Protein 1XS1 (pdb70)

CATH classification: 2.70.40.10

Organism: Escherichia coli (strain K12) (NCBI:txid83333)

B-factor: mean 28.01, std 11.28, range [6.7, 157.91]

Nearest PDB structures (foldseek):
  1xs1-assembly1_A  TM=1.005E+00  e=1.475E-38  Escherichia coli
  2v9x-assembly2_F  TM=1.002E+00  e=1.139E-35  Escherichia coli
  1xs4-assembly1_A  TM=1.003E+00  e=1.416E-34  Escherichia coli
  2j4q-assembly1_A  TM=9.943E-01  e=1.046E-28  Escherichia coli
  2j4h-assembly1_A  TM=9.635E-01  e=4.939E-29  Escherichia coli

GO terms:
  GO:0008829 dCTP deaminase activity (F, EXP)
  GO:0005829 cytosol (C, IDA)
  GO:0008829 dCTP deaminase activity (F, IDA)
  GO:0032991 protein-containing complex (C, IDA)
  GO:0042802 identical protein binding (F, IDA)
  GO:0006229 dUTP biosynthetic process (P, IDA)
  GO:0070207 protein homotrimerization (P, IDA)
  GO:0009314 response to radiation (P, IMP)
  GO:0015949 nucleobase-containing small molecule interconversion (P, IMP)
  GO:0008829 dCTP deaminase activity (F, IMP)
  GO:0006235 dTTP biosynthetic process (P, IMP)

Solvent-accessible surface area: 37889 Å² total; per-residue (Å²): 80,7,4,2,0,159,41,0,29,51,49,17,103,118,44,172,1,31,3,86,87,108,11,77,76,111,34,1,15,4,1,5,0,24,0,80,1,10,43,71,0,42,16,20,51,14,38,50,9,8,57,1,24,9,50,14,78,114,105,123,3,42,32,9,8,108,130,0,21,24,126,61,31,94,15,98,179,72,79,11,3,40,2,8,38,28,72,4,1,0,0,4,1,82,7,31,0,44,2,11,18,48,0,0,0,8,3,3,2,35,38,3,0,0,7,8,0,0,3,0,18,1,15,16,21,54,13,21,0,1,18,47,6,17,8,9,0,1,0,15,1,4,7,30,8,0,1,0,0,58,47,27,12,16,0,0,2,0,0,0,0,32,14,38,16,99,7,69,52,1,25,64,176,39,144,57,14,25,11,90,120,5,114,8,0,24,20,6,81,1,16,116,105,48,6,4,1,0,123,34,0,38,32,26,18,105,118,58,103,5,51,8,102,74,106,11,76,76,102,30,2,12,5,0,2,0,20,0,78,0,5,40,69,0,49,28,28,100,12,35,36,2,10,61,0,23,4,47,23,76,100,115,112,4,38,45,8,9,113,112,0,11,13,118,63,33,94,12,99,175,56,75,9,2,40,1,8,42,31,45,5,1,0,0,5,2,82,7,33,1,52,3,33,19,32,0,0,0,8,3,6,3,36,38,3,0,0,5,4,0,1,10,1,20,0,16,17,23,55,15,18,0,10,19,51,5,16,7,10,1,2,0,16,1,5,7,29,3,0,0,0,0,61,47,27,13,17,1,0,2,1,0,0,0,23,6,36,14,94,4,83,56,0,17,71,151,45,166,73,15,34,10,102,138,5,132,7,0,24,22,4,85,2,17,119,94,79,7,4,3,0,133,39,0,20,46,47,16,99,137,42,115,0,30,3,85,93,109,10,72,76,104,33,1,13,4,0,2,0,23,0,88,1,5,53,62,0,55,28,19,93,14,34,35,9,9,57,3,28,5,57,24,80,107,90,116,5,31,43,19,10,107,120,0,16,14,111,58,30,84,19,88,168,79,64,20,2,42,1,6,46,30,54,4,1,0,0,7,2,87,11,34,0,42,2,16,34,35,0,0,0,9,3,3,3,37,38,3,1,0,7,7,0,1,2,1,19,0,12,16,24,56,15,21,0,7,20,53,5,20,7,11,0,2,0,17,1,4,4,36,5,0,1,0,0,63,48,25,18,16,1,0,3,0,0,0,0,20,14,47,15,78,5,54,55,2,19,80,157,46,160,66,12,29,11,89,129,4,132,7,0,18,20,6,74,2,22,114,102,61,6,4,2,0,154,39,0,34,31,36,21,110,108,52,128,3,38,3,78,80,109,9,80,74,103,30,0,11,4,1,3,0,18,0,85,1,5,65,50,0,51,24,17,89,13,36,41,3,10,58,0,22,5,55,22,87,105,124,112,4,34,44,8,9,99,106,0,14,14,106,54,37,85,21,100,178,58,57,3,5,39,1,7,37,36,33,5,1,0,0,7,2,81,6,31,1,50,5,37,33,57,0,0,0,10,2,5,1,31,37,2,0,0,6,6,0,1,4,0,17,0,12,17,24,57,14,18,0,9,20,58,10,22,9,9,0,1,0,14,1,5,11,48,6,0,1,0,0,62,54,26,13,14,0,0,1,1,0,1,0,22,11,37,16,98,7,86,55,7,22,58,179,51,156,64,12,29,12,90,141,8,139,4,0,18,17,6,81,1,25,126,107,69,5,5,2,0,130,40,0,21,50,48,15,103,135,55,95,5,40,4,71,92,113,12,76,70,101,33,2,10,4,0,3,0,23,0,78,0,6,54,58,0,49,7,10,68,14,30,44,5,7,53,2,19,6,54,18,78,99,124,110,4,36,41,6,10,102,105,0,16,14,120,58,35,90,17,87,159,64,85,18,4,40,2,7,46,46,37,2,1,0,0,4,2,84,7,31,1,45,4,18,28,27,0,0,0,10,3,7,2,36,38,2,0,0,6,5,0,0,6,0,19,0,18,17,24,59,15,17,0,9,18,56,9,21,7,10,0,1,0,14,1,5,9,46,5,0,1,0,0,58,47,30,10,16,0,0,2,1,0,0,0,26,13,48,16,90,9,64,62,5,21,82,178,41,153,56,14,26,11,97,126,6,137,5,0,20,23,3,87,2,22,115,106,67,8,4,3,0,148,40,0,25,39,50,17,108,112,44,152,0,50,7,100,66,108,12,75,81,107,45,1,10,4,0,4,0,23,0,95,1,3,60,72,0,52,21,16,88,13,37,44,0,9,58,1,22,8,52,26,75,97,99,109,6,39,47,6,8,105,104,0,11,14,117,57,36,92,28,93,171,79,82,6,4,34,1,9,45,44,35,3,1,0,0,5,2,65,4,24,0,47,4,23,26,47,0,0,1,8,2,4,3,36,39,2,0,0,6,6,0,1,4,0,19,0,15,17,24,56,16,19,0,8,18,32,0,12,6,10,1,1,0,15,1,4,8,36,4,0,1,0,0,64,50,33,16,25,0,1,3,2,0,2,0,25,8,37,16,95,6,52,51,2,19,81,163,47,155,69,11,35,13,109,99,8,113,13,0,24,20,5,85,1,23,131,101

Secondary structure (DSSP, 8-state):
-BPPHHHHHHHHHHTSSEEESPPPGGGEETTEEEEEB-SEEB-B-GGG-S-EETTS-HHHHHHHHHHHB---EEPPTT--EEE-TT--EEEEEEEEEE--TTEEEEEE--HHHHTTTEES-SS--EE-TT-EEEEEEEEEE-SSS-EEE-TTSEEEEEEEEE-SS--SS-GGG-TT-S-SSB-S-PPP-GGG-/-B--HHHHHHHHHHTSSEEESPP-GGGEETTEEEEEB-S-BB-B-GGG-S-EETTS-HHHHHHHHHHHBPPPB---TT--EEE-TT--EEEEEEEEEE--TTEEEEEE--HHHHTTTEES-SS--EE-TT-EEEEEEEEEE-SSS-EEE-TTSEEEEEEEEEBSS--SS-TTT-TT-S-TT--S-PPP-GGG-/----HHHHHHHHHHSSSEEESPPPGGGEETTEEEEEB-SEEB-B-GGG-S-EETTS-HHHHHHHHHHHBPPPEE--SS--EEE-TT--EEEEEEEEEE--TTEEEEEE--HHHHTTTEES-SS--EE-TT-EEEEEEEEEE-SSS-EEE-TTSEEEEEEEEEBSS--SS-TTT-TT-S-TTB-S-PPP-GGG-/-B--HHHHHHHHHHTSSEEESPPPGGGEETTEEEEEB-SEEB-B-GGG-S-EETTS-HHHHHHHHHHHBPPPEEPPTT--EEE-TT--EEEEEEEEEE--TTEEEEEE--HHHHTTTEES-SS--EE-TT-EEEEEEEEEE-SSS-EEE-TT-EEEEEEEEEBSS--SS-TTT-TT-S-SSB-S-----GGG-/-BPPHHHHHHHHHHTSSEEESPPPGGGEETTEEEEEB-SEEB-B-GGG-S-EETTS-HHHHHHHHHHHBPPPEE--TT--EEE-TT-EEEEEEEEEEE--TTEEEEEE--HHHHTTTEES-SS--EE-TT-EEEEEEEEEE-SSS-EEE-TTSEEEEEEEEEBSS--SS-TTT-TT-S-SS--S-PPP-GGG-/-BPPHHHHHHHHHHTSSEEES---GGGEETTEEEEEB-S-BB-B-GGG-S-EETTS-HHHHHHHHHHHBPPPB---TT--EEE-TT-EEEEEEEEEEE--TTEEEEEE--HHHHTTTEES-SS--EE-TT-EEEEEEEEEE-SSS-EEE-TTSEEEEEEEEEBSS--SS-GGG-TT-S-TT--S-PPP-GGG-

InterPro domains:
  IPR011962 dCTP deaminase [MF_00146] (1-190)
  IPR011962 dCTP deaminase [PF22769] (4-162)
  IPR011962 dCTP deaminase [TIGR02274] (2-190)
  IPR033704 dUTPase, trimeric [cd07557] (76-160)
  IPR036157 dUTPase-like superfamily [G3DSA:2.70.40.10] (1-193)
  IPR036157 dUTPase-like superfamily [SSF51283] (1-193)

Structure (mmCIF, N/CA/C/O backbone):
data_1XS1
#
_entry.id   1XS1
#
_cell.length_a   63.035
_cell.length_b   97.461
_cell.length_c   95.475
_cell.angle_alpha   90.00
_cell.angle_beta   109.23
_cell.angle_gamma   90.00
#
_symmetry.space_group_name_H-M   'P 1 21 1'
#
loop_
_entity.id
_entity.type
_entity.pdbx_description
1 polymer 'Deoxycytidine triphosphate deaminase'
2 non-polymer 'MAGNESIUM ION'
3 non-polymer "DEOXYURIDINE-5'-TRIPHOSPHATE"
4 water water
#
loop_
_atom_site.group_PDB
_atom_site.id
_atom_site.type_symbol
_atom_site.label_atom_id
_atom_site.label_alt_id
_atom_site.label_comp_id
_atom_site.label_asym_id
_atom_site.label_entity_id
_atom_site.label_seq_id
_atom_site.pdbx_PDB_ins_code
_atom_site.Cartn_x
_atom_site.Cartn_y
_atom_site.Cartn_z
_atom_site.occupancy
_atom_site.B_iso_or_equiv
_atom_site.auth_seq_id
_atom_site.auth_comp_id
_atom_site.auth_asym_id
_atom_site.auth_atom_id
_atom_site.pdbx_PDB_model_num
ATOM 1 N N . MET A 1 1 ? -3.807 0.312 1.657 1.00 27.18 1 MET A N 1
ATOM 2 C CA . MET A 1 1 ? -2.820 1.215 1.092 1.00 30.87 1 MET A CA 1
ATOM 3 C C . MET A 1 1 ? -2.952 2.559 1.802 1.00 32.43 1 MET A C 1
ATOM 4 O O . MET A 1 1 ? -4.018 3.167 1.751 1.00 33.94 1 MET A O 1
ATOM 9 N N . ARG A 1 2 ? -1.865 2.957 2.458 1.00 23.55 2 ARG A N 1
ATOM 10 C CA . ARG A 1 2 ? -1.901 4.272 3.088 1.00 26.72 2 ARG A CA 1
ATOM 11 C C . ARG A 1 2 ? -1.288 5.304 2.137 1.00 26.58 2 ARG A C 1
ATOM 12 O O . ARG A 1 2 ? -0.386 4.944 1.379 1.00 26.93 2 ARG A O 1
ATOM 20 N N . LEU A 1 3 ? -1.793 6.529 2.228 1.00 24.36 3 LEU A N 1
ATOM 21 C CA . LEU A 1 3 ? -1.202 7.631 1.482 1.00 24.48 3 LEU A CA 1
ATOM 22 C C . LEU A 1 3 ? 0.176 7.981 2.028 1.00 31.45 3 LEU A C 1
ATOM 23 O O . LEU A 1 3 ? 0.316 8.223 3.229 1.00 27.66 3 LEU A O 1
ATOM 28 N N . CYS A 1 4 ? 1.167 8.026 1.150 1.00 24.18 4 CYS A N 1
ATOM 29 C CA . CYS A 1 4 ? 2.461 8.584 1.533 1.00 20.87 4 CYS A CA 1
ATOM 30 C C . CYS A 1 4 ? 2.334 10.106 1.632 1.00 18.14 4 CYS A C 1
ATOM 31 O O . CYS A 1 4 ? 1.321 10.664 1.231 1.00 28.52 4 CYS A O 1
ATOM 34 N N . ASP A 1 5 ? 3.342 10.761 2.183 1.00 22.01 5 ASP A N 1
ATOM 35 C CA . ASP A 1 5 ? 3.349 12.191 2.453 1.00 19.84 5 ASP A CA 1
ATOM 36 C C . ASP A 1 5 ? 3.079 13.010 1.192 1.00 27.89 5 ASP A C 1
ATOM 37 O O . ASP A 1 5 ? 2.301 13.966 1.216 1.00 26.90 5 ASP A O 1
ATOM 42 N N . ARG A 1 6 ? 3.705 12.652 0.075 1.00 29.45 6 ARG A N 1
ATOM 43 C CA . ARG A 1 6 ? 3.456 13.431 -1.159 1.00 25.39 6 ARG A CA 1
ATOM 44 C C . ARG A 1 6 ? 2.000 13.327 -1.549 1.00 21.32 6 ARG A C 1
ATOM 45 O O . ARG A 1 6 ? 1.381 14.259 -2.072 1.00 28.06 6 ARG A O 1
ATOM 53 N N . ASP A 1 7 ? 1.371 12.169 -1.299 1.00 27.99 7 ASP A N 1
ATOM 54 C CA . ASP A 1 7 ? -0.017 12.054 -1.777 1.00 25.61 7 ASP A CA 1
ATOM 55 C C . ASP A 1 7 ? -0.970 12.752 -0.827 1.00 30.02 7 ASP A C 1
ATOM 56 O O . ASP A 1 7 ? -1.973 13.345 -1.243 1.00 26.88 7 ASP A O 1
ATOM 61 N N . ILE A 1 8 ? -0.647 12.707 0.469 1.00 27.94 8 ILE A N 1
ATOM 62 C CA . ILE A 1 8 ? -1.448 13.503 1.402 1.00 22.19 8 ILE A CA 1
ATOM 63 C C . ILE A 1 8 ? -1.418 14.963 0.973 1.00 20.30 8 ILE A C 1
ATOM 64 O O . ILE A 1 8 ? -2.441 15.647 0.902 1.00 26.09 8 ILE A O 1
ATOM 69 N N . GLU A 1 9 ? -0.242 15.490 0.642 1.00 32.25 9 GLU A N 1
ATOM 70 C CA . GLU A 1 9 ? -0.137 16.882 0.205 1.00 39.04 9 GLU A CA 1
ATOM 71 C C . GLU A 1 9 ? -1.037 17.177 -0.991 1.00 29.26 9 GLU A C 1
ATOM 72 O O . GLU A 1 9 ? -1.613 18.255 -1.110 1.00 37.14 9 GLU A O 1
ATOM 78 N N . ALA A 1 10 ? -1.175 16.205 -1.891 1.00 31.14 10 ALA A N 1
ATOM 79 C CA . ALA A 1 10 ? -2.001 16.401 -3.084 1.00 30.45 10 ALA A CA 1
ATOM 80 C C . ALA A 1 10 ? -3.478 16.308 -2.757 1.00 31.60 10 ALA A C 1
ATOM 81 O O . ALA A 1 10 ? -4.286 17.087 -3.266 1.00 36.55 10 ALA A O 1
ATOM 83 N N . TRP A 1 11 ? -3.872 15.358 -1.902 1.00 28.44 11 TRP A N 1
ATOM 84 C CA . TRP A 1 11 ? -5.278 15.312 -1.491 1.00 25.05 11 TRP A CA 1
ATOM 85 C C . TRP A 1 11 ? -5.681 16.602 -0.783 1.00 24.23 11 TRP A C 1
ATOM 86 O O . TRP A 1 11 ? -6.763 17.162 -0.942 1.00 30.78 11 TRP A O 1
ATOM 97 N N . LEU A 1 12 ? -4.775 17.105 0.044 1.00 24.13 12 LEU A N 1
ATOM 98 C CA . LEU A 1 12 ? -4.982 18.386 0.709 1.00 21.24 12 LEU A CA 1
ATOM 99 C C . LEU A 1 12 ? -5.036 19.499 -0.336 1.00 26.74 12 LEU A C 1
ATOM 100 O O . LEU A 1 12 ? -5.740 20.485 -0.156 1.00 27.95 12 LEU A O 1
ATOM 105 N N . ASP A 1 13 ? -4.285 19.315 -1.421 1.00 31.54 13 ASP A N 1
ATOM 106 C CA . ASP A 1 13 ? -4.320 20.290 -2.520 1.00 30.28 13 ASP A CA 1
ATOM 107 C C . ASP A 1 13 ? -5.572 20.148 -3.352 1.00 32.38 13 ASP A C 1
ATOM 108 O O . ASP A 1 13 ? -6.179 21.154 -3.744 1.00 35.99 13 ASP A O 1
ATOM 113 N N . GLU A 1 14 ? -6.058 18.946 -3.659 1.00 43.63 14 GLU A N 1
ATOM 114 C CA . GLU A 1 14 ? -7.307 18.889 -4.429 1.00 44.04 14 GLU A CA 1
ATOM 115 C C . GLU A 1 14 ? -8.458 19.420 -3.582 1.00 39.90 14 GLU A C 1
ATOM 116 O O . GLU A 1 14 ? -9.491 19.835 -4.100 1.00 23.49 14 GLU A O 1
ATOM 122 N N . GLY A 1 15 ? -8.255 19.386 -2.267 1.00 41.11 15 GLY A N 1
ATOM 123 C CA . GLY A 1 15 ? -9.172 19.900 -1.286 1.00 28.43 15 GLY A CA 1
ATOM 124 C C . GLY A 1 15 ? -10.298 19.004 -0.870 1.00 32.07 15 GLY A C 1
ATOM 125 O O . GLY A 1 15 ? -11.186 19.455 -0.131 1.00 46.78 15 GLY A O 1
ATOM 126 N N . ARG A 1 16 ? -10.388 17.726 -1.266 1.00 30.67 16 ARG A N 1
ATOM 127 C CA . ARG A 1 16 ? -11.555 17.009 -0.711 1.00 40.25 16 ARG A CA 1
ATOM 128 C C . ARG A 1 16 ? -11.237 16.442 0.675 1.00 35.84 16 ARG A C 1
ATOM 129 O O . ARG A 1 16 ? -12.143 16.129 1.449 1.00 39.09 16 ARG A O 1
ATOM 137 N N . LEU A 1 17 ? -9.953 16.334 0.979 1.00 35.95 17 LEU A N 1
ATOM 138 C CA . LEU A 1 17 ? -9.435 16.150 2.329 1.00 32.56 17 LEU A CA 1
ATOM 139 C C . LEU A 1 17 ? -9.001 17.511 2.871 1.00 36.26 17 LEU A C 1
ATOM 140 O O . LEU A 1 17 ? -8.233 18.231 2.220 1.00 23.76 17 LEU A O 1
ATOM 145 N N . SER A 1 18 ? -9.494 17.870 4.049 1.00 30.50 18 SER A N 1
ATOM 146 C CA . SER A 1 18 ? -9.100 19.122 4.680 1.00 26.91 18 SER A CA 1
ATOM 147 C C . SER A 1 18 ? -8.678 18.904 6.135 1.00 29.19 18 SER A C 1
ATOM 148 O O . SER A 1 18 ? -9.345 18.123 6.821 1.00 23.47 18 SER A O 1
ATOM 151 N N . ILE A 1 19 ? -7.627 19.595 6.540 1.00 26.01 19 ILE A N 1
ATOM 152 C CA . ILE A 1 19 ? -7.113 19.649 7.902 1.00 28.15 19 ILE A CA 1
ATOM 153 C C . ILE A 1 19 ? -6.768 21.105 8.240 1.00 29.10 19 ILE A C 1
ATOM 154 O O . ILE A 1 19 ? -5.815 21.669 7.702 1.00 29.37 19 ILE A O 1
ATOM 159 N N . ASN A 1 20 ? -7.563 21.693 9.104 1.00 29.33 20 ASN A N 1
ATOM 160 C CA . ASN A 1 20 ? -7.622 23.097 9.450 1.00 29.58 20 ASN A CA 1
ATOM 161 C C . ASN A 1 20 ? -7.320 23.379 10.913 1.00 29.25 20 ASN A C 1
ATOM 162 O O . ASN A 1 20 ? -8.108 22.966 11.760 1.00 20.83 20 ASN A O 1
ATOM 167 N N . PRO A 1 21 ? -6.249 24.083 11.223 1.00 43.15 21 PRO A N 1
ATOM 168 C CA . PRO A 1 21 ? -5.303 24.591 10.234 1.00 42.86 21 PRO A CA 1
ATOM 169 C C . PRO A 1 21 ? -4.351 23.504 9.745 1.00 39.75 21 PRO A C 1
ATOM 170 O O . PRO A 1 21 ? -3.956 22.620 10.501 1.00 33.83 21 PRO A O 1
ATOM 174 N N . ARG A 1 22 ? -3.999 23.614 8.470 1.00 31.56 22 ARG A N 1
ATOM 175 C CA . ARG A 1 22 ? -3.127 22.648 7.817 1.00 31.94 22 ARG A CA 1
ATOM 176 C C . ARG A 1 22 ? -1.710 22.715 8.362 1.00 30.90 22 ARG A C 1
ATOM 177 O O . ARG A 1 22 ? -1.011 23.724 8.280 1.00 31.18 22 ARG A O 1
ATOM 185 N N . PRO A 1 23 ? -1.245 21.608 8.943 1.00 31.70 23 PRO A N 1
ATOM 186 C CA . PRO A 1 23 ? 0.154 21.482 9.339 1.00 29.27 23 PRO A CA 1
ATOM 187 C C . PRO A 1 23 ? 1.098 21.661 8.156 1.00 33.08 23 PRO A C 1
ATOM 188 O O . PRO A 1 23 ? 0.793 21.235 7.048 1.00 31.43 23 PRO A O 1
ATOM 192 N N . PRO A 1 24 ? 2.233 22.287 8.432 1.00 35.65 24 PRO A N 1
ATOM 193 C CA . PRO A 1 24 ? 3.231 22.586 7.410 1.00 36.28 24 PRO A CA 1
ATOM 194 C C . PRO A 1 24 ? 4.012 21.342 6.997 1.00 31.22 24 PRO A C 1
ATOM 195 O O . PRO A 1 24 ? 3.920 20.283 7.627 1.00 27.89 24 PRO A O 1
ATOM 199 N N . VAL A 1 25 ? 4.789 21.526 5.931 1.00 21.38 25 VAL A N 1
ATOM 200 C CA . VAL A 1 25 ? 5.495 20.388 5.344 1.00 37.25 25 VAL A CA 1
ATOM 201 C C . VAL A 1 25 ? 6.358 19.695 6.387 1.00 36.42 25 VAL A C 1
ATOM 202 O O . VAL A 1 25 ? 6.563 18.479 6.324 1.00 27.10 25 VAL A O 1
ATOM 206 N N . GLU A 1 26 ? 6.842 20.427 7.386 1.00 34.11 26 GLU A N 1
ATOM 207 C CA . GLU A 1 26 ? 7.653 19.833 8.441 1.00 31.12 26 GLU A CA 1
ATOM 208 C C . GLU A 1 26 ? 6.911 18.733 9.217 1.00 18.34 26 GLU A C 1
ATOM 209 O O . GLU A 1 26 ? 7.596 17.886 9.786 1.00 20.81 26 GLU A O 1
ATOM 215 N N . ARG A 1 27 ? 5.599 18.820 9.188 1.00 28.05 27 ARG A N 1
ATOM 216 C CA . ARG A 1 27 ? 4.673 18.008 9.962 1.00 27.77 27 ARG A CA 1
ATOM 217 C C . ARG A 1 27 ? 3.896 17.019 9.112 1.00 27.38 27 ARG A C 1
ATOM 218 O O . ARG A 1 27 ? 2.906 16.407 9.500 1.00 27.54 27 ARG A O 1
ATOM 226 N N . ILE A 1 28 ? 4.347 16.841 7.879 1.00 26.69 28 ILE A N 1
ATOM 227 C CA . ILE A 1 28 ? 3.771 15.829 7.001 1.00 24.05 28 ILE A CA 1
ATOM 228 C C . ILE A 1 28 ? 4.923 15.024 6.423 1.00 28.37 28 ILE A C 1
ATOM 229 O O . ILE A 1 28 ? 5.721 15.540 5.644 1.00 24.94 28 ILE A O 1
ATOM 234 N N . ASN A 1 29 ? 5.018 13.755 6.838 1.00 24.90 29 ASN A N 1
ATOM 235 C CA . ASN A 1 29 ? 6.151 12.947 6.407 1.00 18.37 29 ASN A CA 1
ATOM 236 C C . ASN A 1 29 ? 5.814 11.463 6.473 1.00 26.07 29 ASN A C 1
ATOM 237 O O . ASN A 1 29 ? 4.868 11.067 7.155 1.00 30.81 29 ASN A O 1
ATOM 242 N N . GLY A 1 30 ? 6.583 10.664 5.734 1.00 24.66 30 GLY A N 1
ATOM 243 C CA . GLY A 1 30 ? 6.368 9.215 5.755 1.00 24.79 30 GLY A CA 1
ATOM 244 C C . GLY A 1 30 ? 4.983 8.891 5.235 1.00 26.56 30 GLY A C 1
ATOM 245 O O . GLY A 1 30 ? 4.727 9.007 4.036 1.00 25.89 30 GLY A O 1
ATOM 246 N N . ALA A 1 31 ? 4.099 8.503 6.139 1.00 20.24 31 ALA A N 1
ATOM 247 C CA . ALA A 1 31 ? 2.706 8.279 5.818 1.00 20.81 31 ALA A CA 1
ATOM 248 C C . ALA A 1 31 ? 1.806 8.916 6.864 1.00 21.37 31 ALA A C 1
ATOM 249 O O . ALA A 1 31 ? 0.679 8.478 7.111 1.00 22.50 31 ALA A O 1
ATOM 251 N N . THR A 1 32 ? 2.278 9.991 7.504 1.00 25.35 32 THR A N 1
ATOM 252 C CA . THR A 1 32 ? 1.422 10.626 8.511 1.00 22.11 32 THR A CA 1
ATOM 253 C C . THR A 1 32 ? 1.498 12.152 8.516 1.00 21.84 32 THR A C 1
ATOM 254 O O . THR A 1 32 ? 2.507 12.709 8.095 1.00 23.92 32 THR A O 1
ATOM 258 N N . VAL A 1 33 ? 0.446 12.789 9.010 1.00 21.55 33 VAL A N 1
ATOM 259 C CA . VAL A 1 33 ? 0.432 14.180 9.450 1.00 23.68 33 VAL A CA 1
ATOM 260 C C . VAL A 1 33 ? 0.349 14.259 10.975 1.00 22.96 33 VAL A C 1
ATOM 261 O O . VAL A 1 33 ? -0.510 13.635 11.607 1.00 33.02 33 VAL A O 1
ATOM 268 N N . ASP A 1 34 ? 1.234 15.028 11.616 1.00 24.79 34 ASP A N 1
ATOM 269 C CA . ASP A 1 34 ? 1.115 15.235 13.057 1.00 25.11 34 ASP A CA 1
ATOM 270 C C . ASP A 1 34 ? -0.076 16.131 13.396 1.00 25.07 34 ASP A C 1
ATOM 271 O O . ASP A 1 34 ? -0.450 16.990 12.594 1.00 26.37 34 ASP A O 1
ATOM 276 N N . VAL A 1 35 ? -0.636 15.911 14.579 1.00 17.20 35 VAL A N 1
ATOM 277 C CA . VAL A 1 35 ? -1.665 16.745 15.152 1.00 20.07 35 VAL A CA 1
ATOM 278 C C . VAL A 1 35 ? -1.217 17.192 16.570 1.00 22.09 35 VAL A C 1
ATOM 279 O O . VAL A 1 35 ? -0.340 16.560 17.161 1.00 18.88 35 VAL A O 1
ATOM 283 N N . ARG A 1 36 ? -1.858 18.273 16.966 1.00 24.01 36 ARG A N 1
ATOM 284 C CA . ARG A 1 36 ? -1.636 18.992 18.209 1.00 1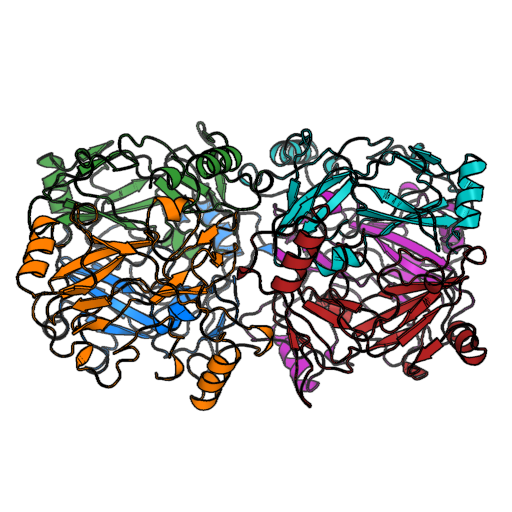9.28 36 ARG A CA 1
ATOM 285 C C . ARG A 1 36 ? -2.891 19.022 19.074 1.00 22.38 36 ARG A C 1
ATOM 286 O O . ARG A 1 36 ? -4.015 18.888 18.601 1.00 23.09 36 ARG A O 1
ATOM 301 N N . LEU A 1 37 ? -2.602 19.240 20.354 1.00 21.69 37 LEU A N 1
ATOM 302 C CA . LEU A 1 37 ? -3.550 19.345 21.447 1.00 20.79 37 LEU A CA 1
ATOM 303 C C . LEU A 1 37 ? -4.212 20.717 21.478 1.00 23.13 37 LEU A C 1
ATOM 304 O O . LEU A 1 37 ? -3.508 21.721 21.312 1.00 26.78 37 LEU A O 1
ATOM 309 N N . GLY A 1 38 ? -5.513 20.740 21.670 1.00 21.07 38 GLY A N 1
ATOM 310 C CA . GLY A 1 38 ? -6.306 21.938 21.827 1.00 22.50 38 GLY A CA 1
ATOM 311 C C . GLY A 1 38 ? -6.310 22.333 23.299 1.00 26.62 38 GLY A C 1
ATOM 312 O O . GLY A 1 38 ? -5.426 21.941 24.067 1.00 23.91 38 GLY A O 1
ATOM 313 N N . ASN A 1 39 ? -7.309 23.109 23.691 1.00 23.17 39 ASN A N 1
ATOM 314 C CA . ASN A 1 39 ? -7.323 23.619 25.063 1.00 30.86 39 ASN A CA 1
ATOM 315 C C . ASN A 1 39 ? -8.598 23.279 25.814 1.00 32.72 39 ASN A C 1
ATOM 316 O O . ASN A 1 39 ? -8.952 23.918 26.807 1.00 36.12 39 ASN A O 1
ATOM 321 N N . LYS A 1 40 ? -9.301 22.252 25.347 1.00 22.80 40 LYS A N 1
ATOM 322 C CA . LYS A 1 40 ? -10.549 21.802 25.932 1.00 21.90 40 LYS A CA 1
ATOM 323 C C . LYS A 1 40 ? -10.313 20.439 26.580 1.00 28.43 40 LYS A C 1
ATOM 324 O O . LYS A 1 40 ? -9.659 19.536 26.029 1.00 24.46 40 LYS A O 1
ATOM 330 N N . PHE A 1 41 ? -10.791 20.303 27.814 1.00 24.82 41 PHE A N 1
ATOM 331 C CA . PHE A 1 41 ? -10.560 19.054 28.546 1.00 21.37 41 PHE A CA 1
ATOM 332 C C . PHE A 1 41 ? -11.762 18.764 29.427 1.00 22.27 41 PHE A C 1
ATOM 333 O O . PHE A 1 41 ? -12.525 19.639 29.815 1.00 22.23 41 PHE A O 1
ATOM 341 N N . ARG A 1 42 ? -11.930 17.474 29.750 1.00 19.84 42 ARG A N 1
ATOM 342 C CA . ARG A 1 42 ? -13.007 17.089 30.643 1.00 19.81 42 ARG A CA 1
ATOM 343 C C . ARG A 1 42 ? -12.506 16.024 31.621 1.00 20.54 42 ARG A C 1
ATOM 344 O O . ARG A 1 42 ? -11.750 15.147 31.214 1.00 21.11 42 ARG A O 1
ATOM 352 N N . THR A 1 43 ? -12.924 16.109 32.880 1.00 23.18 43 THR A N 1
ATOM 353 C CA . THR A 1 43 ? -12.554 15.050 33.835 1.00 21.98 43 THR A CA 1
ATOM 354 C C . THR A 1 43 ? -13.809 14.348 34.301 1.00 15.99 43 THR A C 1
ATOM 355 O O . THR A 1 43 ? -14.911 14.672 33.858 1.00 22.67 43 THR A O 1
ATOM 359 N N . PHE A 1 44 ? -13.704 13.391 35.210 1.00 20.88 44 PHE A N 1
ATOM 360 C CA . PHE A 1 44 ? -14.923 12.693 35.658 1.00 23.99 44 PHE A CA 1
ATOM 361 C C . PHE A 1 44 ? -15.180 12.921 37.140 1.00 23.57 44 PHE A C 1
ATOM 362 O O . PHE A 1 44 ? -14.204 13.085 37.879 1.00 29.40 44 PHE A O 1
ATOM 370 N N . ARG A 1 45 ? -16.426 12.913 37.617 1.00 19.45 45 ARG A N 1
ATOM 371 C CA . ARG A 1 45 ? -16.610 13.044 39.074 1.00 24.48 45 ARG A CA 1
ATOM 372 C C . ARG A 1 45 ? -17.401 11.886 39.653 1.00 19.57 45 ARG A C 1
ATOM 373 O O . ARG A 1 45 ? -18.638 11.908 39.684 1.00 44.24 45 ARG A O 1
ATOM 388 N N . GLY A 1 46 ? -16.737 10.835 40.109 1.00 16.96 46 GLY A N 1
ATOM 389 C CA . GLY A 1 46 ? -17.467 9.657 40.544 1.00 20.68 46 GLY A CA 1
ATOM 390 C C . GLY A 1 46 ? -18.371 9.802 41.720 1.00 17.88 46 GLY A C 1
ATOM 391 O O . GLY A 1 46 ? -19.330 9.052 41.928 1.00 24.13 46 GLY A O 1
ATOM 392 N N . HIS A 1 47 ? -18.180 10.791 42.602 1.00 22.17 47 HIS A N 1
ATOM 393 C CA . HIS A 1 47 ? -18.899 10.778 43.871 1.00 27.14 47 HIS A CA 1
ATOM 394 C C . HIS A 1 47 ? -20.383 11.028 43.717 1.00 26.40 47 HIS A C 1
ATOM 395 O O . HIS A 1 47 ? -21.128 10.964 44.692 1.00 21.00 47 HIS A O 1
ATOM 402 N N . THR A 1 48 ? -20.837 11.306 42.497 1.00 27.30 48 THR A N 1
ATOM 403 C CA . THR A 1 48 ? -22.233 11.575 42.220 1.00 23.93 48 THR A CA 1
ATOM 404 C C . THR A 1 48 ? -23.030 10.345 41.828 1.00 28.12 48 THR A C 1
ATOM 405 O O . THR A 1 48 ? -24.262 10.355 41.844 1.00 25.66 48 THR A O 1
ATOM 409 N N . ALA A 1 49 ? -22.364 9.257 41.437 1.00 29.13 49 ALA A N 1
ATOM 410 C CA . ALA A 1 49 ? -23.139 8.121 40.939 1.00 25.15 49 ALA A CA 1
ATOM 411 C C . ALA A 1 49 ? -22.458 6.789 41.227 1.00 20.83 49 ALA A C 1
ATOM 412 O O . ALA A 1 49 ? -21.230 6.743 41.356 1.00 24.02 49 ALA A O 1
ATOM 414 N N . ALA A 1 50 ? -23.234 5.714 41.311 1.00 19.80 50 ALA A N 1
ATOM 415 C CA . ALA A 1 50 ? -22.641 4.389 41.498 1.00 22.19 50 ALA A CA 1
ATOM 416 C C . ALA A 1 50 ? -22.087 3.823 40.192 1.00 18.60 50 ALA A C 1
ATOM 417 O O . ALA A 1 50 ? -21.016 3.225 40.200 1.00 20.67 50 ALA A O 1
ATOM 419 N N . PHE A 1 51 ? -22.779 4.039 39.083 1.00 20.79 51 PHE A N 1
ATOM 420 C CA . PHE A 1 51 ? -22.339 3.441 37.818 1.00 19.59 51 PHE A CA 1
ATOM 421 C C . PHE A 1 51 ? -23.018 4.125 36.647 1.00 22.21 51 PHE A C 1
ATOM 422 O O . PHE A 1 51 ? -23.932 4.922 36.853 1.00 24.97 51 PHE A O 1
ATOM 430 N N . ILE A 1 52 ? -22.602 3.801 35.436 1.00 21.05 52 ILE A N 1
ATOM 431 C CA . ILE A 1 52 ? -23.310 4.283 34.248 1.00 23.34 52 ILE A CA 1
ATOM 432 C C . ILE A 1 52 ? -23.914 3.085 33.513 1.00 26.25 52 ILE A C 1
ATOM 433 O O . ILE A 1 52 ? -23.169 2.140 33.249 1.00 24.27 52 ILE A O 1
ATOM 438 N N . ASP A 1 53 ? -25.204 3.139 33.225 1.00 25.40 53 ASP A N 1
ATOM 439 C CA . ASP A 1 53 ? -25.852 1.997 32.573 1.00 31.71 53 ASP A CA 1
ATOM 440 C C . ASP A 1 53 ? -25.885 2.213 31.063 1.00 36.30 53 ASP A C 1
ATOM 441 O O . ASP A 1 53 ? -26.828 2.780 30.518 1.00 41.95 53 ASP A O 1
ATOM 446 N N . LEU A 1 54 ? -24.842 1.742 30.402 1.00 35.62 54 LEU A N 1
ATOM 447 C CA . LEU A 1 54 ? -24.662 1.856 28.959 1.00 37.13 54 LEU A CA 1
ATOM 448 C C . LEU A 1 54 ? -25.916 1.485 28.178 1.00 42.84 54 LEU A C 1
ATOM 449 O O . LEU A 1 54 ? -26.170 2.078 27.121 1.00 61.24 54 LEU A O 1
ATOM 454 N N . SER A 1 55 ? -26.738 0.541 28.635 1.00 38.83 55 SER A N 1
ATOM 455 C CA . SER A 1 55 ? -27.944 0.209 27.880 1.00 38.98 55 SER A CA 1
ATOM 456 C C . SER A 1 55 ? -29.231 0.462 28.648 1.00 43.81 55 SER A C 1
ATOM 457 O O . SER A 1 55 ? -30.310 0.139 28.137 1.00 52.07 55 SER A O 1
ATOM 460 N N . GLY A 1 56 ? -29.150 1.025 29.848 1.00 46.22 56 GLY A N 1
ATOM 461 C CA . GLY A 1 56 ? -30.389 1.309 30.571 1.00 43.41 56 GLY A CA 1
ATOM 462 C C . GLY A 1 56 ? -31.236 2.328 29.834 1.00 45.39 56 GLY A C 1
ATOM 463 O O . GLY A 1 56 ? -30.852 2.781 28.755 1.00 36.59 56 GLY A O 1
ATOM 464 N N . PRO A 1 57 ? -32.372 2.690 30.422 1.00 46.51 57 PRO A N 1
ATOM 465 C CA . PRO A 1 57 ? -33.271 3.683 29.820 1.00 50.42 57 PRO A CA 1
ATOM 466 C C . PRO A 1 57 ? -32.511 4.943 29.410 1.00 51.70 57 PRO A C 1
ATOM 467 O O . PRO A 1 57 ? -31.770 5.518 30.211 1.00 55.18 57 PRO A O 1
ATOM 471 N N . LYS A 1 58 ? -32.690 5.365 28.168 1.00 49.06 58 LYS A N 1
ATOM 472 C CA . LYS A 1 58 ? -32.025 6.519 27.575 1.00 50.85 58 LYS A CA 1
ATOM 473 C C . LYS A 1 58 ? -32.003 7.726 28.507 1.00 48.74 58 LYS A C 1
ATOM 474 O O . LYS A 1 58 ? -30.979 8.387 28.680 1.00 44.91 58 LYS A O 1
ATOM 480 N N . ASP A 1 59 ? -33.152 8.015 29.102 1.00 52.01 59 ASP A N 1
ATOM 481 C CA . ASP A 1 59 ? -33.353 9.174 29.954 1.00 53.40 59 ASP A CA 1
ATOM 482 C C . ASP A 1 59 ? -32.415 9.177 31.156 1.00 49.90 59 ASP A C 1
ATOM 483 O O . ASP A 1 59 ? -31.836 10.218 31.470 1.00 39.43 59 ASP A O 1
ATOM 488 N N . GLU A 1 60 ? -32.292 8.016 31.787 1.00 48.90 60 GLU A N 1
ATOM 489 C CA . GLU A 1 60 ? -31.492 7.837 32.989 1.00 47.04 60 GLU A CA 1
ATOM 490 C C . GLU A 1 60 ? -30.007 7.791 32.656 1.00 43.99 60 GLU A C 1
ATOM 491 O O . GLU A 1 60 ? -29.151 8.103 33.486 1.00 46.61 60 GLU A O 1
ATOM 497 N N . VAL A 1 61 ? -29.684 7.416 31.417 1.00 38.07 61 VAL A N 1
ATOM 498 C CA . VAL A 1 61 ? -28.277 7.409 31.020 1.00 34.10 61 VAL A CA 1
ATOM 499 C C . VAL A 1 61 ? -27.779 8.840 30.834 1.00 34.94 61 VAL A C 1
ATOM 500 O O . VAL A 1 61 ? -26.649 9.186 31.184 1.00 31.62 61 VAL A O 1
ATOM 504 N N . SER A 1 62 ? -28.648 9.670 30.275 1.00 36.28 62 SER A N 1
ATOM 505 C CA . SER A 1 62 ? -28.362 11.075 30.014 1.00 35.09 62 SER A CA 1
ATOM 506 C C . SER A 1 62 ? -28.146 11.831 31.315 1.00 33.87 62 SER A C 1
ATOM 507 O O . SER A 1 62 ? -27.294 12.708 31.459 1.00 31.15 62 SER A O 1
ATOM 510 N N . ALA A 1 63 ? -28.941 11.454 32.321 1.00 35.18 63 ALA A N 1
ATOM 511 C CA . ALA A 1 63 ? -28.760 12.109 33.624 1.00 37.06 63 ALA A CA 1
ATOM 512 C C . ALA A 1 63 ? -27.391 11.783 34.218 1.00 33.86 63 ALA A C 1
ATOM 513 O O . ALA A 1 63 ? -26.690 12.664 34.718 1.00 32.59 63 ALA A O 1
ATOM 515 N N . ALA A 1 64 ? -27.027 10.502 34.151 1.00 33.12 64 ALA A N 1
ATOM 516 C CA . ALA A 1 64 ? -25.785 10.016 34.732 1.00 33.04 64 ALA A CA 1
ATOM 517 C C . ALA A 1 64 ? -24.561 10.664 34.096 1.00 34.50 64 ALA A C 1
ATOM 518 O O . ALA A 1 64 ? -23.684 11.183 34.788 1.00 33.55 64 ALA A O 1
ATOM 520 N N . LEU A 1 65 ? -24.511 10.615 32.772 1.00 31.88 65 LEU A N 1
ATOM 521 C CA . LEU A 1 65 ? -23.374 11.187 32.056 1.00 28.80 65 LEU A CA 1
ATOM 522 C C . LEU A 1 65 ? -23.160 12.638 32.463 1.00 26.20 65 LEU A C 1
ATOM 523 O O . LEU A 1 65 ? -22.040 13.103 32.634 1.00 27.20 65 LEU A O 1
ATOM 528 N N . ASP A 1 66 ? -24.274 13.332 32.644 1.00 30.59 66 ASP A N 1
ATOM 529 C CA . ASP A 1 66 ? -24.269 14.704 33.135 1.00 28.88 66 ASP A CA 1
ATOM 530 C C . ASP A 1 66 ? -23.795 14.768 34.573 1.00 28.77 66 ASP A C 1
ATOM 531 O O . ASP A 1 66 ? -23.116 15.703 35.012 1.00 34.20 66 ASP A O 1
ATOM 536 N N . ARG A 1 67 ? -24.107 13.784 35.426 1.00 30.91 67 ARG A N 1
ATOM 537 C CA . ARG A 1 67 ? -23.557 13.995 36.780 1.00 35.08 67 ARG A CA 1
ATOM 538 C C . ARG A 1 67 ? -22.081 13.643 36.832 1.00 31.81 67 ARG A C 1
ATOM 539 O O . ARG A 1 67 ? -21.337 14.210 37.640 1.00 35.53 67 ARG A O 1
ATOM 547 N N . VAL A 1 68 ? -21.553 12.736 36.004 1.00 26.52 68 VAL A N 1
ATOM 548 C CA . VAL A 1 68 ? -20.123 12.445 36.177 1.00 24.00 68 VAL A CA 1
ATOM 549 C C . VAL A 1 68 ? -19.215 13.273 35.287 1.00 23.40 68 VAL A C 1
ATOM 550 O O . VAL A 1 68 ? -18.016 13.408 35.566 1.00 29.62 68 VAL A O 1
ATOM 554 N N . MET A 1 69 ? -19.683 13.879 34.196 1.00 24.69 69 MET A N 1
ATOM 555 C CA . MET A 1 69 ? -18.748 14.686 33.404 1.00 26.63 69 MET A CA 1
ATOM 556 C C . MET A 1 69 ? -18.621 16.112 33.938 1.00 29.71 69 MET A C 1
ATOM 557 O O . MET A 1 69 ? -19.632 16.807 34.071 1.00 30.60 69 MET A O 1
ATOM 562 N N . SER A 1 70 ? -17.396 16.551 34.215 1.00 26.21 70 SER A N 1
ATOM 563 C CA . SER A 1 70 ? -17.161 17.953 34.568 1.00 26.00 70 SER A CA 1
ATOM 564 C C . SER A 1 70 ? -17.568 18.849 33.410 1.00 31.58 70 SER A C 1
ATOM 565 O O . SER A 1 70 ? -17.867 18.326 32.325 1.00 30.11 70 SER A O 1
ATOM 568 N N . ASP A 1 71 ? -17.607 20.175 33.560 1.00 41.59 71 ASP A N 1
ATOM 569 C CA . ASP A 1 71 ? -17.927 20.929 32.327 1.00 35.86 71 ASP A CA 1
ATOM 570 C C . ASP A 1 71 ? -16.625 21.088 31.556 1.00 27.17 71 A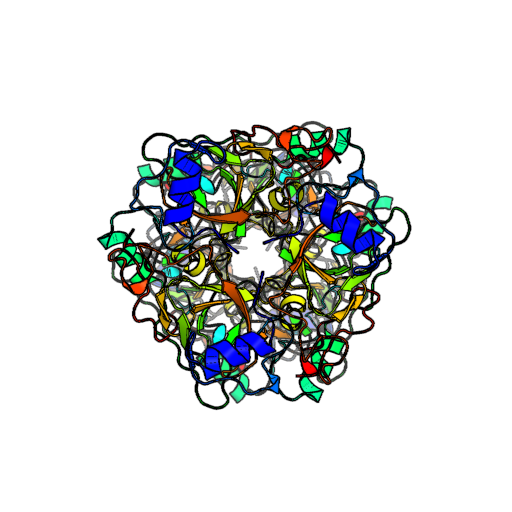SP A C 1
ATOM 571 O O . ASP A 1 71 ? -15.546 20.659 31.982 1.00 23.37 71 ASP A O 1
ATOM 576 N N . GLU A 1 72 ? -16.678 21.693 30.366 1.00 26.45 72 GLU A N 1
ATOM 577 C CA . GLU A 1 72 ? -15.425 21.774 29.612 1.00 26.63 72 GLU A CA 1
ATOM 578 C C . GLU A 1 72 ? -14.423 22.696 30.297 1.00 32.22 72 GLU A C 1
ATOM 579 O O . GLU A 1 72 ? -14.720 23.826 30.673 1.00 31.54 72 GLU A O 1
ATOM 585 N N . ILE A 1 73 ? -13.218 22.181 30.455 1.00 24.78 73 ILE A N 1
ATOM 586 C CA . ILE A 1 73 ? -12.073 22.841 31.032 1.00 25.35 73 ILE A CA 1
ATOM 587 C C . ILE A 1 73 ? -11.243 23.510 29.947 1.00 28.96 73 ILE A C 1
ATOM 588 O O . ILE A 1 73 ? -10.753 22.866 29.030 1.00 24.17 73 ILE A O 1
ATOM 593 N N . VAL A 1 74 ? -11.095 24.827 30.042 1.00 28.77 74 VAL A N 1
ATOM 594 C CA . VAL A 1 74 ? -10.270 25.597 29.124 1.00 27.32 74 VAL A CA 1
ATOM 595 C C . VAL A 1 74 ? -9.099 26.211 29.874 1.00 29.33 74 VAL A C 1
ATOM 596 O O . VAL A 1 74 ? -9.326 26.955 30.837 1.00 35.08 74 VAL A O 1
ATOM 600 N N . LEU A 1 75 ? -7.872 25.908 29.467 1.00 24.67 75 LEU A N 1
ATOM 601 C CA . LEU A 1 75 ? -6.698 26.338 30.209 1.00 28.06 75 LEU A CA 1
ATOM 602 C C . LEU A 1 75 ? -6.285 27.764 29.851 1.00 39.92 75 LEU A C 1
ATOM 603 O O . LEU A 1 75 ? -6.221 28.130 28.680 1.00 33.62 75 LEU A O 1
ATOM 608 N N . ASP A 1 76 ? -5.970 28.579 30.855 1.00 45.41 76 ASP A N 1
ATOM 609 C CA . ASP A 1 76 ? -5.500 29.929 30.541 1.00 48.99 76 ASP A CA 1
ATOM 610 C C . ASP A 1 76 ? -4.044 29.870 30.104 1.00 49.26 76 ASP A C 1
ATOM 611 O O . ASP A 1 76 ? -3.362 28.888 30.393 1.00 42.45 76 ASP A O 1
ATOM 616 N N . GLU A 1 77 ? -3.604 30.908 29.408 1.00 50.63 77 GLU A N 1
ATOM 617 C CA . GLU A 1 77 ? -2.274 30.926 28.809 1.00 44.97 77 GLU A CA 1
ATOM 618 C C . GLU A 1 77 ? -1.184 30.530 29.787 1.00 41.51 77 GLU A C 1
ATOM 619 O O . GLU A 1 77 ? -1.175 30.910 30.959 1.00 53.07 77 GLU A O 1
ATOM 625 N N . GLY A 1 78 ? -0.241 29.727 29.293 1.00 37.89 78 GLY A N 1
ATOM 626 C CA . GLY A 1 78 ? 0.817 29.235 30.157 1.00 27.40 78 GLY A CA 1
ATOM 627 C C . GLY A 1 78 ? 0.346 28.147 31.101 1.00 28.12 78 GLY A C 1
ATOM 628 O O . GLY A 1 78 ? 1.142 27.618 31.875 1.00 29.88 78 GLY A O 1
ATOM 629 N N . GLU A 1 79 ? -0.941 27.803 31.073 1.00 29.90 79 GLU A N 1
ATOM 630 C CA . GLU A 1 79 ? -1.424 26.789 32.002 1.00 37.64 79 GLU A CA 1
ATOM 631 C C . GLU A 1 79 ? -1.308 25.397 31.376 1.00 37.62 79 GLU A C 1
ATOM 632 O O . GLU A 1 79 ? -1.530 25.249 30.177 1.00 41.74 79 GLU A O 1
ATOM 638 N N . ALA A 1 80 ? -0.982 24.425 32.225 1.00 32.26 80 ALA A N 1
ATOM 639 C CA . ALA A 1 80 ? -0.953 23.026 31.808 1.00 27.36 80 ALA A CA 1
ATOM 640 C C . ALA A 1 80 ? -2.149 22.289 32.400 1.00 28.04 80 ALA A C 1
ATOM 641 O O . ALA A 1 80 ? -2.739 22.740 33.389 1.00 22.04 80 ALA A O 1
ATOM 643 N N . PHE A 1 81 ? -2.463 21.170 31.752 1.00 26.45 81 PHE A N 1
ATOM 644 C CA . PHE A 1 81 ? -3.360 20.159 32.278 1.00 23.16 81 PHE A CA 1
ATOM 645 C C . PHE A 1 81 ? -2.478 19.110 32.953 1.00 20.35 81 PHE A C 1
ATOM 646 O O . PHE A 1 81 ? -1.591 18.551 32.306 1.00 19.44 81 PHE A O 1
ATOM 654 N N . TYR A 1 82 ? -2.669 18.842 34.249 1.00 21.12 82 TYR A N 1
ATOM 655 C CA . TYR A 1 82 ? -1.813 17.803 34.845 1.00 18.27 82 TYR A CA 1
ATOM 656 C C . TYR A 1 82 ? -2.525 16.454 34.747 1.00 17.33 82 TYR A C 1
ATOM 657 O O . TYR A 1 82 ? -3.568 16.251 35.387 1.00 19.50 82 TYR A O 1
ATOM 666 N N . LEU A 1 83 ? -1.974 15.589 33.902 1.00 18.78 83 LEU A N 1
ATOM 667 C CA . LEU A 1 83 ? -2.543 14.253 33.729 1.00 17.88 83 LEU A CA 1
ATOM 668 C C . LEU A 1 83 ? -1.801 13.269 34.637 1.00 13.68 83 LEU A C 1
ATOM 669 O O . LEU A 1 83 ? -0.627 13.006 34.428 1.00 16.28 83 LEU A O 1
ATOM 674 N N . HIS A 1 84 ? -2.519 12.772 35.632 1.00 19.09 84 HIS A N 1
ATOM 675 C CA . HIS A 1 84 ? -1.872 11.978 36.685 1.00 24.56 84 HIS A CA 1
ATOM 676 C C . HIS A 1 84 ? -1.954 10.488 36.353 1.00 14.90 84 HIS A C 1
ATOM 677 O O . HIS A 1 84 ? -2.929 10.150 35.659 1.00 14.68 84 HIS A O 1
ATOM 684 N N . PRO A 1 85 ? -1.026 9.669 36.814 1.00 17.78 85 PRO A N 1
ATOM 685 C CA . PRO A 1 85 ? -1.168 8.204 36.634 1.00 22.52 85 PRO A CA 1
ATOM 686 C C . PRO A 1 85 ? -2.560 7.740 37.019 1.00 25.44 85 PRO A C 1
ATOM 687 O O . PRO A 1 85 ? -3.096 8.068 38.077 1.00 22.03 85 PRO A O 1
ATOM 691 N N . GLY A 1 86 ? -3.218 6.969 36.158 1.00 22.07 86 GLY A N 1
ATOM 692 C CA . GLY A 1 86 ? -4.483 6.372 36.453 1.00 19.75 86 GLY A CA 1
ATOM 693 C C . GLY A 1 86 ? -5.747 7.146 36.285 1.00 19.90 86 GLY A C 1
ATOM 694 O O . GLY A 1 86 ? -6.807 6.703 36.736 1.00 22.20 86 GLY A O 1
ATOM 695 N N . GLU A 1 87 ? -5.724 8.306 35.634 1.00 13.52 87 GLU A N 1
ATOM 696 C CA . GLU A 1 87 ? -6.836 9.228 35.639 1.00 27.47 87 GLU A CA 1
ATOM 697 C C . GLU A 1 87 ? -7.229 9.720 34.244 1.00 27.73 87 GLU A C 1
ATOM 698 O O . GLU A 1 87 ? -6.703 10.735 33.789 1.00 30.45 87 GLU A O 1
ATOM 704 N N . LEU A 1 88 ? -8.137 9.018 33.610 1.00 21.81 88 LEU A N 1
ATOM 705 C CA . LEU A 1 88 ? -8.739 9.263 32.320 1.00 18.19 88 LEU A CA 1
ATOM 706 C C . LEU A 1 88 ? -9.196 10.708 32.163 1.00 22.01 88 LEU A C 1
ATOM 707 O O . LEU A 1 88 ? -9.852 11.269 33.049 1.00 22.58 88 LEU A O 1
ATOM 712 N N . ALA A 1 89 ? -8.842 11.312 31.029 1.00 18.30 89 ALA A N 1
ATOM 713 C CA . ALA A 1 89 ? -9.368 12.656 30.753 1.00 18.75 89 ALA A CA 1
ATOM 714 C C . ALA A 1 89 ? -9.725 12.761 29.271 1.00 22.61 89 ALA A C 1
ATOM 715 O O . ALA A 1 89 ? -9.067 12.080 28.480 1.00 19.53 89 ALA A O 1
ATOM 717 N N . LEU A 1 90 ? -10.694 13.590 28.931 1.00 21.71 90 LEU A N 1
ATOM 718 C CA . LEU A 1 90 ? -11.014 13.861 27.532 1.00 18.75 90 LEU A CA 1
ATOM 719 C C . LEU A 1 90 ? -10.271 15.104 27.054 1.00 20.84 90 LEU A C 1
ATOM 720 O O . LEU A 1 90 ? -9.990 16.030 27.818 1.00 19.62 90 LEU A O 1
ATOM 725 N N . ALA A 1 91 ? -9.924 15.138 25.773 1.00 19.12 91 ALA A N 1
ATOM 726 C CA . ALA A 1 91 ? -9.412 16.367 25.175 1.00 15.64 91 ALA A CA 1
ATOM 727 C C . ALA A 1 91 ? -9.851 16.435 23.717 1.00 20.20 91 ALA A C 1
ATOM 728 O O . ALA A 1 91 ? -10.774 15.750 23.275 1.00 20.16 91 ALA A O 1
ATOM 730 N N . VAL A 1 92 ? -9.159 17.282 22.971 1.00 23.41 92 VAL A N 1
ATOM 731 C CA . VAL A 1 92 ? -9.473 17.430 21.548 1.00 26.33 92 VAL A CA 1
ATOM 732 C C . VAL A 1 92 ? -8.219 17.849 20.810 1.00 26.14 92 VAL A C 1
ATOM 733 O O . VAL A 1 92 ? -7.319 18.475 21.384 1.00 24.51 92 VAL A O 1
ATOM 737 N N . THR A 1 93 ? -8.117 17.508 19.525 1.00 23.16 93 THR A N 1
ATOM 738 C CA . THR A 1 93 ? -7.009 18.014 18.732 1.00 20.72 93 THR A CA 1
ATOM 739 C C . THR A 1 93 ? -7.242 19.500 18.417 1.00 22.37 93 THR A C 1
ATOM 740 O O . THR A 1 93 ? -8.404 19.912 18.385 1.00 22.00 93 THR A O 1
ATOM 744 N N . LEU A 1 94 ? -6.149 20.206 18.183 1.00 25.14 94 LEU A N 1
ATOM 745 C CA . LEU A 1 94 ? -6.227 21.589 17.679 1.00 24.55 94 LEU A CA 1
ATOM 746 C C . LEU A 1 94 ? -6.916 21.540 16.316 1.00 25.19 94 LEU A C 1
ATOM 747 O O . LEU A 1 94 ? -7.873 22.265 16.065 1.00 26.67 94 LEU A O 1
ATOM 752 N N . GLU A 1 95 ? -6.416 20.640 15.471 1.00 24.20 95 GLU A N 1
ATOM 753 C CA . GLU A 1 95 ? -6.918 20.557 14.105 1.00 27.41 95 GLU A CA 1
ATOM 754 C C . GLU A 1 95 ? -8.330 20.024 14.009 1.00 30.17 95 GLU A C 1
ATOM 755 O O . GLU A 1 95 ? -8.780 19.158 14.757 1.00 25.08 95 GLU A O 1
ATOM 761 N N . SER A 1 96 ? -9.053 20.574 13.041 1.00 27.32 96 SER A N 1
ATOM 762 C CA . SER A 1 96 ? -10.305 20.008 12.574 1.00 24.67 96 SER A CA 1
ATOM 763 C C . SER A 1 96 ? -9.971 19.222 11.304 1.00 24.81 96 SER A C 1
ATOM 764 O O . SER A 1 96 ? -9.130 19.657 10.518 1.00 28.21 96 SER A O 1
ATOM 767 N N . VAL A 1 97 ? -10.607 18.075 11.130 1.00 22.35 97 VAL A N 1
ATOM 768 C CA . VAL A 1 97 ? -10.329 17.229 9.966 1.00 22.17 97 VAL A CA 1
ATOM 769 C C . VAL A 1 97 ? -11.624 16.968 9.225 1.00 21.85 97 VAL A C 1
ATOM 770 O O . VAL A 1 97 ? -12.663 16.768 9.855 1.00 21.95 97 VAL A O 1
ATOM 774 N N . THR A 1 98 ? -11.619 16.998 7.893 1.00 21.42 98 THR A N 1
ATOM 775 C CA . THR A 1 98 ? -12.816 16.632 7.137 1.00 19.86 98 THR A CA 1
ATOM 776 C C . THR A 1 98 ? -12.416 15.584 6.092 1.00 18.38 98 THR A C 1
ATOM 777 O O . THR A 1 98 ? -11.530 15.863 5.276 1.00 23.74 98 THR A O 1
ATOM 781 N N . LEU A 1 99 ? -13.028 14.407 6.161 1.00 17.94 99 LEU A N 1
ATOM 782 C CA . LEU A 1 99 ? -12.668 13.323 5.250 1.00 21.27 99 LEU A CA 1
ATOM 783 C C . LEU A 1 99 ? -13.715 13.131 4.160 1.00 21.70 99 LEU A C 1
ATOM 784 O O . LEU A 1 99 ? -14.911 13.120 4.439 1.00 23.71 99 LEU A O 1
ATOM 789 N N . PRO A 1 100 ? -13.294 12.916 2.928 1.00 26.94 100 PRO A N 1
ATOM 790 C CA . PRO A 1 100 ? -14.308 12.610 1.900 1.00 27.86 100 PRO A CA 1
ATOM 791 C C . PRO A 1 100 ? -14.859 11.210 2.160 1.00 29.52 100 PRO A C 1
ATOM 792 O O . PRO A 1 100 ? -14.383 10.490 3.056 1.00 26.48 100 PRO A O 1
ATOM 796 N N . ALA A 1 101 ? -15.869 10.817 1.392 1.00 24.64 101 ALA A N 1
ATOM 797 C CA . ALA A 1 101 ? -16.500 9.522 1.631 1.00 22.07 101 ALA A CA 1
ATOM 798 C C . ALA A 1 101 ? -15.662 8.354 1.124 1.00 20.57 101 ALA A C 1
ATOM 799 O O . ALA A 1 101 ? -16.035 7.199 1.363 1.00 19.47 101 ALA A O 1
ATOM 801 N N . ASP A 1 102 ? -14.543 8.602 0.446 1.00 23.75 102 ASP A N 1
ATOM 802 C CA . ASP A 1 102 ? -13.753 7.494 -0.097 1.00 27.84 102 ASP A CA 1
ATOM 803 C C . ASP A 1 102 ? -12.450 7.304 0.681 1.00 27.61 102 ASP A C 1
ATOM 804 O O . ASP A 1 102 ? -11.496 6.700 0.187 1.00 23.47 102 ASP A O 1
ATOM 809 N N . LEU A 1 103 ? -12.440 7.850 1.904 1.00 20.92 103 LEU A N 1
ATOM 810 C CA . LEU A 1 103 ? -11.210 7.836 2.681 1.00 23.94 103 LEU A CA 1
ATOM 811 C C . LEU A 1 103 ? -11.533 7.554 4.145 1.00 25.11 103 LEU A C 1
ATOM 812 O O . LEU A 1 103 ? -12.532 8.087 4.617 1.00 22.45 103 LEU A O 1
ATOM 817 N N . VAL A 1 104 ? -10.709 6.756 4.807 1.00 27.32 104 VAL A N 1
ATOM 818 C CA . VAL A 1 104 ? -10.799 6.601 6.263 1.00 22.63 104 VAL A CA 1
ATOM 819 C C . VAL A 1 104 ? -9.489 7.090 6.870 1.00 24.76 104 VAL A C 1
ATOM 820 O O . VAL A 1 104 ? -8.436 6.995 6.231 1.00 21.94 104 VAL A O 1
ATOM 824 N N . GLY A 1 105 ? -9.540 7.631 8.092 1.00 19.82 105 GLY A N 1
ATOM 825 C CA . GLY A 1 105 ? -8.309 8.059 8.743 1.00 19.34 105 GLY A CA 1
ATOM 826 C C . GLY A 1 105 ? -8.073 7.301 10.049 1.00 19.56 105 GLY A C 1
ATOM 827 O O . GLY A 1 105 ? -9.025 6.827 10.659 1.00 18.89 105 GLY A O 1
ATOM 828 N N . TRP A 1 106 ? -6.828 7.198 10.473 1.00 22.91 106 TRP A N 1
ATOM 829 C CA . TRP A 1 106 ? -6.478 6.497 11.698 1.00 23.07 106 TRP A CA 1
ATOM 830 C C . TRP A 1 106 ? -5.551 7.321 12.582 1.00 23.17 106 TRP A C 1
ATOM 831 O O . TRP A 1 106 ? -4.507 7.775 12.109 1.00 24.29 106 TRP A O 1
ATOM 842 N N . LEU A 1 107 ? -5.943 7.462 13.850 1.00 24.69 107 LEU A N 1
ATOM 843 C CA . LEU A 1 107 ? -5.139 8.261 14.773 1.00 20.50 107 LEU A CA 1
ATOM 844 C C . LEU A 1 107 ? -4.171 7.408 15.565 1.00 15.61 107 LEU A C 1
ATOM 845 O O . LEU A 1 107 ? -4.559 6.401 16.166 1.00 23.39 107 LEU A O 1
ATOM 850 N N . ASP A 1 108 ? -2.907 7.781 15.568 1.00 18.74 108 ASP A N 1
ATOM 851 C CA . ASP A 1 108 ? -1.882 7.171 16.392 1.00 22.88 108 ASP A CA 1
ATOM 852 C C . ASP A 1 108 ? -1.497 8.115 17.525 1.00 18.65 108 ASP A C 1
ATOM 853 O O . ASP A 1 108 ? -1.656 9.331 17.380 1.00 19.33 108 ASP A O 1
ATOM 858 N N . GLY A 1 109 ? -0.960 7.567 18.610 1.00 17.61 109 GLY A N 1
ATOM 859 C CA . GLY A 1 109 ? -0.297 8.455 19.561 1.00 18.36 109 GLY A CA 1
ATOM 860 C C . GLY A 1 109 ? 1.125 8.686 19.083 1.00 26.25 109 GLY A C 1
ATOM 861 O O . GLY A 1 109 ? 1.383 8.710 17.875 1.00 23.87 109 GLY A O 1
ATOM 862 N N . ARG A 1 110 ? 2.068 8.871 20.001 1.00 22.36 110 ARG A N 1
ATOM 863 C CA . ARG A 1 110 ? 3.448 9.108 19.594 1.00 17.77 110 ARG A CA 1
ATOM 864 C C . ARG A 1 110 ? 4.384 8.213 20.385 1.00 20.36 110 ARG A C 1
ATOM 865 O O . ARG A 1 110 ? 4.201 8.130 21.600 1.00 20.34 110 ARG A O 1
ATOM 873 N N . SER A 1 111 ? 5.352 7.567 19.735 1.00 20.30 111 SER A N 1
ATOM 874 C CA . SER A 1 111 ? 6.262 6.703 20.482 1.00 19.68 111 SER A CA 1
ATOM 875 C C . SER A 1 111 ? 6.892 7.417 21.679 1.00 21.10 111 SER A C 1
ATOM 876 O O . SER A 1 111 ? 7.079 6.769 22.711 1.00 20.10 111 SER A O 1
ATOM 879 N N . SER A 1 112 ? 7.191 8.700 21.539 1.00 20.86 112 SER A N 1
ATOM 880 C CA . SER A 1 112 ? 7.767 9.515 22.606 1.00 18.27 112 SER A CA 1
ATOM 881 C C . SER A 1 112 ? 6.803 9.634 23.782 1.00 22.32 112 SER A C 1
ATOM 882 O O . SER A 1 112 ? 7.251 9.769 24.922 1.00 26.33 112 SER A O 1
ATOM 885 N N . LEU A 1 113 ? 5.514 9.584 23.492 1.00 19.28 113 LEU A N 1
ATOM 886 C CA . LEU A 1 113 ? 4.489 9.624 24.540 1.00 21.05 113 LEU A CA 1
ATOM 887 C C . LEU A 1 113 ? 4.262 8.228 25.113 1.00 24.28 113 LEU A C 1
ATOM 888 O O . LEU A 1 113 ? 4.174 8.085 26.326 1.00 21.09 113 LEU A O 1
ATOM 893 N N . ALA A 1 114 ? 4.193 7.223 24.247 1.00 17.50 114 ALA A N 1
ATOM 894 C CA . ALA A 1 114 ? 3.976 5.841 24.687 1.00 18.91 114 ALA A CA 1
ATOM 895 C C . ALA A 1 114 ? 4.975 5.454 25.778 1.00 19.91 114 ALA A C 1
ATOM 896 O O . ALA A 1 114 ? 4.663 4.774 26.748 1.00 17.62 114 ALA A O 1
ATOM 898 N N . ARG A 1 115 ? 6.203 5.901 25.582 1.00 15.14 115 ARG A N 1
ATOM 899 C CA . ARG A 1 115 ? 7.313 5.543 26.435 1.00 15.51 115 ARG A CA 1
ATOM 900 C C . ARG A 1 115 ? 7.251 6.232 27.804 1.00 16.50 115 ARG A C 1
ATOM 901 O O . ARG A 1 115 ? 8.107 5.906 28.627 1.00 22.39 115 ARG A O 1
ATOM 909 N N . LEU A 1 116 ? 6.268 7.090 28.006 1.00 18.59 116 LEU A N 1
ATOM 910 C CA . LEU A 1 116 ? 5.896 7.665 29.283 1.00 21.93 116 LEU A CA 1
ATOM 911 C C . LEU A 1 116 ? 4.507 7.244 29.762 1.00 19.45 116 LEU A C 1
ATOM 912 O O . LEU A 1 116 ? 3.998 7.776 30.767 1.00 22.16 116 LEU A O 1
ATOM 917 N N . GLY A 1 117 ? 3.849 6.311 29.086 1.00 17.40 117 GLY A N 1
ATOM 918 C CA . GLY A 1 117 ? 2.570 5.757 29.490 1.00 15.76 117 GLY A CA 1
ATOM 919 C C . GLY A 1 117 ? 1.375 6.519 28.993 1.00 18.01 117 GLY A C 1
ATOM 920 O O . GLY A 1 117 ? 0.234 6.399 29.440 1.00 19.27 117 GLY A O 1
ATOM 921 N N . LEU A 1 118 ? 1.578 7.407 28.010 1.00 15.96 118 LEU A N 1
ATOM 922 C CA . LEU A 1 118 ? 0.440 8.234 27.613 1.00 16.52 118 LEU A CA 1
ATOM 923 C C . LEU A 1 118 ? -0.314 7.633 26.426 1.00 20.08 118 LEU A C 1
ATOM 924 O O . LEU A 1 118 ? 0.227 7.730 25.321 1.00 17.92 118 LEU A O 1
ATOM 929 N N . MET A 1 119 ? -1.492 7.076 26.662 1.00 18.25 119 MET A N 1
ATOM 930 C CA . MET A 1 119 ? -2.406 6.641 25.612 1.00 20.02 119 MET A CA 1
ATOM 931 C C . MET A 1 119 ? -3.165 7.862 25.086 1.00 21.55 119 MET A C 1
ATOM 932 O O . MET A 1 119 ? -3.559 8.666 25.942 1.00 19.45 119 MET A O 1
ATOM 937 N N . VAL A 1 120 ? -3.368 8.010 23.779 1.00 16.68 120 VAL A N 1
ATOM 938 C CA . VAL A 1 120 ? -4.144 9.138 23.262 1.00 16.26 120 VAL A CA 1
ATOM 939 C C . VAL A 1 120 ? -5.539 8.704 22.861 1.00 17.10 120 VAL A C 1
ATOM 940 O O . VAL A 1 120 ? -6.410 9.521 22.583 1.00 16.79 120 VAL A O 1
ATOM 944 N N . HIS A 1 121 ? -5.782 7.385 22.843 1.00 22.08 121 HIS A N 1
ATOM 945 C CA . HIS A 1 121 ? -7.171 6.971 22.697 1.00 24.41 121 HIS A CA 1
ATOM 946 C C . HIS A 1 121 ? -7.384 5.653 23.455 1.00 15.13 121 HIS A C 1
ATOM 947 O O . HIS A 1 121 ? -6.429 5.059 23.953 1.00 14.80 121 HIS A O 1
ATOM 954 N N . VAL A 1 122 ? -8.648 5.283 23.537 1.00 17.47 122 VAL A N 1
ATOM 955 C CA . VAL A 1 122 ? -9.029 4.065 24.284 1.00 19.33 122 VAL A CA 1
ATOM 956 C C . VAL A 1 122 ? -9.718 3.118 23.311 1.00 18.10 122 VAL A C 1
ATOM 957 O O . VAL A 1 122 ? -10.947 3.065 23.259 1.00 20.02 122 VAL A O 1
ATOM 961 N N . THR A 1 123 ? -8.893 2.406 22.551 1.00 20.64 123 THR A N 1
ATOM 962 C CA . THR A 1 123 ? -9.280 1.476 21.507 1.00 18.25 123 THR A CA 1
ATOM 963 C C . THR A 1 123 ? -10.445 2.047 20.705 1.00 17.44 123 THR A C 1
ATOM 964 O O . THR A 1 123 ? -11.533 1.492 20.662 1.00 21.62 123 THR A O 1
ATOM 968 N N . ALA A 1 124 ? -10.210 3.203 20.095 1.00 18.50 124 ALA A N 1
ATOM 969 C CA . ALA A 1 124 ? -11.172 3.861 19.224 1.00 17.00 124 ALA A CA 1
ATOM 970 C C . ALA A 1 124 ? -10.464 5.063 18.593 1.00 21.80 124 ALA A C 1
ATOM 971 O O . ALA A 1 124 ? -10.440 6.168 19.147 1.00 21.79 124 ALA A O 1
ATOM 973 N N . HIS A 1 125 ? -9.866 4.808 17.438 1.00 21.48 125 HIS A N 1
ATOM 974 C CA . HIS A 1 125 ? -8.987 5.784 16.802 1.00 16.54 125 HIS A CA 1
ATOM 975 C C . HIS A 1 125 ? -9.276 5.921 15.311 1.00 20.96 125 HIS A C 1
ATOM 976 O O . HIS A 1 125 ? -8.400 6.387 14.577 1.00 28.52 125 HIS A O 1
ATOM 983 N N . ARG A 1 126 ? -10.472 5.499 14.926 1.00 18.62 126 ARG A N 1
ATOM 984 C CA . ARG A 1 126 ? -10.923 5.505 13.546 1.00 22.22 126 ARG A CA 1
ATOM 985 C C . ARG A 1 126 ? -11.708 6.774 13.211 1.00 20.22 126 ARG A C 1
ATOM 986 O O . ARG A 1 126 ? -12.727 7.062 13.833 1.00 19.36 126 ARG A O 1
ATOM 994 N N . ILE A 1 127 ? -11.215 7.507 12.227 1.00 19.29 127 ILE A N 1
ATOM 995 C CA . ILE A 1 127 ? -11.840 8.739 11.742 1.00 14.60 127 ILE A CA 1
ATOM 996 C C . ILE A 1 127 ? -12.587 8.406 10.449 1.00 23.46 127 ILE A C 1
ATOM 997 O O . ILE A 1 127 ? -11.935 8.162 9.436 1.00 21.26 127 ILE A O 1
ATOM 1002 N N . ASP A 1 128 ? -13.903 8.347 10.473 1.00 24.22 128 ASP A N 1
ATOM 1003 C CA . ASP A 1 128 ? -14.700 7.785 9.390 1.00 23.19 128 ASP A CA 1
ATOM 1004 C C . ASP A 1 128 ? -14.779 8.633 8.126 1.00 23.92 128 ASP A C 1
ATOM 1005 O O . ASP A 1 128 ? -14.618 9.852 8.139 1.00 22.20 128 ASP A O 1
ATOM 1010 N N . PRO A 1 129 ? -15.034 7.959 7.018 1.00 22.52 129 PRO A N 1
ATOM 1011 C CA . PRO A 1 129 ? -15.407 8.667 5.784 1.00 21.23 129 PRO A CA 1
ATOM 1012 C C . PRO A 1 129 ? -16.629 9.528 6.062 1.00 16.90 129 PRO A C 1
ATOM 1013 O O . PRO A 1 129 ? -17.651 9.062 6.566 1.00 26.26 129 PRO A O 1
ATOM 1017 N N . GLY A 1 130 ? -16.562 10.820 5.739 1.00 22.36 130 GLY A N 1
ATOM 1018 C CA . GLY A 1 130 ? -17.686 11.709 5.968 1.00 19.63 130 GLY A CA 1
ATOM 1019 C C . GLY A 1 130 ? -17.400 12.573 7.192 1.00 23.89 130 GLY A C 1
ATOM 1020 O O . GLY A 1 130 ? -18.092 13.557 7.417 1.00 25.52 130 GLY A O 1
ATOM 1021 N N . TRP A 1 131 ? -16.393 12.197 7.968 1.00 25.29 131 TRP A N 1
ATOM 1022 C CA . TRP A 1 131 ? -16.048 12.902 9.187 1.00 25.30 131 TRP A CA 1
ATOM 1023 C C . TRP A 1 131 ? -15.679 14.355 8.885 1.00 26.39 131 TRP A C 1
ATOM 1024 O O . TRP A 1 131 ? -14.928 14.680 7.972 1.00 26.12 131 TRP A O 1
ATOM 1035 N N . SER A 1 132 ? -16.210 15.223 9.742 1.00 24.35 132 SER A N 1
ATOM 1036 C CA . SER A 1 132 ? -15.783 16.618 9.715 1.00 19.91 132 SER A CA 1
ATOM 1037 C C . SER A 1 132 ? -15.831 17.167 11.143 1.00 23.02 132 SER A C 1
ATOM 1038 O O . SER A 1 132 ? -16.894 17.142 11.761 1.00 31.10 132 SER A O 1
ATOM 1041 N N . GLY A 1 133 ? -14.693 17.623 11.653 1.00 25.12 133 GLY A N 1
ATOM 1042 C CA . GLY A 1 133 ? -14.656 18.130 13.021 1.00 23.90 133 GLY A CA 1
ATOM 1043 C C . GLY A 1 133 ? -13.309 17.911 13.669 1.00 24.69 133 GLY A C 1
ATOM 1044 O O . GLY A 1 133 ? -12.429 17.275 13.082 1.00 23.76 133 GLY A O 1
ATOM 1045 N N . CYS A 1 134 ? -13.134 18.478 14.868 1.00 23.09 134 CYS A N 1
ATOM 1046 C CA . CYS A 1 134 ? -11.908 18.229 15.617 1.00 18.48 134 CYS A CA 1
ATOM 1047 C C . CYS A 1 134 ? -11.992 16.816 16.193 1.00 18.60 134 CYS A C 1
ATOM 1048 O O . CYS A 1 134 ? -13.112 16.324 16.339 1.00 24.85 134 CYS A O 1
ATOM 1051 N N . ILE A 1 135 ? -10.868 16.192 16.501 1.00 22.19 135 ILE A N 1
ATOM 1052 C CA . ILE A 1 135 ? -10.919 14.797 16.960 1.00 17.46 135 ILE A CA 1
ATOM 1053 C C . ILE A 1 135 ? -10.719 14.698 18.464 1.00 20.71 135 ILE A C 1
ATOM 1054 O O . ILE A 1 135 ? -9.716 15.138 19.033 1.00 22.39 135 ILE A O 1
ATOM 1059 N N . VAL A 1 136 ? -11.711 14.109 19.121 1.00 20.50 136 VAL A N 1
ATOM 1060 C CA . VAL A 1 136 ? -11.690 13.889 20.567 1.00 19.75 136 VAL A CA 1
ATOM 1061 C C . VAL A 1 136 ? -10.670 12.815 20.935 1.00 22.45 136 VAL A C 1
ATOM 1062 O O . VAL A 1 136 ? -10.444 11.865 20.193 1.00 19.36 136 VAL A O 1
ATOM 1066 N N . LEU A 1 137 ? -10.037 13.058 22.073 1.00 18.93 137 LEU A N 1
ATOM 1067 C CA . LEU A 1 137 ? -8.930 12.299 22.606 1.00 16.87 137 LEU A CA 1
ATOM 1068 C C . LEU A 1 137 ? -9.340 11.792 24.004 1.00 15.92 137 LEU A C 1
ATOM 1069 O O . LEU A 1 137 ? -10.011 12.501 24.748 1.00 18.63 137 LEU A O 1
ATOM 1074 N N . GLU A 1 138 ? -8.922 10.554 24.277 1.00 17.57 138 GLU A N 1
ATOM 1075 C CA . GLU A 1 138 ? -9.171 9.925 25.574 1.00 20.06 138 GLU A CA 1
ATOM 1076 C C . GLU A 1 138 ? -7.798 9.605 26.153 1.00 20.53 138 GLU A C 1
ATOM 1077 O O . GLU A 1 138 ? -7.176 8.604 25.791 1.00 18.45 138 GLU A O 1
ATOM 1083 N N . PHE A 1 139 ? -7.309 10.486 27.027 1.00 17.87 139 PHE A N 1
ATOM 1084 C CA . PHE A 1 139 ? -5.980 10.311 27.573 1.00 15.82 139 PHE A CA 1
ATOM 1085 C C . PHE A 1 139 ? -6.009 9.391 28.803 1.00 18.63 139 PHE A C 1
ATOM 1086 O O . PHE A 1 139 ? -6.817 9.594 29.689 1.00 18.67 139 PHE A O 1
ATOM 1094 N N . TYR A 1 140 ? -5.114 8.424 28.834 1.00 17.39 140 TYR A N 1
ATOM 1095 C CA . TYR A 1 140 ? -4.892 7.595 30.009 1.00 15.35 140 TYR A CA 1
ATOM 1096 C C . TYR A 1 140 ? -3.401 7.501 30.272 1.00 17.05 140 TYR A C 1
ATOM 1097 O O . TYR A 1 140 ? -2.619 7.058 29.431 1.00 19.70 140 TYR A O 1
ATOM 1106 N N . ASN A 1 141 ? -2.987 7.916 31.468 1.00 15.84 141 ASN A N 1
ATOM 1107 C CA . ASN A 1 141 ? -1.583 7.844 31.843 1.00 14.12 141 ASN A CA 1
ATOM 1108 C C . ASN A 1 141 ? -1.302 6.522 32.536 1.00 19.67 141 ASN A C 1
ATOM 1109 O O . ASN A 1 141 ? -1.589 6.387 33.738 1.00 20.12 141 ASN A O 1
ATOM 1114 N N . SER A 1 142 ? -0.742 5.578 31.798 1.00 15.95 142 SER A N 1
ATOM 1115 C CA . SER A 1 142 ? -0.415 4.266 32.345 1.00 16.97 142 SER A CA 1
ATOM 1116 C C . SER A 1 142 ? 0.978 4.233 32.964 1.00 20.51 142 SER A C 1
ATOM 1117 O O . SER A 1 142 ? 1.431 3.159 33.374 1.00 21.67 142 SER A O 1
ATOM 1120 N N . GLY A 1 143 ? 1.620 5.399 33.016 1.00 17.21 143 GLY A N 1
ATOM 1121 C CA . GLY A 1 143 ? 2.948 5.542 33.546 1.00 16.91 143 GLY A CA 1
ATOM 1122 C C . GLY A 1 143 ? 3.038 5.795 35.044 1.00 17.27 143 GLY A C 1
ATOM 1123 O O . GLY A 1 143 ? 2.084 5.655 35.791 1.00 20.75 143 GLY A O 1
ATOM 1124 N N . LYS A 1 144 ? 4.224 6.144 35.495 1.00 15.40 144 LYS A N 1
ATOM 1125 C CA . LYS A 1 144 ? 4.547 6.339 36.898 1.00 27.63 144 LYS A CA 1
ATOM 1126 C C . LYS A 1 144 ? 4.660 7.830 37.195 1.00 22.53 144 LYS A C 1
ATOM 1127 O O . LYS A 1 144 ? 4.807 8.214 38.354 1.00 19.92 144 LYS A O 1
ATOM 1133 N N . LEU A 1 145 ? 4.610 8.685 36.173 1.00 17.32 145 LEU A N 1
ATOM 1134 C CA . LEU A 1 145 ? 4.761 10.110 36.543 1.00 21.53 145 LEU A CA 1
ATOM 1135 C C . LEU A 1 145 ? 3.650 10.957 35.970 1.00 22.71 145 LEU A C 1
ATOM 1136 O O . LEU A 1 145 ? 3.199 10.736 34.845 1.00 20.10 145 LEU A O 1
ATOM 1141 N N . PRO A 1 146 ? 3.179 11.937 36.729 1.00 20.37 146 PRO A N 1
ATOM 1142 C CA . PRO A 1 146 ? 2.122 12.795 36.183 1.00 14.55 146 PRO A CA 1
ATOM 1143 C C . PRO A 1 146 ? 2.676 13.492 34.940 1.00 20.87 146 PRO A C 1
ATOM 1144 O O . PRO A 1 146 ? 3.892 13.663 34.856 1.00 26.02 146 PRO A O 1
ATOM 1148 N N . LEU A 1 147 ? 1.816 13.892 34.008 1.00 19.57 147 LEU A N 1
ATOM 1149 C CA . LEU A 1 147 ? 2.383 14.600 32.860 1.00 18.37 147 LEU A CA 1
ATOM 1150 C C . LEU A 1 147 ? 1.677 15.932 32.662 1.00 17.68 147 LEU A C 1
ATOM 1151 O O . LEU A 1 147 ? 0.451 15.991 32.637 1.00 20.84 147 LEU A O 1
ATOM 1156 N N . ALA A 1 148 ? 2.464 16.990 32.527 1.00 19.70 148 ALA A N 1
ATOM 1157 C CA . ALA A 1 148 ? 1.887 18.296 32.211 1.00 20.26 148 ALA A CA 1
ATOM 1158 C C . ALA A 1 148 ? 1.652 18.393 30.699 1.00 22.28 148 ALA A C 1
ATOM 1159 O O . ALA A 1 148 ? 2.608 18.315 29.921 1.00 22.44 148 ALA A O 1
ATOM 1161 N N . LEU A 1 149 ? 0.393 18.540 30.320 1.00 22.24 149 LEU A N 1
ATOM 1162 C CA . LEU A 1 149 ? 0.053 18.698 28.908 1.00 23.37 149 LEU A CA 1
ATOM 1163 C C . LEU A 1 149 ? -0.305 20.165 28.649 1.00 26.00 149 LEU A C 1
ATOM 1164 O O . LEU A 1 149 ? -1.083 20.738 29.402 1.00 23.25 149 LEU A O 1
ATOM 1169 N N . ARG A 1 150 ? 0.275 20.728 27.602 1.00 37.28 150 ARG A N 1
ATOM 1170 C CA . ARG A 1 150 ? 0.012 22.123 27.243 1.00 31.23 150 ARG A CA 1
ATOM 1171 C C . ARG A 1 150 ? -0.615 22.195 25.859 1.00 21.75 150 ARG A C 1
ATOM 1172 O O . ARG A 1 150 ? -0.135 21.471 24.973 1.00 21.44 150 ARG A O 1
ATOM 1180 N N . PRO A 1 151 ? -1.659 22.987 25.670 1.00 30.05 151 PRO A N 1
ATOM 1181 C CA . PRO A 1 151 ? -2.200 23.193 24.315 1.00 27.77 151 PRO A CA 1
ATOM 1182 C C . PRO A 1 151 ? -1.072 23.536 23.356 1.00 26.02 151 PRO A C 1
ATOM 1183 O O . PRO A 1 151 ? -0.126 24.235 23.726 1.00 24.81 151 PRO A O 1
ATOM 1187 N N . GLY A 1 152 ? -1.143 23.001 22.141 1.00 25.11 152 GLY A N 1
ATOM 1188 C CA . GLY A 1 152 ? -0.066 23.271 21.211 1.00 25.10 152 GLY A CA 1
ATOM 1189 C C . GLY A 1 152 ? 0.860 22.110 20.990 1.00 27.33 152 GLY A C 1
ATOM 1190 O O . GLY A 1 152 ? 1.360 21.954 19.871 1.00 26.21 152 GLY A O 1
ATOM 1191 N N . MET A 1 153 ? 1.116 21.270 21.997 1.00 24.43 153 MET A N 1
ATOM 1192 C CA . MET A 1 153 ? 2.096 20.207 21.791 1.00 23.13 153 MET A CA 1
ATOM 1193 C C . MET A 1 153 ? 1.667 19.215 20.699 1.00 17.78 153 MET A C 1
ATOM 1194 O O . MET A 1 153 ? 0.470 19.082 20.481 1.00 22.33 153 MET A O 1
ATOM 1199 N N . LEU A 1 154 ? 2.633 18.577 20.076 1.00 19.19 154 LEU A N 1
ATOM 1200 C CA . LEU A 1 154 ? 2.426 17.481 19.140 1.00 20.53 154 LEU A CA 1
ATOM 1201 C C . LEU A 1 154 ? 1.913 16.262 19.906 1.00 24.73 154 LEU A C 1
ATOM 1202 O O . LEU A 1 154 ? 2.636 15.704 20.736 1.00 25.93 154 LEU A O 1
ATOM 1207 N N . ILE A 1 155 ? 0.672 15.880 19.651 1.00 21.42 155 ILE A N 1
ATOM 1208 C CA . ILE A 1 155 ? 0.028 14.899 20.525 1.00 19.88 155 ILE A CA 1
ATOM 1209 C C . ILE A 1 155 ? -0.268 13.590 19.813 1.00 26.08 155 ILE A C 1
ATOM 1210 O O . ILE A 1 155 ? -0.513 12.547 20.423 1.00 21.78 155 ILE A O 1
ATOM 1215 N N . GLY A 1 156 ? -0.287 13.593 18.480 1.00 20.12 156 GLY A N 1
ATOM 1216 C CA . GLY A 1 156 ? -0.734 12.358 17.801 1.00 18.14 156 GLY A CA 1
ATOM 1217 C C . GLY A 1 156 ? -0.373 12.407 16.338 1.00 21.22 156 GLY A C 1
ATOM 1218 O O . GLY A 1 156 ? 0.403 13.270 15.944 1.00 19.01 156 GLY A O 1
ATOM 1219 N N . ALA A 1 157 ? -0.905 11.489 15.526 1.00 22.61 157 ALA A N 1
ATOM 1220 C CA . ALA A 1 157 ? -0.663 11.602 14.081 1.00 23.10 157 ALA A CA 1
ATOM 1221 C C . ALA A 1 157 ? -1.805 10.949 13.317 1.00 24.09 157 ALA A C 1
ATOM 1222 O O . ALA A 1 157 ? -2.477 10.034 13.805 1.00 24.30 157 ALA A O 1
ATOM 1224 N N . LEU A 1 158 ? -2.046 11.428 12.092 1.00 20.61 158 LEU A N 1
ATOM 1225 C CA . LEU A 1 158 ? -3.104 10.821 11.284 1.00 17.46 158 LEU A CA 1
ATOM 1226 C C . LEU A 1 158 ? -2.510 10.118 10.059 1.00 21.67 158 LEU A C 1
ATOM 1227 O O . LEU A 1 158 ? -1.660 10.716 9.407 1.00 20.35 158 LEU A O 1
ATOM 1232 N N . SER A 1 159 ? -2.970 8.893 9.809 1.00 20.05 159 SER A N 1
ATOM 1233 C CA . SER A 1 159 ? -2.664 8.223 8.536 1.00 22.39 159 SER A CA 1
ATOM 1234 C C . SER A 1 159 ? -3.978 8.093 7.771 1.00 23.71 159 SER A C 1
ATOM 1235 O O . SER A 1 159 ? -5.044 8.168 8.388 1.00 22.81 159 SER A O 1
ATOM 1238 N N . PHE A 1 160 ? -3.887 7.927 6.458 1.00 24.61 160 PHE A N 1
ATOM 1239 C CA . PHE A 1 160 ? -5.056 7.964 5.603 1.00 22.64 160 PHE A CA 1
ATOM 1240 C C . PHE A 1 160 ? -5.062 6.828 4.593 1.00 21.46 160 PHE A C 1
ATOM 1241 O O . PHE A 1 160 ? -4.020 6.488 4.040 1.00 24.98 160 PHE A O 1
ATOM 1249 N N . GLU A 1 161 ? -6.244 6.279 4.388 1.00 22.31 161 GLU A N 1
ATOM 1250 C CA . GLU A 1 161 ? -6.376 5.070 3.578 1.00 28.06 161 GLU A CA 1
ATOM 1251 C C . GLU A 1 161 ? -7.536 5.219 2.618 1.00 24.53 161 GLU A C 1
ATOM 1252 O O . GLU A 1 161 ? -8.700 5.189 3.009 1.00 24.28 161 GLU A O 1
ATOM 1258 N N . PRO A 1 162 ? -7.247 5.395 1.337 1.00 27.60 162 PRO A N 1
ATOM 1259 C CA . PRO A 1 162 ? -8.340 5.342 0.358 1.00 27.17 162 PRO A CA 1
ATOM 1260 C C . PRO A 1 162 ? -9.127 4.040 0.497 1.00 22.17 162 PRO A C 1
ATOM 1261 O O . PRO A 1 162 ? -8.556 2.973 0.703 1.00 24.98 162 PRO A O 1
ATOM 1265 N N . LEU A 1 163 ? -10.446 4.094 0.423 1.00 24.74 163 LEU A N 1
ATOM 1266 C CA . LEU A 1 163 ? -11.321 2.940 0.555 1.00 23.22 163 LEU A CA 1
ATOM 1267 C C . LEU A 1 163 ? -11.478 2.270 -0.813 1.00 27.98 163 LEU A C 1
ATOM 1268 O O . LEU A 1 163 ? -11.050 2.829 -1.835 1.00 27.55 163 LEU A O 1
ATOM 1273 N N . SER A 1 164 ? -12.103 1.106 -0.841 1.00 26.01 164 SER A N 1
ATOM 1274 C CA . SER A 1 164 ? -12.264 0.392 -2.109 1.00 28.94 164 SER A CA 1
ATOM 1275 C C . SER A 1 164 ? -13.144 1.186 -3.071 1.00 29.38 164 SER A C 1
ATOM 1276 O O . SER A 1 164 ? -13.129 0.963 -4.281 1.00 31.99 164 SER A O 1
ATOM 1279 N N . GLY A 1 165 ? -13.918 2.113 -2.537 1.00 24.38 165 GLY A N 1
ATOM 1280 C CA . GLY A 1 165 ? -14.808 2.996 -3.247 1.00 28.07 165 GLY A CA 1
ATOM 1281 C C . GLY A 1 165 ? -15.473 3.973 -2.292 1.00 30.95 165 GLY A C 1
ATOM 1282 O O . GLY A 1 165 ? -15.260 3.895 -1.086 1.00 26.52 165 GLY A O 1
ATOM 1283 N N . PRO A 1 166 ? -16.258 4.891 -2.839 1.00 34.57 166 PRO A N 1
ATOM 1284 C CA . PRO A 1 166 ? -17.005 5.860 -2.045 1.00 32.24 166 PRO A CA 1
ATOM 1285 C C . PRO A 1 166 ? -18.005 5.204 -1.105 1.00 35.22 166 PRO A C 1
ATOM 1286 O O . PRO A 1 166 ? -18.911 4.527 -1.595 1.00 39.49 166 PRO A O 1
ATOM 1290 N N . ALA A 1 167 ? -17.841 5.427 0.204 1.00 27.09 167 ALA A N 1
ATOM 1291 C CA . ALA A 1 167 ? -18.817 4.912 1.154 1.00 24.26 167 ALA A CA 1
ATOM 1292 C C . ALA A 1 167 ? -20.214 5.368 0.733 1.00 22.59 167 ALA A C 1
ATOM 1293 O O . ALA A 1 167 ? -20.396 6.546 0.407 1.00 27.05 167 ALA A O 1
ATOM 1295 N N . VAL A 1 168 ? -21.152 4.436 0.752 1.00 21.43 168 VAL A N 1
ATOM 1296 C CA . VAL A 1 168 ? -22.527 4.746 0.362 1.00 26.29 168 VAL A CA 1
ATOM 1297 C C . VAL A 1 168 ? -23.260 5.425 1.509 1.00 31.02 168 VAL A C 1
ATOM 1298 O O . VAL A 1 168 ? -24.191 6.207 1.283 1.00 27.79 168 VAL A O 1
ATOM 1302 N N . ARG A 1 169 ? -22.842 5.162 2.744 1.00 34.80 169 ARG A N 1
ATOM 1303 C CA . ARG A 1 169 ? -23.373 5.880 3.903 1.00 20.89 169 ARG A CA 1
ATOM 1304 C C . ARG A 1 169 ? -22.258 6.500 4.729 1.00 26.74 169 ARG A C 1
ATOM 1305 O O . ARG A 1 169 ? -21.870 5.965 5.773 1.00 29.95 169 ARG A O 1
ATOM 1313 N N . PRO A 1 170 ? -21.699 7.623 4.288 1.00 25.45 170 PRO A N 1
ATOM 1314 C CA . PRO A 1 170 ? -20.628 8.294 5.034 1.00 24.28 170 PRO A CA 1
ATOM 1315 C C . PRO A 1 170 ? -21.169 9.018 6.257 1.00 20.60 170 PRO A C 1
ATOM 1316 O O . PRO A 1 170 ? -22.355 9.300 6.401 1.00 24.74 170 PRO A O 1
ATOM 1320 N N . TYR A 1 171 ? -20.287 9.324 7.192 1.00 23.06 171 TYR A N 1
ATOM 1321 C CA . TYR A 1 171 ? -20.684 9.773 8.528 1.00 22.56 171 TYR A CA 1
ATOM 1322 C C . TYR A 1 171 ? -21.569 11.004 8.498 1.00 22.39 171 TYR A C 1
ATOM 1323 O O . TYR A 1 171 ? -22.526 11.106 9.269 1.00 25.87 171 TYR A O 1
ATOM 1332 N N . ASN A 1 172 ? -21.220 11.933 7.607 1.00 19.20 172 ASN A N 1
ATOM 1333 C CA . ASN A 1 172 ? -21.943 13.200 7.524 1.00 16.68 172 ASN A CA 1
ATOM 1334 C C . ASN A 1 172 ? -23.367 13.000 7.053 1.00 22.98 172 ASN A C 1
ATOM 1335 O O . ASN A 1 172 ? -24.249 13.806 7.344 1.00 33.89 172 ASN A O 1
ATOM 1344 N N . ARG A 1 173 ? -23.651 11.927 6.321 1.00 30.41 173 ARG A N 1
ATOM 1345 C CA . ARG A 1 173 ? -25.030 11.776 5.857 1.00 38.63 173 ARG A CA 1
ATOM 1346 C C . ARG A 1 173 ? -25.791 10.741 6.675 1.00 37.47 173 ARG A C 1
ATOM 1347 O O . ARG A 1 173 ? -26.881 10.333 6.264 1.00 36.74 173 ARG A O 1
ATOM 1355 N N . ARG A 1 174 ? -25.233 10.302 7.802 1.00 40.53 174 ARG A N 1
ATOM 1356 C CA . ARG A 1 174 ? -25.890 9.221 8.546 1.00 36.95 174 ARG A CA 1
ATOM 1357 C C . ARG A 1 174 ? -26.641 9.754 9.767 1.00 46.12 174 ARG A C 1
ATOM 1358 O O . ARG A 1 174 ? -26.046 10.433 10.604 1.00 53.18 174 ARG A O 1
ATOM 1366 N N . GLU A 1 175 ? -27.925 9.440 9.835 1.00 46.48 175 GLU A N 1
ATOM 1367 C CA . GLU A 1 175 ? -28.937 9.952 10.728 1.00 48.33 175 GLU A CA 1
ATOM 1368 C C . GLU A 1 175 ? -28.715 9.660 12.206 1.00 46.36 175 GLU A C 1
ATOM 1369 O O . GLU A 1 175 ? -29.138 10.452 13.053 1.00 35.08 175 GLU A O 1
ATOM 1375 N N . ASP A 1 176 ? -28.088 8.525 12.515 1.00 36.38 176 ASP A N 1
ATOM 1376 C CA . ASP A 1 176 ? -27.822 8.199 13.913 1.00 33.73 176 ASP A CA 1
ATOM 1377 C C . ASP A 1 176 ? -26.332 8.328 14.234 1.00 31.80 176 ASP A C 1
ATOM 1378 O O . ASP A 1 176 ? -25.861 7.787 15.235 1.00 32.22 176 ASP A O 1
ATOM 1383 N N . ALA A 1 177 ? -25.582 9.047 13.400 1.00 29.79 177 ALA A N 1
ATOM 1384 C CA . ALA A 1 177 ? -24.173 9.306 13.683 1.00 27.49 177 ALA A CA 1
ATOM 1385 C C . ALA A 1 177 ? -24.106 10.237 14.891 1.00 32.84 177 ALA A C 1
ATOM 1386 O O . ALA A 1 177 ? -24.904 11.179 14.980 1.00 28.70 177 ALA A O 1
ATOM 1388 N N . LYS A 1 178 ? -23.193 9.984 15.829 1.00 33.73 178 LYS A N 1
ATOM 1389 C CA . LYS A 1 178 ? -23.249 10.718 17.092 1.00 31.69 178 LYS A CA 1
ATOM 1390 C C . LYS A 1 178 ? -22.500 12.042 17.105 1.00 22.12 178 LYS A C 1
ATOM 1391 O O . LYS A 1 178 ? -22.973 12.946 17.809 1.00 37.75 178 LYS A O 1
ATOM 1397 N N . TYR A 1 179 ? -21.391 12.198 16.403 1.00 22.17 179 TYR A N 1
ATOM 1398 C CA . TYR A 1 179 ? -20.437 13.274 16.596 1.00 23.57 179 TYR A CA 1
ATOM 1399 C C . TYR A 1 179 ? -20.198 14.237 15.444 1.00 25.98 179 TYR A C 1
ATOM 1400 O O . TYR A 1 179 ? -19.144 14.902 15.427 1.00 24.00 179 TYR A O 1
ATOM 1409 N N . ARG A 1 180 ? -21.117 14.311 14.490 1.00 31.05 180 ARG A N 1
ATOM 1410 C CA . ARG A 1 180 ? -20.887 15.257 13.380 1.00 44.42 180 ARG A CA 1
ATOM 1411 C C . ARG A 1 180 ? -20.775 16.647 13.983 1.00 48.65 180 ARG A C 1
ATOM 1412 O O . ARG A 1 180 ? -21.267 16.841 15.105 1.00 31.71 180 ARG A O 1
ATOM 1420 N N . ASN A 1 181 ? -20.135 17.623 13.349 1.00 51.62 181 ASN A N 1
ATOM 1421 C CA . ASN A 1 181 ? -20.066 18.934 14.010 1.00 46.04 181 ASN A CA 1
ATOM 1422 C C . ASN A 1 181 ? -19.346 18.863 15.344 1.00 42.12 181 ASN A C 1
ATOM 1423 O O . ASN A 1 181 ? -19.715 19.514 16.321 1.00 43.74 181 ASN A O 1
ATOM 1428 N N . GLN A 1 182 ? -18.279 18.072 15.457 1.00 40.95 182 GLN A N 1
ATOM 1429 C CA . GLN A 1 182 ? -17.586 18.011 16.745 1.00 40.39 182 GLN A CA 1
ATOM 1430 C C . GLN A 1 182 ? -16.620 19.173 16.917 1.00 46.93 182 GLN A C 1
ATOM 1431 O O . GLN A 1 182 ? -15.962 19.574 15.952 1.00 42.67 182 GLN A O 1
ATOM 1437 N N . GLN A 1 183 ? -16.509 19.726 18.132 1.00 48.51 183 GLN A N 1
ATOM 1438 C CA . GLN A 1 183 ? -15.584 20.865 18.252 1.00 54.02 183 GLN A CA 1
ATOM 1439 C C . GLN A 1 183 ? -14.818 20.938 19.557 1.00 51.89 183 GLN A C 1
ATOM 1440 O O . GLN A 1 183 ? -13.670 21.415 19.589 1.00 57.32 183 GLN A O 1
ATOM 1446 N N . GLY A 1 184 ? -15.344 20.489 20.697 1.00 40.15 184 GLY A N 1
ATOM 1447 C CA . GLY A 1 184 ? -14.500 20.526 21.899 1.00 32.14 184 GLY A CA 1
ATOM 1448 C C . GLY A 1 184 ? -14.323 19.130 22.471 1.00 29.70 184 GLY A C 1
ATOM 1449 O O . GLY A 1 184 ? -14.403 18.152 21.727 1.00 27.12 184 GLY A O 1
ATOM 1450 N N . ALA A 1 185 ? -14.067 19.016 23.764 1.00 29.50 185 ALA A N 1
ATOM 1451 C CA . ALA A 1 185 ? -13.875 17.709 24.393 1.00 29.15 185 ALA A CA 1
ATOM 1452 C C . ALA A 1 185 ? -15.233 17.128 24.768 1.00 29.65 185 ALA A C 1
ATOM 1453 O O . ALA A 1 185 ? -15.586 16.998 25.937 1.00 28.11 185 ALA A O 1
ATOM 1455 N N . VAL A 1 186 ? -15.995 16.777 23.746 1.00 23.40 186 VAL A N 1
ATOM 1456 C CA . VAL A 1 186 ? -17.352 16.293 23.835 1.00 24.31 186 VAL A CA 1
ATOM 1457 C C . VAL A 1 186 ? -17.427 14.933 24.527 1.00 25.43 186 VAL A C 1
ATOM 1458 O O . VAL A 1 186 ? -16.733 13.991 24.160 1.00 24.96 186 VAL A O 1
ATOM 1462 N N . ALA A 1 187 ? -18.306 14.862 25.516 1.00 23.93 187 ALA A N 1
ATOM 1463 C CA . ALA A 1 187 ? -18.414 13.682 26.360 1.00 26.66 187 ALA A CA 1
ATOM 1464 C C . ALA A 1 187 ? -19.235 12.605 25.668 1.00 28.38 187 ALA A C 1
ATOM 1465 O O . ALA A 1 187 ? -19.917 12.868 24.677 1.00 27.44 187 ALA A O 1
ATOM 1467 N N . SER A 1 188 ? -19.151 11.401 26.217 1.00 23.15 188 SER A N 1
ATOM 1468 C CA . SER A 1 188 ? -19.773 10.237 25.600 1.00 23.97 188 SER A CA 1
ATOM 1469 C C . SER A 1 188 ? -21.242 10.487 25.284 1.00 29.69 188 SER A C 1
ATOM 1470 O O . SER A 1 188 ? -21.975 11.020 26.115 1.00 26.61 188 SER A O 1
ATOM 1473 N N . ARG A 1 189 ? -21.642 10.085 24.081 1.00 28.15 189 ARG A N 1
ATOM 1474 C CA . ARG A 1 189 ? -23.042 10.167 23.677 1.00 23.42 189 ARG A CA 1
ATOM 1475 C C . ARG A 1 189 ? -23.622 8.765 23.528 1.00 25.75 189 ARG A C 1
ATOM 1476 O O . ARG A 1 189 ? -24.481 8.465 22.705 1.00 29.19 189 ARG A O 1
ATOM 1484 N N . ILE A 1 190 ? -23.160 7.871 24.394 1.00 22.92 190 ILE A N 1
ATOM 1485 C CA . ILE A 1 190 ? -23.619 6.488 24.438 1.00 19.96 190 ILE A CA 1
ATOM 1486 C C . ILE A 1 190 ? -25.120 6.394 24.647 1.00 25.56 190 ILE A C 1
ATOM 1487 O O . ILE A 1 190 ? -25.779 5.403 24.312 1.00 28.86 190 ILE A O 1
ATOM 1492 N N . ASP A 1 191 ? -25.718 7.442 25.212 1.00 27.00 191 ASP A N 1
ATOM 1493 C CA . ASP A 1 191 ? -27.150 7.361 25.501 1.00 34.91 191 ASP A CA 1
ATOM 1494 C C . ASP A 1 191 ? -27.958 7.529 24.225 1.00 35.21 191 ASP A C 1
ATOM 1495 O O . ASP A 1 191 ? -29.185 7.392 24.237 1.00 32.46 191 ASP A O 1
ATOM 1500 N N . LYS A 1 192 ? -27.279 7.799 23.112 1.00 40.72 192 LYS A N 1
ATOM 1501 C CA . LYS A 1 192 ? -28.000 7.957 21.848 1.00 41.50 192 LYS A CA 1
ATOM 1502 C C . LYS A 1 192 ? -28.303 6.643 21.135 1.00 41.70 192 LYS A C 1
ATOM 1503 O O . LYS A 1 192 ? -29.180 6.635 20.257 1.00 35.14 192 LYS A O 1
ATOM 1509 N N . ASP A 1 193 ? -27.630 5.547 21.462 1.00 31.93 193 ASP A N 1
ATOM 1510 C CA . ASP A 1 193 ? -27.767 4.261 20.779 1.00 31.23 193 ASP A CA 1
ATOM 1511 C C . ASP A 1 193 ? -29.230 3.860 20.602 1.00 37.67 193 ASP A C 1
ATOM 1512 O O . ASP A 1 193 ? -30.069 4.245 21.416 1.00 39.44 193 ASP A O 1
ATOM 1518 N N . MET B 1 1 ? -4.185 -2.247 2.422 1.00 39.17 1 MET B N 1
ATOM 1519 C CA . MET B 1 1 ? -3.925 -3.580 1.877 1.00 37.23 1 MET B CA 1
ATOM 1520 C C . MET B 1 1 ? -2.631 -4.114 2.475 1.00 33.38 1 MET B C 1
ATOM 1521 O O . MET B 1 1 ? -1.616 -3.421 2.437 1.00 30.63 1 MET B O 1
ATOM 1526 N N . ARG B 1 2 ? -2.656 -5.319 3.051 1.00 21.88 2 ARG B N 1
ATOM 1527 C CA . ARG B 1 2 ? -1.467 -5.849 3.698 1.00 22.47 2 ARG B CA 1
ATOM 1528 C C . ARG B 1 2 ? -0.850 -6.960 2.851 1.00 25.68 2 ARG B C 1
ATOM 1529 O O . ARG B 1 2 ? -1.546 -7.628 2.086 1.00 29.17 2 ARG B O 1
ATOM 1537 N N . LEU B 1 3 ? 0.452 -7.133 2.999 1.00 20.84 3 LEU B N 1
ATOM 1538 C CA . LEU B 1 3 ? 1.113 -8.230 2.296 1.00 23.73 3 LEU B CA 1
ATOM 1539 C C . LEU B 1 3 ? 0.670 -9.569 2.866 1.00 32.35 3 LEU B C 1
ATOM 1540 O O . LEU B 1 3 ? 0.641 -9.753 4.089 1.00 26.11 3 LEU B O 1
ATOM 1545 N N . CYS B 1 4 ? 0.331 -10.499 1.971 1.00 26.84 4 CYS B N 1
ATOM 1546 C CA . CYS B 1 4 ? 0.026 -11.851 2.463 1.00 19.76 4 CYS B CA 1
ATOM 1547 C C . CYS B 1 4 ? 1.343 -12.526 2.786 1.00 20.39 4 CYS B C 1
ATOM 1548 O O . CYS B 1 4 ? 2.407 -11.992 2.457 1.00 27.48 4 CYS B O 1
ATOM 1551 N N . ASP B 1 5 ? 1.308 -13.692 3.435 1.00 26.62 5 ASP B N 1
ATOM 1552 C CA . ASP B 1 5 ? 2.542 -14.321 3.896 1.00 20.18 5 ASP B CA 1
ATOM 1553 C C . ASP B 1 5 ? 3.512 -14.570 2.750 1.00 22.93 5 ASP B C 1
ATOM 1554 O O . ASP B 1 5 ? 4.711 -14.319 2.825 1.00 20.80 5 ASP B O 1
ATOM 1559 N N . ARG B 1 6 ? 2.963 -15.089 1.653 1.00 27.88 6 ARG B N 1
ATOM 1560 C CA . ARG B 1 6 ? 3.838 -15.461 0.541 1.00 28.5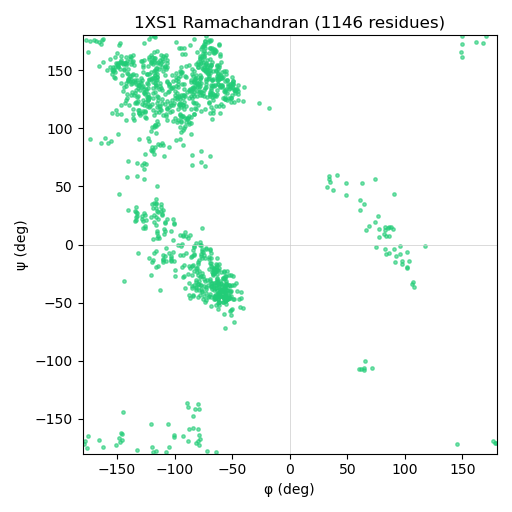1 6 ARG B CA 1
ATOM 1561 C C . ARG B 1 6 ? 4.583 -14.262 -0.012 1.00 16.50 6 ARG B C 1
ATOM 1562 O O . ARG B 1 6 ? 5.747 -14.307 -0.406 1.00 20.24 6 ARG B O 1
ATOM 1570 N N . ASP B 1 7 ? 3.889 -13.127 0.002 1.00 29.26 7 ASP B N 1
ATOM 1571 C CA . ASP B 1 7 ? 4.520 -11.906 -0.521 1.00 23.72 7 ASP B CA 1
ATOM 1572 C C . ASP B 1 7 ? 5.548 -11.403 0.477 1.00 30.07 7 ASP B C 1
ATOM 1573 O O . ASP B 1 7 ? 6.611 -10.894 0.117 1.00 27.11 7 ASP B O 1
ATOM 1578 N N . ILE B 1 8 ? 5.251 -11.561 1.770 1.00 27.23 8 ILE B N 1
ATOM 1579 C CA . ILE B 1 8 ? 6.244 -11.181 2.785 1.00 22.23 8 ILE B CA 1
ATOM 1580 C C . ILE B 1 8 ? 7.548 -11.912 2.568 1.00 15.77 8 ILE B C 1
ATOM 1581 O O . ILE B 1 8 ? 8.642 -11.373 2.538 1.00 23.55 8 ILE B O 1
ATOM 1586 N N . GLU B 1 9 ? 7.471 -13.233 2.380 1.00 26.38 9 GLU B N 1
ATOM 1587 C CA . GLU B 1 9 ? 8.718 -13.949 2.133 1.00 25.02 9 GLU B CA 1
ATOM 1588 C C . GLU B 1 9 ? 9.350 -13.472 0.827 1.00 17.56 9 GLU B C 1
ATOM 1589 O O . GLU B 1 9 ? 10.570 -13.520 0.702 1.00 19.35 9 GLU B O 1
ATOM 1595 N N . ALA B 1 10 ? 8.512 -13.035 -0.102 1.00 28.64 10 ALA B N 1
ATOM 1596 C CA . ALA B 1 10 ? 8.998 -12.580 -1.403 1.00 30.05 10 ALA B CA 1
ATOM 1597 C C . ALA B 1 10 ? 9.697 -11.237 -1.260 1.00 29.96 10 ALA B C 1
ATOM 1598 O O . ALA B 1 10 ? 10.755 -10.986 -1.844 1.00 36.68 10 ALA B O 1
ATOM 1600 N N . TRP B 1 11 ? 9.101 -10.352 -0.459 1.00 27.67 11 TRP B N 1
ATOM 1601 C CA . TRP B 1 11 ? 9.818 -9.092 -0.191 1.00 26.14 11 TRP B CA 1
ATOM 1602 C C . TRP B 1 11 ? 11.078 -9.376 0.598 1.00 22.20 11 TRP B C 1
ATOM 1603 O O . TRP B 1 11 ? 12.126 -8.749 0.425 1.00 27.13 11 TRP B O 1
ATOM 1614 N N . LEU B 1 12 ? 11.028 -10.372 1.503 1.00 22.65 12 LEU B N 1
ATOM 1615 C CA . LEU B 1 12 ? 12.264 -10.651 2.241 1.00 20.54 12 LEU B CA 1
ATOM 1616 C C . LEU B 1 12 ? 13.363 -11.147 1.314 1.00 26.35 12 LEU B C 1
ATOM 1617 O O . LEU B 1 12 ? 14.516 -10.701 1.379 1.00 22.04 12 LEU B O 1
ATOM 1622 N N . ASP B 1 13 ? 13.004 -12.101 0.441 1.00 30.87 13 ASP B N 1
ATOM 1623 C CA . ASP B 1 13 ? 14.011 -12.652 -0.474 1.00 31.05 13 ASP B CA 1
ATOM 1624 C C . ASP B 1 13 ? 14.554 -11.552 -1.388 1.00 28.81 13 ASP B C 1
ATOM 1625 O O . ASP B 1 13 ? 15.752 -11.448 -1.657 1.00 35.14 13 ASP B O 1
ATOM 1630 N N . GLU B 1 14 ? 13.710 -10.662 -1.908 1.00 30.62 14 GLU B N 1
ATOM 1631 C CA . GLU B 1 14 ? 14.276 -9.660 -2.815 1.00 37.47 14 GLU B CA 1
ATOM 1632 C C . GLU B 1 14 ? 14.828 -8.424 -2.120 1.00 37.51 14 GLU B C 1
ATOM 1633 O O . GLU B 1 14 ? 15.166 -7.474 -2.838 1.00 37.51 14 GLU B O 1
ATOM 1639 N N . GLY B 1 15 ? 14.927 -8.387 -0.803 1.00 33.40 15 GLY B N 1
ATOM 1640 C CA . GLY B 1 15 ? 15.585 -7.328 -0.065 1.00 32.70 15 GLY B CA 1
ATOM 1641 C C . GLY B 1 15 ? 14.839 -6.014 0.010 1.00 17.99 15 GLY B C 1
ATOM 1642 O O . GLY B 1 15 ? 15.433 -4.972 0.320 1.00 27.20 15 GLY B O 1
ATOM 1643 N N . ARG B 1 16 ? 13.540 -6.056 -0.245 1.00 19.04 16 ARG B N 1
ATOM 1644 C CA . ARG B 1 16 ? 12.695 -4.871 -0.302 1.00 32.68 16 ARG B CA 1
ATOM 1645 C C . ARG B 1 16 ? 12.320 -4.438 1.119 1.00 36.56 16 ARG B C 1
ATOM 1646 O O . ARG B 1 16 ? 11.956 -3.276 1.287 1.00 27.23 16 ARG B O 1
ATOM 1654 N N . LEU B 1 17 ? 12.419 -5.333 2.088 1.00 30.90 17 LEU B N 1
ATOM 1655 C CA . LEU B 1 17 ? 12.468 -5.062 3.518 1.00 35.12 17 LEU B CA 1
ATOM 1656 C C . LEU B 1 17 ? 13.376 -6.116 4.156 1.00 32.81 17 LEU B C 1
ATOM 1657 O O . LEU B 1 17 ? 13.660 -7.149 3.545 1.00 26.75 17 LEU B O 1
ATOM 1662 N N . SER B 1 18 ? 13.852 -5.852 5.368 1.00 30.23 18 SER B N 1
ATOM 1663 C CA . SER B 1 18 ? 14.694 -6.796 6.082 1.00 15.78 18 SER B CA 1
ATOM 1664 C C . SER B 1 18 ? 14.100 -7.035 7.485 1.00 25.98 18 SER B C 1
ATOM 1665 O O . SER B 1 18 ? 13.503 -6.132 8.065 1.00 16.96 18 SER B O 1
ATOM 1668 N N . ILE B 1 19 ? 14.310 -8.242 7.963 1.00 23.90 19 ILE B N 1
ATOM 1669 C CA . ILE B 1 19 ? 13.990 -8.632 9.339 1.00 26.56 19 ILE B CA 1
ATOM 1670 C C . ILE B 1 19 ? 15.174 -9.435 9.842 1.00 26.28 19 ILE B C 1
ATOM 1671 O O . ILE B 1 19 ? 15.493 -10.474 9.270 1.00 25.93 19 ILE B O 1
ATOM 1676 N N . ASN B 1 20 ? 15.868 -8.940 10.869 1.00 19.02 20 ASN B N 1
ATOM 1677 C CA . ASN B 1 20 ? 17.119 -9.592 11.227 1.00 22.59 20 ASN B CA 1
ATOM 1678 C C . ASN B 1 20 ? 17.207 -9.953 12.708 1.00 23.37 20 ASN B C 1
ATOM 1679 O O . ASN B 1 20 ? 17.298 -9.084 13.567 1.00 27.45 20 ASN B O 1
ATOM 1684 N N . PRO B 1 21 ? 17.224 -11.228 13.066 1.00 29.30 21 PRO B N 1
ATOM 1685 C CA . PRO B 1 21 ? 17.250 -12.343 12.122 1.00 24.25 21 PRO B CA 1
ATOM 1686 C C . PRO B 1 21 ? 15.891 -12.623 11.495 1.00 32.50 21 PRO B C 1
ATOM 1687 O O . PRO B 1 21 ? 14.862 -12.155 11.980 1.00 31.51 21 PRO B O 1
ATOM 1691 N N . ARG B 1 22 ? 15.891 -13.357 10.383 1.00 30.83 22 ARG B N 1
ATOM 1692 C CA . ARG B 1 22 ? 14.637 -13.633 9.683 1.00 30.31 22 ARG B CA 1
ATOM 1693 C C . ARG B 1 22 ? 13.879 -14.783 10.326 1.00 33.12 22 ARG B C 1
ATOM 1694 O O . ARG B 1 22 ? 14.340 -15.928 10.353 1.00 33.02 22 ARG B O 1
ATOM 1702 N N . PRO B 1 23 ? 12.685 -14.537 10.859 1.00 30.94 23 PRO B N 1
ATOM 1703 C CA . PRO B 1 23 ? 11.890 -15.626 11.441 1.00 30.87 23 PRO B CA 1
ATOM 1704 C C . PRO B 1 23 ? 11.662 -16.751 10.431 1.00 35.68 23 PRO B C 1
ATOM 1705 O O . PRO B 1 23 ? 11.564 -16.494 9.227 1.00 34.89 23 PRO B O 1
ATOM 1709 N N . PRO B 1 24 ? 11.598 -17.972 10.946 1.00 36.20 24 PRO B N 1
ATOM 1710 C CA . PRO B 1 24 ? 11.374 -19.149 10.095 1.00 37.00 24 PRO B CA 1
ATOM 1711 C C . PRO B 1 24 ? 9.967 -19.145 9.517 1.00 29.74 24 PRO B C 1
ATOM 1712 O O . PRO B 1 24 ? 9.189 -18.263 9.851 1.00 23.19 24 PRO B O 1
ATOM 1716 N N . VAL B 1 25 ? 9.631 -20.101 8.660 1.00 23.59 25 VAL B N 1
ATOM 1717 C CA . VAL B 1 25 ? 8.354 -20.157 7.951 1.00 19.03 25 VAL B CA 1
ATOM 1718 C C . VAL B 1 25 ? 7.221 -20.411 8.922 1.00 21.87 25 VAL B C 1
ATOM 1719 O O . VAL B 1 25 ? 6.046 -20.056 8.712 1.00 18.87 25 VAL B O 1
ATOM 1723 N N . GLU B 1 26 ? 7.566 -21.007 10.079 1.00 27.19 26 GLU B N 1
ATOM 1724 C CA . GLU B 1 26 ? 6.527 -21.184 11.088 1.00 31.92 26 GLU B CA 1
ATOM 1725 C C . GLU B 1 26 ? 5.988 -19.863 11.638 1.00 30.48 26 GLU B C 1
ATOM 1726 O O . GLU B 1 26 ? 4.851 -19.880 12.135 1.00 35.74 26 GLU B O 1
ATOM 1732 N N . ARG B 1 27 ? 6.743 -18.778 11.565 1.00 28.26 27 ARG B N 1
ATOM 1733 C CA . ARG B 1 27 ? 6.365 -17.514 12.193 1.00 24.12 27 ARG B CA 1
ATOM 1734 C C . ARG B 1 27 ? 5.946 -16.461 11.180 1.00 27.94 27 ARG B C 1
ATOM 1735 O O . ARG B 1 27 ? 5.808 -15.274 11.498 1.00 23.42 27 ARG B O 1
ATOM 1743 N N . ILE B 1 28 ? 5.755 -16.894 9.941 1.00 22.47 28 ILE B N 1
ATOM 1744 C CA . ILE B 1 28 ? 5.263 -16.021 8.881 1.00 21.34 28 ILE B CA 1
ATOM 1745 C C . ILE B 1 28 ? 4.041 -16.649 8.236 1.00 23.62 28 ILE B C 1
ATOM 1746 O O . ILE B 1 28 ? 4.118 -17.667 7.546 1.00 25.63 28 ILE B O 1
ATOM 1751 N N . ASN B 1 29 ? 2.867 -16.089 8.443 1.00 21.78 29 ASN B N 1
ATOM 1752 C CA . ASN B 1 29 ? 1.606 -16.685 8.038 1.00 18.67 29 ASN B CA 1
ATOM 1753 C C . ASN B 1 29 ? 0.480 -15.665 7.995 1.00 24.25 29 ASN B C 1
ATOM 1754 O O . ASN B 1 29 ? 0.540 -14.619 8.654 1.00 33.14 29 ASN B O 1
ATOM 1759 N N . GLY B 1 30 ? -0.557 -15.957 7.216 1.00 20.61 30 GLY B N 1
ATOM 1760 C CA . GLY B 1 30 ? -1.679 -15.050 7.039 1.00 23.43 30 GLY B CA 1
ATOM 1761 C C . GLY B 1 30 ? -1.182 -13.732 6.459 1.00 24.86 30 GLY B C 1
ATOM 1762 O O . GLY B 1 30 ? -0.819 -13.685 5.288 1.00 27.22 30 GLY B O 1
ATOM 1763 N N . ALA B 1 31 ? -1.143 -12.679 7.267 1.00 25.20 31 ALA B N 1
ATOM 1764 C CA . ALA B 1 31 ? -0.618 -11.387 6.807 1.00 23.87 31 ALA B CA 1
ATOM 1765 C C . ALA B 1 31 ? 0.351 -10.829 7.832 1.00 22.75 31 ALA B C 1
ATOM 1766 O O . ALA B 1 31 ? 0.519 -9.614 7.947 1.00 22.34 31 ALA B O 1
ATOM 1768 N N . THR B 1 32 ? 0.973 -11.739 8.601 1.00 23.51 32 THR B N 1
ATOM 1769 C CA . THR B 1 32 ? 1.909 -11.260 9.616 1.00 24.64 32 THR B CA 1
ATOM 1770 C C . THR B 1 32 ? 3.148 -12.131 9.786 1.00 23.86 32 THR B C 1
ATOM 1771 O O . THR B 1 32 ? 3.222 -13.302 9.414 1.00 25.78 32 THR B O 1
ATOM 1775 N N . VAL B 1 33 ? 4.130 -11.501 10.400 1.00 14.04 33 VAL B N 1
ATOM 1776 C CA . VAL B 1 33 ? 5.386 -12.047 10.861 1.00 12.52 33 VAL B CA 1
ATOM 1777 C C . VAL B 1 33 ? 5.458 -11.849 12.379 1.00 24.93 33 VAL B C 1
ATOM 1778 O O . VAL B 1 33 ? 5.373 -10.711 12.836 1.00 15.76 33 VAL B O 1
ATOM 1782 N N . ASP B 1 34 ? 5.595 -12.932 13.135 1.00 24.90 34 ASP B N 1
ATOM 1783 C CA . ASP B 1 34 ? 5.752 -12.802 14.584 1.00 23.72 34 ASP B CA 1
ATOM 1784 C C . ASP B 1 34 ? 7.117 -12.224 14.922 1.00 21.05 34 ASP B C 1
ATOM 1785 O O . ASP B 1 34 ? 8.099 -12.470 14.219 1.00 27.05 34 ASP B O 1
ATOM 1790 N N . VAL B 1 35 ? 7.224 -11.452 16.002 1.00 14.50 35 VAL B N 1
ATOM 1791 C CA . VAL B 1 35 ? 8.479 -11.008 16.548 1.00 16.51 35 VAL B CA 1
ATOM 1792 C C . VAL B 1 35 ? 8.633 -11.510 17.999 1.00 17.88 35 VAL B C 1
ATOM 1793 O O . VAL B 1 35 ? 7.651 -11.858 18.638 1.00 19.13 35 VAL B O 1
ATOM 1797 N N . ARG B 1 36 ? 9.873 -11.500 18.441 1.00 16.08 36 ARG B N 1
ATOM 1798 C CA . ARG B 1 36 ? 10.261 -12.083 19.712 1.00 25.58 36 ARG B CA 1
ATOM 1799 C C . ARG B 1 36 ? 10.803 -11.009 20.642 1.00 29.09 36 ARG B C 1
ATOM 1800 O O . ARG B 1 36 ? 11.213 -9.938 20.200 1.00 18.63 36 ARG B O 1
ATOM 1808 N N . LEU B 1 37 ? 10.798 -11.344 21.932 1.00 21.35 37 LEU B N 1
ATOM 1809 C CA . LEU B 1 37 ? 11.273 -10.378 22.922 1.00 24.28 37 LEU B CA 1
ATOM 1810 C C . LEU B 1 37 ? 12.792 -10.315 22.975 1.00 25.20 37 LEU B C 1
ATOM 1811 O O . LEU B 1 37 ? 13.436 -11.363 22.973 1.00 23.05 37 LEU B O 1
ATOM 1816 N N . GLY B 1 38 ? 13.328 -9.098 23.040 1.00 20.43 38 GLY B N 1
ATOM 1817 C CA . GLY B 1 38 ? 14.744 -8.860 23.268 1.00 21.25 38 GLY B CA 1
ATOM 1818 C C . GLY B 1 38 ? 15.113 -9.006 24.733 1.00 26.35 38 GLY B C 1
ATOM 1819 O O . GLY B 1 38 ? 14.275 -9.421 25.537 1.00 22.68 38 GLY B O 1
ATOM 1820 N N . ASN B 1 39 ? 16.334 -8.680 25.117 1.00 19.84 39 ASN B N 1
ATOM 1821 C CA . ASN B 1 39 ? 16.770 -8.726 26.505 1.00 28.33 39 ASN B CA 1
ATOM 1822 C C . ASN B 1 39 ? 17.382 -7.396 26.941 1.00 17.87 39 ASN B C 1
ATOM 1823 O O . ASN B 1 39 ? 18.526 -7.340 27.393 1.00 27.00 39 ASN B O 1
ATOM 1832 N N . LYS B 1 40 ? 16.622 -6.337 26.790 1.00 21.53 40 LYS B N 1
ATOM 1833 C CA . LYS B 1 40 ? 16.951 -5.020 27.329 1.00 23.25 40 LYS B CA 1
ATOM 1834 C C . LYS B 1 40 ? 15.664 -4.378 27.837 1.00 28.57 40 LYS B C 1
ATOM 1835 O O . LYS B 1 40 ? 14.653 -4.336 27.133 1.00 23.94 40 LYS B O 1
ATOM 1841 N N . PHE B 1 41 ? 15.683 -3.887 29.073 1.00 23.33 41 PHE B N 1
ATOM 1842 C CA . PHE B 1 41 ? 14.452 -3.357 29.631 1.00 19.58 41 PHE B CA 1
ATOM 1843 C C . PHE B 1 41 ? 14.733 -2.065 30.402 1.00 20.22 41 PHE B C 1
ATOM 1844 O O . PHE B 1 41 ? 15.859 -1.837 30.832 1.00 23.78 41 PHE B O 1
ATOM 1852 N N . ARG B 1 42 ? 13.671 -1.289 30.577 1.00 16.24 42 ARG B N 1
ATOM 1853 C CA . ARG B 1 42 ? 13.799 -0.108 31.425 1.00 14.43 42 ARG B CA 1
ATOM 1854 C C . ARG B 1 42 ? 12.567 0.078 32.293 1.00 18.66 42 ARG B C 1
ATOM 1855 O O . ARG B 1 42 ? 11.434 -0.175 31.893 1.00 20.50 42 ARG B O 1
ATOM 1863 N N . THR B 1 43 ? 12.820 0.544 33.523 1.00 25.29 43 THR B N 1
ATOM 1864 C CA . THR B 1 43 ? 11.770 0.877 34.466 1.00 22.39 43 THR B CA 1
ATOM 1865 C C . THR B 1 43 ? 11.859 2.381 34.787 1.00 17.16 43 THR B C 1
ATOM 1866 O O . THR B 1 43 ? 12.730 3.062 34.270 1.00 22.59 43 THR B O 1
ATOM 1870 N N . PHE B 1 44 ? 10.956 2.834 35.629 1.00 23.39 44 PHE B N 1
ATOM 1871 C CA . PHE B 1 44 ? 10.828 4.209 36.057 1.00 25.61 44 PHE B CA 1
ATOM 1872 C C . PHE B 1 44 ? 11.068 4.371 37.564 1.00 23.94 44 PHE B C 1
ATOM 1873 O O . PHE B 1 44 ? 10.733 3.467 38.330 1.00 29.45 44 PHE B O 1
ATOM 1881 N N . ARG B 1 45 ? 11.640 5.490 37.940 1.00 21.17 45 ARG B N 1
ATOM 1882 C CA . ARG B 1 45 ? 12.058 5.971 39.240 1.00 17.07 45 ARG B CA 1
ATOM 1883 C C . ARG B 1 45 ? 11.291 7.241 39.607 1.00 9.89 45 ARG B C 1
ATOM 1884 O O . ARG B 1 45 ? 11.800 8.348 39.476 1.00 39.19 45 ARG B O 1
ATOM 1892 N N . GLY B 1 46 ? 10.060 7.023 40.029 1.00 16.72 46 GLY B N 1
ATOM 1893 C CA . GLY B 1 46 ? 9.137 8.071 40.381 1.00 19.20 46 GLY B CA 1
ATOM 1894 C C . GLY B 1 46 ? 9.611 8.964 41.500 1.00 20.58 46 GLY B C 1
ATOM 1895 O O . GLY B 1 46 ? 9.322 10.171 41.516 1.00 24.06 46 GLY B O 1
ATOM 1896 N N . HIS B 1 47 ? 10.354 8.400 42.465 1.00 22.38 47 HIS B N 1
ATOM 1897 C CA . HIS B 1 47 ? 10.591 9.173 43.694 1.00 22.71 47 HIS B CA 1
ATOM 1898 C C . HIS B 1 47 ? 11.491 10.378 43.460 1.00 30.12 47 HIS B C 1
ATOM 1899 O O . HIS B 1 47 ? 11.518 11.309 44.263 1.00 37.01 47 HIS B O 1
ATOM 1906 N N . THR B 1 48 ? 12.227 10.371 42.357 1.00 26.40 48 THR B N 1
ATOM 1907 C CA . THR B 1 48 ? 13.211 11.368 42.015 1.00 20.39 48 THR B CA 1
ATOM 1908 C C . THR B 1 48 ? 12.590 12.597 41.369 1.00 26.09 48 THR B C 1
ATOM 1909 O O . THR B 1 48 ? 13.262 13.607 41.153 1.00 26.71 48 THR B O 1
ATOM 1913 N N . ALA B 1 49 ? 11.294 12.561 41.034 1.00 28.50 49 ALA B N 1
ATOM 1914 C CA . ALA B 1 49 ? 10.738 13.722 40.338 1.00 25.25 49 ALA B CA 1
ATOM 1915 C C . ALA B 1 49 ? 9.248 13.870 40.568 1.00 21.29 49 ALA B C 1
ATOM 1916 O O . ALA B 1 49 ? 8.533 12.884 40.751 1.00 20.59 49 ALA B O 1
ATOM 1918 N N . ALA B 1 50 ? 8.768 15.119 40.560 1.00 16.63 50 ALA B N 1
ATOM 1919 C CA . ALA B 1 50 ? 7.339 15.336 40.783 1.00 18.96 50 ALA B CA 1
ATOM 1920 C C . ALA B 1 50 ? 6.494 15.026 39.564 1.00 18.77 50 ALA B C 1
ATOM 1921 O O . ALA B 1 50 ? 5.382 14.509 39.679 1.00 19.08 50 ALA B O 1
ATOM 1923 N N . PHE B 1 51 ? 7.005 15.372 38.378 1.00 22.53 51 PHE B N 1
ATOM 1924 C CA . PHE B 1 51 ? 6.193 15.257 37.170 1.00 18.51 51 PHE B CA 1
ATOM 1925 C C . PHE B 1 51 ? 7.055 15.461 35.927 1.00 20.75 51 PHE B C 1
ATOM 1926 O O . PHE B 1 51 ? 8.246 15.746 36.033 1.00 23.79 51 PHE B O 1
ATOM 1934 N N . ILE B 1 52 ? 6.487 15.311 34.741 1.00 19.14 52 ILE B N 1
ATOM 1935 C CA . ILE B 1 52 ? 7.292 15.604 33.544 1.00 25.77 52 ILE B CA 1
ATOM 1936 C C . ILE B 1 52 ? 6.534 16.610 32.686 1.00 26.02 52 ILE B C 1
ATOM 1937 O O . ILE B 1 52 ? 5.398 16.400 32.281 1.00 23.05 52 ILE B O 1
ATOM 1942 N N . ASP B 1 53 ? 7.168 17.749 32.411 1.00 27.47 53 ASP B N 1
ATOM 1943 C CA . ASP B 1 53 ? 6.479 18.799 31.640 1.00 31.00 53 ASP B CA 1
ATOM 1944 C C . ASP B 1 53 ? 6.805 18.608 30.163 1.00 35.34 53 ASP B C 1
ATOM 1945 O O . ASP B 1 53 ? 7.759 19.209 29.671 1.00 41.38 53 ASP B O 1
ATOM 1950 N N . LEU B 1 54 ? 6.038 17.753 29.508 1.00 36.41 54 LEU B N 1
ATOM 1951 C CA . LEU B 1 54 ? 6.279 17.271 28.164 1.00 35.25 54 LEU B CA 1
ATOM 1952 C C . LEU B 1 54 ? 6.741 18.358 27.206 1.00 41.31 54 LEU B C 1
ATOM 1953 O O . LEU B 1 54 ? 7.625 18.133 26.380 1.00 60.10 54 LEU B O 1
ATOM 1958 N N . SER B 1 55 ? 6.132 19.537 27.314 1.00 36.16 55 SER B N 1
ATOM 1959 C CA . SER B 1 55 ? 6.605 20.593 26.405 1.00 39.22 55 SER B CA 1
ATOM 1960 C C . SER B 1 55 ? 6.972 21.846 27.192 1.00 43.61 55 SER B C 1
ATOM 1961 O O . SER B 1 55 ? 6.366 22.903 27.070 1.00 42.85 55 SER B O 1
ATOM 1964 N N . GLY B 1 56 ? 7.995 21.671 28.013 1.00 45.28 56 GLY B N 1
ATOM 1965 C CA . GLY B 1 56 ? 8.605 22.684 28.844 1.00 43.91 56 GLY B CA 1
ATOM 1966 C C . GLY B 1 56 ? 10.071 22.848 28.470 1.00 45.15 56 GLY B C 1
ATOM 1967 O O . GLY B 1 56 ? 10.518 22.242 27.492 1.00 38.64 56 GLY B O 1
ATOM 1968 N N . PRO B 1 57 ? 10.794 23.659 29.231 1.00 47.26 57 PRO B N 1
ATOM 1969 C CA . PRO B 1 57 ? 12.233 23.855 29.025 1.00 51.26 57 PRO B CA 1
ATOM 1970 C C . PRO B 1 57 ? 12.961 22.530 28.803 1.00 52.04 57 PRO B C 1
ATOM 1971 O O . PRO B 1 57 ? 12.862 21.602 29.600 1.00 55.61 57 PRO B O 1
ATOM 1975 N N . LYS B 1 58 ? 13.657 22.489 27.678 1.00 50.78 58 LYS B N 1
ATOM 1976 C CA . LYS B 1 58 ? 14.330 21.322 27.141 1.00 53.28 58 LYS B CA 1
ATOM 1977 C C . LYS B 1 58 ? 15.342 20.741 28.112 1.00 49.05 58 LYS B C 1
ATOM 1978 O O . LYS B 1 58 ? 15.497 19.530 28.275 1.00 46.50 58 LYS B O 1
ATOM 1984 N N . ASP B 1 59 ? 16.061 21.630 28.795 1.00 45.91 59 ASP B N 1
ATOM 1985 C CA . ASP B 1 59 ? 17.042 21.160 29.769 1.00 49.01 59 ASP B CA 1
ATOM 1986 C C . ASP B 1 59 ? 16.343 20.536 30.969 1.00 39.23 59 ASP B C 1
ATOM 1987 O O . ASP B 1 59 ? 16.752 19.494 31.474 1.00 48.28 59 ASP B O 1
ATOM 1992 N N . GLU B 1 60 ? 15.270 21.185 31.420 1.00 34.69 60 GLU B N 1
ATOM 1993 C CA . GLU B 1 60 ? 14.514 20.637 32.539 1.00 42.24 60 GLU B CA 1
ATOM 1994 C C . GLU B 1 60 ? 14.062 19.215 32.197 1.00 41.05 60 GLU B C 1
ATOM 1995 O O . GLU B 1 60 ? 14.592 18.268 32.766 1.00 37.35 60 GLU B O 1
ATOM 2001 N N . VAL B 1 61 ? 13.104 19.131 31.293 1.00 40.62 61 VAL B N 1
ATOM 2002 C CA . VAL B 1 61 ? 12.546 17.859 30.833 1.00 34.90 61 VAL B CA 1
ATOM 2003 C C . VAL B 1 61 ? 13.625 16.820 30.586 1.00 34.58 61 VAL B C 1
ATOM 2004 O O . VAL B 1 61 ? 13.575 15.723 31.146 1.00 33.90 61 VAL B O 1
ATOM 2008 N N . SER B 1 62 ? 14.618 17.164 29.773 1.00 35.00 62 SER B N 1
ATOM 2009 C CA . SER B 1 62 ? 15.731 16.264 29.501 1.00 37.99 62 SER B CA 1
ATOM 2010 C C . SER B 1 62 ? 16.350 15.723 30.782 1.00 39.07 62 SER B C 1
ATOM 2011 O O . SER B 1 62 ? 16.658 14.540 30.924 1.00 38.77 62 SER B O 1
ATOM 2014 N N . ALA B 1 63 ? 16.548 16.608 31.758 1.00 34.65 63 ALA B N 1
ATOM 2015 C CA . ALA B 1 63 ? 17.121 16.158 33.028 1.00 38.02 63 ALA B CA 1
ATOM 2016 C C . ALA B 1 63 ? 16.160 15.260 33.800 1.00 34.44 63 ALA B C 1
ATOM 2017 O O . ALA B 1 63 ? 16.541 14.219 34.338 1.00 33.10 63 ALA B O 1
ATOM 2019 N N . ALA B 1 64 ? 14.899 15.665 33.865 1.00 33.03 64 ALA B N 1
ATOM 2020 C CA . ALA B 1 64 ? 13.869 14.890 34.543 1.00 34.53 64 ALA B CA 1
ATOM 2021 C C . ALA B 1 64 ? 13.842 13.464 34.003 1.00 36.93 64 ALA B C 1
ATOM 2022 O O . ALA B 1 64 ? 13.819 12.490 34.748 1.00 33.95 64 ALA B O 1
ATOM 2024 N N . LEU B 1 65 ? 13.855 13.383 32.676 1.00 33.74 65 LEU B N 1
ATOM 2025 C CA . LEU B 1 65 ? 13.836 12.093 31.995 1.00 29.16 65 LEU B CA 1
ATOM 2026 C C . LEU B 1 65 ? 14.987 11.229 32.474 1.00 28.65 65 LEU B C 1
ATOM 2027 O O . LEU B 1 65 ? 14.835 10.060 32.822 1.00 29.60 65 LEU B O 1
ATOM 2032 N N . ASP B 1 66 ? 16.175 11.824 32.507 1.00 30.98 66 ASP B N 1
ATOM 2033 C CA . ASP B 1 66 ? 17.341 11.101 32.997 1.00 32.31 66 ASP B CA 1
ATOM 2034 C C . ASP B 1 66 ? 17.227 10.769 34.479 1.00 29.93 66 ASP B C 1
ATOM 2035 O O . ASP B 1 66 ? 17.895 9.852 34.958 1.00 30.68 66 ASP B O 1
ATOM 2040 N N . ARG B 1 67 ? 16.397 11.468 35.246 1.00 40.34 67 ARG B N 1
ATOM 2041 C CA . ARG B 1 67 ? 16.245 11.152 36.663 1.00 40.80 67 ARG B CA 1
ATOM 2042 C C . ARG B 1 67 ? 15.362 9.927 36.877 1.00 36.00 67 ARG B C 1
ATOM 2043 O O . ARG B 1 67 ? 15.618 9.046 37.697 1.00 29.16 67 ARG B O 1
ATOM 2051 N N . VAL B 1 68 ? 14.261 9.891 36.125 1.00 27.41 68 VAL B N 1
ATOM 2052 C CA . VAL B 1 68 ? 13.232 8.901 36.405 1.00 22.80 68 VAL B CA 1
ATOM 2053 C C . VAL B 1 68 ? 13.480 7.582 35.687 1.00 23.89 68 VAL B C 1
ATOM 2054 O O . VAL B 1 68 ? 12.895 6.573 36.079 1.00 28.22 68 VAL B O 1
ATOM 2058 N N . MET B 1 69 ? 14.307 7.532 34.653 1.00 23.21 69 MET B N 1
ATOM 2059 C CA . MET B 1 69 ? 14.526 6.316 33.890 1.00 27.00 69 MET B CA 1
ATOM 2060 C C . MET B 1 69 ? 15.627 5.441 34.459 1.00 28.44 69 MET B C 1
ATOM 2061 O O . MET B 1 69 ? 16.713 5.950 34.751 1.00 32.45 69 MET B O 1
ATOM 2066 N N . SER B 1 70 ? 15.370 4.146 34.589 1.00 23.74 70 SER B N 1
ATOM 2067 C CA . SER B 1 70 ? 16.409 3.236 35.072 1.00 25.16 70 SER B CA 1
ATOM 2068 C C . SER B 1 70 ? 17.544 3.086 34.073 1.00 31.38 70 SER B C 1
ATOM 2069 O O . SER B 1 70 ? 17.371 3.297 32.874 1.00 31.71 70 SER B O 1
ATOM 2072 N N . ASP B 1 71 ? 18.740 2.690 34.521 1.00 26.47 71 ASP B N 1
ATOM 2073 C CA . ASP B 1 71 ? 19.704 2.237 33.529 1.00 25.45 71 ASP B CA 1
ATOM 2074 C C . ASP B 1 71 ? 19.086 1.026 32.828 1.00 34.07 71 ASP B C 1
ATOM 2075 O O . ASP B 1 71 ? 18.136 0.449 33.355 1.00 50.12 71 ASP B O 1
ATOM 2080 N N . GLU B 1 72 ? 19.642 0.661 31.689 1.00 25.56 72 GLU B N 1
ATOM 2081 C CA . GLU B 1 72 ? 19.132 -0.463 30.921 1.00 26.11 72 GLU B CA 1
ATOM 2082 C C . GLU B 1 72 ? 19.393 -1.791 31.641 1.00 30.84 72 GLU B C 1
ATOM 2083 O O . GLU B 1 72 ? 20.513 -2.074 32.054 1.00 30.16 72 GLU B O 1
ATOM 2089 N N . ILE B 1 73 ? 18.341 -2.580 31.776 1.00 23.90 73 ILE B N 1
ATOM 2090 C CA . ILE B 1 73 ? 18.358 -3.884 32.434 1.00 26.88 73 ILE B CA 1
ATOM 2091 C C . ILE B 1 73 ? 18.661 -4.987 31.433 1.00 27.59 73 ILE B C 1
ATOM 2092 O O . ILE B 1 73 ? 17.913 -5.173 30.473 1.00 22.07 73 ILE B O 1
ATOM 2097 N N . VAL B 1 74 ? 19.750 -5.719 31.632 1.00 27.32 74 VAL B N 1
ATOM 2098 C CA . VAL B 1 74 ? 20.039 -6.863 30.758 1.00 27.93 74 VAL B CA 1
ATOM 2099 C C . VAL B 1 74 ? 19.944 -8.155 31.564 1.00 29.01 74 VAL B C 1
ATOM 2100 O O . VAL B 1 74 ? 20.691 -8.347 32.520 1.00 36.50 74 VAL B O 1
ATOM 2104 N N . LEU B 1 75 ? 19.039 -9.042 31.185 1.00 28.06 75 LEU B N 1
ATOM 2105 C CA . LEU B 1 75 ? 18.754 -10.243 31.965 1.00 28.23 75 LEU B CA 1
ATOM 2106 C C . LEU B 1 75 ? 19.845 -11.285 31.849 1.00 39.41 75 LEU B C 1
ATOM 2107 O O . LEU B 1 75 ? 20.309 -11.596 30.749 1.00 35.59 75 LEU B O 1
ATOM 2112 N N . ASP B 1 76 ? 20.291 -11.865 32.969 1.00 44.40 76 ASP B N 1
ATOM 2113 C CA . ASP B 1 76 ? 21.254 -12.963 32.755 1.00 62.36 76 ASP B CA 1
ATOM 2114 C C . ASP B 1 76 ? 20.449 -14.161 32.243 1.00 69.02 76 ASP B C 1
ATOM 2115 O O . ASP B 1 76 ? 19.447 -14.478 32.895 1.00 58.03 76 ASP B O 1
ATOM 2120 N N . GLU B 1 77 ? 20.856 -14.750 31.135 1.00 77.28 77 GLU B N 1
ATOM 2121 C CA . GLU B 1 77 ? 20.157 -15.829 30.442 1.00 84.97 77 GLU B CA 1
ATOM 2122 C C . GLU B 1 77 ? 19.574 -16.847 31.418 1.00 80.17 77 GLU B C 1
ATOM 2123 O O . GLU B 1 77 ? 20.259 -17.416 32.266 1.00 81.87 77 GLU B O 1
ATOM 2129 N N . GLY B 1 78 ? 18.265 -17.050 31.312 1.00 74.34 78 GLY B N 1
ATOM 2130 C CA . GLY B 1 78 ? 17.529 -17.831 32.301 1.00 67.47 78 GLY B CA 1
ATOM 2131 C C . GLY B 1 78 ? 16.652 -16.910 33.143 1.00 61.35 78 GLY B C 1
ATOM 2132 O O . GLY B 1 78 ? 15.534 -17.275 33.509 1.00 34.58 78 GLY B O 1
ATOM 2133 N N . GLU B 1 79 ? 17.171 -15.721 33.434 1.00 59.61 79 GLU B N 1
ATOM 2134 C CA . GLU B 1 79 ? 16.462 -14.712 34.210 1.00 51.58 79 GLU B CA 1
ATOM 2135 C C . GLU B 1 79 ? 15.134 -14.363 33.543 1.00 43.08 79 GLU B C 1
ATOM 2136 O O . GLU B 1 79 ? 15.032 -14.443 32.315 1.00 35.36 79 GLU B O 1
ATOM 2142 N N . ALA B 1 80 ? 14.143 -13.996 34.343 1.00 30.77 80 ALA B N 1
ATOM 2143 C CA . ALA B 1 80 ? 12.876 -13.463 33.845 1.00 26.71 80 ALA B CA 1
ATOM 2144 C C . ALA B 1 80 ? 12.762 -11.980 34.205 1.00 26.21 80 ALA B C 1
ATOM 2145 O O . ALA B 1 80 ? 13.449 -11.511 35.110 1.00 21.62 80 ALA B O 1
ATOM 2147 N N . PHE B 1 81 ? 11.916 -11.245 33.505 1.00 28.48 81 PHE B N 1
ATOM 2148 C CA . PHE B 1 81 ? 11.494 -9.907 33.895 1.00 21.28 81 PHE B CA 1
ATOM 2149 C C . PHE B 1 81 ? 10.075 -10.053 34.432 1.00 20.50 81 PHE B C 1
ATOM 2150 O O . PHE B 1 81 ? 9.174 -10.471 33.692 1.00 18.26 81 PHE B O 1
ATOM 2158 N N . TYR B 1 82 ? 9.872 -9.712 35.707 1.00 21.72 82 TYR B N 1
ATOM 2159 C CA . TYR B 1 82 ? 8.506 -9.862 36.248 1.00 15.74 82 TYR B CA 1
ATOM 2160 C C . TYR B 1 82 ? 7.735 -8.564 36.114 1.00 18.32 82 TYR B C 1
ATOM 2161 O O . TYR B 1 82 ? 8.038 -7.565 36.766 1.00 19.19 82 TYR B O 1
ATOM 2170 N N . LEU B 1 83 ? 6.759 -8.607 35.223 1.00 17.18 83 LEU B N 1
ATOM 2171 C CA . LEU B 1 83 ? 5.912 -7.456 34.931 1.00 19.21 83 LEU B CA 1
ATOM 2172 C C . LEU B 1 83 ? 4.654 -7.546 35.782 1.00 15.78 83 LEU B C 1
ATOM 2173 O O . LEU B 1 83 ? 3.804 -8.392 35.490 1.00 16.86 83 LEU B O 1
ATOM 2178 N N . HIS B 1 84 ? 4.577 -6.711 36.824 1.00 22.36 84 HIS B N 1
ATOM 2179 C CA . HIS B 1 84 ? 3.425 -6.679 37.717 1.00 18.15 84 HIS B CA 1
ATOM 2180 C C . HIS B 1 84 ? 2.310 -5.799 37.183 1.00 15.44 84 HIS B C 1
ATOM 2181 O O . HIS B 1 84 ? 2.611 -4.772 36.554 1.00 24.49 84 HIS B O 1
ATOM 2188 N N . PRO B 1 85 ? 1.057 -6.150 37.441 1.00 21.16 85 PRO B N 1
ATOM 2189 C CA . PRO B 1 85 ? -0.073 -5.275 37.162 1.00 22.95 85 PRO B CA 1
ATOM 2190 C C . PRO B 1 85 ? 0.200 -3.842 37.619 1.00 26.24 85 PRO B C 1
ATOM 2191 O O . PRO B 1 85 ? 0.619 -3.605 38.745 1.00 17.55 85 PRO B O 1
ATOM 2195 N N . GLY B 1 86 ? -0.021 -2.872 36.744 1.00 21.08 86 GLY B N 1
ATOM 2196 C CA . GLY B 1 86 ? 0.130 -1.480 37.129 1.00 22.14 86 GLY B CA 1
ATOM 2197 C C . GLY B 1 86 ? 1.477 -0.905 36.782 1.00 20.60 86 GLY B C 1
ATOM 2198 O O . GLY B 1 86 ? 1.696 0.282 37.065 1.00 21.74 86 GLY B O 1
ATOM 2199 N N . GLU B 1 87 ? 2.392 -1.692 36.209 1.00 16.27 87 GLU B N 1
ATOM 2200 C CA . GLU B 1 87 ? 3.781 -1.259 36.129 1.00 20.48 87 GLU B CA 1
ATOM 2201 C C . GLU B 1 87 ? 4.358 -1.184 34.717 1.00 32.24 87 GLU B C 1
ATOM 2202 O O . GLU B 1 87 ? 4.960 -2.136 34.231 1.00 37.79 87 GLU B O 1
ATOM 2208 N N . LEU B 1 88 ? 4.213 -0.037 34.052 1.00 24.44 88 LEU B N 1
ATOM 2209 C CA . LEU B 1 88 ? 4.771 0.207 32.724 1.00 18.52 88 LEU B CA 1
ATOM 2210 C C . LEU B 1 88 ? 6.249 -0.117 32.675 1.00 21.72 88 LEU B C 1
ATOM 2211 O O . LEU B 1 88 ? 7.012 0.223 33.580 1.00 18.35 88 LEU B O 1
ATOM 2216 N N . ALA B 1 89 ? 6.686 -0.768 31.591 1.00 18.19 89 ALA B N 1
ATOM 2217 C CA . ALA B 1 89 ? 8.107 -0.982 31.379 1.00 19.95 89 ALA B CA 1
ATOM 2218 C C . ALA B 1 89 ? 8.410 -0.882 29.878 1.00 23.84 89 ALA B C 1
ATOM 2219 O O . ALA B 1 89 ? 7.535 -1.190 29.062 1.00 18.11 89 ALA B O 1
ATOM 2221 N N . LEU B 1 90 ? 9.632 -0.445 29.578 1.00 24.81 90 LEU B N 1
ATOM 2222 C CA . LEU B 1 90 ? 10.098 -0.418 28.197 1.00 17.43 90 LEU B CA 1
ATOM 2223 C C . LEU B 1 90 ? 10.893 -1.685 27.893 1.00 20.35 90 LEU B C 1
ATOM 2224 O O . LEU B 1 90 ? 11.603 -2.247 28.731 1.00 19.08 90 LEU B O 1
ATOM 2229 N N . ALA B 1 91 ? 10.759 -2.144 26.651 1.00 19.58 91 ALA B N 1
ATOM 2230 C CA . ALA B 1 91 ? 11.559 -3.276 26.190 1.00 15.99 91 ALA B CA 1
ATOM 2231 C C . ALA B 1 91 ? 11.889 -3.078 24.716 1.00 22.30 91 ALA B C 1
ATOM 2232 O O . ALA B 1 91 ? 11.757 -1.953 24.215 1.00 24.12 91 ALA B O 1
ATOM 2234 N N . VAL B 1 92 ? 12.305 -4.147 24.051 1.00 24.30 92 VAL B N 1
ATOM 2235 C CA . VAL B 1 92 ? 12.685 -4.066 22.640 1.00 23.07 92 VAL B CA 1
ATOM 2236 C C . VAL B 1 92 ? 12.468 -5.431 22.000 1.00 29.49 92 VAL B C 1
ATOM 2237 O O . VAL B 1 92 ? 12.566 -6.468 22.685 1.00 25.37 92 VAL B O 1
ATOM 2241 N N . THR B 1 93 ? 12.166 -5.460 20.702 1.00 21.74 93 THR B N 1
ATOM 2242 C CA . THR B 1 93 ? 12.056 -6.771 20.058 1.00 22.02 93 THR B CA 1
ATOM 2243 C C . THR B 1 93 ? 13.452 -7.325 19.802 1.00 21.39 93 THR B C 1
ATOM 2244 O O . THR B 1 93 ? 14.423 -6.586 19.673 1.00 20.46 93 THR B O 1
ATOM 2248 N N . LEU B 1 94 ? 13.517 -8.649 19.702 1.00 28.75 94 LEU B N 1
ATOM 2249 C CA . LEU B 1 94 ? 14.741 -9.320 19.277 1.00 26.97 94 LEU B CA 1
ATOM 2250 C C . LEU B 1 94 ? 15.136 -8.801 17.897 1.00 21.96 94 LEU B C 1
ATOM 2251 O O . LEU B 1 94 ? 16.264 -8.390 17.676 1.00 25.04 94 LEU B O 1
ATOM 2256 N N . GLU B 1 95 ? 14.177 -8.800 16.985 1.00 24.86 95 GLU B N 1
ATOM 2257 C CA . GLU B 1 95 ? 14.446 -8.508 15.576 1.00 27.46 95 GLU B CA 1
ATOM 2258 C C . GLU B 1 95 ? 14.777 -7.054 15.300 1.00 30.86 95 GLU B C 1
ATOM 2259 O O . GLU B 1 95 ? 14.167 -6.170 15.913 1.00 20.94 95 GLU B O 1
ATOM 2265 N N . SER B 1 96 ? 15.705 -6.814 14.375 1.00 25.66 96 SER B N 1
ATOM 2266 C CA . SER B 1 96 ? 15.831 -5.501 13.741 1.00 25.48 96 SER B CA 1
ATOM 2267 C C . SER B 1 96 ? 14.966 -5.490 12.478 1.00 24.75 96 SER B C 1
ATOM 2268 O O . SER B 1 96 ? 14.868 -6.533 11.819 1.00 28.85 96 SER B O 1
ATOM 2271 N N . VAL B 1 97 ? 14.373 -4.351 12.158 1.00 21.54 97 VAL B N 1
ATOM 2272 C CA . VAL B 1 97 ? 13.492 -4.252 11.004 1.00 17.17 97 VAL B CA 1
ATOM 2273 C C . VAL B 1 97 ? 13.904 -3.036 10.166 1.00 25.15 97 VAL B C 1
ATOM 2274 O O . VAL B 1 97 ? 14.177 -1.961 10.704 1.00 23.39 97 VAL B O 1
ATOM 2278 N N . THR B 1 98 ? 13.928 -3.222 8.849 1.00 20.52 98 THR B N 1
ATOM 2279 C CA . THR B 1 98 ? 14.276 -2.122 7.946 1.00 19.26 98 THR B CA 1
ATOM 2280 C C . THR B 1 98 ? 13.182 -1.991 6.906 1.00 19.59 98 THR B C 1
ATOM 2281 O O . THR B 1 98 ? 12.884 -2.999 6.241 1.00 27.24 98 THR B O 1
ATOM 2285 N N . LEU B 1 99 ? 12.579 -0.811 6.771 1.00 20.29 99 LEU B N 1
ATOM 2286 C CA . LEU B 1 99 ? 11.475 -0.638 5.841 1.00 19.71 99 LEU B CA 1
ATOM 2287 C C . LEU B 1 99 ? 11.829 0.365 4.733 1.00 24.85 99 LEU B C 1
ATOM 2288 O O . LEU B 1 99 ? 12.434 1.400 4.991 1.00 23.80 99 LEU B O 1
ATOM 2293 N N . PRO B 1 100 ? 11.421 0.046 3.512 1.00 29.30 100 PRO B N 1
ATOM 2294 C CA . PRO B 1 100 ? 11.742 0.928 2.371 1.00 27.24 100 PRO B CA 1
ATOM 2295 C C . PRO B 1 100 ? 10.896 2.186 2.434 1.00 29.87 100 PRO B C 1
ATOM 2296 O O . PRO B 1 100 ? 10.052 2.345 3.328 1.00 27.50 100 PRO B O 1
ATOM 2300 N N . ALA B 1 101 ? 11.066 3.112 1.487 1.00 26.41 101 ALA B N 1
ATOM 2301 C CA . ALA B 1 101 ? 10.299 4.363 1.587 1.00 22.87 101 ALA B CA 1
ATOM 2302 C C . ALA B 1 101 ? 8.850 4.205 1.191 1.00 16.74 101 ALA B C 1
ATOM 2303 O O . ALA B 1 101 ? 8.044 5.108 1.430 1.00 19.49 101 ALA B O 1
ATOM 2305 N N . ASP B 1 102 ? 8.468 3.076 0.589 1.00 22.40 102 ASP B N 1
ATOM 2306 C CA . ASP B 1 102 ? 7.107 2.882 0.101 1.00 25.92 102 ASP B CA 1
ATOM 2307 C C . ASP B 1 102 ? 6.346 1.825 0.889 1.00 24.15 102 ASP B C 1
ATOM 2308 O O . ASP B 1 102 ? 5.441 1.149 0.417 1.00 22.36 102 ASP B O 1
ATOM 2313 N N . LEU B 1 103 ? 6.714 1.677 2.158 1.00 23.26 103 LEU B N 1
ATOM 2314 C CA . LEU B 1 103 ? 6.040 0.707 3.020 1.00 24.90 103 LEU B CA 1
ATOM 2315 C C . LEU B 1 103 ? 5.972 1.196 4.468 1.00 21.03 103 LEU B C 1
ATOM 2316 O O . LEU B 1 103 ? 6.977 1.733 4.931 1.00 22.14 103 LEU B O 1
ATOM 2321 N N . VAL B 1 104 ? 4.849 0.995 5.124 1.00 24.22 104 VAL B N 1
ATOM 2322 C CA . VAL B 1 104 ? 4.654 1.238 6.550 1.00 23.98 104 VAL B CA 1
ATOM 2323 C C . VAL B 1 104 ? 4.340 -0.089 7.252 1.00 25.92 104 VAL B C 1
ATOM 2324 O O . VAL B 1 104 ? 3.639 -0.937 6.693 1.00 18.17 104 VAL B O 1
ATOM 2328 N N . GLY B 1 105 ? 4.874 -0.262 8.456 1.00 21.62 105 GLY B N 1
ATOM 2329 C CA . GLY B 1 105 ? 4.693 -1.469 9.257 1.00 21.65 105 GLY B CA 1
ATOM 2330 C C . GLY B 1 105 ? 3.872 -1.160 10.503 1.00 23.92 105 GLY B C 1
ATOM 2331 O O . GLY B 1 105 ? 3.853 0.005 10.918 1.00 22.72 105 GLY B O 1
ATOM 2332 N N . TRP B 1 106 ? 3.194 -2.167 11.065 1.00 23.11 106 TRP B N 1
ATOM 2333 C CA . TRP B 1 106 ? 2.299 -1.945 12.200 1.00 17.29 106 TRP B CA 1
ATOM 2334 C C . TRP B 1 106 ? 2.487 -3.061 13.229 1.00 25.13 106 TRP B C 1
ATOM 2335 O O . TRP B 1 106 ? 2.422 -4.241 12.885 1.00 24.86 106 TRP B O 1
ATOM 2346 N N . LEU B 1 107 ? 2.712 -2.677 14.483 1.00 24.63 107 LEU B N 1
ATOM 2347 C CA . LEU B 1 107 ? 2.970 -3.687 15.519 1.00 19.38 107 LEU B CA 1
ATOM 2348 C C . LEU B 1 107 ? 1.680 -4.112 16.209 1.00 13.08 107 LEU B C 1
ATOM 2349 O O . LEU B 1 107 ? 0.864 -3.271 16.559 1.00 20.10 107 LEU B O 1
ATOM 2354 N N . ASP B 1 108 ? 1.499 -5.420 16.370 1.00 16.87 108 ASP B N 1
ATOM 2355 C CA . ASP B 1 108 ? 0.387 -6.016 17.081 1.00 22.27 108 ASP B CA 1
ATOM 2356 C C . ASP B 1 108 ? 0.924 -6.745 18.322 1.00 12.89 108 ASP B C 1
ATOM 2357 O O . ASP B 1 108 ? 2.096 -7.113 18.315 1.00 13.22 108 ASP B O 1
ATOM 2362 N N . GLY B 1 109 ? 0.046 -6.915 19.305 1.00 16.21 109 GLY B N 1
ATOM 2363 C CA . GLY B 1 109 ? 0.502 -7.785 20.412 1.00 19.29 109 GLY B CA 1
ATOM 2364 C C . GLY B 1 109 ? 0.086 -9.196 20.012 1.00 25.19 109 GLY B C 1
ATOM 2365 O O . GLY B 1 109 ? 0.275 -9.537 18.837 1.00 21.19 109 GLY B O 1
ATOM 2366 N N . ARG B 1 110 ? -0.462 -9.968 20.936 1.00 20.27 110 ARG B N 1
ATOM 2367 C CA . ARG B 1 110 ? -0.931 -11.320 20.655 1.00 17.54 110 ARG B CA 1
ATOM 2368 C C . ARG B 1 110 ? -2.181 -11.598 21.476 1.00 17.05 110 ARG B C 1
ATOM 2369 O O . ARG B 1 110 ? -2.202 -11.236 22.669 1.00 21.12 110 ARG B O 1
ATOM 2377 N N . SER B 1 111 ? -3.203 -12.189 20.879 1.00 16.27 111 SER B N 1
ATOM 2378 C CA . SER B 1 111 ? -4.449 -12.430 21.603 1.00 16.47 111 SER B CA 1
ATOM 2379 C C . SER B 1 111 ? -4.170 -13.228 22.893 1.00 16.97 111 SER B C 1
ATOM 2380 O O . SER B 1 111 ? -4.930 -12.997 23.841 1.00 15.61 111 SER B O 1
ATOM 2383 N N . SER B 1 112 ? -3.158 -14.081 22.878 1.00 16.18 112 SER B N 1
ATOM 2384 C CA . SER B 1 112 ? -2.863 -14.970 24.000 1.00 18.48 112 SER B CA 1
ATOM 2385 C C . SER B 1 112 ? -2.355 -1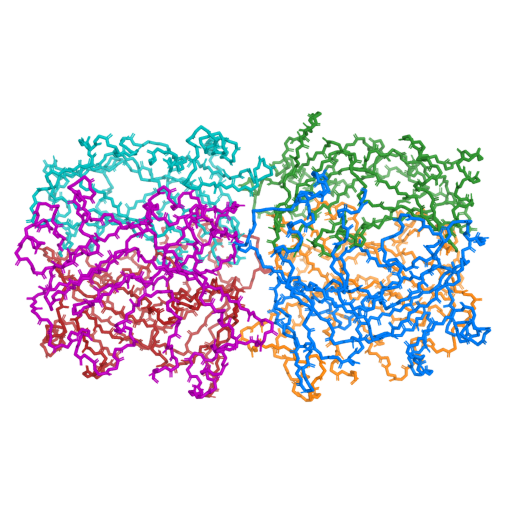4.166 25.205 1.00 25.05 112 SER B C 1
ATOM 2386 O O . SER B 1 112 ? -2.528 -14.543 26.367 1.00 26.22 112 SER B O 1
ATOM 2389 N N . LEU B 1 113 ? -1.722 -13.064 24.873 1.00 15.01 113 LEU B N 1
ATOM 2390 C CA . LEU B 1 113 ? -1.152 -12.095 25.787 1.00 22.01 113 LEU B CA 1
ATOM 2391 C C . LEU B 1 113 ? -2.206 -11.113 26.258 1.00 23.58 113 LEU B C 1
ATOM 2392 O O . LEU B 1 113 ? -2.281 -10.757 27.435 1.00 21.44 113 LEU B O 1
ATOM 2397 N N . ALA B 1 114 ? -3.011 -10.657 25.297 1.00 20.64 114 ALA B N 1
ATOM 2398 C CA . ALA B 1 114 ? -4.077 -9.715 25.593 1.00 21.24 114 ALA B CA 1
ATOM 2399 C C . ALA B 1 114 ? -5.025 -10.284 26.648 1.00 23.10 114 ALA B C 1
ATOM 2400 O O . ALA B 1 114 ? -5.562 -9.535 27.452 1.00 16.82 114 ALA B O 1
ATOM 2402 N N . ARG B 1 115 ? -5.235 -11.602 26.591 1.00 18.28 115 ARG B N 1
ATOM 2403 C CA . ARG B 1 115 ? -6.216 -12.242 27.466 1.00 18.19 115 ARG B CA 1
ATOM 2404 C C . ARG B 1 115 ? -5.656 -12.401 28.884 1.00 19.32 115 ARG B C 1
ATOM 2405 O O . ARG B 1 115 ? -6.388 -12.910 29.744 1.00 22.90 115 ARG B O 1
ATOM 2413 N N . LEU B 1 116 ? -4.424 -11.967 29.087 1.00 20.07 116 LEU B N 1
ATOM 2414 C CA . LEU B 1 116 ? -3.771 -11.871 30.377 1.00 20.95 116 LEU B CA 1
ATOM 2415 C C . LEU B 1 116 ? -3.452 -10.410 30.744 1.00 18.74 116 LEU B C 1
ATOM 2416 O O . LEU B 1 116 ? -2.690 -10.176 31.690 1.00 20.42 116 LEU B O 1
ATOM 2421 N N . GLY B 1 117 ? -3.997 -9.452 30.014 1.00 18.37 117 GLY B N 1
ATOM 2422 C CA . GLY B 1 117 ? -3.858 -8.035 30.245 1.00 18.83 117 GLY B CA 1
ATOM 2423 C C . GLY B 1 117 ? -2.561 -7.394 29.814 1.00 20.94 117 GLY B C 1
ATOM 2424 O O . GLY B 1 117 ? -2.239 -6.258 30.188 1.00 20.24 117 GLY B O 1
ATOM 2425 N N . LEU B 1 118 ? -1.757 -8.098 29.016 1.00 16.84 118 LEU B N 1
ATOM 2426 C CA . LEU B 1 118 ? -0.483 -7.506 28.617 1.00 13.77 118 LEU B CA 1
ATOM 2427 C C . LEU B 1 118 ? -0.644 -6.655 27.354 1.00 20.06 118 LEU B C 1
ATOM 2428 O O . LEU B 1 118 ? -0.873 -7.239 26.289 1.00 17.82 118 LEU B O 1
ATOM 2433 N N . MET B 1 119 ? -0.504 -5.338 27.523 1.00 12.66 119 MET B N 1
ATOM 2434 C CA . MET B 1 119 ? -0.313 -4.439 26.396 1.00 21.21 119 MET B CA 1
ATOM 2435 C C . MET B 1 119 ? 1.165 -4.411 26.006 1.00 19.86 119 MET B C 1
ATOM 2436 O O . MET B 1 119 ? 2.044 -4.411 26.866 1.00 18.39 119 MET B O 1
ATOM 2441 N N . VAL B 1 120 ? 1.475 -4.370 24.705 1.00 16.79 120 VAL B N 1
ATOM 2442 C CA . VAL B 1 120 ? 2.855 -4.327 24.245 1.00 12.60 120 VAL B CA 1
ATOM 2443 C C . VAL B 1 120 ? 3.213 -2.942 23.684 1.00 17.14 120 VAL B C 1
ATOM 2444 O O . VAL B 1 120 ? 4.368 -2.639 23.394 1.00 16.57 120 VAL B O 1
ATOM 2448 N N . HIS B 1 121 ? 2.227 -2.088 23.507 1.00 15.86 121 HIS B N 1
ATOM 2449 C CA . HIS B 1 121 ? 2.482 -0.695 23.117 1.00 18.91 121 HIS B CA 1
ATOM 2450 C C . HIS B 1 121 ? 1.372 0.167 23.708 1.00 21.81 121 HIS B C 1
ATOM 2451 O O . HIS B 1 121 ? 0.286 -0.335 24.009 1.00 17.85 121 HIS B O 1
ATOM 2458 N N . VAL B 1 122 ? 1.654 1.451 23.889 1.00 16.50 122 VAL B N 1
ATOM 2459 C CA . VAL B 1 122 ? 0.777 2.470 24.434 1.00 16.99 122 VAL B CA 1
ATOM 2460 C C . VAL B 1 122 ? 0.441 3.470 23.316 1.00 17.67 122 VAL B C 1
ATOM 2461 O O . VAL B 1 122 ? 1.142 4.471 23.168 1.00 18.85 122 VAL B O 1
ATOM 2465 N N . THR B 1 123 ? -0.568 3.168 22.544 1.00 23.57 123 THR B N 1
ATOM 2466 C CA . THR B 1 123 ? -1.099 3.818 21.358 1.00 17.52 123 THR B CA 1
ATOM 2467 C C . THR B 1 123 ? -0.010 4.398 20.460 1.00 20.80 123 THR B C 1
ATOM 2468 O O . THR B 1 123 ? -0.118 5.542 20.000 1.00 21.79 123 THR B O 1
ATOM 2472 N N . ALA B 1 124 ? 1.016 3.604 20.201 1.00 21.21 124 ALA B N 1
ATOM 2473 C CA . ALA B 1 124 ? 2.105 3.999 19.308 1.00 15.29 124 ALA B CA 1
ATOM 2474 C C . ALA B 1 124 ? 2.732 2.717 18.760 1.00 18.82 124 ALA B C 1
ATOM 2475 O O . ALA B 1 124 ? 3.659 2.204 19.389 1.00 19.59 124 ALA B O 1
ATOM 2477 N N . HIS B 1 125 ? 2.171 2.269 17.641 1.00 17.90 125 HIS B N 1
ATOM 2478 C CA . HIS B 1 125 ? 2.559 1.036 16.980 1.00 21.13 125 HIS B CA 1
ATOM 2479 C C . HIS B 1 125 ? 2.938 1.181 15.506 1.00 29.49 125 HIS B C 1
ATOM 2480 O O . HIS B 1 125 ? 2.987 0.135 14.840 1.00 23.79 125 HIS B O 1
ATOM 2487 N N . ARG B 1 126 ? 3.175 2.377 14.991 1.00 18.55 126 ARG B N 1
ATOM 2488 C CA . ARG B 1 126 ? 3.481 2.555 13.564 1.00 22.94 126 ARG B CA 1
ATOM 2489 C C . ARG B 1 126 ? 4.976 2.538 13.290 1.00 20.22 126 ARG B C 1
ATOM 2490 O O . ARG B 1 126 ? 5.745 3.289 13.888 1.00 19.49 126 ARG B O 1
ATOM 2498 N N . ILE B 1 127 ? 5.388 1.669 12.370 1.00 16.01 127 ILE B N 1
ATOM 2499 C CA . ILE B 1 127 ? 6.795 1.509 12.015 1.00 15.47 127 ILE B CA 1
ATOM 2500 C C . ILE B 1 127 ? 6.984 2.151 10.635 1.00 22.04 127 ILE B C 1
ATOM 2501 O O . ILE B 1 127 ? 6.490 1.619 9.643 1.00 21.16 127 ILE B O 1
ATOM 2506 N N . ASP B 1 128 ? 7.634 3.297 10.580 1.00 26.42 128 ASP B N 1
ATOM 2507 C CA . ASP B 1 128 ? 7.604 4.190 9.433 1.00 25.49 128 ASP B CA 1
ATOM 2508 C C . ASP B 1 128 ? 8.483 3.767 8.264 1.00 21.89 128 ASP B C 1
ATOM 2509 O O . ASP B 1 128 ? 9.490 3.076 8.379 1.00 23.44 128 ASP B O 1
ATOM 2514 N N . PRO B 1 129 ? 8.099 4.230 7.080 1.00 23.91 129 PRO B N 1
ATOM 2515 C CA . PRO B 1 129 ? 8.954 4.121 5.895 1.00 23.00 129 PRO B CA 1
ATOM 2516 C C . PRO B 1 129 ? 10.365 4.583 6.192 1.00 17.89 129 PRO B C 1
ATOM 2517 O O . PRO B 1 129 ? 10.612 5.643 6.784 1.00 27.85 129 PRO B O 1
ATOM 2521 N N . GLY B 1 130 ? 11.363 3.810 5.793 1.00 18.07 130 GLY B N 1
ATOM 2522 C CA . GLY B 1 130 ? 12.755 4.187 5.966 1.00 16.97 130 GLY B CA 1
ATOM 2523 C C . GLY B 1 130 ? 13.271 3.782 7.344 1.00 23.57 130 GLY B C 1
ATOM 2524 O O . GLY B 1 130 ? 14.460 3.890 7.647 1.00 25.68 130 GLY B O 1
ATOM 2525 N N . TRP B 1 131 ? 12.351 3.316 8.180 1.00 24.34 131 TRP B N 1
ATOM 2526 C CA . TRP B 1 131 ? 12.724 2.837 9.507 1.00 26.46 131 TRP B CA 1
ATOM 2527 C C . TRP B 1 131 ? 13.801 1.764 9.414 1.00 26.14 131 TRP B C 1
ATOM 2528 O O . TRP B 1 131 ? 13.798 0.887 8.557 1.00 25.90 131 TRP B O 1
ATOM 2539 N N . SER B 1 132 ? 14.732 1.814 10.357 1.00 25.92 132 SER B N 1
ATOM 2540 C CA . SER B 1 132 ? 15.750 0.776 10.450 1.00 24.35 132 SER B CA 1
ATOM 2541 C C . SER B 1 132 ? 16.170 0.616 11.905 1.00 26.25 132 SER B C 1
ATOM 2542 O O . SER B 1 132 ? 16.781 1.525 12.459 1.00 26.17 132 SER B O 1
ATOM 2545 N N . GLY B 1 133 ? 15.840 -0.527 12.512 1.00 24.98 133 GLY B N 1
ATOM 2546 C CA . GLY B 1 133 ? 16.224 -0.683 13.901 1.00 24.46 133 GLY B CA 1
ATOM 2547 C C . GLY B 1 133 ? 15.276 -1.551 14.692 1.00 20.80 133 GLY B C 1
ATOM 2548 O O . GLY B 1 133 ? 14.131 -1.795 14.321 1.00 23.48 133 GLY B O 1
ATOM 2549 N N . CYS B 1 134 ? 15.796 -2.029 15.820 1.00 27.17 134 CYS B N 1
ATOM 2550 C CA . CYS B 1 134 ? 14.979 -2.832 16.737 1.00 21.70 134 CYS B CA 1
ATOM 2551 C C . CYS B 1 134 ? 13.832 -1.962 17.227 1.00 21.79 134 CYS B C 1
ATOM 2552 O O . CYS B 1 134 ? 14.007 -0.755 17.367 1.00 22.91 134 CYS B O 1
ATOM 2555 N N . ILE B 1 135 ? 12.689 -2.579 17.455 1.00 23.57 135 ILE B N 1
ATOM 2556 C CA . ILE B 1 135 ? 11.449 -1.904 17.788 1.00 20.73 135 ILE B CA 1
ATOM 2557 C C . ILE B 1 135 ? 11.229 -1.860 19.287 1.00 22.20 135 ILE B C 1
ATOM 2558 O O . ILE B 1 135 ? 11.172 -2.882 19.967 1.00 22.70 135 ILE B O 1
ATOM 2563 N N . VAL B 1 136 ? 11.108 -0.649 19.818 1.00 18.57 136 VAL B N 1
ATOM 2564 C CA . VAL B 1 136 ? 10.917 -0.537 21.277 1.00 19.57 136 VAL B CA 1
ATOM 2565 C C . VAL B 1 136 ? 9.480 -0.886 21.629 1.00 16.75 136 VAL B C 1
ATOM 2566 O O . VAL B 1 136 ? 8.562 -0.608 20.852 1.00 23.56 136 VAL B O 1
ATOM 2570 N N . LEU B 1 137 ? 9.283 -1.535 22.775 1.00 18.50 137 LEU B N 1
ATOM 2571 C CA . LEU B 1 137 ? 7.958 -1.916 23.233 1.00 15.67 137 LEU B CA 1
ATOM 2572 C C . LEU B 1 137 ? 7.611 -1.181 24.531 1.00 14.53 137 LEU B C 1
ATOM 2573 O O . LEU B 1 137 ? 8.521 -0.833 25.289 1.00 18.48 137 LEU B O 1
ATOM 2578 N N . GLU B 1 138 ? 6.326 -0.968 24.755 1.00 17.44 138 GLU B N 1
ATOM 2579 C CA . GLU B 1 138 ? 5.869 -0.414 26.032 1.00 19.09 138 GLU B CA 1
ATOM 2580 C C . GLU B 1 138 ? 4.931 -1.422 26.681 1.00 17.53 138 GLU B C 1
ATOM 2581 O O . GLU B 1 138 ? 3.754 -1.537 26.334 1.00 18.30 138 GLU B O 1
ATOM 2587 N N . PHE B 1 139 ? 5.476 -2.167 27.649 1.00 16.99 139 PHE B N 1
ATOM 2588 C CA . PHE B 1 139 ? 4.653 -3.142 28.358 1.00 18.57 139 PHE B CA 1
ATOM 2589 C C . PHE B 1 139 ? 3.843 -2.525 29.498 1.00 20.66 139 PHE B C 1
ATOM 2590 O O . PHE B 1 139 ? 4.391 -1.856 30.383 1.00 18.71 139 PHE B O 1
ATOM 2598 N N . TYR B 1 140 ? 2.549 -2.782 29.476 1.00 17.51 140 TYR B N 1
ATOM 2599 C CA . TYR B 1 140 ? 1.708 -2.425 30.602 1.00 19.11 140 TYR B CA 1
ATOM 2600 C C . TYR B 1 140 ? 0.815 -3.616 30.945 1.00 18.97 140 TYR B C 1
ATOM 2601 O O . TYR B 1 140 ? 0.059 -4.090 30.101 1.00 20.16 140 TYR B O 1
ATOM 2610 N N . ASN B 1 141 ? 0.917 -4.061 32.200 1.00 16.67 141 ASN B N 1
ATOM 2611 C CA . ASN B 1 141 ? 0.043 -5.162 32.615 1.00 14.07 141 ASN B CA 1
ATOM 2612 C C . ASN B 1 141 ? -1.283 -4.643 33.134 1.00 16.53 141 ASN B C 1
ATOM 2613 O O . ASN B 1 141 ? -1.337 -4.037 34.215 1.00 19.01 141 ASN B O 1
ATOM 2618 N N . SER B 1 142 ? -2.364 -4.831 32.389 1.00 15.70 142 SER B N 1
ATOM 2619 C CA . SER B 1 142 ? -3.678 -4.388 32.839 1.00 14.92 142 SER B CA 1
ATOM 2620 C C . SER B 1 142 ? -4.433 -5.494 33.573 1.00 18.30 142 SER B C 1
ATOM 2621 O O . SER B 1 142 ? -5.622 -5.332 33.868 1.00 23.17 142 SER B O 1
ATOM 2624 N N . GLY B 1 143 ? -3.753 -6.608 33.817 1.00 18.03 143 GLY B N 1
ATOM 2625 C CA . GLY B 1 143 ? -4.448 -7.759 34.382 1.00 13.77 143 GLY B CA 1
ATOM 2626 C C . GLY B 1 143 ? -4.137 -7.983 35.840 1.00 20.33 143 GLY B C 1
ATOM 2627 O O . GLY B 1 143 ? -3.788 -7.047 36.567 1.00 19.80 143 GLY B O 1
ATOM 2628 N N . LYS B 1 144 ? -4.280 -9.231 36.291 1.00 24.47 144 LYS B N 1
ATOM 2629 C CA . LYS B 1 144 ? -4.475 -9.491 37.716 1.00 21.44 144 LYS B CA 1
ATOM 2630 C C . LYS B 1 144 ? -3.372 -10.327 38.329 1.00 25.02 144 LYS B C 1
ATOM 2631 O O . LYS B 1 144 ? -3.322 -10.543 39.542 1.00 31.49 144 LYS B O 1
ATOM 2637 N N . LEU B 1 145 ? -2.494 -10.816 37.474 1.00 14.46 145 LEU B N 1
ATOM 2638 C CA . LEU B 1 145 ? -1.336 -11.585 37.836 1.00 19.65 145 LEU B CA 1
ATOM 2639 C C . LEU B 1 145 ? -0.092 -11.003 37.174 1.00 22.08 145 LEU B C 1
ATOM 2640 O O . LEU B 1 145 ? -0.189 -10.537 36.043 1.00 26.09 145 LEU B O 1
ATOM 2645 N N . PRO B 1 146 ? 0.981 -11.065 37.939 1.00 16.90 146 PRO B N 1
ATOM 2646 C CA . PRO B 1 146 ? 2.321 -10.785 37.471 1.00 14.57 146 PRO B CA 1
ATOM 2647 C C . PRO B 1 146 ? 2.635 -11.753 36.324 1.00 27.25 146 PRO B C 1
ATOM 2648 O O . PRO B 1 146 ? 2.210 -12.901 36.380 1.00 20.64 146 PRO B O 1
ATOM 2652 N N . LEU B 1 147 ? 3.351 -11.254 35.331 1.00 18.32 147 LEU B N 1
ATOM 2653 C CA . LEU B 1 147 ? 3.688 -12.119 34.194 1.00 18.50 147 LEU B CA 1
ATOM 2654 C C . LEU B 1 147 ? 5.191 -12.159 34.031 1.00 19.38 147 LEU B C 1
ATOM 2655 O O . LEU B 1 147 ? 5.877 -11.138 33.945 1.00 18.79 147 LEU B O 1
ATOM 2660 N N . ALA B 1 148 ? 5.761 -13.370 33.999 1.00 18.92 148 ALA B N 1
ATOM 2661 C CA . ALA B 1 148 ? 7.204 -13.469 33.793 1.00 19.53 148 ALA B CA 1
ATOM 2662 C C . ALA B 1 148 ? 7.502 -13.409 32.292 1.00 24.98 148 ALA B C 1
ATOM 2663 O O . ALA B 1 148 ? 6.980 -14.198 31.505 1.00 23.49 148 ALA B O 1
ATOM 2665 N N . LEU B 1 149 ? 8.323 -12.437 31.922 1.00 22.45 149 LEU B N 1
ATOM 2666 C CA . LEU B 1 149 ? 8.732 -12.200 30.546 1.00 23.23 149 LEU B CA 1
ATOM 2667 C C . LEU B 1 149 ? 10.179 -12.631 30.357 1.00 24.45 149 LEU B C 1
ATOM 2668 O O . LEU B 1 149 ? 11.057 -12.134 31.061 1.00 21.70 149 LEU B O 1
ATOM 2673 N N . ARG B 1 150 ? 10.435 -13.535 29.404 1.00 19.78 150 ARG B N 1
ATOM 2674 C CA . ARG B 1 150 ? 11.813 -13.934 29.161 1.00 17.74 150 ARG B CA 1
ATOM 2675 C C . ARG B 1 150 ? 12.236 -13.638 27.725 1.00 22.09 150 ARG B C 1
ATOM 2676 O O . ARG B 1 150 ? 11.410 -13.687 26.815 1.00 25.23 150 ARG B O 1
ATOM 2684 N N . PRO B 1 151 ? 13.506 -13.332 27.539 1.00 29.47 151 PRO B N 1
ATOM 2685 C CA . PRO B 1 151 ? 13.992 -13.079 26.175 1.00 27.16 151 PRO B CA 1
ATOM 2686 C C . PRO B 1 151 ? 13.664 -14.251 25.260 1.00 28.45 151 PRO B C 1
ATOM 2687 O O . PRO B 1 151 ? 13.739 -15.412 25.683 1.00 23.28 151 PRO B O 1
ATOM 2691 N N . GLY B 1 152 ? 13.301 -13.949 24.016 1.00 27.89 152 GLY B N 1
ATOM 2692 C CA . GLY B 1 152 ? 13.110 -14.988 23.030 1.00 26.60 152 GLY B CA 1
ATOM 2693 C C . GLY B 1 152 ? 11.686 -15.488 22.937 1.00 30.14 152 GLY B C 1
ATOM 2694 O O . GLY B 1 152 ? 11.387 -16.264 22.023 1.00 22.95 152 GLY B O 1
ATOM 2695 N N . MET B 1 153 ? 10.830 -15.073 23.881 1.00 22.80 153 MET B N 1
ATOM 2696 C CA . MET B 1 153 ? 9.425 -15.410 23.733 1.00 22.06 153 MET B CA 1
ATOM 2697 C C . MET B 1 153 ? 8.767 -14.590 22.620 1.00 16.90 153 MET B C 1
ATOM 2698 O O . MET B 1 153 ? 9.167 -13.444 22.432 1.00 22.59 153 MET B O 1
ATOM 2703 N N . LEU B 1 154 ? 7.794 -15.189 21.965 1.00 20.64 154 LEU B N 1
ATOM 2704 C CA . LEU B 1 154 ? 6.937 -14.562 20.972 1.00 21.99 154 LEU B CA 1
ATOM 2705 C C . LEU B 1 154 ? 6.123 -13.461 21.652 1.00 27.73 154 LEU B C 1
ATOM 2706 O O . LEU B 1 154 ? 5.367 -13.748 22.583 1.00 22.45 154 LEU B O 1
ATOM 2711 N N . ILE B 1 155 ? 6.310 -12.226 21.189 1.00 19.97 155 ILE B N 1
ATOM 2712 C CA . ILE B 1 155 ? 5.723 -11.107 21.937 1.00 20.59 155 ILE B CA 1
ATOM 2713 C C . ILE B 1 155 ? 4.778 -10.282 21.095 1.00 28.13 155 ILE B C 1
ATOM 2714 O O . ILE B 1 155 ? 4.015 -9.440 21.596 1.00 20.42 155 ILE B O 1
ATOM 2719 N N . GLY B 1 156 ? 4.771 -10.491 19.770 1.00 18.05 156 GLY B N 1
ATOM 2720 C CA . GLY B 1 156 ? 3.891 -9.658 18.952 1.00 15.54 156 GLY B CA 1
ATOM 2721 C C . GLY B 1 156 ? 3.949 -10.006 17.481 1.00 20.64 156 GLY B C 1
ATOM 2722 O O . GLY B 1 156 ? 4.591 -10.985 17.105 1.00 17.57 156 GLY B O 1
ATOM 2723 N N . ALA B 1 157 ? 3.301 -9.184 16.652 1.00 22.15 157 ALA B N 1
ATOM 2724 C CA . ALA B 1 157 ? 3.375 -9.429 15.215 1.00 23.69 157 ALA B CA 1
ATOM 2725 C C . ALA B 1 157 ? 3.405 -8.121 14.423 1.00 24.30 157 ALA B C 1
ATOM 2726 O O . ALA B 1 157 ? 2.860 -7.104 14.846 1.00 24.98 157 ALA B O 1
ATOM 2728 N N . LEU B 1 158 ? 4.051 -8.195 13.270 1.00 20.33 158 LEU B N 1
ATOM 2729 C CA . LEU B 1 158 ? 4.123 -7.077 12.330 1.00 14.94 158 LEU B CA 1
ATOM 2730 C C . LEU B 1 158 ? 3.395 -7.447 11.040 1.00 21.87 158 LEU B C 1
ATOM 2731 O O . LEU B 1 158 ? 3.463 -8.586 10.576 1.00 19.59 158 LEU B O 1
ATOM 2736 N N . SER B 1 159 ? 2.696 -6.494 10.475 1.00 18.84 159 SER B N 1
ATOM 2737 C CA . SER B 1 159 ? 2.011 -6.551 9.203 1.00 15.50 159 SER B CA 1
ATOM 2738 C C . SER B 1 159 ? 2.505 -5.316 8.425 1.00 25.23 159 SER B C 1
ATOM 2739 O O . SER B 1 159 ? 2.892 -4.326 9.060 1.00 23.48 159 SER B O 1
ATOM 2742 N N . PHE B 1 160 ? 2.482 -5.449 7.114 1.00 23.02 160 PHE B N 1
ATOM 2743 C CA . PHE B 1 160 ? 3.125 -4.480 6.240 1.00 24.46 160 PHE B CA 1
ATOM 2744 C C . PHE B 1 160 ? 2.149 -4.019 5.164 1.00 23.31 160 PHE B C 1
ATOM 2745 O O . PHE B 1 160 ? 1.374 -4.778 4.606 1.00 25.26 160 PHE B O 1
ATOM 2753 N N . GLU B 1 161 ? 2.195 -2.716 4.909 1.00 23.71 161 GLU B N 1
ATOM 2754 C CA . GLU B 1 161 ? 1.208 -2.049 4.071 1.00 25.70 161 GLU B CA 1
ATOM 2755 C C . GLU B 1 161 ? 1.969 -1.112 3.141 1.00 29.38 161 GLU B C 1
ATOM 2756 O O . GLU B 1 161 ? 2.580 -0.135 3.584 1.00 23.28 161 GLU B O 1
ATOM 2762 N N . PRO B 1 162 ? 1.957 -1.439 1.855 1.00 31.12 162 PRO B N 1
ATOM 2763 C CA . PRO B 1 162 ? 2.571 -0.545 0.876 1.00 20.63 162 PRO B CA 1
ATOM 2764 C C . PRO B 1 162 ? 1.805 0.775 0.875 1.00 17.02 162 PRO B C 1
ATOM 2765 O O . PRO B 1 162 ? 0.603 0.857 1.130 1.00 14.75 162 PRO B O 1
ATOM 2769 N N . LEU B 1 163 ? 2.553 1.826 0.570 1.00 26.44 163 LEU B N 1
ATOM 2770 C CA . LEU B 1 163 ? 1.998 3.176 0.532 1.00 23.54 163 LEU B CA 1
ATOM 2771 C C . LEU B 1 163 ? 1.579 3.497 -0.895 1.00 26.18 163 LEU B C 1
ATOM 2772 O O . LEU B 1 163 ? 1.928 2.767 -1.827 1.00 30.36 163 LEU B O 1
ATOM 2777 N N . SER B 1 164 ? 0.850 4.580 -1.084 1.00 25.92 164 SER B N 1
ATOM 2778 C CA . SER B 1 164 ? 0.383 4.987 -2.409 1.00 25.24 164 SER B CA 1
ATOM 2779 C C . SER B 1 164 ? 1.546 5.268 -3.350 1.00 26.22 164 SER B C 1
ATOM 2780 O O . SER B 1 164 ? 1.395 5.268 -4.573 1.00 32.37 164 SER B O 1
ATOM 2783 N N . GLY B 1 165 ? 2.705 5.518 -2.785 1.00 22.58 165 GLY B N 1
ATOM 2784 C CA . GLY B 1 165 ? 3.963 5.686 -3.475 1.00 27.40 165 GLY B CA 1
ATOM 2785 C C . GLY B 1 165 ? 5.079 5.863 -2.453 1.00 29.42 165 GLY B C 1
ATOM 2786 O O . GLY B 1 165 ? 4.815 5.760 -1.250 1.00 26.28 165 GLY B O 1
ATOM 2787 N N . PRO B 1 166 ? 6.268 6.134 -2.969 1.00 20.62 166 PRO B N 1
ATOM 2788 C CA . PRO B 1 166 ? 7.461 6.304 -2.155 1.00 22.38 166 PRO B CA 1
ATOM 2789 C C . PRO B 1 166 ? 7.373 7.631 -1.407 1.00 33.85 166 PRO B C 1
ATOM 2790 O O . PRO B 1 166 ? 7.148 8.675 -2.020 1.00 28.95 166 PRO B O 1
ATOM 2794 N N . ALA B 1 167 ? 7.547 7.559 -0.096 1.00 28.54 167 ALA B N 1
ATOM 2795 C CA . ALA B 1 167 ? 7.487 8.762 0.729 1.00 24.36 167 ALA B CA 1
ATOM 2796 C C . ALA B 1 167 ? 8.630 9.720 0.425 1.00 20.25 167 ALA B C 1
ATOM 2797 O O . ALA B 1 167 ? 9.767 9.276 0.307 1.00 20.00 167 ALA B O 1
ATOM 2799 N N . VAL B 1 168 ? 8.351 11.020 0.315 1.00 27.91 168 VAL B N 1
ATOM 2800 C CA . VAL B 1 168 ? 9.396 12.011 0.043 1.00 32.27 168 VAL B CA 1
ATOM 2801 C C . VAL B 1 168 ? 10.173 12.387 1.294 1.00 35.40 168 VAL B C 1
ATOM 2802 O O . VAL B 1 168 ? 11.338 12.819 1.257 1.00 23.66 168 VAL B O 1
ATOM 2806 N N . ARG B 1 169 ? 9.583 12.216 2.482 1.00 36.59 169 ARG B N 1
ATOM 2807 C CA . ARG B 1 169 ? 10.374 12.460 3.694 1.00 26.47 169 ARG B CA 1
ATOM 2808 C C . ARG B 1 169 ? 10.313 11.255 4.630 1.00 28.26 169 ARG B C 1
ATOM 2809 O O . ARG B 1 169 ? 9.687 11.308 5.697 1.00 26.49 169 ARG B O 1
ATOM 2817 N N . PRO B 1 170 ? 10.949 10.165 4.225 1.00 27.33 170 PRO B N 1
ATOM 2818 C CA . PRO B 1 170 ? 10.958 8.940 5.037 1.00 27.37 170 PRO B CA 1
ATOM 2819 C C . PRO B 1 170 ? 11.866 9.096 6.248 1.00 22.71 170 PRO B C 1
ATOM 2820 O O . PRO B 1 170 ? 12.677 10.015 6.320 1.00 28.23 170 PRO B O 1
ATOM 2824 N N . TYR B 1 171 ? 11.723 8.202 7.223 1.00 22.76 171 TYR B N 1
ATOM 2825 C CA . TYR B 1 171 ? 12.294 8.391 8.541 1.00 20.37 171 TYR B CA 1
ATOM 2826 C C . TYR B 1 171 ? 13.800 8.523 8.527 1.00 24.72 171 TYR B C 1
ATOM 2827 O O . TYR B 1 171 ? 14.426 9.279 9.279 1.00 26.47 171 TYR B O 1
ATOM 2836 N N . ASN B 1 172 ? 14.425 7.732 7.646 1.00 27.61 172 ASN B N 1
ATOM 2837 C CA . ASN B 1 172 ? 15.886 7.725 7.690 1.00 27.62 172 ASN B CA 1
ATOM 2838 C C . ASN B 1 172 ? 16.466 9.039 7.189 1.00 32.03 172 ASN B C 1
ATOM 2839 O O . ASN B 1 172 ? 17.662 9.278 7.374 1.00 43.90 172 ASN B O 1
ATOM 2844 N N . ARG B 1 173 ? 15.627 9.855 6.564 1.00 29.59 173 ARG B N 1
ATOM 2845 C CA . ARG B 1 173 ? 16.090 11.114 5.988 1.00 43.11 173 ARG B CA 1
ATOM 2846 C C . ARG B 1 173 ? 15.562 12.302 6.776 1.00 41.80 173 ARG B C 1
ATOM 2847 O O . ARG B 1 173 ? 16.029 13.431 6.586 1.00 30.86 173 ARG B O 1
ATOM 2855 N N . ARG B 1 174 ? 14.593 12.113 7.680 1.00 39.33 174 ARG B N 1
ATOM 2856 C CA . ARG B 1 174 ? 14.106 13.315 8.380 1.00 33.38 174 ARG B CA 1
ATOM 2857 C C . ARG B 1 174 ? 15.062 13.688 9.508 1.00 32.92 174 ARG B C 1
ATOM 2858 O O . ARG B 1 174 ? 15.421 12.871 10.354 1.00 36.00 174 ARG B O 1
ATOM 2866 N N . GLU B 1 175 ? 15.472 14.955 9.488 1.00 31.45 175 GLU B N 1
ATOM 2867 C CA . GLU B 1 175 ? 16.490 15.429 10.422 1.00 39.01 175 GLU B CA 1
ATOM 2868 C C . GLU B 1 175 ? 15.899 15.712 11.790 1.00 26.10 175 GLU B C 1
ATOM 2869 O O . GLU B 1 175 ? 16.615 15.803 12.787 1.00 42.25 175 GLU B O 1
ATOM 2875 N N . ASP B 1 176 ? 14.572 15.847 11.902 1.00 34.53 176 ASP B N 1
ATOM 2876 C CA . ASP B 1 176 ? 14.134 15.921 13.307 1.00 34.84 176 ASP B CA 1
ATOM 2877 C C . ASP B 1 176 ? 13.563 14.572 13.740 1.00 30.25 176 ASP B C 1
ATOM 2878 O O . ASP B 1 176 ? 12.806 14.499 14.705 1.00 32.84 176 ASP B O 1
ATOM 2883 N N . ALA B 1 177 ? 13.942 13.502 13.042 1.00 28.65 177 ALA B N 1
ATOM 2884 C CA . ALA B 1 177 ? 13.562 12.160 13.476 1.00 30.01 177 ALA B CA 1
ATOM 2885 C C . ALA B 1 177 ? 14.284 11.843 14.788 1.00 28.49 177 ALA B C 1
ATOM 2886 O O . ALA B 1 177 ? 15.477 12.137 14.884 1.00 24.78 177 ALA B O 1
ATOM 2888 N N . LYS B 1 178 ? 13.566 11.261 15.740 1.00 26.58 178 LYS B N 1
ATOM 2889 C CA . LYS B 1 178 ? 14.037 10.996 17.091 1.00 25.74 178 LYS B CA 1
ATOM 2890 C C . LYS B 1 178 ? 14.750 9.666 17.254 1.00 21.48 178 LYS B C 1
ATOM 2891 O O . LYS B 1 178 ? 15.789 9.585 17.929 1.00 30.44 178 LYS B O 1
ATOM 2897 N N . TYR B 1 179 ? 14.246 8.574 16.674 1.00 20.79 179 TYR B N 1
ATOM 2898 C CA . TYR B 1 179 ? 14.849 7.299 17.083 1.00 24.85 179 TYR B CA 1
ATOM 2899 C C . TYR B 1 179 ? 15.580 6.522 16.020 1.00 29.49 179 TYR B C 1
ATOM 2900 O O . TYR B 1 179 ? 15.606 5.279 16.041 1.00 28.62 179 TYR B O 1
ATOM 2909 N N . ARG B 1 180 ? 16.209 7.155 15.036 1.00 36.28 180 ARG B N 1
ATOM 2910 C CA . ARG B 1 180 ? 16.977 6.324 14.096 1.00 36.02 180 ARG B CA 1
ATOM 2911 C C . ARG B 1 180 ? 18.107 5.631 14.847 1.00 31.78 180 ARG B C 1
ATOM 2912 O O . ARG B 1 180 ? 18.526 6.121 15.897 1.00 50.49 180 ARG B O 1
ATOM 2920 N N . ASN B 1 181 ? 18.573 4.497 14.340 1.00 50.55 181 ASN B N 1
ATOM 2921 C CA . ASN B 1 181 ? 19.680 3.766 14.950 1.00 48.97 181 ASN B CA 1
ATOM 2922 C C . ASN B 1 181 ? 19.348 3.318 16.370 1.00 50.80 181 ASN B C 1
ATOM 2923 O O . ASN B 1 181 ? 20.238 3.202 17.221 1.00 46.84 181 ASN B O 1
ATOM 2928 N N . GLN B 1 182 ? 18.065 3.063 16.649 1.00 39.80 182 GLN B N 1
ATOM 2929 C CA . GLN B 1 182 ? 17.699 2.645 18.011 1.00 30.77 182 GLN B CA 1
ATOM 2930 C C . GLN B 1 182 ? 17.996 1.167 18.188 1.00 39.05 182 GLN B C 1
ATOM 2931 O O . GLN B 1 182 ? 17.468 0.315 17.467 1.00 50.89 182 GLN B O 1
ATOM 2937 N N . GLN B 1 183 ? 18.856 0.809 19.142 1.00 46.21 183 GLN B N 1
ATOM 2938 C CA . GLN B 1 183 ? 19.198 -0.614 19.251 1.00 50.03 183 GLN B CA 1
ATOM 2939 C C . GLN B 1 183 ? 19.137 -1.090 20.696 1.00 48.02 183 GLN B C 1
ATOM 2940 O O . GLN B 1 183 ? 19.901 -1.977 21.087 1.00 66.76 183 GLN B O 1
ATOM 2946 N N . GLY B 1 184 ? 18.240 -0.515 21.489 1.00 39.34 184 GLY B N 1
ATOM 2947 C CA . GLY B 1 184 ? 18.013 -0.932 22.866 1.00 32.86 184 GLY B CA 1
ATOM 2948 C C . GLY B 1 184 ? 16.686 -0.420 23.392 1.00 31.63 184 GLY B C 1
ATOM 2949 O O . GLY B 1 184 ? 15.909 0.173 22.632 1.00 28.00 184 GLY B O 1
ATOM 2950 N N . ALA B 1 185 ? 16.417 -0.633 24.678 1.00 32.92 185 ALA B N 1
ATOM 2951 C CA . ALA B 1 185 ? 15.200 -0.137 25.314 1.00 30.09 185 ALA B CA 1
ATOM 2952 C C . ALA B 1 185 ? 15.272 1.368 25.522 1.00 31.41 185 ALA B C 1
ATOM 2953 O O . ALA B 1 185 ? 15.336 1.859 26.646 1.00 29.18 185 ALA B O 1
ATOM 2955 N N . VAL B 1 186 ? 15.258 2.120 24.430 1.00 26.22 186 VAL B N 1
ATOM 2956 C CA . VAL B 1 186 ? 15.524 3.555 24.517 1.00 26.64 186 VAL B CA 1
ATOM 2957 C C . VAL B 1 186 ? 14.378 4.351 25.118 1.00 27.99 186 VAL B C 1
ATOM 2958 O O . VAL B 1 186 ? 13.199 4.210 24.801 1.00 26.11 186 VAL B O 1
ATOM 2962 N N . ALA B 1 187 ? 14.749 5.251 26.031 1.00 26.33 187 ALA B N 1
ATOM 2963 C CA . ALA B 1 187 ? 13.796 6.105 26.727 1.00 25.91 187 ALA B CA 1
ATOM 2964 C C . ALA B 1 187 ? 13.106 7.081 25.782 1.00 28.71 187 ALA B C 1
ATOM 2965 O O . ALA B 1 187 ? 13.543 7.210 24.629 1.00 28.57 187 ALA B O 1
ATOM 2967 N N . SER B 1 188 ? 12.057 7.741 26.247 1.00 22.69 188 SER B N 1
ATOM 2968 C CA . SER B 1 188 ? 11.368 8.764 25.468 1.00 26.67 188 SER B CA 1
ATOM 2969 C C . SER B 1 188 ? 12.325 9.918 25.169 1.00 31.68 188 SER B C 1
ATOM 2970 O O . SER B 1 188 ? 13.072 10.332 26.051 1.00 28.45 188 SER B O 1
ATOM 2973 N N . ARG B 1 189 ? 12.277 10.437 23.945 1.00 33.28 189 ARG B N 1
ATOM 2974 C CA . ARG B 1 189 ? 13.055 11.631 23.604 1.00 25.39 189 ARG B CA 1
ATOM 2975 C C . ARG B 1 189 ? 12.140 12.815 23.356 1.00 27.18 189 ARG B C 1
ATOM 2976 O O . ARG B 1 189 ? 12.414 13.723 22.571 1.00 31.63 189 ARG B O 1
ATOM 2984 N N . ILE B 1 190 ? 11.016 12.830 24.073 1.00 26.46 190 ILE B N 1
ATOM 2985 C CA . ILE B 1 190 ? 10.016 13.886 23.948 1.00 23.74 190 ILE B CA 1
ATOM 2986 C C . ILE B 1 190 ? 10.610 15.275 24.148 1.00 28.61 190 ILE B C 1
ATOM 2987 O O . ILE B 1 190 ? 10.070 16.280 23.682 1.00 31.40 190 ILE B O 1
ATOM 2992 N N . ASP B 1 191 ? 11.748 15.387 24.834 1.00 27.18 191 ASP B N 1
ATOM 2993 C CA . ASP B 1 191 ? 12.359 16.693 25.019 1.00 35.44 191 ASP B CA 1
ATOM 2994 C C . ASP B 1 191 ? 12.872 17.270 23.699 1.00 37.08 191 ASP B C 1
ATOM 2995 O O . ASP B 1 191 ? 13.125 18.471 23.614 1.00 34.96 191 ASP B O 1
ATOM 3000 N N . LYS B 1 192 ? 13.033 16.354 22.747 1.00 36.50 192 LYS B N 1
ATOM 3001 C CA . LYS B 1 192 ? 13.635 16.694 21.465 1.00 34.50 192 LYS B CA 1
ATOM 3002 C C . LYS B 1 192 ? 12.648 17.421 20.563 1.00 30.62 192 LYS B C 1
ATOM 3003 O O . LYS B 1 192 ? 13.051 17.948 19.525 1.00 27.55 192 LYS B O 1
ATOM 3009 N N . ASP B 1 193 ? 11.377 17.456 20.948 1.00 29.19 193 ASP B N 1
ATOM 3010 C CA . ASP B 1 193 ? 10.394 18.238 20.205 1.00 31.05 193 ASP B CA 1
ATOM 3011 C C . ASP B 1 193 ? 10.817 19.700 20.104 1.00 37.15 193 ASP B C 1
ATOM 3012 O O . ASP B 1 193 ? 11.602 20.175 20.929 1.00 39.44 193 ASP B O 1
ATOM 3018 N N . MET C 1 1 ? -6.116 -0.945 1.071 1.00 42.29 1 MET C N 1
ATOM 3019 C CA . MET C 1 1 ? -7.439 -0.377 1.268 1.00 35.87 1 MET C CA 1
ATOM 3020 C C . MET C 1 1 ? -8.236 -1.188 2.278 1.00 38.64 1 MET C C 1
ATOM 3021 O O . MET C 1 1 ? -7.933 -2.355 2.538 1.00 61.32 1 MET C O 1
ATOM 3026 N N . ARG C 1 2 ? -9.260 -0.574 2.853 1.00 27.83 2 ARG C N 1
ATOM 3027 C CA . ARG C 1 2 ? -10.317 -1.287 3.547 1.00 27.47 2 ARG C CA 1
ATOM 3028 C C . ARG C 1 2 ? -11.568 -1.193 2.667 1.00 27.57 2 ARG C C 1
ATOM 3029 O O . ARG C 1 2 ? -11.679 -0.227 1.899 1.00 31.69 2 ARG C O 1
ATOM 3037 N N . LEU C 1 3 ? -12.435 -2.175 2.823 1.00 24.51 3 LEU C N 1
ATOM 3038 C CA . LEU C 1 3 ? -13.673 -2.201 2.073 1.00 23.51 3 LEU C CA 1
ATOM 3039 C C . LEU C 1 3 ? -14.603 -1.078 2.492 1.00 33.23 3 LEU C C 1
ATOM 3040 O O . LEU C 1 3 ? -14.919 -0.935 3.671 1.00 26.64 3 LEU C O 1
ATOM 3045 N N . CYS C 1 4 ? -15.073 -0.282 1.519 1.00 29.69 4 CYS C N 1
ATOM 3046 C CA . CYS C 1 4 ? -16.141 0.661 1.870 1.00 21.94 4 CYS C CA 1
ATOM 3047 C C . CYS C 1 4 ? -17.395 -0.130 2.185 1.00 19.48 4 CYS C C 1
ATOM 3048 O O . CYS C 1 4 ? -17.396 -1.328 1.871 1.00 33.24 4 CYS C O 1
ATOM 3051 N N . ASP C 1 5 ? -18.415 0.475 2.770 1.00 19.93 5 ASP C N 1
ATOM 3052 C CA . ASP C 1 5 ? -19.583 -0.240 3.250 1.00 18.79 5 ASP C CA 1
ATOM 3053 C C . ASP C 1 5 ? -20.238 -1.092 2.157 1.00 30.26 5 ASP C C 1
ATOM 3054 O O . ASP C 1 5 ? -20.574 -2.251 2.458 1.00 30.54 5 ASP C O 1
ATOM 3059 N N . ARG C 1 6 ? -20.408 -0.552 0.966 1.00 31.14 6 ARG C N 1
ATOM 3060 C CA . ARG C 1 6 ? -20.932 -1.265 -0.189 1.00 35.60 6 ARG C CA 1
ATOM 3061 C C . ARG C 1 6 ? -20.130 -2.556 -0.339 1.00 39.76 6 ARG C C 1
ATOM 3062 O O . ARG C 1 6 ? -20.676 -3.653 -0.262 1.00 42.82 6 ARG C O 1
ATOM 3070 N N . ASP C 1 7 ? -18.824 -2.355 -0.537 1.00 27.25 7 ASP C N 1
ATOM 3071 C CA . ASP C 1 7 ? -17.991 -3.523 -0.823 1.00 26.20 7 ASP C CA 1
ATOM 3072 C C . ASP C 1 7 ? -18.083 -4.542 0.296 1.00 32.78 7 ASP C C 1
ATOM 3073 O O . ASP C 1 7 ? -17.954 -5.743 0.046 1.00 28.36 7 ASP C O 1
ATOM 3078 N N . ILE C 1 8 ? -18.331 -4.096 1.533 1.00 30.90 8 ILE C N 1
ATOM 3079 C CA . ILE C 1 8 ? -18.501 -5.126 2.572 1.00 21.06 8 ILE C CA 1
ATOM 3080 C C . ILE C 1 8 ? -19.701 -5.997 2.217 1.00 23.17 8 ILE C C 1
ATOM 3081 O O . ILE C 1 8 ? -19.642 -7.220 2.316 1.00 24.46 8 ILE C O 1
ATOM 3086 N N . GLU C 1 9 ? -20.770 -5.342 1.798 1.00 21.62 9 GLU C N 1
ATOM 3087 C CA . GLU C 1 9 ? -22.024 -5.890 1.327 1.00 21.79 9 GLU C CA 1
ATOM 3088 C C . GLU C 1 9 ? -21.788 -6.834 0.147 1.00 27.80 9 GLU C C 1
ATOM 3089 O O . GLU C 1 9 ? -22.306 -7.933 0.028 1.00 28.45 9 GLU C O 1
ATOM 3095 N N . ALA C 1 10 ? -20.939 -6.389 -0.778 1.00 33.46 10 ALA C N 1
ATOM 3096 C CA . ALA C 1 10 ? -20.560 -7.226 -1.906 1.00 30.79 10 ALA C CA 1
ATOM 3097 C C . ALA C 1 10 ? -19.997 -8.567 -1.420 1.00 37.20 10 ALA C C 1
ATOM 3098 O O . ALA C 1 10 ? -20.452 -9.621 -1.879 1.00 35.40 10 ALA C O 1
ATOM 3100 N N . TRP C 1 11 ? -19.025 -8.516 -0.504 1.00 32.62 11 TRP C N 1
ATOM 3101 C CA . TRP C 1 11 ? -18.356 -9.742 -0.062 1.00 23.18 11 TRP C CA 1
ATOM 3102 C C . TRP C 1 11 ? -19.288 -10.620 0.738 1.00 26.53 11 TRP C C 1
ATOM 3103 O O . TRP C 1 11 ? -19.235 -11.854 0.639 1.00 31.91 11 TRP C O 1
ATOM 3114 N N . LEU C 1 12 ? -20.161 -10.025 1.550 1.00 25.37 12 LEU C N 1
ATOM 3115 C CA . LEU C 1 12 ? -21.168 -10.847 2.211 1.00 24.22 12 LEU C CA 1
ATOM 3116 C C . LEU C 1 12 ? -22.095 -11.480 1.161 1.00 31.98 12 LEU C C 1
ATOM 3117 O O . LEU C 1 12 ? -22.470 -12.656 1.257 1.00 29.99 12 LEU C O 1
ATOM 3122 N N . ASP C 1 13 ? -22.474 -10.663 0.170 1.00 31.18 13 ASP C N 1
ATOM 3123 C CA . ASP C 1 13 ? -23.357 -11.171 -0.884 1.00 30.96 13 ASP C CA 1
ATOM 3124 C C . ASP C 1 13 ? -22.620 -12.243 -1.685 1.00 34.16 13 ASP C C 1
ATOM 3125 O O . ASP C 1 13 ? -23.180 -13.301 -1.989 1.00 35.42 13 ASP C O 1
ATOM 3130 N N . GLU C 1 14 ? -21.356 -11.960 -2.016 1.00 37.51 14 GLU C N 1
ATOM 3131 C CA . GLU C 1 14 ? -20.604 -13.000 -2.736 1.00 48.31 14 GLU C CA 1
ATOM 3132 C C . GLU C 1 14 ? -20.490 -14.224 -1.833 1.00 45.15 14 GLU C C 1
ATOM 3133 O O . GLU C 1 14 ? -20.830 -15.318 -2.277 1.00 32.04 14 GLU C O 1
ATOM 3139 N N . GLY C 1 15 ? -20.049 -14.064 -0.584 1.00 39.79 15 GLY C N 1
ATOM 3140 C CA . GLY C 1 15 ? -20.146 -15.144 0.374 1.00 25.31 15 GLY C CA 1
ATOM 3141 C C . GLY C 1 15 ? -18.893 -15.734 0.960 1.00 29.08 15 GLY C C 1
ATOM 3142 O O . GLY C 1 15 ? -19.018 -16.646 1.797 1.00 41.19 15 GLY C O 1
ATOM 3143 N N . ARG C 1 16 ? -17.687 -15.305 0.610 1.00 38.62 16 ARG C N 1
ATOM 3144 C CA . ARG C 1 16 ? -16.476 -15.876 1.213 1.00 51.80 16 ARG C CA 1
ATOM 3145 C C . ARG C 1 16 ? -16.211 -15.241 2.579 1.00 45.74 16 ARG C C 1
ATOM 3146 O O . ARG C 1 16 ? -15.781 -15.893 3.528 1.00 34.89 16 ARG C O 1
ATOM 3154 N N . LEU C 1 17 ? -16.494 -13.950 2.650 1.00 29.83 17 LEU C N 1
ATOM 3155 C CA . LEU C 1 17 ? -16.714 -13.255 3.911 1.00 27.70 17 LEU C CA 1
ATOM 3156 C C . LEU C 1 17 ? -18.128 -13.595 4.374 1.00 28.89 17 LEU C C 1
ATOM 3157 O O . LEU C 1 17 ? -19.082 -13.730 3.606 1.00 30.36 17 LEU C O 1
ATOM 3162 N N . SER C 1 18 ? -18.272 -13.750 5.680 1.00 21.88 18 SER C N 1
ATOM 3163 C CA . SER C 1 18 ? -19.554 -14.111 6.253 1.00 21.28 18 SER C CA 1
ATOM 3164 C C . SER C 1 18 ? -19.581 -13.544 7.666 1.00 21.63 18 SER C C 1
ATOM 3165 O O . SER C 1 18 ? -18.556 -13.507 8.342 1.00 31.37 18 SER C O 1
ATOM 3168 N N . ILE C 1 19 ? -20.749 -13.093 8.064 1.00 23.52 19 ILE C N 1
ATOM 3169 C CA . ILE C 1 19 ? -20.980 -12.659 9.437 1.00 27.56 19 ILE C CA 1
ATOM 3170 C C . ILE C 1 19 ? -22.396 -13.075 9.829 1.00 30.65 19 ILE C C 1
ATOM 3171 O O . ILE C 1 19 ? -23.352 -12.678 9.167 1.00 29.86 19 ILE C O 1
ATOM 3176 N N . ASN C 1 20 ? -22.446 -13.869 10.884 1.00 38.79 20 ASN C N 1
ATOM 3177 C CA . ASN C 1 20 ? -23.645 -14.576 11.315 1.00 30.25 20 ASN C CA 1
ATOM 3178 C C . ASN C 1 20 ? -23.994 -14.292 12.763 1.00 36.45 20 ASN C C 1
ATOM 3179 O O . ASN C 1 20 ? -23.280 -14.641 13.711 1.00 50.87 20 ASN C O 1
ATOM 3184 N N . PRO C 1 21 ? -25.119 -13.648 13.049 1.00 40.16 21 PRO C N 1
ATOM 3185 C CA . PRO C 1 21 ? -26.089 -13.164 12.075 1.00 39.90 21 PRO C CA 1
ATOM 3186 C C . PRO C 1 21 ? -25.619 -11.943 11.291 1.00 36.06 21 PRO C C 1
ATOM 3187 O O . PRO C 1 21 ? -25.024 -11.020 11.840 1.00 46.09 21 PRO C O 1
ATOM 3191 N N . ARG C 1 22 ? -25.883 -11.951 9.988 1.00 30.77 22 ARG C N 1
ATOM 3192 C CA . ARG C 1 22 ? -25.509 -10.817 9.149 1.00 34.10 22 ARG C CA 1
ATOM 3193 C C . ARG C 1 22 ? -26.165 -9.534 9.653 1.00 28.33 22 ARG C C 1
ATOM 3194 O O . ARG C 1 22 ? -27.389 -9.419 9.693 1.00 30.49 22 ARG C O 1
ATOM 3202 N N . PRO C 1 23 ? -25.349 -8.560 10.032 1.00 30.71 23 PRO C N 1
ATOM 3203 C CA . PRO C 1 23 ? -25.895 -7.283 10.502 1.00 29.03 23 PRO C CA 1
ATOM 3204 C C . PRO C 1 23 ? -26.684 -6.596 9.387 1.00 34.79 23 PRO C C 1
ATOM 3205 O O . PRO C 1 23 ? -26.275 -6.661 8.223 1.00 33.56 23 PRO C O 1
ATOM 3209 N N . PRO C 1 24 ? -27.772 -5.938 9.766 1.00 34.24 24 PRO C N 1
ATOM 3210 C CA . PRO C 1 24 ? -28.637 -5.240 8.811 1.00 37.56 24 PRO C CA 1
ATOM 3211 C C . PRO C 1 24 ? -27.867 -4.140 8.097 1.00 28.63 24 PRO C C 1
ATOM 3212 O O . PRO C 1 24 ? -26.728 -3.866 8.467 1.00 28.35 24 PRO C O 1
ATOM 3216 N N . VAL C 1 25 ? -28.463 -3.523 7.092 1.00 30.47 25 VAL C N 1
ATOM 3217 C CA . VAL C 1 25 ? -27.794 -2.480 6.323 1.00 35.16 25 VAL C CA 1
ATOM 3218 C C . VAL C 1 25 ? -27.360 -1.311 7.202 1.00 36.78 25 VAL C C 1
ATOM 3219 O O . VAL C 1 25 ? -26.269 -0.772 7.019 1.00 47.88 25 VAL C O 1
ATOM 3223 N N . GLU C 1 26 ? -28.219 -0.954 8.135 1.00 36.73 26 GLU C N 1
ATOM 3224 C CA . GLU C 1 26 ? -28.096 0.072 9.149 1.00 32.63 26 GLU C CA 1
ATOM 3225 C C . GLU C 1 26 ? -26.826 -0.029 9.987 1.00 31.77 26 GLU C C 1
ATOM 3226 O O . GLU C 1 26 ? -26.281 1.000 10.394 1.00 36.09 26 GLU C O 1
ATOM 3232 N N . ARG C 1 27 ? -26.317 -1.217 10.283 1.00 32.83 27 ARG C N 1
ATOM 3233 C CA . ARG C 1 27 ? -25.095 -1.341 11.084 1.00 27.52 27 ARG C CA 1
ATOM 3234 C C . ARG C 1 27 ? -23.878 -1.612 10.217 1.00 25.33 27 ARG C C 1
ATOM 3235 O O . ARG C 1 27 ? -22.821 -2.068 10.654 1.00 26.31 27 ARG C O 1
ATOM 3243 N N . ILE C 1 28 ? -24.018 -1.310 8.937 1.00 24.56 28 ILE C N 1
ATOM 3244 C CA . ILE C 1 28 ? -22.915 -1.390 7.990 1.00 23.00 28 ILE C CA 1
ATOM 3245 C C . ILE C 1 28 ? -22.768 -0.042 7.298 1.00 28.80 28 ILE C C 1
ATOM 3246 O O . ILE C 1 28 ? -23.620 0.322 6.487 1.00 28.56 28 ILE C O 1
ATOM 3251 N N . ASN C 1 29 ? -21.708 0.691 7.614 1.00 24.91 29 ASN C N 1
ATOM 3252 C CA . ASN C 1 29 ? -21.602 2.053 7.066 1.00 21.21 29 ASN C CA 1
ATOM 3253 C C . ASN C 1 29 ? -20.158 2.505 7.031 1.00 26.93 29 ASN C C 1
ATOM 3254 O O . ASN C 1 29 ? -19.323 2.041 7.817 1.00 35.42 29 ASN C O 1
ATOM 3259 N N . GLY C 1 30 ? -19.859 3.410 6.103 1.00 24.61 30 GLY C N 1
ATOM 3260 C CA . GLY C 1 30 ? -18.501 3.921 5.991 1.00 28.85 30 GLY C CA 1
ATOM 3261 C C . GLY C 1 30 ? -17.528 2.831 5.602 1.00 30.24 30 GLY C C 1
ATOM 3262 O O . GLY C 1 30 ? -17.548 2.377 4.456 1.00 23.91 30 GLY C O 1
ATOM 3263 N N . ALA C 1 31 ? -16.690 2.408 6.556 1.00 21.27 31 ALA C N 1
ATOM 3264 C CA . ALA C 1 31 ? -15.733 1.355 6.251 1.00 20.45 31 ALA C CA 1
ATOM 3265 C C . ALA C 1 31 ? -15.815 0.228 7.278 1.00 21.39 31 ALA C C 1
ATOM 3266 O O . ALA C 1 31 ? -14.819 -0.471 7.459 1.00 22.31 31 ALA C O 1
ATOM 3268 N N . THR C 1 32 ? -16.969 0.099 7.925 1.00 25.69 32 THR C N 1
ATOM 3269 C CA . THR C 1 32 ? -17.079 -0.838 9.034 1.00 22.43 32 THR C CA 1
ATOM 3270 C C . THR C 1 32 ? -18.447 -1.485 9.164 1.00 23.31 32 THR C C 1
ATOM 3271 O O . THR C 1 32 ? -19.502 -1.022 8.751 1.00 27.95 32 THR C O 1
ATOM 3275 N N . VAL C 1 33 ? -18.401 -2.619 9.860 1.00 15.85 33 VAL C N 1
ATOM 3276 C CA . VAL C 1 33 ? -19.600 -3.274 10.308 1.00 13.94 33 VAL C CA 1
ATOM 3277 C C . VAL C 1 33 ? -19.653 -3.207 11.837 1.00 12.32 33 VAL C C 1
ATOM 3278 O O . VAL C 1 33 ? -18.619 -3.447 12.474 1.00 18.10 33 VAL C O 1
ATOM 3282 N N . ASP C 1 34 ? -20.821 -2.896 12.364 1.00 21.00 34 ASP C N 1
ATOM 3283 C CA . ASP C 1 34 ? -20.875 -2.874 13.836 1.00 26.56 34 ASP C CA 1
ATOM 3284 C C . ASP C 1 34 ? -21.047 -4.301 14.347 1.00 26.15 34 ASP C C 1
ATOM 3285 O O . ASP C 1 34 ? -21.708 -5.115 13.701 1.00 26.71 34 ASP C O 1
ATOM 3290 N N . VAL C 1 35 ? -20.442 -4.588 15.496 1.00 23.44 35 VAL C N 1
ATOM 3291 C CA . VAL C 1 35 ? -20.560 -5.885 16.150 1.00 21.46 35 VAL C CA 1
ATOM 3292 C C . VAL C 1 35 ? -21.151 -5.676 17.544 1.00 23.42 35 VAL C C 1
ATOM 3293 O O . VAL C 1 35 ? -21.053 -4.569 18.095 1.00 18.64 35 VAL C O 1
ATOM 3297 N N . ARG C 1 36 ? -21.766 -6.724 18.084 1.00 23.81 36 ARG C N 1
ATOM 3298 C CA . ARG C 1 36 ? -22.509 -6.587 19.337 1.00 24.44 36 ARG C CA 1
ATOM 3299 C C . ARG C 1 36 ? -21.968 -7.495 20.440 1.00 29.35 36 ARG C C 1
ATOM 3300 O O . ARG C 1 36 ? -21.245 -8.448 20.169 1.00 28.10 36 ARG C O 1
ATOM 3308 N N . LEU C 1 37 ? -22.333 -7.193 21.683 1.00 22.88 37 LEU C N 1
ATOM 3309 C CA . LEU C 1 37 ? -21.858 -7.917 22.850 1.00 20.46 37 LEU C CA 1
ATOM 3310 C C . LEU C 1 37 ? -22.578 -9.244 23.032 1.00 16.64 37 LEU C C 1
ATOM 3311 O O . LEU C 1 37 ? -23.810 -9.254 22.976 1.00 20.28 37 LEU C O 1
ATOM 3316 N N . GLY C 1 38 ? -21.830 -10.313 23.261 1.00 21.57 38 GLY C N 1
ATOM 3317 C CA . GLY C 1 38 ? -22.341 -11.639 23.559 1.00 22.54 38 GLY C CA 1
ATOM 3318 C C . GLY C 1 38 ? -22.751 -11.762 25.020 1.00 28.69 38 GLY C C 1
ATOM 3319 O O . GLY C 1 38 ? -22.808 -10.717 25.689 1.00 23.23 38 GLY C O 1
ATOM 3320 N N . ASN C 1 39 ? -23.039 -12.956 25.535 1.00 22.43 39 ASN C N 1
ATOM 3321 C CA . ASN C 1 39 ? -23.518 -13.115 26.906 1.00 21.58 39 ASN C CA 1
ATOM 3322 C C . ASN C 1 39 ? -22.612 -13.995 27.756 1.00 16.95 39 ASN C C 1
ATOM 3323 O O . ASN C 1 39 ? -23.054 -14.568 28.748 1.00 36.56 39 ASN C O 1
ATOM 3328 N N . LYS C 1 40 ? -21.344 -14.110 27.396 1.00 22.88 40 LYS C N 1
ATOM 3329 C CA . LYS C 1 40 ? -20.391 -14.953 28.096 1.00 23.33 40 LYS C CA 1
ATOM 3330 C C . LYS C 1 40 ? -19.189 -14.155 28.576 1.00 28.05 40 LYS C C 1
ATOM 3331 O O . LYS C 1 40 ? -18.581 -13.398 27.817 1.00 27.93 40 LYS C O 1
ATOM 3337 N N . PHE C 1 41 ? -18.867 -14.313 29.857 1.00 23.02 41 PHE C N 1
ATOM 3338 C CA . PHE C 1 41 ? -17.755 -13.551 30.419 1.00 23.76 41 PHE C CA 1
ATOM 3339 C C . PHE C 1 41 ? -16.876 -14.437 31.299 1.00 25.93 41 PHE C C 1
ATOM 3340 O O . PHE C 1 41 ? -17.362 -15.464 31.777 1.00 22.51 41 PHE C O 1
ATOM 3348 N N . ARG C 1 42 ? -15.632 -14.015 31.490 1.00 19.21 42 ARG C N 1
ATOM 3349 C CA . ARG C 1 42 ? -14.770 -14.671 32.462 1.00 23.40 42 ARG C CA 1
ATOM 3350 C C . ARG C 1 42 ? -14.008 -13.618 33.268 1.00 25.09 42 ARG C C 1
ATOM 3351 O O . ARG C 1 42 ? -13.670 -12.563 32.728 1.00 24.94 42 ARG C O 1
ATOM 3359 N N . THR C 1 43 ? -13.766 -13.922 34.530 1.00 20.89 43 THR C N 1
ATOM 3360 C CA . THR C 1 43 ? -12.992 -13.058 35.419 1.00 22.60 43 THR C CA 1
ATOM 3361 C C . THR C 1 43 ? -11.752 -13.818 35.879 1.00 20.69 43 THR C C 1
ATOM 3362 O O . THR C 1 43 ? -11.515 -14.969 35.483 1.00 25.47 43 THR C O 1
ATOM 3366 N N . PHE C 1 44 ? -10.955 -13.192 36.720 1.00 16.99 44 PHE C N 1
ATOM 3367 C CA . PHE C 1 44 ? -9.671 -13.700 37.139 1.00 21.44 44 PHE C CA 1
ATOM 3368 C C . PHE C 1 44 ? -9.649 -13.931 38.645 1.00 27.99 44 PHE C C 1
ATOM 3369 O O . PHE C 1 44 ? -10.037 -13.038 39.404 1.00 28.01 44 PHE C O 1
ATOM 3377 N N . ARG C 1 45 ? -9.208 -15.114 39.059 1.00 25.64 45 ARG C N 1
ATOM 3378 C CA . ARG C 1 45 ? -9.108 -15.423 40.489 1.00 32.99 45 ARG C CA 1
ATOM 3379 C C . ARG C 1 45 ? -7.650 -15.381 40.918 1.00 32.45 45 ARG C C 1
ATOM 3380 O O . ARG C 1 45 ? -6.913 -16.364 41.000 1.00 30.19 45 ARG C O 1
ATOM 3388 N N . GLY C 1 46 ? -7.188 -14.152 41.213 1.00 15.39 46 GLY C N 1
ATOM 3389 C CA . GLY C 1 46 ? -5.777 -13.970 41.446 1.00 21.65 46 GLY C CA 1
ATOM 3390 C C . GLY C 1 46 ? -5.171 -14.691 42.622 1.00 20.42 46 GLY C C 1
ATOM 3391 O O . GLY C 1 46 ? -3.962 -14.948 42.630 1.00 24.82 46 GLY C O 1
ATOM 3392 N N . HIS C 1 47 ? -5.974 -15.007 43.636 1.00 23.09 47 HIS C N 1
ATOM 3393 C CA . HIS C 1 47 ? -5.428 -15.496 44.900 1.00 20.47 47 HIS C CA 1
ATOM 3394 C C . HIS C 1 47 ? -4.946 -16.935 44.803 1.00 28.56 47 HIS C C 1
ATOM 3395 O O . HIS C 1 47 ? -4.311 -17.461 45.715 1.00 26.17 47 HIS C O 1
ATOM 3402 N N . THR C 1 48 ? -5.245 -17.588 43.677 1.00 28.50 48 THR C N 1
ATOM 3403 C CA . THR C 1 48 ? -4.841 -18.995 43.551 1.00 25.08 48 THR C CA 1
ATOM 3404 C C . THR C 1 48 ? -3.422 -19.125 43.058 1.00 27.99 48 THR C C 1
ATOM 3405 O O . THR C 1 48 ? -2.823 -20.197 43.053 1.00 27.52 48 THR C O 1
ATOM 3409 N N . ALA C 1 49 ? -2.793 -18.035 42.615 1.00 31.15 49 ALA C N 1
ATOM 3410 C CA . ALA C 1 49 ? -1.454 -18.195 42.043 1.00 26.22 49 ALA C CA 1
ATOM 3411 C C . ALA C 1 49 ? -0.592 -16.971 42.259 1.00 22.24 49 ALA C C 1
ATOM 3412 O O . ALA C 1 49 ? -1.139 -15.869 42.388 1.00 27.62 49 ALA C O 1
ATOM 3414 N N . ALA C 1 50 ? 0.727 -17.164 42.295 1.00 16.64 50 ALA C N 1
ATOM 3415 C CA . ALA C 1 50 ? 1.645 -16.071 42.512 1.00 19.25 50 ALA C CA 1
ATOM 3416 C C . ALA C 1 50 ? 1.925 -15.272 41.242 1.00 19.87 50 ALA C C 1
ATOM 3417 O O . ALA C 1 50 ? 2.094 -14.046 41.299 1.00 21.56 50 ALA C O 1
ATOM 3419 N N . PHE C 1 51 ? 1.991 -15.956 40.113 1.00 20.96 51 PHE C N 1
ATOM 3420 C CA . PHE C 1 51 ? 2.244 -15.334 38.813 1.00 18.67 51 PHE C CA 1
ATOM 3421 C C . PHE C 1 51 ? 1.972 -16.321 37.683 1.00 23.54 51 PHE C C 1
ATOM 3422 O O . PHE C 1 51 ? 1.701 -17.500 37.913 1.00 24.31 51 PHE C O 1
ATOM 3430 N N . ILE C 1 52 ? 2.071 -15.861 36.442 1.00 20.92 52 ILE C N 1
ATOM 3431 C CA . ILE C 1 52 ? 2.017 -16.770 35.300 1.00 23.19 52 ILE C CA 1
ATOM 3432 C C . ILE C 1 52 ? 3.343 -16.634 34.557 1.00 26.56 52 ILE C C 1
ATOM 3433 O O . ILE C 1 52 ? 3.778 -15.528 34.231 1.00 24.36 52 ILE C O 1
ATOM 3438 N N . ASP C 1 53 ? 4.023 -17.750 34.333 1.00 25.44 53 ASP C N 1
ATOM 3439 C CA . ASP C 1 53 ? 5.290 -17.707 33.599 1.00 32.36 53 ASP C CA 1
ATOM 3440 C C . ASP C 1 53 ? 4.994 -17.991 32.131 1.00 37.33 53 ASP C C 1
ATOM 3441 O O . ASP C 1 53 ? 4.849 -19.146 31.730 1.00 44.93 53 ASP C O 1
ATOM 3446 N N . LEU C 1 54 ? 4.879 -16.918 31.359 1.00 38.74 54 LEU C N 1
ATOM 3447 C CA . LEU C 1 54 ? 4.475 -16.965 29.963 1.00 38.48 54 LEU C CA 1
ATOM 3448 C C . LEU C 1 54 ? 5.247 -17.994 29.157 1.00 41.91 54 LEU C C 1
ATOM 3449 O O . LEU C 1 54 ? 4.739 -18.520 28.162 1.00 60.60 54 LEU C O 1
ATOM 3454 N N . SER C 1 55 ? 6.482 -18.325 29.548 1.00 29.70 55 SER C N 1
ATOM 3455 C CA . SER C 1 55 ? 7.138 -19.351 28.727 1.00 41.77 55 SER C CA 1
ATOM 3456 C C . SER C 1 55 ? 7.940 -20.305 29.609 1.00 52.79 55 SER C C 1
ATOM 3457 O O . SER C 1 55 ? 9.143 -20.477 29.441 1.00 62.60 55 SER C O 1
ATOM 3460 N N . GLY C 1 56 ? 7.207 -20.911 30.541 1.00 48.22 56 GLY C N 1
ATOM 3461 C CA . GLY C 1 56 ? 7.712 -21.926 31.442 1.00 45.02 56 GLY C CA 1
ATOM 3462 C C . GLY C 1 56 ? 7.228 -23.310 31.033 1.00 47.15 56 GLY C C 1
ATOM 3463 O O . GLY C 1 56 ? 6.588 -23.466 29.988 1.00 38.87 56 GLY C O 1
ATOM 3464 N N . PRO C 1 57 ? 7.534 -24.308 31.856 1.00 46.16 57 PRO C N 1
ATOM 3465 C CA . PRO C 1 57 ? 7.063 -25.671 31.596 1.00 49.93 57 PRO C CA 1
ATOM 3466 C C . PRO C 1 57 ? 5.554 -25.680 31.353 1.00 51.40 57 PRO C C 1
ATOM 3467 O O . PRO C 1 57 ? 4.784 -25.226 32.200 1.00 55.30 57 PRO C O 1
ATOM 3471 N N . LYS C 1 58 ? 5.169 -26.196 30.198 1.00 47.77 58 LYS C N 1
ATOM 3472 C CA . LYS C 1 58 ? 3.798 -26.223 29.711 1.00 51.40 58 LYS C CA 1
ATOM 3473 C C . LYS C 1 58 ? 2.784 -26.585 30.796 1.00 49.83 58 LYS C C 1
ATOM 3474 O O . LYS C 1 58 ? 1.756 -25.914 30.916 1.00 45.86 58 LYS C O 1
ATOM 3480 N N . ASP C 1 59 ? 3.106 -27.610 31.561 1.00 47.67 59 ASP C N 1
ATOM 3481 C CA . ASP C 1 59 ? 2.408 -28.189 32.687 1.00 37.45 59 ASP C CA 1
ATOM 3482 C C . ASP C 1 59 ? 1.951 -27.153 33.717 1.00 13.21 59 ASP C C 1
ATOM 3483 O O . ASP C 1 59 ? 0.751 -26.964 33.896 1.00 24.14 59 ASP C O 1
ATOM 3488 N N . GLU C 1 60 ? 2.943 -26.560 34.333 1.00 27.50 60 GLU C N 1
ATOM 3489 C CA . GLU C 1 60 ? 2.876 -25.463 35.271 1.00 40.47 60 GLU C CA 1
ATOM 3490 C C . GLU C 1 60 ? 1.861 -24.409 34.845 1.00 42.89 60 GLU C C 1
ATOM 3491 O O . GLU C 1 60 ? 0.947 -24.025 35.569 1.00 43.76 60 GLU C O 1
ATOM 3497 N N . VAL C 1 61 ? 2.059 -23.938 33.623 1.00 39.32 61 VAL C N 1
ATOM 3498 C CA . VAL C 1 61 ? 1.267 -22.862 33.040 1.00 33.83 61 VAL C CA 1
ATOM 3499 C C . VAL C 1 61 ? -0.204 -23.200 32.910 1.00 33.62 61 VAL C C 1
ATOM 3500 O O . VAL C 1 61 ? -1.080 -22.424 33.298 1.00 31.20 61 VAL C O 1
ATOM 3504 N N . SER C 1 62 ? -0.513 -24.371 32.334 1.00 31.23 62 SER C N 1
ATOM 3505 C CA . SER C 1 62 ? -1.931 -24.656 32.102 1.00 27.18 62 SER C CA 1
ATOM 3506 C C . SER C 1 62 ? -2.675 -24.714 33.430 1.00 26.07 62 SER C C 1
ATOM 3507 O O . SER C 1 62 ? -3.740 -24.115 33.588 1.00 32.20 62 SER C O 1
ATOM 3510 N N . ALA C 1 63 ? -2.088 -25.431 34.386 1.00 34.23 63 ALA C N 1
ATOM 3511 C CA . ALA C 1 63 ? -2.733 -25.538 35.696 1.00 36.63 63 ALA C CA 1
ATOM 3512 C C . ALA C 1 63 ? -2.984 -24.152 36.285 1.00 34.84 63 ALA C C 1
ATOM 3513 O O . ALA C 1 63 ? -4.100 -23.862 36.739 1.00 36.36 63 ALA C O 1
ATOM 3515 N N . ALA C 1 64 ? -1.954 -23.310 36.268 1.00 33.67 64 ALA C N 1
ATOM 3516 C CA . ALA C 1 64 ? -2.084 -21.947 36.789 1.00 32.12 64 ALA C CA 1
ATOM 3517 C C . ALA C 1 64 ? -3.135 -21.171 36.010 1.00 32.62 64 ALA C C 1
ATOM 3518 O O . ALA C 1 64 ? -4.000 -20.494 36.561 1.00 34.63 64 ALA C O 1
ATOM 3520 N N . LEU C 1 65 ? -3.076 -21.283 34.685 1.00 34.54 65 LEU C N 1
ATOM 3521 C CA . LEU C 1 65 ? -4.155 -20.748 33.856 1.00 28.09 65 LEU C CA 1
ATOM 3522 C C . LEU C 1 65 ? -5.496 -21.303 34.299 1.00 24.83 65 LEU C C 1
ATOM 3523 O O . LEU C 1 65 ? -6.498 -20.596 34.394 1.00 29.22 65 LEU C O 1
ATOM 3528 N N . ASP C 1 66 ? -5.541 -22.609 34.576 1.00 29.65 66 ASP C N 1
ATOM 3529 C CA . ASP C 1 66 ? -6.830 -23.189 34.960 1.00 29.28 66 ASP C CA 1
ATOM 3530 C C . ASP C 1 66 ? -7.284 -22.670 36.324 1.00 26.87 66 ASP C C 1
ATOM 3531 O O . ASP C 1 66 ? -8.476 -22.468 36.533 1.00 32.35 66 ASP C O 1
ATOM 3536 N N . ARG C 1 67 ? -6.341 -22.454 37.230 1.00 25.33 67 ARG C N 1
ATOM 3537 C CA . ARG C 1 67 ? -6.687 -22.028 38.584 1.00 33.80 67 ARG C CA 1
ATOM 3538 C C . ARG C 1 67 ? -7.154 -20.575 38.618 1.00 36.99 67 ARG C C 1
ATOM 3539 O O . ARG C 1 67 ? -8.055 -20.226 39.381 1.00 39.80 67 ARG C O 1
ATOM 3547 N N . VAL C 1 68 ? -6.551 -19.725 37.795 1.00 26.91 68 VAL C N 1
ATOM 3548 C CA . VAL C 1 68 ? -6.918 -18.310 37.848 1.00 24.77 68 VAL C CA 1
ATOM 3549 C C . VAL C 1 68 ? -8.167 -17.969 37.051 1.00 24.44 68 VAL C C 1
ATOM 3550 O O . VAL C 1 68 ? -8.806 -16.945 37.327 1.00 28.61 68 VAL C O 1
ATOM 3554 N N . MET C 1 69 ? -8.581 -18.741 36.046 1.00 22.55 69 MET C N 1
ATOM 3555 C CA . MET C 1 69 ? -9.746 -18.305 35.270 1.00 26.93 69 MET C CA 1
ATOM 3556 C C . MET C 1 69 ? -11.052 -18.770 35.896 1.00 31.12 69 MET C C 1
ATOM 3557 O O . MET C 1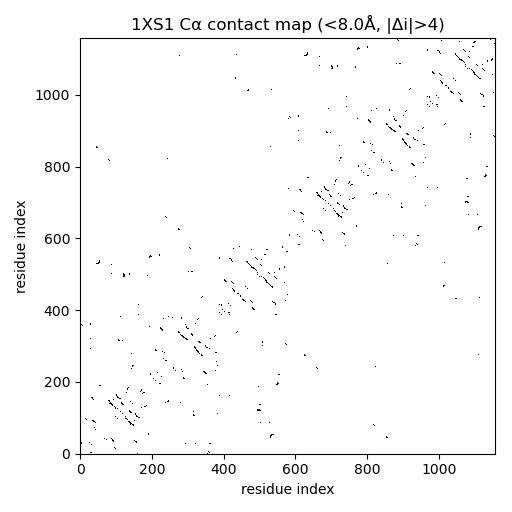 69 ? -11.169 -19.938 36.281 1.00 30.15 69 MET C O 1
ATOM 3562 N N . SER C 1 70 ? -12.042 -17.887 36.006 1.00 28.52 70 SER C N 1
ATOM 3563 C CA . SER C 1 70 ? -13.324 -18.281 36.574 1.00 24.10 70 SER C CA 1
ATOM 3564 C C . SER C 1 70 ? -14.032 -19.285 35.673 1.00 30.54 70 SER C C 1
ATOM 3565 O O . SER C 1 70 ? -13.641 -19.436 34.521 1.00 30.80 70 SER C O 1
ATOM 3568 N N . ASP C 1 71 ? -15.055 -19.934 36.211 1.00 28.17 71 ASP C N 1
ATOM 3569 C CA . ASP C 1 71 ? -16.061 -20.614 35.415 1.00 22.58 71 ASP C CA 1
ATOM 3570 C C . ASP C 1 71 ? -16.705 -19.545 34.527 1.00 34.43 71 ASP C C 1
ATOM 3571 O O . ASP C 1 71 ? -16.846 -18.412 34.999 1.00 31.93 71 ASP C O 1
ATOM 3576 N N . GLU C 1 72 ? -17.076 -19.910 33.304 1.00 26.50 72 GLU C N 1
ATOM 3577 C CA . GLU C 1 72 ? -17.749 -18.951 32.444 1.00 27.37 72 GLU C CA 1
ATOM 3578 C C . GLU C 1 72 ? -18.946 -18.327 33.152 1.00 33.83 72 GLU C C 1
ATOM 3579 O O . GLU C 1 72 ? -19.739 -19.009 33.801 1.00 28.66 72 GLU C O 1
ATOM 3585 N N . ILE C 1 73 ? -19.078 -17.006 33.011 1.00 23.36 73 ILE C N 1
ATOM 3586 C CA . ILE C 1 73 ? -20.283 -16.340 33.504 1.00 22.86 73 ILE C CA 1
ATOM 3587 C C . ILE C 1 73 ? -21.300 -16.173 32.392 1.00 24.89 73 ILE C C 1
ATOM 3588 O O . ILE C 1 73 ? -21.064 -15.388 31.469 1.00 26.07 73 ILE C O 1
ATOM 3593 N N . VAL C 1 74 ? -22.432 -16.863 32.432 1.00 23.09 74 VAL C N 1
ATOM 3594 C CA . VAL C 1 74 ? -23.406 -16.730 31.348 1.00 25.33 74 VAL C CA 1
ATOM 3595 C C . VAL C 1 74 ? -24.565 -15.838 31.775 1.00 29.16 74 VAL C C 1
ATOM 3596 O O . VAL C 1 74 ? -25.316 -16.186 32.685 1.00 33.80 74 VAL C O 1
ATOM 3600 N N . LEU C 1 75 ? -24.686 -14.686 31.103 1.00 22.25 75 LEU C N 1
ATOM 3601 C CA . LEU C 1 75 ? -25.798 -13.812 31.449 1.00 28.69 75 LEU C CA 1
ATOM 3602 C C . LEU C 1 75 ? -27.059 -14.257 30.708 1.00 36.41 75 LEU C C 1
ATOM 3603 O O . LEU C 1 75 ? -27.046 -14.453 29.497 1.00 32.27 75 LEU C O 1
ATOM 3608 N N . ASP C 1 76 ? -28.115 -14.409 31.500 1.00 26.37 76 ASP C N 1
ATOM 3609 C CA . ASP C 1 76 ? -29.418 -14.749 30.952 1.00 42.83 76 ASP C CA 1
ATOM 3610 C C . ASP C 1 76 ? -30.173 -13.426 30.731 1.00 47.18 76 ASP C C 1
ATOM 3611 O O . ASP C 1 76 ? -29.718 -12.432 31.300 1.00 57.97 76 ASP C O 1
ATOM 3616 N N . GLU C 1 77 ? -31.222 -13.521 29.945 1.00 45.17 77 GLU C N 1
ATOM 3617 C CA . GLU C 1 77 ? -32.145 -12.467 29.580 1.00 55.52 77 GLU C CA 1
ATOM 3618 C C . GLU C 1 77 ? -32.222 -11.380 30.654 1.00 48.56 77 GLU C C 1
ATOM 3619 O O . GLU C 1 77 ? -32.534 -11.674 31.809 1.00 44.82 77 GLU C O 1
ATOM 3625 N N . GLY C 1 78 ? -31.918 -10.165 30.229 1.00 31.06 78 GLY C N 1
ATOM 3626 C CA . GLY C 1 78 ? -31.969 -8.970 31.040 1.00 35.21 78 GLY C CA 1
ATOM 3627 C C . GLY C 1 78 ? -31.025 -8.969 32.216 1.00 40.31 78 GLY C C 1
ATOM 3628 O O . GLY C 1 78 ? -31.424 -8.726 33.360 1.00 53.31 78 GLY C O 1
ATOM 3629 N N . GLU C 1 79 ? -29.741 -9.231 31.976 1.00 42.79 79 GLU C N 1
ATOM 3630 C CA . GLU C 1 79 ? -28.780 -9.199 33.081 1.00 31.02 79 GLU C CA 1
ATOM 3631 C C . GLU C 1 79 ? -27.597 -8.329 32.706 1.00 32.49 79 GLU C C 1
ATOM 3632 O O . GLU C 1 79 ? -27.319 -8.063 31.535 1.00 31.88 79 GLU C O 1
ATOM 3643 N N . ALA C 1 80 ? -26.875 -7.835 33.708 1.00 32.13 80 ALA C N 1
ATOM 3644 C CA . ALA C 1 80 ? -25.738 -6.974 33.406 1.00 27.01 80 ALA C CA 1
ATOM 3645 C C . ALA C 1 80 ? -24.467 -7.568 34.000 1.00 26.83 80 ALA C C 1
ATOM 3646 O O . ALA C 1 80 ? -24.529 -8.207 35.049 1.00 24.82 80 ALA C O 1
ATOM 3648 N N . PHE C 1 81 ? -23.353 -7.352 33.315 1.00 26.35 81 PHE C N 1
ATOM 3649 C CA . PHE C 1 81 ? -22.029 -7.611 33.838 1.00 20.59 81 PHE C CA 1
ATOM 3650 C C . PHE C 1 81 ? -21.450 -6.264 34.296 1.00 19.05 81 PHE C C 1
ATOM 3651 O O . PHE C 1 81 ? -21.357 -5.366 33.462 1.00 20.50 81 PHE C O 1
ATOM 3659 N N . TYR C 1 82 ? -21.085 -6.148 35.569 1.00 19.73 82 TYR C N 1
ATOM 3660 C CA . TYR C 1 82 ? -20.529 -4.855 35.993 1.00 21.54 82 TYR C CA 1
ATOM 3661 C C . TYR C 1 82 ? -19.006 -4.925 35.906 1.00 16.46 82 TYR C C 1
ATOM 3662 O O . TYR C 1 82 ? -18.287 -5.581 36.658 1.00 19.16 82 TYR C O 1
ATOM 3671 N N . LEU C 1 83 ? -18.478 -4.194 34.932 1.00 17.99 83 LEU C N 1
ATOM 3672 C CA . LEU C 1 83 ? -17.062 -3.960 34.744 1.00 16.64 83 LEU C CA 1
ATOM 3673 C C . LEU C 1 83 ? -16.636 -2.740 35.561 1.00 20.79 83 LEU C C 1
ATOM 3674 O O . LEU C 1 83 ? -16.952 -1.602 35.181 1.00 18.18 83 LEU C O 1
ATOM 3679 N N . HIS C 1 84 ? -15.937 -2.997 36.661 1.00 25.85 84 HIS C N 1
ATOM 3680 C CA . HIS C 1 84 ? -15.477 -1.932 37.548 1.00 25.64 84 HIS C CA 1
ATOM 3681 C C . HIS C 1 84 ? -14.131 -1.407 37.074 1.00 22.73 84 HIS C C 1
ATOM 3682 O O . HIS C 1 84 ? -13.414 -2.187 36.424 1.00 15.21 84 HIS C O 1
ATOM 3689 N N . PRO C 1 85 ? -13.769 -0.166 37.383 1.00 13.88 85 PRO C N 1
ATOM 3690 C CA . PRO C 1 85 ? -12.436 0.357 37.048 1.00 21.98 85 PRO C CA 1
ATOM 3691 C C . PRO C 1 85 ? -11.288 -0.541 37.498 1.00 25.74 85 PRO C C 1
ATOM 3692 O O . PRO C 1 85 ? -11.162 -0.928 38.660 1.00 22.20 85 PRO C O 1
ATOM 3696 N N . GLY C 1 86 ? -10.408 -0.893 36.568 1.00 22.42 86 GLY C N 1
ATOM 3697 C CA . GLY C 1 86 ? -9.223 -1.676 36.814 1.00 19.54 86 GLY C CA 1
ATOM 3698 C C . GLY C 1 86 ? -9.425 -3.173 36.853 1.00 19.17 86 GLY C C 1
ATOM 3699 O O . GLY C 1 86 ? -8.509 -3.835 37.351 1.00 23.21 86 GLY C O 1
ATOM 3700 N N . GLU C 1 87 ? -10.528 -3.752 36.388 1.00 19.70 87 GLU C N 1
ATOM 3701 C CA . GLU C 1 87 ? -10.825 -5.168 36.571 1.00 19.46 87 GLU C CA 1
ATOM 3702 C C . GLU C 1 87 ? -10.939 -5.925 35.235 1.00 7.38 87 GLU C C 1
ATOM 3703 O O . GLU C 1 87 ? -12.070 -6.083 34.785 1.00 21.16 87 GLU C O 1
ATOM 3709 N N . LEU C 1 88 ? -9.821 -6.296 34.688 1.00 12.34 88 LEU C N 1
ATOM 3710 C CA . LEU C 1 88 ? -9.812 -6.937 33.356 1.00 21.60 88 LEU C CA 1
ATOM 3711 C C . LEU C 1 88 ? -10.818 -8.072 33.279 1.00 22.80 88 LEU C C 1
ATOM 3712 O O . LEU C 1 88 ? -10.875 -8.898 34.201 1.00 22.97 88 LEU C O 1
ATOM 3717 N N . ALA C 1 89 ? -11.599 -8.148 32.212 1.00 16.14 89 ALA C N 1
ATOM 3718 C CA . ALA C 1 89 ? -12.480 -9.295 32.034 1.00 16.86 89 ALA C CA 1
ATOM 3719 C C . ALA C 1 89 ? -12.459 -9.763 30.578 1.00 24.56 89 ALA C C 1
ATOM 3720 O O . ALA C 1 89 ? -12.148 -8.968 29.692 1.00 19.24 89 ALA C O 1
ATOM 3722 N N . LEU C 1 90 ? -12.780 -11.034 30.383 1.00 22.53 90 LEU C N 1
ATOM 3723 C CA . LEU C 1 90 ? -12.903 -11.573 29.023 1.00 19.94 90 LEU C CA 1
ATOM 3724 C C . LEU C 1 90 ? -14.363 -11.614 28.609 1.00 16.80 90 LEU C C 1
ATOM 3725 O O . LEU C 1 90 ? -15.264 -11.865 29.413 1.00 18.25 90 LEU C O 1
ATOM 3730 N N . ALA C 1 91 ? -14.623 -11.360 27.323 1.00 21.75 91 ALA C N 1
ATOM 3731 C CA . ALA C 1 91 ? -15.975 -11.430 26.786 1.00 17.05 91 ALA C CA 1
ATOM 3732 C C . ALA C 1 91 ? -15.927 -11.887 25.319 1.00 18.54 91 ALA C C 1
ATOM 3733 O O . ALA C 1 91 ? -14.872 -12.357 24.865 1.00 17.21 91 ALA C O 1
ATOM 3735 N N . VAL C 1 92 ? -17.026 -11.735 24.604 1.00 24.81 92 VAL C N 1
ATOM 3736 C CA . VAL C 1 92 ? -17.044 -12.140 23.192 1.00 28.23 92 VAL C CA 1
ATOM 3737 C C . VAL C 1 92 ? -18.038 -11.303 22.413 1.00 28.40 92 VAL C C 1
ATOM 3738 O O . VAL C 1 92 ? -18.924 -10.672 22.993 1.00 24.35 92 VAL C O 1
ATOM 3742 N N . THR C 1 93 ? -17.907 -11.284 21.087 1.00 26.01 93 THR C N 1
ATOM 3743 C CA . THR C 1 93 ? -18.954 -10.658 20.277 1.00 22.99 93 THR C CA 1
ATOM 3744 C C . THR C 1 93 ? -20.151 -11.590 20.152 1.00 27.08 93 THR C C 1
ATOM 3745 O O . THR C 1 93 ? -20.035 -12.797 20.392 1.00 25.28 93 THR C O 1
ATOM 3749 N N . LEU C 1 94 ? -21.290 -11.014 19.809 1.00 26.42 94 LEU C N 1
ATOM 3750 C CA . LEU C 1 94 ? -22.496 -11.765 19.512 1.00 25.89 94 LEU C CA 1
ATOM 3751 C C . LEU C 1 94 ? -22.300 -12.510 18.190 1.00 28.57 94 LEU C C 1
ATOM 3752 O O . LEU C 1 94 ? -22.621 -13.686 18.056 1.00 27.11 94 LEU C O 1
ATOM 3757 N N . GLU C 1 95 ? -21.744 -11.781 17.224 1.00 25.42 95 GLU C N 1
ATOM 3758 C CA . GLU C 1 95 ? -21.552 -12.248 15.867 1.00 28.58 95 GLU C CA 1
ATOM 3759 C C . GLU C 1 95 ? -20.447 -13.274 15.726 1.00 28.03 95 GLU C C 1
ATOM 3760 O O . GLU C 1 95 ? -19.399 -13.152 16.351 1.00 24.09 95 GLU C O 1
ATOM 3766 N N . SER C 1 96 ? -20.683 -14.281 14.874 1.00 30.26 96 SER C N 1
ATOM 3767 C CA . SER C 1 96 ? -19.579 -15.132 14.441 1.00 27.92 96 SER C CA 1
ATOM 3768 C C . SER C 1 96 ? -19.102 -14.615 13.080 1.00 23.13 96 SER C C 1
ATOM 3769 O O . SER C 1 96 ? -19.936 -14.217 12.262 1.00 30.01 96 SER C O 1
ATOM 3772 N N . VAL C 1 97 ? -17.801 -14.620 12.872 1.00 20.51 97 VAL C N 1
ATOM 3773 C CA . VAL C 1 97 ? -17.210 -14.077 11.661 1.00 23.88 97 VAL C CA 1
ATOM 3774 C C . VAL C 1 97 ? -16.267 -15.071 10.994 1.00 22.48 97 VAL C C 1
ATOM 3775 O O . VAL C 1 97 ? -15.416 -15.691 11.623 1.00 24.59 97 VAL C O 1
ATOM 3779 N N . THR C 1 98 ? -16.402 -15.165 9.674 1.00 24.25 98 THR C N 1
ATOM 3780 C CA . THR C 1 98 ? -15.493 -15.983 8.880 1.00 23.06 98 THR C CA 1
ATOM 3781 C C . THR C 1 98 ? -14.816 -15.143 7.806 1.00 19.53 98 THR C C 1
ATOM 3782 O O . THR C 1 98 ? -15.511 -14.557 6.968 1.00 23.04 98 THR C O 1
ATOM 3786 N N . LEU C 1 99 ? -13.500 -15.083 7.812 1.00 18.09 99 LEU C N 1
ATOM 3787 C CA . LEU C 1 99 ? -12.717 -14.398 6.803 1.00 25.08 99 LEU C CA 1
ATOM 3788 C C . LEU C 1 99 ? -12.091 -15.353 5.785 1.00 23.35 99 LEU C C 1
ATOM 3789 O O . LEU C 1 99 ? -11.504 -16.363 6.142 1.00 27.53 99 LEU C O 1
ATOM 3794 N N . PRO C 1 100 ? -12.188 -15.003 4.516 1.00 28.54 100 PRO C N 1
ATOM 3795 C CA . PRO C 1 100 ? -11.546 -15.855 3.497 1.00 27.67 100 PRO C CA 1
ATOM 3796 C C . PRO C 1 100 ? -10.038 -15.732 3.607 1.00 30.95 100 PRO C C 1
ATOM 3797 O O . PRO C 1 100 ? -9.518 -14.945 4.413 1.00 26.29 100 PRO C O 1
ATOM 3801 N N . ALA C 1 101 ? -9.290 -16.491 2.817 1.00 20.35 101 ALA C N 1
ATOM 3802 C CA . ALA C 1 101 ? -7.842 -16.445 2.864 1.00 20.21 101 ALA C CA 1
ATOM 3803 C C . ALA C 1 101 ? -7.218 -15.144 2.370 1.00 18.50 101 ALA C C 1
ATOM 3804 O O . ALA C 1 101 ? -6.027 -14.936 2.641 1.00 17.83 101 ALA C O 1
ATOM 3806 N N . ASP C 1 102 ? -7.959 -14.308 1.652 1.00 24.75 102 ASP C N 1
ATOM 3807 C CA . ASP C 1 102 ? -7.334 -13.120 1.062 1.00 29.46 102 ASP C CA 1
ATOM 3808 C C . ASP C 1 102 ? -7.833 -11.849 1.746 1.00 26.69 102 ASP C C 1
ATOM 3809 O O . ASP C 1 102 ? -7.808 -10.765 1.159 1.00 24.23 102 ASP C O 1
ATOM 3814 N N . LEU C 1 103 ? -8.267 -12.011 2.999 1.00 20.78 103 LEU C N 1
ATOM 3815 C CA . LEU C 1 103 ? -8.821 -10.879 3.735 1.00 23.99 103 LEU C CA 1
ATOM 3816 C C . LEU C 1 103 ? -8.350 -10.832 5.191 1.00 25.26 103 LEU C C 1
ATOM 3817 O O . LEU C 1 103 ? -8.216 -11.896 5.794 1.00 21.21 103 LEU C O 1
ATOM 3822 N N . VAL C 1 104 ? -8.103 -9.639 5.719 1.00 26.83 104 VAL C N 1
ATOM 3823 C CA . VAL C 1 104 ? -7.723 -9.451 7.125 1.00 22.51 104 VAL C CA 1
ATOM 3824 C C . VAL C 1 104 ? -8.757 -8.562 7.798 1.00 25.39 104 VAL C C 1
ATOM 3825 O O . VAL C 1 104 ? -9.286 -7.630 7.172 1.00 24.41 104 VAL C O 1
ATOM 3829 N N . GLY C 1 105 ? -9.083 -8.853 9.050 1.00 17.54 105 GLY C N 1
ATOM 3830 C CA . GLY C 1 105 ? -10.122 -8.169 9.804 1.00 19.20 105 GLY C CA 1
ATOM 3831 C C . GLY C 1 105 ? -9.484 -7.394 10.959 1.00 18.78 105 GLY C C 1
ATOM 3832 O O . GLY C 1 105 ? -8.415 -7.763 11.447 1.00 14.44 105 GLY C O 1
ATOM 3833 N N . TRP C 1 106 ? -10.122 -6.295 11.357 1.00 21.54 106 TRP C N 1
ATOM 3834 C CA . TRP C 1 106 ? -9.534 -5.440 12.388 1.00 23.43 106 TRP C CA 1
ATOM 3835 C C . TRP C 1 106 ? -10.619 -4.911 13.309 1.00 23.26 106 TRP C C 1
ATOM 3836 O O . TRP C 1 106 ? -11.575 -4.298 12.840 1.00 22.72 106 TRP C O 1
ATOM 3847 N N . LEU C 1 107 ? -10.451 -5.155 14.604 1.00 22.48 107 LEU C N 1
ATOM 3848 C CA . LEU C 1 107 ? -11.472 -4.755 15.569 1.00 22.29 107 LEU C CA 1
ATOM 3849 C C . LEU C 1 107 ? -11.139 -3.411 16.220 1.00 12.12 107 LEU C C 1
ATOM 3850 O O . LEU C 1 107 ? -9.979 -3.186 16.578 1.00 19.39 107 LEU C O 1
ATOM 3855 N N . ASP C 1 108 ? -12.140 -2.560 16.316 1.00 16.71 108 ASP C N 1
ATOM 3856 C CA . ASP C 1 108 ? -12.052 -1.278 17.014 1.00 25.09 108 ASP C CA 1
ATOM 3857 C C . ASP C 1 108 ? -13.087 -1.263 18.138 1.00 18.45 108 ASP C C 1
ATOM 3858 O O . ASP C 1 108 ? -14.086 -1.977 18.041 1.00 23.29 108 ASP C O 1
ATOM 3863 N N . GLY C 1 109 ? -12.893 -0.445 19.170 1.00 16.95 109 GLY C N 1
ATOM 3864 C CA . GLY C 1 109 ? -13.971 -0.249 20.133 1.00 13.86 109 GLY C CA 1
ATOM 3865 C C . GLY C 1 109 ? -14.989 0.716 19.563 1.00 25.61 109 GLY C C 1
ATOM 3866 O O . GLY C 1 109 ? -15.286 0.666 18.366 1.00 21.88 109 GLY C O 1
ATOM 3867 N N . ARG C 1 110 ? -15.528 1.590 20.406 1.00 25.37 110 ARG C N 1
ATOM 3868 C CA . ARG C 1 110 ? -16.417 2.656 19.948 1.00 20.00 110 ARG C CA 1
ATOM 3869 C C . ARG C 1 110 ? -16.057 3.952 20.689 1.00 19.58 110 ARG C C 1
ATOM 3870 O O . ARG C 1 110 ? -15.815 3.893 21.898 1.00 19.45 110 ARG C O 1
ATOM 3878 N N . SER C 1 111 ? -16.036 5.062 19.969 1.00 18.77 111 SER C N 1
ATOM 3879 C CA . SER C 1 111 ? -15.722 6.338 20.609 1.00 21.82 111 SER C CA 1
ATOM 3880 C C . SER C 1 111 ? -16.586 6.599 21.833 1.00 17.60 111 SER C C 1
ATOM 3881 O O . SER C 1 111 ? -16.066 7.100 22.839 1.00 22.78 111 SER C O 1
ATOM 3884 N N . SER C 1 112 ? -17.866 6.279 21.762 1.00 17.00 112 SER C N 1
ATOM 3885 C CA . SER C 1 112 ? -18.817 6.405 22.843 1.00 16.52 112 SER C CA 1
ATOM 3886 C C . SER C 1 112 ? -18.375 5.605 24.082 1.00 22.92 112 SER C C 1
ATOM 3887 O O . SER C 1 112 ? -18.705 5.961 25.213 1.00 22.80 112 SER C O 1
ATOM 3890 N N . LEU C 1 113 ? -17.632 4.536 23.845 1.00 22.69 113 LEU C N 1
ATOM 3891 C CA . LEU C 1 113 ? -17.127 3.698 24.936 1.00 21.90 113 LEU C CA 1
ATOM 3892 C C . LEU C 1 113 ? -15.812 4.244 25.461 1.00 26.04 113 LEU C C 1
ATOM 3893 O O . LEU C 1 113 ? -15.562 4.377 26.665 1.00 24.09 113 LEU C O 1
ATOM 3898 N N . ALA C 1 114 ? -14.941 4.579 24.528 1.00 17.31 114 ALA C N 1
ATOM 3899 C CA . ALA C 1 114 ? -13.623 5.112 24.744 1.00 18.89 114 ALA C CA 1
ATOM 3900 C C . ALA C 1 114 ? -13.652 6.300 25.712 1.00 18.88 114 ALA C C 1
ATOM 3901 O O . ALA C 1 114 ? -12.708 6.483 26.467 1.00 19.91 114 ALA C O 1
ATOM 3903 N N . ARG C 1 115 ? -14.721 7.073 25.617 1.00 15.88 115 ARG C N 1
ATOM 3904 C CA . ARG C 1 115 ? -14.819 8.304 26.404 1.00 13.43 115 ARG C CA 1
ATOM 3905 C C . ARG C 1 115 ? -15.325 8.018 27.808 1.00 15.23 115 ARG C C 1
ATOM 3906 O O . ARG C 1 115 ? -15.450 8.951 28.600 1.00 19.38 115 ARG C O 1
ATOM 3914 N N . LEU C 1 116 ? -15.627 6.755 28.110 1.00 18.62 116 LEU C N 1
ATOM 3915 C CA . LEU C 1 116 ? -15.913 6.335 29.492 1.00 22.05 116 LEU C CA 1
ATOM 3916 C C . LEU C 1 116 ? -14.865 5.343 30.004 1.00 21.62 116 LEU C C 1
ATOM 3917 O O . LEU C 1 116 ? -15.027 4.749 31.076 1.00 25.35 116 LEU C O 1
ATOM 3922 N N . GLY C 1 117 ? -13.786 5.171 29.256 1.00 15.16 117 GLY C N 1
ATOM 3923 C CA . GLY C 1 117 ? -12.601 4.431 29.566 1.00 15.25 117 GLY C CA 1
ATOM 3924 C C . GLY C 1 117 ? -12.672 2.941 29.248 1.00 19.05 117 GLY C C 1
ATOM 3925 O O . GLY C 1 117 ? -11.800 2.178 29.681 1.00 21.08 117 GLY C O 1
ATOM 3926 N N . LEU C 1 118 ? -13.658 2.499 28.474 1.00 16.89 118 LEU C N 1
ATOM 3927 C CA . LEU C 1 118 ? -13.684 1.069 28.139 1.00 17.16 118 LEU C CA 1
ATOM 3928 C C . LEU C 1 118 ? -12.841 0.714 26.925 1.00 21.53 118 LEU C C 1
ATOM 3929 O O . LEU C 1 118 ? -13.216 1.053 25.787 1.00 18.49 118 LEU C O 1
ATOM 3934 N N . MET C 1 119 ? -11.734 0.020 27.169 1.00 20.54 119 MET C N 1
ATOM 3935 C CA . MET C 1 119 ? -11.013 -0.613 26.066 1.00 22.83 119 MET C CA 1
ATOM 3936 C C . MET C 1 119 ? -11.687 -1.959 25.765 1.00 21.74 119 MET C C 1
ATOM 3937 O O . MET C 1 119 ? -12.057 -2.665 26.713 1.00 18.81 119 MET C O 1
ATOM 3942 N N . VAL C 1 120 ? -11.834 -2.314 24.501 1.00 16.99 120 VAL C N 1
ATOM 3943 C CA . VAL C 1 120 ? -12.418 -3.613 24.142 1.00 16.51 120 VAL C CA 1
ATOM 3944 C C . VAL C 1 120 ? -11.374 -4.634 23.736 1.00 14.66 120 VAL C C 1
ATOM 3945 O O . VAL C 1 120 ? -11.687 -5.822 23.558 1.00 18.57 120 VAL C O 1
ATOM 3949 N N . HIS C 1 121 ? -10.126 -4.237 23.613 1.00 12.87 121 HIS C N 1
ATOM 3950 C CA . HIS C 1 121 ? -9.006 -5.131 23.331 1.00 21.09 121 HIS C CA 1
ATOM 3951 C C . HIS C 1 121 ? -7.734 -4.572 23.957 1.00 16.58 121 HIS C C 1
ATOM 3952 O O . HIS C 1 121 ? -7.607 -3.371 24.209 1.00 17.88 121 HIS C O 1
ATOM 3959 N N . VAL C 1 122 ? -6.795 -5.451 24.233 1.00 18.16 122 VAL C N 1
ATOM 3960 C CA . VAL C 1 122 ? -5.497 -5.168 24.839 1.00 18.98 122 VAL C CA 1
ATOM 3961 C C . VAL C 1 122 ? -4.400 -5.479 23.829 1.00 18.84 122 VAL C C 1
ATOM 3962 O O . VAL C 1 122 ? -3.862 -6.581 23.773 1.00 21.59 122 VAL C O 1
ATOM 3966 N N . THR C 1 123 ? -4.115 -4.477 23.001 1.00 18.83 123 THR C N 1
ATOM 3967 C CA . THR C 1 123 ? -3.212 -4.485 21.868 1.00 17.90 123 THR C CA 1
ATOM 3968 C C . THR C 1 123 ? -3.204 -5.846 21.153 1.00 17.86 123 THR C C 1
ATOM 3969 O O . THR C 1 123 ? -2.148 -6.448 20.995 1.00 19.66 123 THR C O 1
ATOM 3973 N N . ALA C 1 124 ? -4.376 -6.281 20.734 1.00 17.72 124 ALA C N 1
ATOM 3974 C CA . ALA C 1 124 ? -4.543 -7.499 19.942 1.00 17.19 124 ALA C CA 1
ATOM 3975 C C . ALA C 1 124 ? -5.925 -7.477 19.306 1.00 19.26 124 ALA C C 1
ATOM 3976 O O . ALA C 1 124 ? -6.895 -7.966 19.883 1.00 22.08 124 ALA C O 1
ATOM 3978 N N . HIS C 1 125 ? -6.017 -6.865 18.122 1.00 19.80 125 HIS C N 1
ATOM 3979 C CA . HIS C 1 125 ? -7.278 -6.671 17.437 1.00 15.45 125 HIS C CA 1
ATOM 3980 C C . HIS C 1 125 ? -7.269 -7.177 15.980 1.00 12.39 125 HIS C C 1
ATOM 3981 O O . HIS C 1 125 ? -8.197 -6.817 15.254 1.00 15.47 125 HIS C O 1
ATOM 3988 N N . ARG C 1 126 ? -6.297 -7.966 15.575 1.00 15.22 126 ARG C N 1
ATOM 3989 C CA . ARG C 1 126 ? -6.251 -8.509 14.212 1.00 22.30 126 ARG C CA 1
ATOM 3990 C C . ARG C 1 126 ? -7.052 -9.792 14.054 1.00 23.85 126 ARG C C 1
ATOM 3991 O O . ARG C 1 126 ? -6.845 -10.748 14.818 1.00 19.94 126 ARG C O 1
ATOM 3999 N N . ILE C 1 127 ? -7.946 -9.829 13.069 1.00 21.11 127 ILE C N 1
ATOM 4000 C CA . ILE C 1 127 ? -8.782 -10.997 12.787 1.00 13.58 127 ILE C CA 1
ATOM 4001 C C . ILE C 1 127 ? -8.286 -11.670 11.509 1.00 24.17 127 ILE C C 1
ATOM 4002 O O . ILE C 1 127 ? -8.428 -11.090 10.430 1.00 24.77 127 ILE C O 1
ATOM 4007 N N . ASP C 1 128 ? -7.698 -12.852 11.630 1.00 22.51 128 ASP C N 1
ATOM 4008 C CA . ASP C 1 128 ? -6.830 -13.405 10.607 1.00 22.65 128 ASP C CA 1
ATOM 4009 C C . ASP C 1 128 ? -7.584 -14.034 9.443 1.00 21.43 128 ASP C C 1
ATOM 4010 O O . ASP C 1 128 ? -8.705 -14.524 9.545 1.00 21.77 128 ASP C O 1
ATOM 4015 N N . PRO C 1 129 ? -6.892 -14.003 8.307 1.00 19.99 129 PRO C N 1
ATOM 4016 C CA . PRO C 1 129 ? -7.424 -14.680 7.118 1.00 20.08 129 PRO C CA 1
ATOM 4017 C C . PRO C 1 129 ? -7.673 -16.146 7.503 1.00 11.71 129 PRO C C 1
ATOM 4018 O O . PRO C 1 129 ? -6.759 -16.732 8.078 1.00 19.17 129 PRO C O 1
ATOM 4022 N N . GLY C 1 130 ? -8.827 -16.718 7.208 1.00 25.60 130 GLY C N 1
ATOM 4023 C CA . GLY C 1 130 ? -8.993 -18.129 7.588 1.00 22.94 130 GLY C CA 1
ATOM 4024 C C . GLY C 1 130 ? -9.731 -18.257 8.907 1.00 25.57 130 GLY C C 1
ATOM 4025 O O . GLY C 1 130 ? -10.246 -19.318 9.280 1.00 27.64 130 GLY C O 1
ATOM 4026 N N . TRP C 1 131 ? -9.790 -17.141 9.646 1.00 24.10 131 TRP C N 1
ATOM 4027 C CA . TRP C 1 131 ? -10.561 -17.100 10.869 1.00 22.39 131 TRP C CA 1
ATOM 4028 C C . TRP C 1 131 ? -12.016 -17.475 10.646 1.00 25.68 131 TRP C C 1
ATOM 4029 O O . TRP C 1 131 ? -12.700 -16.992 9.754 1.00 26.21 131 TRP C O 1
ATOM 4040 N N . SER C 1 132 ? -12.498 -18.353 11.523 1.00 21.57 132 SER C N 1
ATOM 4041 C CA . SER C 1 132 ? -13.911 -18.644 11.625 1.00 19.17 132 SER C CA 1
ATOM 4042 C C . SER C 1 132 ? -14.262 -18.835 13.094 1.00 23.97 132 SER C C 1
ATOM 4043 O O . SER C 1 132 ? -13.883 -19.841 13.693 1.00 29.50 132 SER C O 1
ATOM 4046 N N . GLY C 1 133 ? -14.948 -17.881 13.706 1.00 25.10 133 GLY C N 1
ATOM 4047 C CA . GLY C 1 133 ? -15.298 -18.006 15.106 1.00 24.20 133 GLY C CA 1
ATOM 4048 C C . GLY C 1 133 ? -15.804 -16.703 15.693 1.00 23.41 133 GLY C C 1
ATOM 4049 O O . GLY C 1 133 ? -15.790 -15.652 15.042 1.00 20.31 133 GLY C O 1
ATOM 4050 N N . CYS C 1 134 ? -16.269 -16.799 16.938 1.00 21.85 134 CYS C N 1
ATOM 4051 C CA . CYS C 1 134 ? -16.708 -15.567 17.615 1.00 21.16 134 CYS C CA 1
ATOM 4052 C C . CYS C 1 134 ? -15.441 -14.845 18.036 1.00 21.01 134 CYS C C 1
ATOM 4053 O O . CYS C 1 134 ? -14.415 -15.501 18.234 1.00 28.66 134 CYS C O 1
ATOM 4056 N N . ILE C 1 135 ? -15.473 -13.521 18.142 1.00 22.76 135 ILE C N 1
ATOM 4057 C CA . ILE C 1 135 ? -14.261 -12.763 18.464 1.00 18.43 135 ILE C CA 1
ATOM 4058 C C . ILE C 1 135 ? -14.179 -12.489 19.964 1.00 20.87 135 ILE C C 1
ATOM 4059 O O . ILE C 1 135 ? -15.124 -11.950 20.547 1.00 21.09 135 ILE C O 1
ATOM 4064 N N . VAL C 1 136 ? -13.076 -12.864 20.598 1.00 20.53 136 VAL C N 1
ATOM 4065 C CA . VAL C 1 136 ? -12.958 -12.667 22.046 1.00 20.16 136 VAL C CA 1
ATOM 4066 C C . VAL C 1 136 ? -12.544 -11.232 22.329 1.00 23.46 136 VAL C C 1
ATOM 4067 O O . VAL C 1 136 ? -11.774 -10.628 21.580 1.00 21.18 136 VAL C O 1
ATOM 4071 N N . LEU C 1 137 ? -13.099 -10.697 23.412 1.00 17.95 137 LEU C N 1
ATOM 4072 C CA . LEU C 1 137 ? -12.865 -9.285 23.741 1.00 18.11 137 LEU C CA 1
ATOM 4073 C C . LEU C 1 137 ? -12.126 -9.226 25.074 1.00 17.72 137 LEU C C 1
ATOM 4074 O O . LEU C 1 137 ? -12.369 -10.113 25.890 1.00 17.13 137 LEU C O 1
ATOM 4079 N N . GLU C 1 138 ? -11.253 -8.254 25.236 1.00 15.44 138 GLU C N 1
ATOM 4080 C CA . GLU C 1 138 ? -10.535 -8.082 26.496 1.00 20.54 138 GLU C CA 1
ATOM 4081 C C . GLU C 1 138 ? -10.961 -6.724 27.055 1.00 19.54 138 GLU C C 1
ATOM 4082 O O . GLU C 1 138 ? -10.513 -5.698 26.552 1.00 19.20 138 GLU C O 1
ATOM 4088 N N . PHE C 1 139 ? -11.852 -6.759 28.051 1.00 17.89 139 PHE C N 1
ATOM 4089 C CA . PHE C 1 139 ? -12.356 -5.465 28.532 1.00 18.30 139 PHE C CA 1
ATOM 4090 C C . PHE C 1 139 ? -11.480 -4.918 29.652 1.00 20.33 139 PHE C C 1
ATOM 4091 O O . PHE C 1 139 ? -11.203 -5.641 30.603 1.00 23.52 139 PHE C O 1
ATOM 4099 N N . TYR C 1 140 ? -11.101 -3.644 29.526 1.00 17.93 140 TYR C N 1
ATOM 4100 C CA . TYR C 1 140 ? -10.460 -2.965 30.639 1.00 16.27 140 TYR C CA 1
ATOM 4101 C C . TYR C 1 140 ? -11.132 -1.609 30.854 1.00 17.88 140 TYR C C 1
ATOM 4102 O O . TYR C 1 140 ? -11.206 -0.784 29.941 1.00 19.57 140 TYR C O 1
ATOM 4111 N N . ASN C 1 141 ? -11.632 -1.389 32.062 1.00 19.02 141 ASN C N 1
ATOM 4112 C CA . ASN C 1 141 ? -12.252 -0.108 32.398 1.00 14.10 141 ASN C CA 1
ATOM 4113 C C . ASN C 1 141 ? -11.170 0.843 32.890 1.00 20.78 141 ASN C C 1
ATOM 4114 O O . ASN C 1 141 ? -10.704 0.696 34.025 1.00 21.75 141 ASN C O 1
ATOM 4119 N N . SER C 1 142 ? -10.739 1.794 32.061 1.00 17.17 142 SER C N 1
ATOM 4120 C CA . SER C 1 142 ? -9.699 2.722 32.495 1.00 14.25 142 SER C CA 1
ATOM 4121 C C . SER C 1 142 ? -10.309 4.003 33.067 1.00 21.08 142 SER C C 1
ATOM 4122 O O . SER C 1 142 ? -9.560 4.894 33.467 1.00 21.88 142 SER C O 1
ATOM 4125 N N . GLY C 1 143 ? -11.627 4.115 33.119 1.00 15.83 143 GLY C N 1
ATOM 4126 C CA . GLY C 1 143 ? -12.297 5.283 33.644 1.00 19.65 143 GLY C CA 1
ATOM 4127 C C . GLY C 1 143 ? -12.480 5.312 35.156 1.00 17.73 143 GLY C C 1
ATOM 4128 O O . GLY C 1 143 ? -11.765 4.643 35.902 1.00 24.78 143 GLY C O 1
ATOM 4129 N N . LYS C 1 144 ? -13.442 6.092 35.626 1.00 16.15 144 LYS C N 1
ATOM 4130 C CA . LYS C 1 144 ? -13.652 6.291 37.057 1.00 29.36 144 LYS C CA 1
ATOM 4131 C C . LYS C 1 144 ? -14.991 5.759 37.521 1.00 22.49 144 LYS C C 1
ATOM 4132 O O . LYS C 1 144 ? -15.311 5.745 38.705 1.00 27.04 144 LYS C O 1
ATOM 4138 N N . LEU C 1 145 ? -15.827 5.311 36.594 1.00 18.25 145 LEU C N 1
ATOM 4139 C CA . LEU C 1 145 ? -17.117 4.735 36.974 1.00 21.39 145 LEU C CA 1
ATOM 4140 C C . LEU C 1 145 ? -17.233 3.283 36.534 1.00 26.21 145 LEU C C 1
ATOM 4141 O O . LEU C 1 145 ? -16.709 2.963 35.463 1.00 18.70 145 LEU C O 1
ATOM 4146 N N . PRO C 1 146 ? -17.874 2.461 37.356 1.00 24.21 146 PRO C N 1
ATOM 4147 C CA . PRO C 1 146 ? -18.260 1.113 36.916 1.00 24.04 146 PRO C CA 1
ATOM 4148 C C . PRO C 1 146 ? -19.170 1.242 35.697 1.00 19.18 146 PRO C C 1
ATOM 4149 O O . PRO C 1 146 ? -19.908 2.228 35.615 1.00 17.20 146 PRO C O 1
ATOM 4153 N N . LEU C 1 147 ? -19.125 0.265 34.791 1.00 19.05 147 LEU C N 1
ATOM 4154 C CA . LEU C 1 147 ? -20.003 0.296 33.615 1.00 16.87 147 LEU C CA 1
ATOM 4155 C C . LEU C 1 147 ? -20.838 -0.955 33.526 1.00 15.58 147 LEU C C 1
ATOM 4156 O O . LEU C 1 147 ? -20.265 -2.057 33.567 1.00 21.81 147 LEU C O 1
ATOM 4161 N N . ALA C 1 148 ? -22.161 -0.852 33.416 1.00 16.03 148 ALA C N 1
ATOM 4162 C CA . ALA C 1 148 ? -22.970 -2.063 33.289 1.00 20.55 148 ALA C CA 1
ATOM 4163 C C . ALA C 1 148 ? -22.987 -2.507 31.826 1.00 24.46 148 ALA C C 1
ATOM 4164 O O . ALA C 1 148 ? -23.387 -1.700 30.980 1.00 23.52 148 ALA C O 1
ATOM 4166 N N . LEU C 1 149 ? -22.550 -3.728 31.536 1.00 25.77 149 LEU C N 1
ATOM 4167 C CA . LEU C 1 149 ? -22.529 -4.206 30.155 1.00 22.77 149 LEU C CA 1
ATOM 4168 C C . LEU C 1 149 ? -23.565 -5.306 29.930 1.00 26.97 149 LEU C C 1
ATOM 4169 O O . LEU C 1 149 ? -23.488 -6.329 30.597 1.00 23.04 149 LEU C O 1
ATOM 4174 N N . ARG C 1 150 ? -24.470 -5.072 28.984 1.00 26.36 150 ARG C N 1
ATOM 4175 C CA . ARG C 1 150 ? -25.566 -5.983 28.714 1.00 29.49 150 ARG C CA 1
ATOM 4176 C C . ARG C 1 150 ? -25.421 -6.667 27.362 1.00 29.62 150 ARG C C 1
ATOM 4177 O O . ARG C 1 150 ? -25.132 -6.010 26.365 1.00 17.85 150 ARG C O 1
ATOM 4185 N N . PRO C 1 151 ? -25.641 -7.973 27.334 1.00 30.75 151 PRO C N 1
ATOM 4186 C CA . PRO C 1 151 ? -25.576 -8.733 26.080 1.00 27.68 151 PRO C CA 1
ATOM 4187 C C . PRO C 1 151 ? -26.397 -8.083 24.978 1.00 25.87 151 PRO C C 1
ATOM 4188 O O . PRO C 1 151 ? -27.531 -7.651 25.211 1.00 23.70 151 PRO C O 1
ATOM 4192 N N . GLY C 1 152 ? -25.850 -7.994 23.766 1.00 25.98 152 GLY C N 1
ATOM 4193 C CA . GLY C 1 152 ? -26.621 -7.434 22.667 1.00 25.85 152 GLY C CA 1
ATOM 4194 C C . GLY C 1 152 ? -26.333 -5.976 22.403 1.00 27.10 152 GLY C C 1
ATOM 4195 O O . GLY C 1 152 ? -26.690 -5.442 21.354 1.00 25.58 152 GLY C O 1
ATOM 4196 N N . MET C 1 153 ? -25.670 -5.278 23.330 1.00 26.66 153 MET C N 1
ATOM 4197 C CA . MET C 1 153 ? -25.290 -3.902 23.034 1.00 24.28 153 MET C CA 1
ATOM 4198 C C . MET C 1 153 ? -24.208 -3.808 21.962 1.00 19.47 153 MET C C 1
ATOM 4199 O O . MET C 1 153 ? -23.394 -4.729 21.856 1.00 22.68 153 MET C O 1
ATOM 4204 N N . LEU C 1 154 ? -24.211 -2.685 21.247 1.00 21.88 154 LEU C N 1
ATOM 4205 C CA . LEU C 1 154 ? -23.202 -2.340 20.264 1.00 21.91 154 LEU C CA 1
ATOM 4206 C C . LEU C 1 154 ? -21.865 -2.110 20.958 1.00 25.14 154 LEU C C 1
ATOM 4207 O O . LEU C 1 154 ? -21.700 -1.174 21.747 1.00 29.78 154 LEU C O 1
ATOM 4212 N N . ILE C 1 155 ? -20.874 -2.937 20.673 1.00 18.54 155 ILE C N 1
ATOM 4213 C CA . ILE C 1 155 ? -19.661 -2.966 21.493 1.00 20.74 155 ILE C CA 1
ATOM 4214 C C . ILE C 1 155 ? -18.412 -2.599 20.720 1.00 27.22 155 ILE C C 1
ATOM 4215 O O . ILE C 1 155 ? -17.339 -2.346 21.286 1.00 23.72 155 ILE C O 1
ATOM 4220 N N . GLY C 1 156 ? -18.498 -2.577 19.389 1.00 17.48 156 GLY C N 1
ATOM 4221 C CA . GLY C 1 156 ? -17.322 -2.441 18.562 1.00 19.74 156 GLY C CA 1
ATOM 4222 C C . GLY C 1 156 ? -17.684 -2.387 17.073 1.00 19.98 156 GLY C C 1
ATOM 4223 O O . GLY C 1 156 ? -18.856 -2.243 16.711 1.00 18.65 156 GLY C O 1
ATOM 4224 N N . ALA C 1 157 ? -16.662 -2.499 16.242 1.00 18.94 157 ALA C N 1
ATOM 4225 C CA . ALA C 1 157 ? -16.818 -2.465 14.796 1.00 24.52 157 ALA C CA 1
ATOM 4226 C C . ALA C 1 157 ? -15.680 -3.210 14.114 1.00 23.75 157 ALA C C 1
ATOM 4227 O O . ALA C 1 157 ? -14.552 -3.286 14.609 1.00 24.04 157 ALA C O 1
ATOM 4229 N N . LEU C 1 158 ? -15.985 -3.781 12.947 1.00 21.65 158 LEU C N 1
ATOM 4230 C CA . LEU C 1 158 ? -14.950 -4.442 12.163 1.00 16.99 158 LEU C CA 1
ATOM 4231 C C . LEU C 1 158 ? -14.758 -3.698 10.838 1.00 18.72 158 LEU C C 1
ATOM 4232 O O . LEU C 1 158 ? -15.735 -3.186 10.305 1.00 19.35 158 LEU C O 1
ATOM 4237 N N . SER C 1 159 ? -13.542 -3.672 10.348 1.00 22.35 159 SER C N 1
ATOM 4238 C CA . SER C 1 159 ? -13.214 -3.178 9.019 1.00 22.80 159 SER C CA 1
ATOM 4239 C C . SER C 1 159 ? -12.398 -4.279 8.345 1.00 24.04 159 SER C C 1
ATOM 4240 O O . SER C 1 159 ? -11.797 -5.107 9.040 1.00 22.43 159 SER C O 1
ATOM 4243 N N . PHE C 1 160 ? -12.378 -4.270 7.027 1.00 23.49 160 PHE C N 1
ATOM 4244 C CA . PHE C 1 160 ? -11.724 -5.361 6.314 1.00 23.18 160 PHE C CA 1
ATOM 4245 C C . PHE C 1 160 ? -10.790 -4.827 5.244 1.00 21.72 160 PHE C C 1
ATOM 4246 O O . PHE C 1 160 ? -11.145 -3.881 4.543 1.00 31.14 160 PHE C O 1
ATOM 4254 N N . GLU C 1 161 ? -9.644 -5.457 5.181 1.00 20.52 161 GLU C N 1
ATOM 4255 C CA . GLU C 1 161 ? -8.548 -5.161 4.276 1.00 27.36 161 GLU C CA 1
ATOM 4256 C C . GLU C 1 161 ? -8.237 -6.390 3.431 1.00 25.92 161 GLU C C 1
ATOM 4257 O O . GLU C 1 161 ? -7.886 -7.445 3.949 1.00 25.71 161 GLU C O 1
ATOM 4263 N N . PRO C 1 162 ? -8.367 -6.292 2.114 1.00 40.81 162 PRO C N 1
ATOM 4264 C CA . PRO C 1 162 ? -7.994 -7.438 1.269 1.00 36.15 162 PRO C CA 1
ATOM 4265 C C . PRO C 1 162 ? -6.480 -7.553 1.243 1.00 22.47 162 PRO C C 1
ATOM 4266 O O . PRO C 1 162 ? -5.804 -6.542 1.416 1.00 30.78 162 PRO C O 1
ATOM 4270 N N . LEU C 1 163 ? -5.934 -8.751 1.072 1.00 22.63 163 LEU C N 1
ATOM 4271 C CA . LEU C 1 163 ? -4.491 -8.942 1.106 1.00 21.51 163 LEU C CA 1
ATOM 4272 C C . LEU C 1 163 ? -3.922 -8.827 -0.309 1.00 24.56 163 LEU C C 1
ATOM 4273 O O . LEU C 1 163 ? -4.730 -8.799 -1.236 1.00 23.68 163 LEU C O 1
ATOM 4278 N N . SER C 1 164 ? -2.613 -8.749 -0.427 1.00 28.10 164 SER C N 1
ATOM 4279 C CA . SER C 1 164 ? -1.973 -8.646 -1.742 1.00 28.12 164 SER C CA 1
ATOM 4280 C C . SER C 1 164 ? -2.190 -9.923 -2.557 1.00 32.05 164 SER C C 1
ATOM 4281 O O . SER C 1 164 ? -2.144 -9.911 -3.786 1.00 32.45 164 SER C O 1
ATOM 4284 N N . GLY C 1 165 ? -2.424 -11.023 -1.856 1.00 25.27 165 GLY C N 1
ATOM 4285 C CA . GLY C 1 165 ? -2.637 -12.339 -2.438 1.00 29.00 165 GLY C CA 1
ATOM 4286 C C . GLY C 1 165 ? -3.304 -13.246 -1.413 1.00 34.91 165 GLY C C 1
ATOM 4287 O O . GLY C 1 165 ? -3.506 -12.831 -0.259 1.00 27.81 165 GLY C O 1
ATOM 4288 N N . PRO C 1 166 ? -3.637 -14.470 -1.794 1.00 34.13 166 PRO C N 1
ATOM 4289 C CA . PRO C 1 166 ? -4.231 -15.406 -0.823 1.00 29.23 166 PRO C CA 1
ATOM 4290 C C . PRO C 1 166 ? -3.133 -15.951 0.073 1.00 28.96 166 PRO C C 1
ATOM 4291 O O . PRO C 1 166 ? -2.079 -16.381 -0.418 1.00 25.47 166 PRO C O 1
ATOM 4295 N N . ALA C 1 167 ? -3.377 -15.905 1.385 1.00 24.16 167 ALA C N 1
ATOM 4296 C CA . ALA C 1 167 ? -2.366 -16.432 2.291 1.00 26.89 167 ALA C CA 1
ATOM 4297 C C . ALA C 1 167 ? -2.176 -17.930 2.023 1.00 20.18 167 ALA C C 1
ATOM 4298 O O . ALA C 1 167 ? -3.177 -18.618 1.851 1.00 28.69 167 ALA C O 1
ATOM 4300 N N . VAL C 1 168 ? -0.929 -18.361 2.020 1.00 20.77 168 VAL C N 1
ATOM 4301 C CA . VAL C 1 168 ? -0.573 -19.764 1.875 1.00 31.35 168 VAL C CA 1
ATOM 4302 C C . VAL C 1 168 ? -0.812 -20.512 3.186 1.00 34.78 168 VAL C C 1
ATOM 4303 O O . VAL C 1 168 ? -1.088 -21.713 3.191 1.00 20.79 168 VAL C O 1
ATOM 4307 N N . ARG C 1 169 ? -0.734 -19.806 4.316 1.00 32.51 169 ARG C N 1
ATOM 4308 C CA . ARG C 1 169 ? -1.017 -20.442 5.606 1.00 18.02 169 ARG C CA 1
ATOM 4309 C C . ARG C 1 169 ? -2.101 -19.720 6.402 1.00 17.21 169 ARG C C 1
ATOM 4310 O O . ARG C 1 169 ? -1.789 -19.124 7.440 1.00 34.04 169 ARG C O 1
ATOM 4318 N N . PRO C 1 170 ? -3.353 -19.737 5.992 1.00 22.76 170 PRO C N 1
ATOM 4319 C CA . PRO C 1 170 ? -4.422 -19.038 6.706 1.00 21.93 170 PRO C CA 1
ATOM 4320 C C . PRO C 1 170 ? -4.803 -19.770 7.983 1.00 26.35 170 PRO C C 1
ATOM 4321 O O . PRO C 1 170 ? -4.409 -20.928 8.177 1.00 25.65 170 PRO C O 1
ATOM 4325 N N . TYR C 1 171 ? -5.554 -19.094 8.852 1.00 24.30 171 TYR C N 1
ATOM 4326 C CA . TYR C 1 171 ? -5.691 -19.573 10.226 1.00 23.21 171 TYR C CA 1
ATOM 4327 C C . TYR C 1 171 ? -6.276 -20.975 10.310 1.00 21.42 171 TYR C C 1
ATOM 4328 O O . TYR C 1 171 ? -5.857 -21.777 11.142 1.00 26.55 171 TYR C O 1
ATOM 4337 N N . ASN C 1 172 ? -7.256 -21.287 9.474 1.00 23.59 172 ASN C N 1
ATOM 4338 C CA . ASN C 1 172 ? -8.020 -22.519 9.656 1.00 37.12 172 ASN C CA 1
ATOM 4339 C C . ASN C 1 172 ? -7.178 -23.756 9.344 1.00 38.11 172 ASN C C 1
ATOM 4340 O O . ASN C 1 172 ? -7.511 -24.845 9.811 1.00 32.99 172 ASN C O 1
ATOM 4345 N N . ARG C 1 173 ? -6.116 -23.558 8.581 1.00 34.34 173 ARG C N 1
ATOM 4346 C CA . ARG C 1 173 ? -5.216 -24.603 8.126 1.00 35.44 173 ARG C CA 1
ATOM 4347 C C . ARG C 1 173 ? -3.910 -24.643 8.898 1.00 37.65 173 ARG C C 1
ATOM 4348 O O . ARG C 1 173 ? -3.161 -25.621 8.814 1.00 49.04 173 ARG C O 1
ATOM 4356 N N . ARG C 1 174 ? -3.590 -23.598 9.661 1.00 36.43 174 ARG C N 1
ATOM 4357 C CA . ARG C 1 174 ? -2.289 -23.569 10.334 1.00 37.84 174 ARG C CA 1
ATOM 4358 C C . ARG C 1 174 ? -2.260 -24.459 11.572 1.00 41.92 174 ARG C C 1
ATOM 4359 O O . ARG C 1 174 ? -2.969 -24.188 12.545 1.00 28.36 174 ARG C O 1
ATOM 4367 N N . GLU C 1 175 ? -1.446 -25.507 11.532 1.00 40.15 175 GLU C N 1
ATOM 4368 C CA . GLU C 1 175 ? -1.502 -26.547 12.556 1.00 43.06 175 GLU C CA 1
ATOM 4369 C C . GLU C 1 175 ? -1.345 -26.018 13.971 1.00 38.33 175 GLU C C 1
ATOM 4370 O O . GLU C 1 175 ? -1.974 -26.595 14.870 1.00 27.72 175 GLU C O 1
ATOM 4376 N N . ASP C 1 176 ? -0.560 -24.971 14.227 1.00 35.45 176 ASP C N 1
ATOM 4377 C CA . ASP C 1 176 ? -0.441 -24.576 15.637 1.00 32.09 176 ASP C CA 1
ATOM 4378 C C . ASP C 1 176 ? -1.315 -23.381 15.997 1.00 32.81 176 ASP C C 1
ATOM 4379 O O . ASP C 1 176 ? -1.100 -22.756 17.041 1.00 34.53 176 ASP C O 1
ATOM 4384 N N . ALA C 1 177 ? -2.312 -23.044 15.193 1.00 32.12 177 ALA C N 1
ATOM 4385 C CA . ALA C 1 177 ? -3.239 -21.962 15.543 1.00 31.79 177 ALA C CA 1
ATOM 4386 C C . ALA C 1 177 ? -4.037 -22.349 16.787 1.00 32.49 177 ALA C C 1
ATOM 4387 O O . ALA C 1 177 ? -4.483 -23.495 16.875 1.00 29.15 177 ALA C O 1
ATOM 4389 N N . LYS C 1 178 ? -4.228 -21.434 17.728 1.00 23.66 178 LYS C N 1
ATOM 4390 C CA . LYS C 1 178 ? -4.790 -21.750 19.033 1.00 19.06 178 LYS C CA 1
ATOM 4391 C C . LYS C 1 178 ? -6.284 -21.606 19.182 1.00 25.94 178 LYS C C 1
ATOM 4392 O O . LYS C 1 178 ? -6.856 -22.280 20.049 1.00 28.43 178 LYS C O 1
ATOM 4398 N N . TYR C 1 179 ? -6.889 -20.720 18.395 1.00 22.50 179 TYR C N 1
ATOM 4399 C CA . TYR C 1 179 ? -8.253 -20.302 18.652 1.00 19.79 179 TYR C CA 1
ATOM 4400 C C . TYR C 1 179 ? -9.244 -20.608 17.552 1.00 27.00 179 TYR C C 1
ATOM 4401 O O . TYR C 1 179 ? -10.226 -19.876 17.388 1.00 23.46 179 TYR C O 1
ATOM 4410 N N . ARG C 1 180 ? -9.088 -21.682 16.771 1.00 30.61 180 ARG C N 1
ATOM 4411 C CA . ARG C 1 180 ? -10.208 -21.934 15.857 1.00 33.26 180 ARG C CA 1
ATOM 4412 C C . ARG C 1 180 ? -11.381 -22.497 16.658 1.00 36.32 180 ARG C C 1
ATOM 4413 O O . ARG C 1 180 ? -11.227 -22.984 17.783 1.00 28.74 180 ARG C O 1
ATOM 4421 N N . ASN C 1 181 ? -12.577 -22.445 16.075 1.00 32.58 181 ASN C N 1
ATOM 4422 C CA . ASN C 1 181 ? -13.723 -23.024 16.774 1.00 28.49 181 ASN C CA 1
ATOM 4423 C C . ASN C 1 181 ? -14.001 -22.254 18.058 1.00 33.02 181 ASN C C 1
ATOM 4424 O O . ASN C 1 181 ? -14.404 -22.841 19.059 1.00 33.55 181 ASN C O 1
ATOM 4429 N N . GLN C 1 182 ? -13.774 -20.947 18.015 1.00 29.20 182 GLN C N 1
ATOM 4430 C CA . GLN C 1 182 ? -14.023 -20.089 19.177 1.00 25.60 182 GLN C CA 1
ATOM 4431 C C . GLN C 1 182 ? -15.467 -19.627 19.227 1.00 26.48 182 GLN C C 1
ATOM 4432 O O . GLN C 1 182 ? -15.995 -18.893 18.385 1.00 32.31 182 GLN C O 1
ATOM 4438 N N . GLN C 1 183 ? -16.179 -20.041 20.271 1.00 13.04 183 GLN C N 1
ATOM 4439 C CA . GLN C 1 183 ? -17.611 -19.818 20.390 1.00 18.96 183 GLN C CA 1
ATOM 4440 C C . GLN C 1 183 ? -18.001 -19.300 21.764 1.00 34.08 183 GLN C C 1
ATOM 4441 O O . GLN C 1 183 ? -19.078 -19.464 22.338 1.00 29.41 183 GLN C O 1
ATOM 4447 N N . GLY C 1 184 ? -17.083 -18.594 22.423 1.00 38.78 184 GLY C N 1
ATOM 4448 C CA . GLY C 1 184 ? -17.426 -18.096 23.754 1.00 32.61 184 GLY C CA 1
ATOM 4449 C C . GLY C 1 184 ? -16.236 -17.357 24.339 1.00 30.35 184 GLY C C 1
ATOM 4450 O O . GLY C 1 184 ? -15.251 -17.122 23.622 1.00 26.01 184 GLY C O 1
ATOM 4451 N N . ALA C 1 185 ? -16.337 -17.008 25.625 1.00 28.65 185 ALA C N 1
ATOM 4452 C CA . ALA C 1 185 ? -15.265 -16.244 26.257 1.00 26.53 185 ALA C CA 1
ATOM 4453 C C . ALA C 1 185 ? -14.097 -17.166 26.585 1.00 27.72 185 ALA C C 1
ATOM 4454 O O . ALA C 1 185 ? -13.946 -17.622 27.718 1.00 30.63 185 ALA C O 1
ATOM 4456 N N . VAL C 1 186 ? -13.302 -17.446 25.564 1.00 20.76 186 VAL C N 1
ATOM 4457 C CA . VAL C 1 186 ? -12.169 -18.353 25.671 1.00 20.63 186 VAL C CA 1
ATOM 4458 C C . VAL C 1 186 ? -10.950 -17.724 26.306 1.00 24.25 186 VAL C C 1
ATOM 4459 O O . VAL C 1 186 ? -10.509 -16.634 25.934 1.00 25.53 186 VAL C O 1
ATOM 4463 N N . ALA C 1 187 ? -10.371 -18.424 27.285 1.00 23.27 187 ALA C N 1
ATOM 4464 C CA . ALA C 1 187 ? -9.216 -17.878 27.991 1.00 27.17 187 ALA C CA 1
ATOM 4465 C C . ALA C 1 187 ? -7.949 -18.005 27.155 1.00 28.28 187 ALA C C 1
ATOM 4466 O O . ALA C 1 187 ? -7.921 -18.703 26.146 1.00 20.43 187 ALA C O 1
ATOM 4468 N N . SER C 1 188 ? -6.895 -17.335 27.599 1.00 23.68 188 SER C N 1
ATOM 4469 C CA . SER C 1 188 ? -5.584 -17.426 26.990 1.00 23.79 188 SER C CA 1
ATOM 4470 C C . SER C 1 188 ? -5.104 -18.871 26.875 1.00 30.26 188 SER C C 1
ATOM 4471 O O . SER C 1 188 ? -5.243 -19.655 27.813 1.00 21.29 188 SER C O 1
ATOM 4474 N N . ARG C 1 189 ? -4.530 -19.186 25.717 1.00 25.26 189 ARG C N 1
ATOM 4475 C CA . ARG C 1 189 ? -3.888 -20.480 25.509 1.00 23.21 189 ARG C CA 1
ATOM 4476 C C . ARG C 1 189 ? -2.405 -20.295 25.258 1.00 24.92 189 ARG C C 1
ATOM 4477 O O . ARG C 1 189 ? -1.758 -21.015 24.495 1.00 25.41 189 ARG C O 1
ATOM 4485 N N . ILE C 1 190 ? -1.826 -19.289 25.935 1.00 23.82 190 ILE C N 1
ATOM 4486 C CA . ILE C 1 190 ? -0.387 -19.073 25.906 1.00 17.19 190 ILE C CA 1
ATOM 4487 C C . ILE C 1 190 ? 0.423 -20.328 26.222 1.00 25.24 190 ILE C C 1
ATOM 4488 O O . ILE C 1 190 ? 1.575 -20.496 25.816 1.00 32.24 190 ILE C O 1
ATOM 4493 N N . ASP C 1 191 ? -0.148 -21.263 26.978 1.00 27.62 191 ASP C N 1
ATOM 4494 C CA . ASP C 1 191 ? 0.573 -22.513 27.225 1.00 35.20 191 ASP C CA 1
ATOM 4495 C C . ASP C 1 191 ? 0.672 -23.367 25.975 1.00 35.82 191 ASP C C 1
ATOM 4496 O O . ASP C 1 191 ? 1.309 -24.423 25.920 1.00 31.61 191 ASP C O 1
ATOM 4501 N N . LYS C 1 192 ? 0.051 -22.972 24.858 1.00 29.40 192 LYS C N 1
ATOM 4502 C CA . LYS C 1 192 ? 0.265 -23.899 23.731 1.00 23.39 192 LYS C CA 1
ATOM 4503 C C . LYS C 1 192 ? 1.424 -23.478 22.855 1.00 32.81 192 LYS C C 1
ATOM 4504 O O . LYS C 1 192 ? 1.753 -24.174 21.888 1.00 33.46 192 LYS C O 1
ATOM 4510 N N . ASP C 1 193 ? 2.058 -22.357 23.190 1.00 26.93 193 ASP C N 1
ATOM 4511 C CA . ASP C 1 193 ? 3.220 -21.887 22.455 1.00 28.97 193 ASP C CA 1
ATOM 4512 C C . ASP C 1 193 ? 4.360 -22.908 22.515 1.00 37.91 193 ASP C C 1
ATOM 4513 O O . ASP C 1 193 ? 4.535 -23.627 23.502 1.00 37.66 193 ASP C O 1
ATOM 4519 N N . MET D 1 1 ? -4.286 4.822 80.632 1.00 18.06 1 MET D N 1
ATOM 4520 C CA . MET D 1 1 ? -3.821 6.190 80.750 1.00 36.40 1 MET D CA 1
ATOM 4521 C C . MET D 1 1 ? -2.588 6.464 79.897 1.00 32.41 1 MET D C 1
ATOM 4522 O O . MET D 1 1 ? -1.725 5.605 79.717 1.00 48.33 1 MET D O 1
ATOM 4527 N N . ARG D 1 2 ? -2.514 7.687 79.384 1.00 23.43 2 ARG D N 1
ATOM 4528 C CA . ARG D 1 2 ? -1.315 8.143 78.706 1.00 25.90 2 ARG D CA 1
ATOM 4529 C C . ARG D 1 2 ? -0.703 9.309 79.483 1.00 27.39 2 ARG D C 1
ATOM 4530 O O . ARG D 1 2 ? -1.428 10.059 80.153 1.00 26.23 2 ARG D O 1
ATOM 4538 N N . LEU D 1 3 ? 0.611 9.436 79.352 1.00 24.04 3 LEU D N 1
ATOM 4539 C CA . LEU D 1 3 ? 1.300 10.566 79.968 1.00 22.92 3 LEU D CA 1
ATOM 4540 C C . LEU D 1 3 ? 0.807 11.873 79.347 1.00 33.64 3 LEU D C 1
ATOM 4541 O O . LEU D 1 3 ? 0.776 11.991 78.117 1.00 29.20 3 LEU D O 1
ATOM 4546 N N . CYS D 1 4 ? 0.428 12.839 80.171 1.00 26.67 4 CYS D N 1
ATOM 4547 C CA . CYS D 1 4 ? 0.143 14.189 79.686 1.00 18.30 4 CYS D CA 1
ATOM 4548 C C . CYS D 1 4 ? 1.453 14.884 79.377 1.00 19.82 4 CYS D C 1
ATOM 4549 O O . CYS D 1 4 ? 2.512 14.412 79.815 1.00 31.12 4 CYS D O 1
ATOM 4552 N N . ASP D 1 5 ? 1.450 15.997 78.650 1.00 20.46 5 ASP D N 1
ATOM 4553 C CA . ASP D 1 5 ? 2.685 16.631 78.218 1.00 17.17 5 ASP D CA 1
ATOM 4554 C C . ASP D 1 5 ? 3.647 16.929 79.360 1.00 26.25 5 ASP D C 1
ATOM 4555 O O . ASP D 1 5 ? 4.860 16.764 79.193 1.00 24.96 5 ASP D O 1
ATOM 4560 N N . ARG D 1 6 ? 3.144 17.366 80.506 1.00 32.06 6 ARG D N 1
ATOM 4561 C CA . ARG D 1 6 ? 4.020 17.661 81.647 1.00 32.50 6 ARG D CA 1
ATOM 4562 C C . ARG D 1 6 ? 4.773 16.428 82.126 1.00 23.03 6 ARG D C 1
ATOM 4563 O O . ARG D 1 6 ? 5.969 16.500 82.420 1.00 29.91 6 ARG D O 1
ATOM 4571 N N . ASP D 1 7 ? 4.086 15.293 82.203 1.00 29.44 7 ASP D N 1
ATOM 4572 C CA . ASP D 1 7 ? 4.698 14.043 82.663 1.00 23.75 7 ASP D CA 1
ATOM 4573 C C . ASP D 1 7 ? 5.615 13.457 81.603 1.00 30.62 7 ASP D C 1
ATOM 4574 O O . ASP D 1 7 ? 6.613 12.803 81.921 1.00 25.51 7 ASP D O 1
ATOM 4579 N N . ILE D 1 8 ? 5.298 13.710 80.324 1.00 27.59 8 ILE D N 1
ATOM 4580 C CA . ILE D 1 8 ? 6.274 13.341 79.292 1.00 21.81 8 ILE D CA 1
ATOM 4581 C C . ILE D 1 8 ? 7.560 14.124 79.507 1.00 18.32 8 ILE D C 1
ATOM 4582 O O . ILE D 1 8 ? 8.676 13.642 79.384 1.00 24.44 8 ILE D O 1
ATOM 4587 N N . GLU D 1 9 ? 7.333 15.401 79.832 1.00 23.90 9 GLU D N 1
ATOM 4588 C CA . GLU D 1 9 ? 8.443 16.266 80.209 1.00 26.06 9 GLU D CA 1
ATOM 4589 C C . GLU D 1 9 ? 9.266 15.582 81.304 1.00 22.76 9 GLU D C 1
ATOM 4590 O O . GLU D 1 9 ? 10.464 15.380 81.130 1.00 25.84 9 GLU D O 1
ATOM 4596 N N . ALA D 1 10 ? 8.556 15.267 82.372 1.00 25.53 10 ALA D N 1
ATOM 4597 C CA . ALA D 1 10 ? 9.089 14.757 83.622 1.00 30.46 10 ALA D CA 1
ATOM 4598 C C . ALA D 1 10 ? 9.811 13.435 83.441 1.00 32.72 10 ALA D C 1
ATOM 4599 O O . ALA D 1 10 ? 10.881 13.213 84.026 1.00 39.65 10 ALA D O 1
ATOM 4601 N N . TRP D 1 11 ? 9.248 12.537 82.626 1.00 28.59 11 TRP D N 1
ATOM 4602 C CA . TRP D 1 11 ? 9.971 11.278 82.382 1.00 25.23 11 TRP D CA 1
ATOM 4603 C C . TRP D 1 11 ? 11.296 11.568 81.704 1.00 23.85 11 TRP D C 1
ATOM 4604 O O . TRP D 1 11 ? 12.355 11.051 82.044 1.00 28.18 11 TRP D O 1
ATOM 4615 N N . LEU D 1 12 ? 11.273 12.469 80.705 1.00 25.24 12 LEU D N 1
ATOM 4616 C CA . LEU D 1 12 ? 12.518 12.810 80.037 1.00 17.88 12 LEU D CA 1
ATOM 4617 C C . LEU D 1 12 ? 13.467 13.499 81.009 1.00 25.90 12 LEU D C 1
ATOM 4618 O O . LEU D 1 12 ? 14.658 13.181 81.050 1.00 30.59 12 LEU D O 1
ATOM 4623 N N . ASP D 1 13 ? 12.956 14.460 81.788 1.00 28.44 13 ASP D N 1
ATOM 4624 C CA . ASP D 1 13 ? 13.850 15.141 82.734 1.00 30.34 13 ASP D CA 1
ATOM 4625 C C . ASP D 1 13 ? 14.531 14.153 83.681 1.00 31.61 13 ASP D C 1
ATOM 4626 O O . ASP D 1 13 ? 15.741 14.275 83.898 1.00 36.53 13 ASP D O 1
ATOM 4631 N N . GLU D 1 14 ? 13.789 13.196 84.216 1.00 31.75 14 GLU D N 1
ATOM 4632 C CA . GLU D 1 14 ? 14.277 12.166 85.121 1.00 34.21 14 GLU D CA 1
ATOM 4633 C C . GLU D 1 14 ? 14.910 10.981 84.402 1.00 42.78 14 GLU D C 1
ATOM 4634 O O . GLU D 1 14 ? 15.507 10.104 85.039 1.00 32.12 14 GLU D O 1
ATOM 4640 N N . GLY D 1 15 ? 14.786 10.936 83.077 1.00 38.00 15 GLY D N 1
ATOM 4641 C CA . GLY D 1 15 ? 15.449 9.874 82.337 1.00 43.12 15 GLY D CA 1
ATOM 4642 C C . GLY D 1 15 ? 14.723 8.552 82.446 1.00 42.16 15 GLY D C 1
ATOM 4643 O O . GLY D 1 15 ? 15.328 7.490 82.284 1.00 42.34 15 GLY D O 1
ATOM 4644 N N . ARG D 1 16 ? 13.421 8.596 82.725 1.00 37.98 16 ARG D N 1
ATOM 4645 C CA . ARG D 1 16 ? 12.652 7.350 82.688 1.00 36.33 16 ARG D CA 1
ATOM 4646 C C . ARG D 1 16 ? 12.489 6.928 81.228 1.00 30.07 16 ARG D C 1
ATOM 4647 O O . ARG D 1 16 ? 12.415 5.753 80.890 1.00 25.80 16 ARG D O 1
ATOM 4655 N N . LEU D 1 17 ? 12.440 7.917 80.334 1.00 28.29 17 LEU D N 1
ATOM 4656 C CA . LEU D 1 17 ? 12.433 7.579 78.902 1.00 34.33 17 LEU D CA 1
ATOM 4657 C C . LEU D 1 17 ? 13.384 8.510 78.159 1.00 36.69 17 LEU D C 1
ATOM 4658 O O . LEU D 1 17 ? 13.789 9.553 78.686 1.00 33.74 17 LEU D O 1
ATOM 4663 N N . SER D 1 18 ? 13.785 8.159 76.935 1.00 33.64 18 SER D N 1
ATOM 4664 C CA . SER D 1 18 ? 14.705 9.037 76.205 1.00 31.81 18 SER D CA 1
ATOM 4665 C C . SER D 1 18 ? 14.212 9.329 74.792 1.00 31.75 18 SER D C 1
ATOM 4666 O O . SER D 1 18 ? 13.815 8.405 74.075 1.00 25.76 18 SER D O 1
ATOM 4671 N N . ILE D 1 19 ? 14.246 10.607 74.419 1.00 26.07 19 ILE D N 1
ATOM 4672 C CA . ILE D 1 19 ? 13.938 10.955 73.022 1.00 29.02 19 ILE D CA 1
ATOM 4673 C C . ILE D 1 19 ? 15.049 11.882 72.533 1.00 29.16 19 ILE D C 1
ATOM 4674 O O . ILE D 1 19 ? 15.184 12.989 73.044 1.00 29.07 19 ILE D O 1
ATOM 4679 N N . ASN D 1 20 ? 15.814 11.365 71.587 1.00 27.24 20 ASN D N 1
ATOM 4680 C CA . ASN D 1 20 ? 17.061 11.979 71.153 1.00 34.66 20 ASN D CA 1
ATOM 4681 C C . ASN D 1 20 ? 17.054 12.169 69.639 1.00 30.85 20 ASN D C 1
ATOM 4682 O O . ASN D 1 20 ? 16.940 11.140 68.963 1.00 29.88 20 ASN D O 1
ATOM 4687 N N . PRO D 1 21 ? 17.171 13.386 69.124 1.00 27.30 21 PRO D N 1
ATOM 4688 C CA . PRO D 1 21 ? 17.277 14.603 69.942 1.00 32.37 21 PRO D CA 1
ATOM 4689 C C . PRO D 1 21 ? 15.948 15.012 70.554 1.00 29.68 21 PRO D C 1
ATOM 4690 O O . PRO D 1 21 ? 14.878 14.724 70.027 1.00 23.65 21 PRO D O 1
ATOM 4694 N N . ARG D 1 22 ? 15.985 15.678 71.717 1.00 32.79 22 ARG D N 1
ATOM 4695 C CA . ARG D 1 22 ? 14.714 16.082 72.321 1.00 32.71 22 ARG D CA 1
ATOM 4696 C C . ARG D 1 22 ? 14.053 17.190 71.513 1.00 31.65 22 ARG D C 1
ATOM 4697 O O . ARG D 1 22 ? 14.655 18.242 71.295 1.00 31.75 22 ARG D O 1
ATOM 4705 N N . PRO D 1 23 ? 12.826 16.978 71.054 1.00 32.27 23 PRO D N 1
ATOM 4706 C CA . PRO D 1 23 ? 11.999 18.073 70.529 1.00 31.98 23 PRO D CA 1
ATOM 4707 C C . PRO D 1 23 ? 11.695 19.114 71.607 1.00 33.23 23 PRO D C 1
ATOM 4708 O O . PRO D 1 23 ? 11.484 18.784 72.775 1.00 31.39 23 PRO D O 1
ATOM 4712 N N . PRO D 1 24 ? 11.656 20.379 71.208 1.00 38.00 24 PRO D N 1
ATOM 4713 C CA . PRO D 1 24 ? 11.545 21.470 72.187 1.00 35.10 24 PRO D CA 1
ATOM 4714 C C . PRO D 1 24 ? 10.141 21.546 72.753 1.00 28.01 24 PRO D C 1
ATOM 4715 O O . PRO D 1 24 ? 9.251 20.855 72.273 1.00 28.46 24 PRO D O 1
ATOM 4719 N N . VAL D 1 25 ? 9.915 22.355 73.782 1.00 27.46 25 VAL D N 1
ATOM 4720 C CA . VAL D 1 25 ? 8.630 22.496 74.459 1.00 24.46 25 VAL D CA 1
ATOM 4721 C C . VAL D 1 25 ? 7.469 22.633 73.489 1.00 29.11 25 VAL D C 1
ATOM 4722 O O . VAL D 1 25 ? 6.378 22.071 73.660 1.00 23.06 25 VAL D O 1
ATOM 4726 N N . GLU D 1 26 ? 7.668 23.379 72.399 1.00 25.65 26 GLU D N 1
ATOM 4727 C CA . GLU D 1 26 ? 6.567 23.627 71.476 1.00 27.00 26 GLU D CA 1
ATOM 4728 C C . GLU D 1 26 ? 6.058 22.361 70.792 1.00 29.11 26 GLU D C 1
ATOM 4729 O O . GLU D 1 26 ? 4.909 22.395 70.322 1.00 31.72 26 GLU D O 1
ATOM 4735 N N . ARG D 1 27 ? 6.873 21.313 70.746 1.00 27.51 27 ARG D N 1
ATOM 4736 C CA . ARG D 1 27 ? 6.521 20.057 70.075 1.00 26.54 27 ARG D CA 1
ATOM 4737 C C . ARG D 1 27 ? 5.981 19.043 71.081 1.00 29.66 27 ARG D C 1
ATOM 4738 O O . ARG D 1 27 ? 5.623 17.912 70.738 1.00 28.17 27 ARG D O 1
ATOM 4746 N N . ILE D 1 28 ? 5.923 19.440 72.349 1.00 24.70 28 ILE D N 1
ATOM 4747 C CA . ILE D 1 28 ? 5.357 18.569 73.378 1.00 22.86 28 ILE D CA 1
ATOM 4748 C C . ILE D 1 28 ? 4.117 19.238 73.954 1.00 27.14 28 ILE D C 1
ATOM 4749 O O . ILE D 1 28 ? 4.224 20.307 74.567 1.00 23.83 28 ILE D O 1
ATOM 4754 N N . ASN D 1 29 ? 2.965 18.632 73.719 1.00 22.99 29 ASN D N 1
ATOM 4755 C CA . ASN D 1 29 ? 1.687 19.203 74.127 1.00 18.61 29 ASN D CA 1
ATOM 4756 C C . ASN D 1 29 ? 0.606 18.138 74.234 1.00 23.77 29 ASN D C 1
ATOM 4757 O O . ASN D 1 29 ? 0.615 17.133 73.521 1.00 31.02 29 ASN D O 1
ATOM 4762 N N . GLY D 1 30 ? -0.358 18.335 75.120 1.00 22.75 30 GLY D N 1
ATOM 4763 C CA . GLY D 1 30 ? -1.470 17.429 75.333 1.00 25.69 30 GLY D CA 1
ATOM 4764 C C . GLY D 1 30 ? -1.020 16.080 75.866 1.00 30.55 30 GLY D C 1
ATOM 4765 O O . GLY D 1 30 ? -0.653 15.968 77.041 1.00 26.64 30 GLY D O 1
ATOM 4766 N N . ALA D 1 31 ? -1.039 15.052 75.011 1.00 22.98 31 ALA D N 1
ATOM 4767 C CA . ALA D 1 31 ? -0.529 13.739 75.396 1.00 23.05 31 ALA D CA 1
ATOM 4768 C C . ALA D 1 31 ? 0.463 13.228 74.363 1.00 23.45 31 ALA D C 1
ATOM 4769 O O . ALA D 1 31 ? 0.689 12.022 74.263 1.00 21.89 31 ALA D O 1
ATOM 4771 N N . THR D 1 32 ? 1.051 14.151 73.590 1.00 24.48 32 THR D N 1
ATOM 4772 C CA . THR D 1 32 ? 1.966 13.676 72.557 1.00 24.27 32 THR D CA 1
ATOM 4773 C C . THR D 1 32 ? 3.250 14.482 72.441 1.00 27.00 32 THR D C 1
ATOM 4774 O O . THR D 1 32 ? 3.359 15.650 72.813 1.00 24.11 32 THR D O 1
ATOM 4778 N N . VAL D 1 33 ? 4.240 13.776 71.876 1.00 17.14 33 VAL D N 1
ATOM 4779 C CA . VAL D 1 33 ? 5.458 14.396 71.417 1.00 20.67 33 VAL D CA 1
ATOM 4780 C C . VAL D 1 33 ? 5.576 14.342 69.887 1.00 29.05 33 VAL D C 1
ATOM 4781 O O . VAL D 1 33 ? 5.627 13.253 69.298 1.00 23.17 33 VAL D O 1
ATOM 4785 N N . ASP D 1 34 ? 5.648 15.470 69.186 1.00 26.87 34 ASP D N 1
ATOM 4786 C CA . ASP D 1 34 ? 5.769 15.380 67.722 1.00 24.81 34 ASP D CA 1
ATOM 4787 C C . ASP D 1 34 ? 7.150 14.866 67.336 1.00 21.51 34 ASP D C 1
ATOM 4788 O O . ASP D 1 34 ? 8.140 15.137 68.014 1.00 24.41 34 ASP D O 1
ATOM 4793 N N . VAL D 1 35 ? 7.225 14.117 66.239 1.00 20.10 35 VAL D N 1
ATOM 4794 C CA . VAL D 1 35 ? 8.467 13.633 65.663 1.00 16.06 35 VAL D CA 1
ATOM 4795 C C . VAL D 1 35 ? 8.612 14.120 64.211 1.00 21.34 35 VAL D C 1
ATOM 4796 O O . VAL D 1 35 ? 7.610 14.480 63.593 1.00 18.50 35 VAL D O 1
ATOM 4800 N N . ARG D 1 36 ? 9.821 14.124 63.681 1.00 21.72 36 ARG D N 1
ATOM 4801 C CA . ARG D 1 36 ? 10.159 14.597 62.352 1.00 22.27 36 ARG D CA 1
ATOM 4802 C C . ARG D 1 36 ? 10.666 13.431 61.494 1.00 29.30 36 ARG D C 1
ATOM 4803 O O . ARG D 1 36 ? 10.959 12.345 62.012 1.00 20.76 36 ARG D O 1
ATOM 4811 N N . LEU D 1 37 ? 10.739 13.702 60.197 1.00 22.71 37 LEU D N 1
ATOM 4812 C CA . LEU D 1 37 ? 11.168 12.795 59.140 1.00 17.67 37 LEU D CA 1
ATOM 4813 C C . LEU D 1 37 ? 12.682 12.764 58.990 1.00 22.83 37 LEU D C 1
ATOM 4814 O O . LEU D 1 37 ? 13.319 13.828 58.965 1.00 26.42 37 LEU D O 1
ATOM 4819 N N . GLY D 1 38 ? 13.253 11.576 58.885 1.00 20.99 38 GLY D N 1
ATOM 4820 C CA . GLY D 1 38 ? 14.685 11.348 58.777 1.00 17.12 38 GLY D CA 1
ATOM 4821 C C . GLY D 1 38 ? 15.177 11.618 57.373 1.00 24.73 38 GLY D C 1
ATOM 4822 O O . GLY D 1 38 ? 14.450 12.233 56.588 1.00 26.94 38 GLY D O 1
ATOM 4823 N N . ASN D 1 39 ? 16.369 11.162 57.006 1.00 28.66 39 ASN D N 1
ATOM 4824 C CA . ASN D 1 39 ? 16.819 11.428 55.642 1.00 33.62 39 ASN D CA 1
ATOM 4825 C C . ASN D 1 39 ? 17.229 10.150 54.908 1.00 32.73 39 ASN D C 1
ATOM 4826 O O . ASN D 1 39 ? 18.049 10.236 53.989 1.00 30.17 39 ASN D O 1
ATOM 4831 N N . LYS D 1 40 ? 16.655 9.038 55.335 1.00 26.31 40 LYS D N 1
ATOM 4832 C CA . LYS D 1 40 ? 16.877 7.696 54.805 1.00 25.21 40 LYS D CA 1
ATOM 4833 C C . LYS D 1 40 ? 15.577 7.055 54.325 1.00 27.31 40 LYS D C 1
ATOM 4834 O O . LYS D 1 40 ? 14.566 6.972 55.026 1.00 18.64 40 LYS D O 1
ATOM 4840 N N . PHE D 1 41 ? 15.589 6.591 53.080 1.00 25.93 41 PHE D N 1
ATOM 4841 C CA . PHE D 1 41 ? 14.402 6.071 52.428 1.00 20.83 41 PHE D CA 1
ATOM 4842 C C . PHE D 1 41 ? 14.729 4.804 51.634 1.00 22.85 41 PHE D C 1
ATOM 4843 O O . PHE D 1 41 ? 15.889 4.544 51.305 1.00 23.48 41 PHE D O 1
ATOM 4851 N N . ARG D 1 42 ? 13.689 4.028 51.324 1.00 22.88 42 ARG D N 1
ATOM 4852 C CA . ARG D 1 42 ? 13.903 2.826 50.534 1.00 19.55 42 ARG D CA 1
ATOM 4853 C C . ARG D 1 42 ? 12.720 2.570 49.630 1.00 14.81 42 ARG D C 1
ATOM 4854 O O . ARG D 1 42 ? 11.574 2.832 49.988 1.00 19.32 42 ARG D O 1
ATOM 4862 N N . THR D 1 43 ? 12.979 2.027 48.433 1.00 24.66 43 THR D N 1
ATOM 4863 C CA . THR D 1 43 ? 11.853 1.720 47.542 1.00 21.81 43 THR D CA 1
ATOM 4864 C C . THR D 1 43 ? 11.935 0.258 47.102 1.00 8.92 43 THR D C 1
ATOM 4865 O O . THR D 1 43 ? 12.923 -0.403 47.399 1.00 25.28 43 THR D O 1
ATOM 4869 N N . PHE D 1 44 ? 10.921 -0.202 46.401 1.00 13.61 44 PHE D N 1
ATOM 4870 C CA . PHE D 1 44 ? 10.807 -1.569 45.928 1.00 23.06 44 PHE D CA 1
ATOM 4871 C C . PHE D 1 44 ? 11.041 -1.683 44.418 1.00 25.75 44 PHE D C 1
ATOM 4872 O O . PHE D 1 44 ? 10.633 -0.818 43.647 1.00 29.24 44 PHE D O 1
ATOM 4880 N N . ARG D 1 45 ? 11.731 -2.729 44.000 1.00 23.98 45 ARG D N 1
ATOM 4881 C CA . ARG D 1 45 ? 12.003 -3.011 42.587 1.00 20.84 45 ARG D CA 1
ATOM 4882 C C . ARG D 1 45 ? 11.395 -4.371 42.233 1.00 20.58 45 ARG D C 1
ATOM 4883 O O . ARG D 1 45 ? 12.057 -5.409 42.258 1.00 30.38 45 ARG D O 1
ATOM 4891 N N . GLY D 1 46 ? 10.109 -4.312 41.929 1.00 16.35 46 GLY D N 1
ATOM 4892 C CA . GLY D 1 46 ? 9.245 -5.446 41.729 1.00 23.94 46 GLY D CA 1
ATOM 4893 C C . GLY D 1 46 ? 9.553 -6.374 40.578 1.00 17.48 46 GLY D C 1
ATOM 4894 O O . GLY D 1 46 ? 9.043 -7.504 40.608 1.00 24.35 46 GLY D O 1
ATOM 4895 N N . HIS D 1 47 ? 10.344 -5.937 39.612 1.00 21.56 47 HIS D N 1
ATOM 4896 C CA . HIS D 1 47 ? 10.622 -6.655 38.374 1.00 17.77 47 HIS D CA 1
ATOM 4897 C C . HIS D 1 47 ? 11.622 -7.795 38.553 1.00 24.01 47 HIS D C 1
ATOM 4898 O O . HIS D 1 47 ? 11.788 -8.570 37.602 1.00 26.32 47 HIS D O 1
ATOM 4905 N N . THR D 1 48 ? 12.235 -7.892 39.723 1.00 27.82 48 THR D N 1
ATOM 4906 C CA . THR D 1 48 ? 13.214 -8.898 40.084 1.00 22.85 48 THR D CA 1
ATOM 4907 C C . THR D 1 48 ? 12.599 -10.117 40.755 1.00 26.57 48 THR D C 1
ATOM 4908 O O . THR D 1 48 ? 13.244 -11.142 40.982 1.00 28.04 48 THR D O 1
ATOM 4912 N N . ALA D 1 49 ? 11.322 -10.062 41.106 1.00 27.02 49 ALA D N 1
ATOM 4913 C CA . ALA D 1 49 ? 10.724 -11.197 41.816 1.00 27.89 49 ALA D CA 1
ATOM 4914 C C . ALA D 1 49 ? 9.237 -11.273 41.522 1.00 22.36 49 ALA D C 1
ATOM 4915 O O . ALA D 1 49 ? 8.601 -10.239 41.297 1.00 25.23 49 ALA D O 1
ATOM 4917 N N . ALA D 1 50 ? 8.670 -12.473 41.513 1.00 23.62 50 ALA D N 1
ATOM 4918 C CA . ALA D 1 50 ? 7.235 -12.617 41.294 1.00 20.62 50 ALA D CA 1
ATOM 4919 C C . ALA D 1 50 ? 6.451 -12.418 42.582 1.00 18.13 50 ALA D C 1
ATOM 4920 O O . ALA D 1 50 ? 5.337 -11.891 42.598 1.00 15.60 50 ALA D O 1
ATOM 4922 N N . PHE D 1 51 ? 7.020 -12.856 43.715 1.00 19.91 51 PHE D N 1
ATOM 4923 C CA . PHE D 1 51 ? 6.288 -12.667 44.973 1.00 16.23 51 PHE D CA 1
ATOM 4924 C C . PHE D 1 51 ? 7.223 -12.902 46.148 1.00 22.42 51 PHE D C 1
ATOM 4925 O O . PHE D 1 51 ? 8.367 -13.289 45.958 1.00 23.71 51 PHE D O 1
ATOM 4933 N N . ILE D 1 52 ? 6.735 -12.653 47.354 1.00 25.07 52 ILE D N 1
ATOM 4934 C CA . ILE D 1 52 ? 7.515 -12.994 48.547 1.00 23.40 52 ILE D CA 1
ATOM 4935 C C . ILE D 1 52 ? 6.725 -14.047 49.312 1.00 26.29 52 ILE D C 1
ATOM 4936 O O . ILE D 1 52 ? 5.522 -13.901 49.511 1.00 25.43 52 ILE D O 1
ATOM 4941 N N . ASP D 1 53 ? 7.410 -15.125 49.703 1.00 27.08 53 ASP D N 1
ATOM 4942 C CA . ASP D 1 53 ? 6.698 -16.155 50.457 1.00 32.81 53 ASP D CA 1
ATOM 4943 C C . ASP D 1 53 ? 6.984 -15.971 51.945 1.00 35.83 53 ASP D C 1
ATOM 4944 O O . ASP D 1 53 ? 7.954 -16.513 52.474 1.00 43.32 53 ASP D O 1
ATOM 4949 N N . LEU D 1 54 ? 6.130 -15.184 52.574 1.00 30.93 54 LEU D N 1
ATOM 4950 C CA . LEU D 1 54 ? 6.304 -14.689 53.931 1.00 37.85 54 LEU D CA 1
ATOM 4951 C C . LEU D 1 54 ? 6.684 -15.789 54.911 1.00 46.30 54 LEU D C 1
ATOM 4952 O O . LEU D 1 54 ? 7.462 -15.562 55.839 1.00 61.61 54 LEU D O 1
ATOM 4957 N N . SER D 1 55 ? 6.132 -16.975 54.674 1.00 48.73 55 SER D N 1
ATOM 4958 C CA . SER D 1 55 ? 6.499 -18.144 55.472 1.00 46.23 55 SER D CA 1
ATOM 4959 C C . SER D 1 55 ? 7.190 -19.163 54.579 1.00 47.40 55 SER D C 1
ATOM 4960 O O . SER D 1 55 ? 6.841 -20.339 54.532 1.00 69.75 55 SER D O 1
ATOM 4963 N N . GLY D 1 56 ? 8.193 -18.704 53.831 1.00 47.38 56 GLY D N 1
ATOM 4964 C CA . GLY D 1 56 ? 8.882 -19.598 52.913 1.00 45.10 56 GLY D CA 1
ATOM 4965 C C . GLY D 1 56 ? 10.278 -19.954 53.397 1.00 44.02 56 GLY D C 1
ATOM 4966 O O . GLY D 1 56 ? 10.670 -19.529 54.483 1.00 34.83 56 GLY D O 1
ATOM 4967 N N . PRO D 1 57 ? 10.999 -20.738 52.604 1.00 44.95 57 PRO D N 1
ATOM 4968 C CA . PRO D 1 57 ? 12.403 -21.056 52.881 1.00 50.30 57 PRO D CA 1
ATOM 4969 C C . PRO D 1 57 ? 13.227 -19.797 53.149 1.00 53.01 57 PRO D C 1
ATOM 4970 O O . PRO D 1 57 ? 13.233 -18.866 52.342 1.00 56.47 57 PRO D O 1
ATOM 4974 N N . LYS D 1 58 ? 13.906 -19.803 54.292 1.00 49.92 58 LYS D N 1
ATOM 4975 C CA . LYS D 1 58 ? 14.577 -18.628 54.826 1.00 51.98 58 LYS D CA 1
ATOM 4976 C C . LYS D 1 58 ? 15.613 -18.039 53.878 1.00 48.61 58 LYS D C 1
ATOM 4977 O O . LYS D 1 58 ? 15.612 -16.823 53.661 1.00 46.26 58 LYS D O 1
ATOM 4983 N N . ASP D 1 59 ? 16.508 -18.853 53.332 1.00 49.51 59 ASP D N 1
ATOM 4984 C CA . ASP D 1 59 ? 17.458 -18.322 52.356 1.00 49.28 59 ASP D CA 1
ATOM 4985 C C . ASP D 1 59 ? 16.688 -17.653 51.217 1.00 42.22 59 ASP D C 1
ATOM 4986 O O . ASP D 1 59 ? 16.977 -16.533 50.813 1.00 31.42 59 ASP D O 1
ATOM 4991 N N . GLU D 1 60 ? 15.685 -18.364 50.719 1.00 50.67 60 GLU D N 1
ATOM 4992 C CA . GLU D 1 60 ? 14.829 -17.887 49.646 1.00 49.87 60 GLU D CA 1
ATOM 4993 C C . GLU D 1 60 ? 14.275 -16.497 49.946 1.00 47.64 60 GLU D C 1
ATOM 4994 O O . GLU D 1 60 ? 14.434 -15.559 49.171 1.00 36.86 60 GLU D O 1
ATOM 5000 N N . VAL D 1 61 ? 13.606 -16.402 51.090 1.00 37.43 61 VAL D N 1
ATOM 5001 C CA . VAL D 1 61 ? 12.929 -15.151 51.424 1.00 34.65 61 VAL D CA 1
ATOM 5002 C C . VAL D 1 61 ? 13.932 -14.007 51.445 1.00 35.77 61 VAL D C 1
ATOM 5003 O O . VAL D 1 61 ? 13.678 -12.942 50.885 1.00 35.09 61 VAL D O 1
ATOM 5007 N N . SER D 1 62 ? 15.058 -14.282 52.089 1.00 39.95 62 SER D N 1
ATOM 5008 C CA . SER D 1 62 ? 16.207 -13.403 52.166 1.00 40.82 62 SER D CA 1
ATOM 5009 C C . SER D 1 62 ? 16.708 -13.030 50.770 1.00 41.72 62 SER D C 1
ATOM 5010 O O . SER D 1 62 ? 17.047 -11.878 50.515 1.00 33.84 62 SER D O 1
ATOM 5013 N N . ALA D 1 63 ? 16.749 -14.007 49.870 1.00 36.25 63 ALA D N 1
ATOM 5014 C CA . ALA D 1 63 ? 17.125 -13.745 48.481 1.00 37.89 63 ALA D CA 1
ATOM 5015 C C . ALA D 1 63 ? 16.144 -12.798 47.791 1.00 32.90 63 ALA D C 1
ATOM 5016 O O . ALA D 1 63 ? 16.542 -11.907 47.044 1.00 33.17 63 ALA D O 1
ATOM 5018 N N . ALA D 1 64 ? 14.859 -13.003 48.042 1.00 32.04 64 ALA D N 1
ATOM 5019 C CA . ALA D 1 64 ? 13.798 -12.178 47.490 1.00 30.53 64 ALA D CA 1
ATOM 5020 C C . ALA D 1 64 ? 13.832 -10.778 48.092 1.00 35.95 64 ALA D C 1
ATOM 5021 O O . ALA D 1 64 ? 13.848 -9.779 47.368 1.00 37.02 64 ALA D O 1
ATOM 5023 N N . LEU D 1 65 ? 13.832 -10.703 49.418 1.00 33.90 65 LEU D N 1
ATOM 5024 C CA . LEU D 1 65 ? 13.897 -9.431 50.123 1.00 29.33 65 LEU D CA 1
ATOM 5025 C C . LEU D 1 65 ? 15.069 -8.593 49.645 1.00 28.94 65 LEU D C 1
ATOM 5026 O O . LEU D 1 65 ? 14.954 -7.391 49.399 1.00 28.53 65 LEU D O 1
ATOM 5031 N N . ASP D 1 66 ? 16.222 -9.246 49.528 1.00 31.57 66 ASP D N 1
ATOM 5032 C CA . ASP D 1 66 ? 17.440 -8.588 49.085 1.00 26.55 66 ASP D CA 1
ATOM 5033 C C . ASP D 1 66 ? 17.317 -8.074 47.649 1.00 29.37 66 ASP D C 1
ATOM 5034 O O . ASP D 1 66 ? 17.905 -7.033 47.336 1.00 37.38 66 ASP D O 1
ATOM 5039 N N . ARG D 1 67 ? 16.594 -8.790 46.795 1.00 28.93 67 ARG D N 1
ATOM 5040 C CA . ARG D 1 67 ? 16.442 -8.482 45.382 1.00 32.34 67 ARG D CA 1
ATOM 5041 C C . ARG D 1 67 ? 15.517 -7.281 45.205 1.00 28.42 67 ARG D C 1
ATOM 5042 O O . ARG D 1 67 ? 15.794 -6.306 44.513 1.00 40.84 67 ARG D O 1
ATOM 5050 N N . VAL D 1 68 ? 14.364 -7.364 45.870 1.00 26.39 68 VAL D N 1
ATOM 5051 C CA . VAL D 1 68 ? 13.365 -6.313 45.701 1.00 24.89 68 VAL D CA 1
ATOM 5052 C C . VAL D 1 68 ? 13.616 -5.040 46.479 1.00 24.42 68 VAL D C 1
ATOM 5053 O O . VAL D 1 68 ? 13.094 -3.980 46.093 1.00 33.25 68 VAL D O 1
ATOM 5057 N N . MET D 1 69 ? 14.374 -5.003 47.558 1.00 22.98 69 MET D N 1
ATOM 5058 C CA . MET D 1 69 ? 14.573 -3.744 48.274 1.00 25.24 69 MET D CA 1
ATOM 5059 C C . MET D 1 69 ? 15.629 -2.859 47.630 1.00 29.45 69 MET D C 1
ATOM 5060 O O . MET D 1 69 ? 16.717 -3.356 47.326 1.00 31.61 69 MET D O 1
ATOM 5065 N N . SER D 1 70 ? 15.348 -1.576 47.432 1.00 24.64 70 SER D N 1
ATOM 5066 C CA . SER D 1 70 ? 16.346 -0.669 46.869 1.00 24.27 70 SER D CA 1
ATOM 5067 C C . SER D 1 70 ? 17.534 -0.473 47.788 1.00 29.87 70 SER D C 1
ATOM 5068 O O . SER D 1 70 ? 17.499 -0.764 48.981 1.00 26.41 70 SER D O 1
ATOM 5071 N N . ASP D 1 71 ? 18.646 0.069 47.283 1.00 19.97 71 ASP D N 1
ATOM 5072 C CA . ASP D 1 71 ? 19.621 0.509 48.283 1.00 22.45 71 ASP D CA 1
ATOM 5073 C C . ASP D 1 71 ? 19.013 1.651 49.095 1.00 16.33 71 ASP D C 1
ATOM 5074 O O . ASP D 1 71 ? 17.975 2.214 48.748 1.00 17.83 71 ASP D O 1
ATOM 5079 N N . GLU D 1 72 ? 19.680 1.962 50.208 1.00 28.03 72 GLU D N 1
ATOM 5080 C CA . GLU D 1 72 ? 19.126 3.076 50.985 1.00 28.93 72 GLU D CA 1
ATOM 5081 C C . GLU D 1 72 ? 19.315 4.381 50.207 1.00 32.89 72 GLU D C 1
ATOM 5082 O O . GLU D 1 72 ? 20.395 4.696 49.722 1.00 28.42 72 GLU D O 1
ATOM 5088 N N . ILE D 1 73 ? 18.227 5.136 50.103 1.00 29.96 73 ILE D N 1
ATOM 5089 C CA . ILE D 1 73 ? 18.241 6.464 49.487 1.00 28.54 73 ILE D CA 1
ATOM 5090 C C . ILE D 1 73 ? 18.485 7.535 50.541 1.00 30.55 73 ILE D C 1
ATOM 5091 O O . ILE D 1 73 ? 17.736 7.632 51.516 1.00 28.16 73 ILE D O 1
ATOM 5096 N N . VAL D 1 74 ? 19.531 8.325 50.362 1.00 33.78 74 VAL D N 1
ATOM 5097 C CA . VAL D 1 74 ? 19.916 9.384 51.289 1.00 28.12 74 VAL D CA 1
ATOM 5098 C C . VAL D 1 74 ? 19.710 10.733 50.615 1.00 29.75 74 VAL D C 1
ATOM 5099 O O . VAL D 1 74 ? 20.355 11.021 49.598 1.00 35.86 74 VAL D O 1
ATOM 5103 N N . LEU D 1 75 ? 18.816 11.577 51.131 1.00 24.96 75 LEU D N 1
ATOM 5104 C CA . LEU D 1 75 ? 18.428 12.773 50.396 1.00 28.64 75 LEU D CA 1
ATOM 5105 C C . LEU D 1 75 ? 19.468 13.886 50.438 1.00 43.30 75 LEU D C 1
ATOM 5106 O O . LEU D 1 75 ? 19.929 14.262 51.515 1.00 36.83 75 LEU D O 1
ATOM 5111 N N . ASP D 1 76 ? 19.796 14.382 49.247 1.00 56.47 76 ASP D N 1
ATOM 5112 C CA . ASP D 1 76 ? 20.748 15.479 49.094 1.00 62.17 76 ASP D CA 1
ATOM 5113 C C . ASP D 1 76 ? 20.152 16.769 49.643 1.00 56.23 76 ASP D C 1
ATOM 5114 O O . ASP D 1 76 ? 18.925 16.902 49.707 1.00 46.69 76 ASP D O 1
ATOM 5119 N N . GLU D 1 77 ? 21.004 17.704 50.060 1.00 50.52 77 GLU D N 1
ATOM 5120 C CA . GLU D 1 77 ? 20.501 18.925 50.700 1.00 39.47 77 GLU D CA 1
ATOM 5121 C C . GLU D 1 77 ? 19.513 19.636 49.783 1.00 34.82 77 GLU D C 1
ATOM 5122 O O . GLU D 1 77 ? 19.705 19.680 48.566 1.00 63.30 77 GLU D O 1
ATOM 5128 N N . GLY D 1 78 ? 18.443 20.171 50.358 1.00 30.67 78 GLY D N 1
ATOM 5129 C CA . GLY D 1 78 ? 17.421 20.849 49.585 1.00 28.15 78 GLY D CA 1
ATOM 5130 C C . GLY D 1 78 ? 16.633 19.893 48.715 1.00 33.01 78 GLY D C 1
ATOM 5131 O O . GLY D 1 78 ? 15.937 20.306 47.786 1.00 41.40 78 GLY D O 1
ATOM 5132 N N . GLU D 1 79 ? 16.726 18.590 49.000 1.00 41.47 79 GLU D N 1
ATOM 5133 C CA . GLU D 1 79 ? 16.061 17.622 48.133 1.00 38.58 79 GLU D CA 1
ATOM 5134 C C . GLU D 1 79 ? 14.870 16.955 48.813 1.00 40.08 79 GLU D C 1
ATOM 5135 O O . GLU D 1 79 ? 14.806 16.761 50.026 1.00 29.51 79 GLU D O 1
ATOM 5141 N N . ALA D 1 80 ? 13.897 16.595 47.981 1.00 32.93 80 ALA D N 1
ATOM 5142 C CA . ALA D 1 80 ? 12.669 15.968 48.429 1.00 26.03 80 ALA D CA 1
ATOM 5143 C C . ALA D 1 80 ? 12.595 14.516 47.982 1.00 28.84 80 ALA D C 1
ATOM 5144 O O . ALA D 1 80 ? 13.169 14.175 46.941 1.00 25.08 80 ALA D O 1
ATOM 5146 N N . PHE D 1 81 ? 11.877 13.697 48.747 1.00 25.48 81 PHE D N 1
ATOM 5147 C CA . PHE D 1 81 ? 11.476 12.372 48.276 1.00 21.58 81 PHE D CA 1
ATOM 5148 C C . PHE D 1 81 ? 10.063 12.549 47.721 1.00 18.16 81 PHE D C 1
ATOM 5149 O O . PHE D 1 81 ? 9.177 12.954 48.483 1.00 19.20 81 PHE D O 1
ATOM 5157 N N . TYR D 1 82 ? 9.844 12.260 46.437 1.00 19.07 82 TYR D N 1
ATOM 5158 C CA . TYR D 1 82 ? 8.463 12.438 45.957 1.00 17.95 82 TYR D CA 1
ATOM 5159 C C . TYR D 1 82 ? 7.687 11.137 46.091 1.00 17.63 82 TYR D C 1
ATOM 5160 O O . TYR D 1 82 ? 8.008 10.117 45.468 1.00 22.37 82 TYR D O 1
ATOM 5169 N N . LEU D 1 83 ? 6.660 11.205 46.925 1.00 18.72 83 LEU D N 1
ATOM 5170 C CA . LEU D 1 83 ? 5.814 10.061 47.211 1.00 19.46 83 LEU D CA 1
ATOM 5171 C C . LEU D 1 83 ? 4.564 10.131 46.349 1.00 15.27 83 LEU D C 1
ATOM 5172 O O . LEU D 1 83 ? 3.635 10.889 46.598 1.00 17.90 83 LEU D O 1
ATOM 5177 N N . HIS D 1 84 ? 4.579 9.261 45.334 1.00 12.07 84 HIS D N 1
ATOM 5178 C CA . HIS D 1 84 ? 3.471 9.235 44.394 1.00 20.76 84 HIS D CA 1
ATOM 5179 C C . HIS D 1 84 ? 2.293 8.393 44.837 1.00 17.49 84 HIS D C 1
ATOM 5180 O O . HIS D 1 84 ? 2.490 7.407 45.563 1.00 17.99 84 HIS D O 1
ATOM 5187 N N . PRO D 1 85 ? 1.107 8.774 44.383 1.00 17.52 85 PRO D N 1
ATOM 5188 C CA . PRO D 1 85 ? -0.099 8.002 44.679 1.00 22.08 85 PRO D CA 1
ATOM 5189 C C . PRO D 1 85 ? 0.116 6.515 44.413 1.00 25.50 85 PRO D C 1
ATOM 5190 O O . PRO D 1 85 ? 0.694 6.107 43.410 1.00 24.81 85 PRO D O 1
ATOM 5194 N N . GLY D 1 86 ? -0.289 5.662 45.344 1.00 25.01 86 GLY D N 1
ATOM 5195 C CA . GLY D 1 86 ? -0.187 4.227 45.212 1.00 17.02 86 GLY D CA 1
ATOM 5196 C C . GLY D 1 86 ? 1.166 3.618 45.438 1.00 17.01 86 GLY D C 1
ATOM 5197 O O . GLY D 1 86 ? 1.260 2.404 45.213 1.00 21.54 86 GLY D O 1
ATOM 5198 N N . GLU D 1 87 ? 2.204 4.328 45.869 1.00 19.77 87 GLU D N 1
ATOM 5199 C CA . GLU D 1 87 ? 3.565 3.832 45.921 1.00 21.05 87 GLU D CA 1
ATOM 5200 C C . GLU D 1 87 ? 4.232 3.713 47.289 1.00 39.04 87 GLU D C 1
ATOM 5201 O O . GLU D 1 87 ? 4.798 4.728 47.716 1.00 41.73 87 GLU D O 1
ATOM 5207 N N . LEU D 1 88 ? 4.233 2.563 47.939 1.00 24.76 88 LEU D N 1
ATOM 5208 C CA . LEU D 1 88 ? 4.795 2.309 49.260 1.00 16.53 88 LEU D CA 1
ATOM 5209 C C . LEU D 1 88 ? 6.277 2.608 49.338 1.00 19.27 88 LEU D C 1
ATOM 5210 O O . LEU D 1 88 ? 7.062 2.243 48.454 1.00 22.51 88 LEU D O 1
ATOM 5215 N N . ALA D 1 89 ? 6.751 3.274 50.392 1.00 18.16 89 ALA D N 1
ATOM 5216 C CA . ALA D 1 89 ? 8.183 3.504 50.556 1.00 15.90 89 ALA D CA 1
ATOM 5217 C C . ALA D 1 89 ? 8.558 3.401 52.043 1.00 22.18 89 ALA D C 1
ATOM 5218 O O . ALA D 1 89 ? 7.683 3.594 52.896 1.00 18.67 89 ALA D O 1
ATOM 5220 N N . LEU D 1 90 ? 9.826 3.100 52.298 1.00 21.20 90 LEU D N 1
ATOM 5221 C CA . LEU D 1 90 ? 10.289 3.034 53.682 1.00 20.29 90 LEU D CA 1
ATOM 5222 C C . LEU D 1 90 ? 11.053 4.294 54.058 1.00 20.02 90 LEU D C 1
ATOM 5223 O O . LEU D 1 90 ? 11.833 4.851 53.286 1.00 22.63 90 LEU D O 1
ATOM 5228 N N . ALA D 1 91 ? 10.824 4.748 55.290 1.00 17.63 91 ALA D N 1
ATOM 5229 C CA . ALA D 1 91 ? 11.536 5.917 55.791 1.00 16.20 91 ALA D CA 1
ATOM 5230 C C . ALA D 1 91 ? 11.801 5.748 57.286 1.00 20.93 91 ALA D C 1
ATOM 5231 O O . ALA D 1 91 ? 11.638 4.657 57.830 1.00 19.66 91 ALA D O 1
ATOM 5233 N N . VAL D 1 92 ? 12.220 6.819 57.949 1.00 23.29 92 VAL D N 1
ATOM 5234 C CA . VAL D 1 92 ? 12.640 6.688 59.348 1.00 25.60 92 VAL D CA 1
ATOM 5235 C C . VAL D 1 92 ? 12.456 8.018 60.059 1.00 27.54 92 VAL D C 1
ATOM 5236 O O . VAL D 1 92 ? 12.616 9.089 59.473 1.00 22.09 92 VAL D O 1
ATOM 5240 N N . THR D 1 93 ? 12.123 7.949 61.350 1.00 25.02 93 THR D N 1
ATOM 5241 C CA . THR D 1 93 ? 12.082 9.175 62.137 1.00 19.86 93 THR D CA 1
ATOM 5242 C C . THR D 1 93 ? 13.493 9.699 62.347 1.00 22.13 93 THR D C 1
ATOM 5243 O O . THR D 1 93 ? 14.443 8.917 62.438 1.00 24.27 93 THR D O 1
ATOM 5247 N N . LEU D 1 94 ? 13.565 11.018 62.445 1.00 26.26 94 LEU D N 1
ATOM 5248 C CA . LEU D 1 94 ? 14.753 11.722 62.861 1.00 24.02 94 LEU D CA 1
ATOM 5249 C C . LEU D 1 94 ? 15.145 11.285 64.273 1.00 24.08 94 LEU D C 1
ATOM 5250 O O . LEU D 1 94 ? 16.315 11.096 64.573 1.00 24.50 94 LEU D O 1
ATOM 5255 N N . GLU D 1 95 ? 14.130 11.153 65.124 1.00 21.89 95 GLU D N 1
ATOM 5256 C CA . GLU D 1 95 ? 14.380 10.929 66.540 1.00 26.22 95 GLU D CA 1
ATOM 5257 C C . GLU D 1 95 ? 14.583 9.467 66.875 1.00 28.19 95 GLU D C 1
ATOM 5258 O O . GLU D 1 95 ? 13.883 8.598 66.371 1.00 26.76 95 GLU D O 1
ATOM 5264 N N . SER D 1 96 ? 15.546 9.248 67.759 1.00 26.17 96 SER D N 1
ATOM 5265 C CA . SER D 1 96 ? 15.777 7.936 68.352 1.00 25.23 96 SER D CA 1
ATOM 5266 C C . SER D 1 96 ? 15.001 7.879 69.664 1.00 25.03 96 SER D C 1
ATOM 5267 O O . SER D 1 96 ? 14.991 8.879 70.389 1.00 30.20 96 SER D O 1
ATOM 5270 N N . VAL D 1 97 ? 14.352 6.771 69.956 1.00 22.16 97 VAL D N 1
ATOM 5271 C CA . VAL D 1 97 ? 13.547 6.670 71.164 1.00 20.72 97 VAL D CA 1
ATOM 5272 C C . VAL D 1 97 ? 13.998 5.477 72.005 1.00 23.32 97 VAL D C 1
ATOM 5273 O O . VAL D 1 97 ? 14.193 4.374 71.492 1.00 25.19 97 VAL D O 1
ATOM 5277 N N . THR D 1 98 ? 14.152 5.699 73.310 1.00 20.80 98 THR D N 1
ATOM 5278 C CA . THR D 1 98 ? 14.502 4.560 74.185 1.00 18.75 98 THR D CA 1
ATOM 5279 C C . THR D 1 98 ? 13.440 4.426 75.258 1.00 19.48 98 THR D C 1
ATOM 5280 O O . THR D 1 98 ? 13.256 5.366 76.036 1.00 24.11 98 THR D O 1
ATOM 5284 N N . LEU D 1 99 ? 12.765 3.280 75.269 1.00 20.00 99 LEU D N 1
ATOM 5285 C CA . LEU D 1 99 ? 11.684 3.035 76.207 1.00 20.09 99 LEU D CA 1
ATOM 5286 C C . LEU D 1 99 ? 12.123 2.047 77.298 1.00 24.46 99 LEU D C 1
ATOM 5287 O O . LEU D 1 99 ? 12.836 1.091 77.005 1.00 23.81 99 LEU D O 1
ATOM 5292 N N . PRO D 1 100 ? 11.706 2.322 78.525 1.00 29.31 100 PRO D N 1
ATOM 5293 C CA . PRO D 1 100 ? 11.979 1.378 79.620 1.00 26.58 100 PRO D CA 1
ATOM 5294 C C . PRO D 1 100 ? 11.088 0.156 79.507 1.00 28.27 100 PRO D C 1
ATOM 5295 O O . PRO D 1 100 ? 10.180 0.038 78.680 1.00 23.24 100 PRO D O 1
ATOM 5299 N N . ALA D 1 101 ? 11.299 -0.827 80.383 1.00 27.62 101 ALA D N 1
ATOM 5300 C CA . ALA D 1 101 ? 10.540 -2.071 80.276 1.00 24.82 101 ALA D CA 1
ATOM 5301 C C . ALA D 1 101 ? 9.108 -1.928 80.752 1.00 22.26 101 ALA D C 1
ATOM 5302 O O . ALA D 1 101 ? 8.323 -2.880 80.626 1.00 19.46 101 ALA D O 1
ATOM 5304 N N . ASP D 1 102 ? 8.752 -0.769 81.327 1.00 26.30 102 ASP D N 1
ATOM 5305 C CA . ASP D 1 102 ? 7.402 -0.631 81.885 1.00 28.30 102 ASP D CA 1
ATOM 5306 C C . ASP D 1 102 ? 6.589 0.410 81.115 1.00 28.61 102 ASP D C 1
ATOM 5307 O O . ASP D 1 102 ? 5.609 0.963 81.608 1.00 24.34 102 ASP D O 1
ATOM 5312 N N . LEU D 1 103 ? 7.019 0.652 79.886 1.00 22.83 103 LEU D N 1
ATOM 5313 C CA . LEU D 1 103 ? 6.384 1.630 79.016 1.00 24.50 103 LEU D CA 1
ATOM 5314 C C . LEU D 1 103 ? 6.208 1.098 77.593 1.00 23.99 103 LEU D C 1
ATOM 5315 O O . LEU D 1 103 ? 7.113 0.424 77.099 1.00 22.36 103 LEU D O 1
ATOM 5320 N N . VAL D 1 104 ? 5.080 1.427 76.996 1.00 27.02 104 VAL D N 1
ATOM 5321 C CA . VAL D 1 104 ? 4.807 1.164 75.588 1.00 26.38 104 VAL D CA 1
ATOM 5322 C C . VAL D 1 104 ? 4.477 2.501 74.911 1.00 23.96 104 VAL D C 1
ATOM 5323 O O . VAL D 1 104 ? 3.759 3.324 75.486 1.00 23.12 104 VAL D O 1
ATOM 5327 N N . GLY D 1 105 ? 5.013 2.694 73.717 1.00 19.04 105 GLY D N 1
ATOM 5328 C CA . GLY D 1 105 ? 4.793 3.901 72.933 1.00 22.11 105 GLY D CA 1
ATOM 5329 C C . GLY D 1 105 ? 3.888 3.634 71.742 1.00 22.49 105 GLY D C 1
ATOM 5330 O O . GLY D 1 105 ? 3.875 2.503 71.261 1.00 19.05 105 GLY D O 1
ATOM 5331 N N . TRP D 1 106 ? 3.163 4.652 71.284 1.00 26.32 106 TRP D N 1
ATOM 5332 C CA . TRP D 1 106 ? 2.248 4.528 70.155 1.00 22.60 106 TRP D CA 1
ATOM 5333 C C . TRP D 1 106 ? 2.460 5.683 69.173 1.00 25.59 106 TRP D C 1
ATOM 5334 O O . TRP D 1 106 ? 2.432 6.833 69.596 1.00 22.36 106 TRP D O 1
ATOM 5345 N N . LEU D 1 107 ? 2.672 5.342 67.910 1.00 28.72 107 LEU D N 1
ATOM 5346 C CA . LEU D 1 107 ? 2.958 6.313 66.857 1.00 19.17 107 LEU D CA 1
ATOM 5347 C C . LEU D 1 107 ? 1.692 6.656 66.069 1.00 19.95 107 LEU D C 1
ATOM 5348 O O . LEU D 1 107 ? 0.947 5.779 65.614 1.00 21.15 107 LEU D O 1
ATOM 5353 N N . ASP D 1 108 ? 1.470 7.962 65.916 1.00 18.88 108 ASP D N 1
ATOM 5354 C CA . ASP D 1 108 ? 0.410 8.519 65.113 1.00 23.80 108 ASP D CA 1
ATOM 5355 C C . ASP D 1 108 ? 1.030 9.184 63.873 1.00 16.42 108 ASP D C 1
ATOM 5356 O O . ASP D 1 108 ? 2.206 9.522 63.920 1.00 16.80 108 ASP D O 1
ATOM 5361 N N . GLY D 1 109 ? 0.205 9.331 62.848 1.00 15.71 109 GLY D N 1
ATOM 5362 C CA . GLY D 1 109 ? 0.632 10.231 61.768 1.00 21.26 109 GLY D CA 1
ATOM 5363 C C . GLY D 1 109 ? 0.133 11.615 62.188 1.00 27.11 109 GLY D C 1
ATOM 5364 O O . GLY D 1 109 ? 0.200 11.928 63.387 1.00 19.89 109 GLY D O 1
ATOM 5365 N N . ARG D 1 110 ? -0.379 12.392 61.239 1.00 22.09 110 ARG D N 1
ATOM 5366 C CA . ARG D 1 110 ? -0.933 13.701 61.591 1.00 16.46 110 ARG D CA 1
ATOM 5367 C C . ARG D 1 110 ? -2.200 13.948 60.782 1.00 20.46 110 ARG D C 1
ATOM 5368 O O . ARG D 1 110 ? -2.235 13.587 59.597 1.00 18.42 110 ARG D O 1
ATOM 5376 N N . SER D 1 111 ? -3.207 14.554 61.386 1.00 20.59 111 SER D N 1
ATOM 5377 C CA . SER D 1 111 ? -4.431 14.916 60.687 1.00 22.30 111 SER D CA 1
ATOM 5378 C C . SER D 1 111 ? -4.129 15.727 59.422 1.00 20.53 111 SER D C 1
ATOM 5379 O O . SER D 1 111 ? -4.843 15.556 58.426 1.00 19.91 111 SER D O 1
ATOM 5382 N N . SER D 1 112 ? -3.100 16.561 59.458 1.00 18.94 112 SER D N 1
ATOM 5383 C CA . SER D 1 112 ? -2.820 17.444 58.332 1.00 16.11 112 SER D CA 1
ATOM 5384 C C . SER D 1 112 ? -2.331 16.641 57.121 1.00 23.66 112 SER D C 1
ATOM 5385 O O . SER D 1 112 ? -2.563 17.036 55.984 1.00 21.69 112 SER D O 1
ATOM 5388 N N . LEU D 1 113 ? -1.655 15.544 57.407 1.00 24.82 113 LEU D N 1
ATOM 5389 C CA . LEU D 1 113 ? -1.084 14.625 56.425 1.00 19.31 113 LEU D CA 1
ATOM 5390 C C . LEU D 1 113 ? -2.147 13.627 55.989 1.00 25.68 113 LEU D C 1
ATOM 5391 O O . LEU D 1 113 ? -2.227 13.239 54.822 1.00 19.31 113 LEU D O 1
ATOM 5396 N N . ALA D 1 114 ? -2.978 13.230 56.956 1.00 15.24 114 ALA D N 1
ATOM 5397 C CA . ALA D 1 114 ? -4.088 12.345 56.679 1.00 16.82 114 ALA D CA 1
ATOM 5398 C C . ALA D 1 114 ? -5.026 12.957 55.648 1.00 22.61 114 ALA D C 1
ATOM 5399 O O . ALA D 1 114 ? -5.549 12.231 54.796 1.00 21.10 114 ALA D O 1
ATOM 5401 N N . ARG D 1 115 ? -5.235 14.277 55.735 1.00 16.35 115 ARG D N 1
ATOM 5402 C CA . ARG D 1 115 ? -6.251 14.872 54.863 1.00 15.31 115 ARG D CA 1
ATOM 5403 C C . ARG D 1 115 ? -5.723 15.041 53.436 1.00 14.11 115 ARG D C 1
ATOM 5404 O O . ARG D 1 115 ? -6.450 15.563 52.592 1.00 19.67 115 ARG D O 1
ATOM 5412 N N . LEU D 1 116 ? -4.500 14.595 53.206 1.00 12.34 116 LEU D N 1
ATOM 5413 C CA . LEU D 1 116 ? -3.915 14.446 51.895 1.00 21.46 116 LEU D CA 1
ATOM 5414 C C . LEU D 1 116 ? -3.640 12.987 51.524 1.00 18.65 116 LEU D C 1
ATOM 5415 O O . LEU D 1 116 ? -3.052 12.753 50.456 1.00 21.17 116 LEU D O 1
ATOM 5420 N N . GLY D 1 117 ? -4.056 12.045 52.370 1.00 18.62 117 GLY D N 1
ATOM 5421 C CA . GLY D 1 117 ? -3.906 10.620 52.143 1.00 12.80 117 GLY D CA 1
ATOM 5422 C C . GLY D 1 117 ? -2.601 10.018 52.589 1.00 16.58 117 GLY D C 1
ATOM 5423 O O . GLY D 1 117 ? -2.240 8.896 52.214 1.00 18.03 117 GLY D O 1
ATOM 5424 N N . LEU D 1 118 ? -1.810 10.725 53.414 1.00 15.22 118 LEU D N 1
ATOM 5425 C CA . LEU D 1 118 ? -0.500 10.152 53.715 1.00 16.81 118 LEU D CA 1
ATOM 5426 C C . LEU D 1 118 ? -0.524 9.269 54.960 1.00 19.13 118 LEU D C 1
ATOM 5427 O O . LEU D 1 118 ? -0.656 9.783 56.076 1.00 20.37 118 LEU D O 1
ATOM 5432 N N . MET D 1 119 ? -0.397 7.968 54.768 1.00 18.16 119 MET D N 1
ATOM 5433 C CA . MET D 1 119 ? -0.215 7.040 55.876 1.00 22.41 119 MET D CA 1
ATOM 5434 C C . MET D 1 119 ? 1.230 7.101 56.352 1.00 21.24 119 MET D C 1
ATOM 5435 O O . MET D 1 119 ? 2.094 7.225 55.475 1.00 23.27 119 MET D O 1
ATOM 5440 N N . VAL D 1 120 ? 1.516 7.007 57.648 1.00 15.15 120 VAL D N 1
ATOM 5441 C CA . VAL D 1 120 ? 2.915 6.951 58.100 1.00 14.27 120 VAL D CA 1
ATOM 5442 C C . VAL D 1 120 ? 3.270 5.563 58.640 1.00 15.64 120 VAL D C 1
ATOM 5443 O O . VAL D 1 120 ? 4.454 5.293 58.878 1.00 14.21 120 VAL D O 1
ATOM 5447 N N . HIS D 1 121 ? 2.270 4.712 58.801 1.00 22.37 121 HIS D N 1
ATOM 5448 C CA . HIS D 1 121 ? 2.522 3.300 59.124 1.00 27.74 121 HIS D CA 1
ATOM 5449 C C . HIS D 1 121 ? 1.471 2.385 58.514 1.00 23.85 121 HIS D C 1
ATOM 5450 O O . HIS D 1 121 ? 0.351 2.776 58.206 1.00 24.86 121 HIS D O 1
ATOM 5457 N N . VAL D 1 122 ? 1.809 1.107 58.311 1.00 20.70 122 VAL D N 1
ATOM 5458 C CA . VAL D 1 122 ? 0.895 0.112 57.762 1.00 18.51 122 VAL D CA 1
ATOM 5459 C C . VAL D 1 122 ? 0.509 -0.892 58.849 1.00 21.11 122 VAL D C 1
ATOM 5460 O O . VAL D 1 122 ? 1.158 -1.941 58.989 1.00 21.20 122 VAL D O 1
ATOM 5464 N N . THR D 1 123 ? -0.510 -0.522 59.605 1.00 21.27 123 THR D N 1
ATOM 5465 C CA . THR D 1 123 ? -1.046 -1.177 60.785 1.00 20.50 123 THR D CA 1
ATOM 5466 C C . THR D 1 123 ? 0.033 -1.852 61.633 1.00 19.47 123 THR D C 1
ATOM 5467 O O . THR D 1 123 ? -0.064 -3.039 61.951 1.00 24.66 123 THR D O 1
ATOM 5471 N N . ALA D 1 124 ? 1.043 -1.092 62.007 1.00 20.66 124 ALA D N 1
ATOM 5472 C CA . ALA D 1 124 ? 2.079 -1.492 62.937 1.00 18.77 124 ALA D CA 1
ATOM 5473 C C . ALA D 1 124 ? 2.728 -0.249 63.533 1.00 17.44 124 ALA D C 1
ATOM 5474 O O . ALA D 1 124 ? 3.729 0.241 63.025 1.00 20.52 124 ALA D O 1
ATOM 5476 N N . HIS D 1 125 ? 2.138 0.256 64.619 1.00 21.22 125 HIS D N 1
ATOM 5477 C CA . HIS D 1 125 ? 2.651 1.497 65.201 1.00 20.95 125 HIS D CA 1
ATOM 5478 C C . HIS D 1 125 ? 2.987 1.393 66.684 1.00 30.30 125 HIS D C 1
ATOM 5479 O O . HIS D 1 125 ? 3.142 2.451 67.309 1.00 15.48 125 HIS D O 1
ATOM 5486 N N . ARG D 1 126 ? 3.094 0.166 67.189 1.00 17.76 126 ARG D N 1
ATOM 5487 C CA . ARG D 1 126 ? 3.496 -0.055 68.582 1.00 22.96 126 ARG D CA 1
ATOM 5488 C C . ARG D 1 126 ? 5.005 -0.012 68.752 1.00 19.14 126 ARG D C 1
ATOM 5489 O O . ARG D 1 126 ? 5.773 -0.635 68.021 1.00 19.59 126 ARG D O 1
ATOM 5497 N N . ILE D 1 127 ? 5.491 0.731 69.731 1.00 17.82 127 ILE D N 1
ATOM 5498 C CA . ILE D 1 127 ? 6.890 0.830 70.108 1.00 14.17 127 ILE D CA 1
ATOM 5499 C C . ILE D 1 127 ? 7.042 0.142 71.471 1.00 25.08 127 ILE D C 1
ATOM 5500 O O . ILE D 1 127 ? 6.515 0.642 72.475 1.00 20.77 127 ILE D O 1
ATOM 5505 N N . ASP D 1 128 ? 7.724 -0.990 71.506 1.00 25.75 128 ASP D N 1
ATOM 5506 C CA . ASP D 1 128 ? 7.686 -1.860 72.682 1.00 28.06 128 ASP D CA 1
ATOM 5507 C C . ASP D 1 128 ? 8.585 -1.426 73.830 1.00 25.83 128 ASP D C 1
ATOM 5508 O O . ASP D 1 128 ? 9.585 -0.738 73.656 1.00 18.50 128 ASP D O 1
ATOM 5513 N N . PRO D 1 129 ? 8.198 -1.870 75.028 1.00 22.26 129 PRO D N 1
ATOM 5514 C CA . PRO D 1 129 ? 9.057 -1.663 76.207 1.00 18.46 129 PRO D CA 1
ATOM 5515 C C . PRO D 1 129 ? 10.418 -2.293 75.946 1.00 19.32 129 PRO D C 1
ATOM 5516 O O . PRO D 1 129 ? 10.471 -3.441 75.469 1.00 30.52 129 PRO D O 1
ATOM 5520 N N . GLY D 1 130 ? 11.513 -1.590 76.199 1.00 22.12 130 GLY D N 1
ATOM 5521 C CA . GLY D 1 130 ? 12.809 -2.180 75.860 1.00 20.84 130 GLY D CA 1
ATOM 5522 C C . GLY D 1 130 ? 13.362 -1.595 74.568 1.00 26.09 130 GLY D C 1
ATOM 5523 O O . GLY D 1 130 ? 14.564 -1.683 74.326 1.00 27.80 130 GLY D O 1
ATOM 5524 N N . TRP D 1 131 ? 12.487 -0.995 73.764 1.00 28.10 131 TRP D N 1
ATOM 5525 C CA . TRP D 1 131 ? 12.871 -0.454 72.467 1.00 27.31 131 TRP D CA 1
ATOM 5526 C C . TRP D 1 131 ? 13.932 0.628 72.584 1.00 29.29 131 TRP D C 1
ATOM 5527 O O . TRP D 1 131 ? 13.939 1.446 73.510 1.00 25.69 131 TRP D O 1
ATOM 5538 N N . SER D 1 132 ? 14.842 0.644 71.607 1.00 25.63 132 SER D N 1
ATOM 5539 C CA . SER D 1 132 ? 15.866 1.667 71.535 1.00 19.43 132 SER D CA 1
ATOM 5540 C C . SER D 1 132 ? 16.351 1.861 70.101 1.00 23.44 132 SER D C 1
ATOM 5541 O O . SER D 1 132 ? 16.998 0.996 69.515 1.00 33.28 132 SER D O 1
ATOM 5544 N N . GLY D 1 133 ? 16.056 3.029 69.543 1.00 26.32 133 GLY D N 1
ATOM 5545 C CA . GLY D 1 133 ? 16.478 3.353 68.186 1.00 24.78 133 GLY D CA 1
ATOM 5546 C C . GLY D 1 133 ? 15.483 4.301 67.535 1.00 25.24 133 GLY D C 1
ATOM 5547 O O . GLY D 1 133 ? 14.480 4.701 68.134 1.00 23.78 133 GLY D O 1
ATOM 5548 N N . CYS D 1 134 ? 15.795 4.660 66.293 1.00 22.95 134 CYS D N 1
ATOM 5549 C CA . CYS D 1 134 ? 14.878 5.461 65.493 1.00 19.21 134 CYS D CA 1
ATOM 5550 C C . CYS D 1 134 ? 13.715 4.573 65.069 1.00 22.31 134 CYS D C 1
ATOM 5551 O O . CYS D 1 134 ? 13.847 3.345 65.026 1.00 24.00 134 CYS D O 1
ATOM 5554 N N . ILE D 1 135 ? 12.568 5.169 64.762 1.00 21.29 135 ILE D N 1
ATOM 5555 C CA . ILE D 1 135 ? 11.397 4.413 64.350 1.00 18.79 135 ILE D CA 1
ATOM 5556 C C . ILE D 1 135 ? 11.256 4.398 62.832 1.00 22.50 135 ILE D C 1
ATOM 5557 O O . ILE D 1 135 ? 11.229 5.425 62.163 1.00 22.70 135 ILE D O 1
ATOM 5562 N N . VAL D 1 136 ? 11.171 3.191 62.279 1.00 23.49 136 VAL D N 1
ATOM 5563 C CA . VAL D 1 136 ? 10.949 3.034 60.846 1.00 21.32 136 VAL D CA 1
ATOM 5564 C C . VAL D 1 136 ? 9.479 3.306 60.538 1.00 22.29 136 VAL D C 1
ATOM 5565 O O . VAL D 1 136 ? 8.579 2.923 61.287 1.00 18.95 136 VAL D O 1
ATOM 5569 N N . LEU D 1 137 ? 9.298 4.020 59.424 1.00 15.66 137 LEU D N 1
ATOM 5570 C CA . LEU D 1 137 ? 8.008 4.455 58.950 1.00 15.14 137 LEU D CA 1
ATOM 5571 C C . LEU D 1 137 ? 7.712 3.773 57.596 1.00 11.18 137 LEU D C 1
ATOM 5572 O O . LEU D 1 137 ? 8.654 3.576 56.855 1.00 16.44 137 LEU D O 1
ATOM 5577 N N . GLU D 1 138 ? 6.460 3.449 57.394 1.00 13.96 138 GLU D N 1
ATOM 5578 C CA . GLU D 1 138 ? 6.012 2.865 56.128 1.00 21.19 138 GLU D CA 1
ATOM 5579 C C . GLU D 1 138 ? 5.038 3.873 55.525 1.00 20.01 138 GLU D C 1
ATOM 5580 O O . GLU D 1 138 ? 3.894 3.966 55.974 1.00 18.34 138 GLU D O 1
ATOM 5586 N N . PHE D 1 139 ? 5.497 4.646 54.539 1.00 18.58 139 PHE D N 1
ATOM 5587 C CA . PHE D 1 139 ? 4.606 5.608 53.902 1.00 16.81 139 PHE D CA 1
ATOM 5588 C C . PHE D 1 139 ? 3.749 4.974 52.806 1.00 19.56 139 PHE D C 1
ATOM 5589 O O . PHE D 1 139 ? 4.282 4.231 51.984 1.00 20.29 139 PHE D O 1
ATOM 5597 N N . TYR D 1 140 ? 2.469 5.282 52.786 1.00 12.43 140 TYR D N 1
ATOM 5598 C CA . TYR D 1 140 ? 1.598 4.969 51.675 1.00 19.17 140 TYR D CA 1
ATOM 5599 C C . TYR D 1 140 ? 0.732 6.185 51.337 1.00 17.69 140 TYR D C 1
ATOM 5600 O O . TYR D 1 140 ? -0.020 6.670 52.166 1.00 20.75 140 TYR D O 1
ATOM 5609 N N . ASN D 1 141 ? 0.834 6.648 50.097 1.00 20.41 141 ASN D N 1
ATOM 5610 C CA . ASN D 1 141 ? -0.007 7.731 49.612 1.00 14.69 141 ASN D CA 1
ATOM 5611 C C . ASN D 1 141 ? -1.294 7.224 48.980 1.00 18.11 141 ASN D C 1
ATOM 5612 O O . ASN D 1 141 ? -1.312 6.749 47.840 1.00 21.16 141 ASN D O 1
ATOM 5617 N N . SER D 1 142 ? -2.397 7.362 49.670 1.00 14.02 142 SER D N 1
ATOM 5618 C CA . SER D 1 142 ? -3.740 7.002 49.307 1.00 11.21 142 SER D CA 1
ATOM 5619 C C . SER D 1 142 ? -4.531 8.161 48.724 1.00 18.70 142 SER D C 1
ATOM 5620 O O . SER D 1 142 ? -5.744 8.054 48.533 1.00 20.36 142 SER D O 1
ATOM 5623 N N . GLY D 1 143 ? -3.868 9.282 48.461 1.00 19.45 143 GLY D N 1
ATOM 5624 C CA . GLY D 1 143 ? -4.567 10.454 47.933 1.00 15.21 143 GLY D CA 1
ATOM 5625 C C . GLY D 1 143 ? -4.369 10.578 46.427 1.00 22.40 143 GLY D C 1
ATOM 5626 O O . GLY D 1 143 ? -3.934 9.630 45.774 1.00 17.50 143 GLY D O 1
ATOM 5627 N N . LYS D 1 144 ? -4.708 11.749 45.900 1.00 25.23 144 LYS D N 1
ATOM 5628 C CA . LYS D 1 144 ? -4.749 11.978 44.457 1.00 26.76 144 LYS D CA 1
ATOM 5629 C C . LYS D 1 144 ? -3.520 12.706 43.959 1.00 26.26 144 LYS D C 1
ATOM 5630 O O . LYS D 1 144 ? -3.225 12.744 42.765 1.00 22.91 144 LYS D O 1
ATOM 5636 N N . LEU D 1 145 ? -2.707 13.305 44.827 1.00 18.58 145 LEU D N 1
ATOM 5637 C CA . LEU D 1 145 ? -1.546 14.019 44.326 1.00 19.60 145 LEU D CA 1
ATOM 5638 C C . LEU D 1 145 ? -0.242 13.532 44.934 1.00 23.70 145 LEU D C 1
ATOM 5639 O O . LEU D 1 145 ? -0.228 13.141 46.099 1.00 20.50 145 LEU D O 1
ATOM 5644 N N . PRO D 1 146 ? 0.820 13.575 44.142 1.00 22.79 146 PRO D N 1
ATOM 5645 C CA . PRO D 1 146 ? 2.136 13.227 44.662 1.00 17.66 146 PRO D CA 1
ATOM 5646 C C . PRO D 1 146 ? 2.472 14.253 45.756 1.00 27.62 146 PRO D C 1
ATOM 5647 O O . PRO D 1 146 ? 2.130 15.423 45.628 1.00 21.80 146 PRO D O 1
ATOM 5651 N N . LEU D 1 147 ? 3.102 13.764 46.809 1.00 20.69 147 LEU D N 1
ATOM 5652 C CA . LEU D 1 147 ? 3.515 14.591 47.943 1.00 17.73 147 LEU D CA 1
ATOM 5653 C C . LEU D 1 147 ? 5.031 14.607 48.015 1.00 20.92 147 LEU D C 1
ATOM 5654 O O . LEU D 1 147 ? 5.680 13.551 48.014 1.00 23.28 147 LEU D O 1
ATOM 5659 N N . ALA D 1 148 ? 5.643 15.796 48.061 1.00 16.80 148 ALA D N 1
ATOM 5660 C CA . ALA D 1 148 ? 7.084 15.821 48.288 1.00 17.15 148 ALA D CA 1
ATOM 5661 C C . ALA D 1 148 ? 7.393 15.837 49.787 1.00 24.32 148 ALA D C 1
ATOM 5662 O O . ALA D 1 148 ? 6.909 16.695 50.538 1.00 25.13 148 ALA D O 1
ATOM 5664 N N . LEU D 1 149 ? 8.212 14.893 50.228 1.00 20.59 149 LEU D N 1
ATOM 5665 C CA . LEU D 1 149 ? 8.662 14.794 51.612 1.00 22.90 149 LEU D CA 1
ATOM 5666 C C . LEU D 1 149 ? 10.096 15.289 51.768 1.00 25.11 149 LEU D C 1
ATOM 5667 O O . LEU D 1 149 ? 10.956 14.950 50.958 1.00 22.92 149 LEU D O 1
ATOM 5672 N N . ARG D 1 150 ? 10.362 16.094 52.796 1.00 25.21 150 ARG D N 1
ATOM 5673 C CA . ARG D 1 150 ? 11.692 16.648 53.038 1.00 26.27 150 ARG D CA 1
ATOM 5674 C C . ARG D 1 150 ? 12.133 16.342 54.475 1.00 15.09 150 ARG D C 1
ATOM 5675 O O . ARG D 1 150 ? 11.351 16.475 55.416 1.00 25.23 150 ARG D O 1
ATOM 5683 N N . PRO D 1 151 ? 13.359 15.887 54.597 1.00 27.14 151 PRO D N 1
ATOM 5684 C CA . PRO D 1 151 ? 13.955 15.587 55.908 1.00 28.91 151 PRO D CA 1
ATOM 5685 C C . PRO D 1 151 ? 13.717 16.714 56.892 1.00 27.50 151 PRO D C 1
ATOM 5686 O O . PRO D 1 151 ? 13.887 17.891 56.553 1.00 29.57 151 PRO D O 1
ATOM 5690 N N . GLY D 1 152 ? 13.297 16.361 58.103 1.00 25.02 152 GLY D N 1
ATOM 5691 C CA . GLY D 1 152 ? 13.079 17.376 59.114 1.00 25.74 152 GLY D CA 1
ATOM 5692 C C . GLY D 1 152 ? 11.629 17.725 59.318 1.00 25.41 152 GLY D C 1
ATOM 5693 O O . GLY D 1 152 ? 11.264 18.277 60.361 1.00 28.91 152 GLY D O 1
ATOM 5694 N N . MET D 1 153 ? 10.756 17.436 58.354 1.00 23.52 153 MET D N 1
ATOM 5695 C CA . MET D 1 153 ? 9.368 17.828 58.514 1.00 19.96 153 MET D CA 1
ATOM 5696 C C . MET D 1 153 ? 8.681 17.066 59.644 1.00 18.85 153 MET D C 1
ATOM 5697 O O . MET D 1 153 ? 9.024 15.917 59.894 1.00 26.11 153 MET D O 1
ATOM 5702 N N . LEU D 1 154 ? 7.719 17.715 60.279 1.00 22.17 154 LEU D N 1
ATOM 5703 C CA . LEU D 1 154 ? 6.823 17.116 61.258 1.00 21.94 154 LEU D CA 1
ATOM 5704 C C . LEU D 1 154 ? 6.028 15.994 60.589 1.00 27.89 154 LEU D C 1
ATOM 5705 O O . LEU D 1 154 ? 5.206 16.263 59.705 1.00 26.39 154 LEU D O 1
ATOM 5710 N N . ILE D 1 155 ? 6.303 14.770 61.029 1.00 22.13 155 ILE D N 1
ATOM 5711 C CA . ILE D 1 155 ? 5.770 13.621 60.281 1.00 21.34 155 ILE D CA 1
ATOM 5712 C C . ILE D 1 155 ? 4.800 12.809 61.103 1.00 24.74 155 ILE D C 1
ATOM 5713 O O . ILE D 1 155 ? 3.945 12.071 60.609 1.00 18.14 155 ILE D O 1
ATOM 5718 N N . GLY D 1 156 ? 4.823 12.933 62.441 1.00 18.11 156 GLY D N 1
ATOM 5719 C CA . GLY D 1 156 ? 3.822 12.166 63.197 1.00 17.75 156 GLY D CA 1
ATOM 5720 C C . GLY D 1 156 ? 3.902 12.515 64.675 1.00 21.41 156 GLY D C 1
ATOM 5721 O O . GLY D 1 156 ? 4.536 13.523 65.002 1.00 18.74 156 GLY D O 1
ATOM 5722 N N . ALA D 1 157 ? 3.292 11.696 65.533 1.00 23.33 157 ALA D N 1
ATOM 5723 C CA . ALA D 1 157 ? 3.418 11.966 66.967 1.00 23.60 157 ALA D CA 1
ATOM 5724 C C . ALA D 1 157 ? 3.472 10.666 67.767 1.00 23.70 157 ALA D C 1
ATOM 5725 O O . ALA D 1 157 ? 2.968 9.635 67.325 1.00 23.71 157 ALA D O 1
ATOM 5727 N N . LEU D 1 158 ? 4.077 10.746 68.944 1.00 19.84 158 LEU D N 1
ATOM 5728 C CA . LEU D 1 158 ? 4.159 9.601 69.859 1.00 17.46 158 LEU D CA 1
ATOM 5729 C C . LEU D 1 158 ? 3.405 9.907 71.152 1.00 21.42 158 LEU D C 1
ATOM 5730 O O . LEU D 1 158 ? 3.521 11.020 71.664 1.00 18.31 158 LEU D O 1
ATOM 5735 N N . SER D 1 159 ? 2.656 8.946 71.647 1.00 21.43 159 SER D N 1
ATOM 5736 C CA . SER D 1 159 ? 2.053 8.953 72.973 1.00 20.99 159 SER D CA 1
ATOM 5737 C C . SER D 1 159 ? 2.665 7.760 73.729 1.00 24.69 159 SER D C 1
ATOM 5738 O O . SER D 1 159 ? 3.242 6.858 73.115 1.00 24.47 159 SER D O 1
ATOM 5741 N N . PHE D 1 160 ? 2.559 7.826 75.053 1.00 23.71 160 PHE D N 1
ATOM 5742 C CA . PHE D 1 160 ? 3.260 6.867 75.904 1.00 24.86 160 PHE D CA 1
ATOM 5743 C C . PHE D 1 160 ? 2.320 6.352 76.979 1.00 23.86 160 PHE D C 1
ATOM 5744 O O . PHE D 1 160 ? 1.618 7.093 77.653 1.00 19.02 160 PHE D O 1
ATOM 5752 N N . GLU D 1 161 ? 2.279 5.029 77.104 1.00 23.10 161 GLU D N 1
ATOM 5753 C CA . GLU D 1 161 ? 1.287 4.381 77.945 1.00 26.68 161 GLU D CA 1
ATOM 5754 C C . GLU D 1 161 ? 2.006 3.469 78.938 1.00 23.11 161 GLU D C 1
ATOM 5755 O O . GLU D 1 161 ? 2.652 2.509 78.524 1.00 26.13 161 GLU D O 1
ATOM 5761 N N . PRO D 1 162 ? 1.908 3.818 80.206 1.00 27.02 162 PRO D N 1
ATOM 5762 C CA . PRO D 1 162 ? 2.556 2.992 81.236 1.00 33.51 162 PRO D CA 1
ATOM 5763 C C . PRO D 1 162 ? 1.961 1.590 81.256 1.00 23.70 162 PRO D C 1
ATOM 5764 O O . PRO D 1 162 ? 0.801 1.348 80.930 1.00 27.26 162 PRO D O 1
ATOM 5768 N N . LEU D 1 163 ? 2.791 0.631 81.660 1.00 24.41 163 LEU D N 1
ATOM 5769 C CA . LEU D 1 163 ? 2.272 -0.735 81.667 1.00 21.53 163 LEU D CA 1
ATOM 5770 C C . LEU D 1 163 ? 1.844 -1.121 83.082 1.00 30.71 163 LEU D C 1
ATOM 5771 O O . LEU D 1 163 ? 2.048 -0.359 84.025 1.00 23.61 163 LEU D O 1
ATOM 5776 N N . SER D 1 164 ? 1.246 -2.295 83.194 1.00 24.27 164 SER D N 1
ATOM 5777 C CA . SER D 1 164 ? 0.768 -2.768 84.491 1.00 27.68 164 SER D CA 1
ATOM 5778 C C . SER D 1 164 ? 1.919 -3.127 85.419 1.00 26.93 164 SER D C 1
ATOM 5779 O O . SER D 1 164 ? 1.736 -3.367 86.613 1.00 31.07 164 SER D O 1
ATOM 5782 N N . GLY D 1 165 ? 3.122 -3.180 84.874 1.00 24.22 165 GLY D N 1
ATOM 5783 C CA . GLY D 1 165 ? 4.322 -3.613 85.569 1.00 29.45 165 GLY D CA 1
ATOM 5784 C C . GLY D 1 165 ? 5.467 -3.775 84.587 1.00 33.12 165 GLY D C 1
ATOM 5785 O O . GLY D 1 165 ? 5.301 -3.529 83.383 1.00 28.33 165 GLY D O 1
ATOM 5786 N N . PRO D 1 166 ? 6.642 -4.160 85.064 1.00 30.42 166 PRO D N 1
ATOM 5787 C CA . PRO D 1 166 ? 7.769 -4.323 84.151 1.00 37.61 166 PRO D CA 1
ATOM 5788 C C . PRO D 1 166 ? 7.535 -5.508 83.216 1.00 43.08 166 PRO D C 1
ATOM 5789 O O . PRO D 1 166 ? 7.138 -6.562 83.709 1.00 44.09 166 PRO D O 1
ATOM 5793 N N . ALA D 1 167 ? 7.795 -5.321 81.922 1.00 29.50 167 ALA D N 1
ATOM 5794 C CA . ALA D 1 167 ? 7.824 -6.494 81.049 1.00 26.33 167 ALA D CA 1
ATOM 5795 C C . ALA D 1 167 ? 8.929 -7.429 81.550 1.00 27.79 167 ALA D C 1
ATOM 5796 O O . ALA D 1 167 ? 10.008 -6.932 81.872 1.00 26.49 167 ALA D O 1
ATOM 5798 N N . VAL D 1 168 ? 8.634 -8.727 81.616 1.00 36.70 168 VAL D N 1
ATOM 5799 C CA . VAL D 1 168 ? 9.671 -9.692 81.983 1.00 35.52 168 VAL D CA 1
ATOM 5800 C C . VAL D 1 168 ? 10.609 -9.851 80.785 1.00 34.75 168 VAL D C 1
ATOM 5801 O O . VAL D 1 168 ? 11.834 -9.847 80.911 1.00 40.44 168 VAL D O 1
ATOM 5805 N N . ARG D 1 169 ? 10.007 -9.974 79.605 1.00 21.99 169 ARG D N 1
ATOM 5806 C CA . ARG D 1 169 ? 10.757 -10.074 78.356 1.00 25.24 169 ARG D CA 1
ATOM 5807 C C . ARG D 1 169 ? 10.607 -8.806 77.515 1.00 32.27 169 ARG D C 1
ATOM 5808 O O . ARG D 1 169 ? 9.859 -8.783 76.532 1.00 36.50 169 ARG D O 1
ATOM 5816 N N . PRO D 1 170 ? 11.290 -7.726 77.869 1.00 26.52 170 PRO D N 1
ATOM 5817 C CA . PRO D 1 170 ? 11.213 -6.496 77.068 1.00 24.87 170 PRO D CA 1
ATOM 5818 C C . PRO D 1 170 ? 11.995 -6.668 75.773 1.00 23.52 170 PRO D C 1
ATOM 5819 O O . PRO D 1 170 ? 12.691 -7.669 75.599 1.00 25.06 170 PRO D O 1
ATOM 5823 N N . TYR D 1 171 ? 11.886 -5.697 74.869 1.00 22.54 171 TYR D N 1
ATOM 5824 C CA . TYR D 1 171 ? 12.390 -5.901 73.515 1.00 24.81 171 TYR D CA 1
ATOM 5825 C C . TYR D 1 171 ? 13.889 -6.140 73.457 1.00 21.23 171 TYR D C 1
ATOM 5826 O O . TYR D 1 171 ? 14.341 -7.028 72.734 1.00 27.83 171 TYR D O 1
ATOM 5835 N N . ASN D 1 172 ? 14.650 -5.351 74.189 1.00 23.87 172 ASN D N 1
ATOM 5836 C CA . ASN D 1 172 ? 16.099 -5.470 74.174 1.00 26.05 172 ASN D CA 1
ATOM 5837 C C . ASN D 1 172 ? 16.603 -6.789 74.756 1.00 27.74 172 ASN D C 1
ATOM 5838 O O . ASN D 1 172 ? 17.733 -7.196 74.454 1.00 36.23 172 ASN D O 1
ATOM 5843 N N . ARG D 1 173 ? 15.834 -7.490 75.578 1.00 31.89 173 ARG D N 1
ATOM 5844 C CA . ARG D 1 173 ? 16.374 -8.713 76.188 1.00 42.86 173 ARG D CA 1
ATOM 5845 C C . ARG D 1 173 ? 16.067 -9.961 75.355 1.00 30.04 173 ARG D C 1
ATOM 5846 O O . ARG D 1 173 ? 16.837 -10.916 75.435 1.00 47.15 173 ARG D O 1
ATOM 5854 N N . ARG D 1 174 ? 14.997 -9.927 74.599 1.00 23.07 174 ARG D N 1
ATOM 5855 C CA . ARG D 1 174 ? 14.398 -10.918 73.736 1.00 30.64 174 ARG D CA 1
ATOM 5856 C C . ARG D 1 174 ? 15.247 -11.278 72.526 1.00 29.61 174 ARG D C 1
ATOM 5857 O O . ARG D 1 174 ? 15.460 -10.460 71.632 1.00 36.20 174 ARG D O 1
ATOM 5865 N N . GLU D 1 175 ? 15.750 -12.508 72.456 1.00 42.39 175 GLU D N 1
ATOM 5866 C CA . GLU D 1 175 ? 16.720 -12.852 71.417 1.00 47.80 175 GLU D CA 1
ATOM 5867 C C . GLU D 1 175 ? 16.115 -13.039 70.039 1.00 44.20 175 GLU D C 1
ATOM 5868 O O . GLU D 1 175 ? 16.792 -12.836 69.022 1.00 66.22 175 GLU D O 1
ATOM 5874 N N . ASP D 1 176 ? 14.843 -13.425 69.904 1.00 37.83 176 ASP D N 1
ATOM 5875 C CA . ASP D 1 176 ? 14.368 -13.581 68.523 1.00 32.28 176 ASP D CA 1
ATOM 5876 C C . ASP D 1 176 ? 13.743 -12.300 67.982 1.00 32.76 176 ASP D C 1
ATOM 5877 O O . ASP D 1 176 ? 13.124 -12.322 66.911 1.00 34.30 176 ASP D O 1
ATOM 5882 N N . ALA D 1 177 ? 13.906 -11.190 68.696 1.00 30.47 177 ALA D N 1
ATOM 5883 C CA . ALA D 1 177 ? 13.427 -9.895 68.233 1.00 28.91 177 ALA D CA 1
ATOM 5884 C C . ALA D 1 177 ? 14.310 -9.409 67.088 1.00 33.78 177 ALA D C 1
ATOM 5885 O O . ALA D 1 177 ? 15.533 -9.594 67.100 1.00 30.89 177 ALA D O 1
ATOM 5887 N N . LYS D 1 178 ? 13.694 -8.772 66.100 1.00 33.27 178 LYS D N 1
ATOM 5888 C CA . LYS D 1 178 ? 14.370 -8.447 64.854 1.00 34.79 178 LYS D CA 1
ATOM 5889 C C . LYS D 1 178 ? 15.050 -7.104 64.770 1.00 31.85 178 LYS D C 1
ATOM 5890 O O . LYS D 1 178 ? 16.109 -6.958 64.146 1.00 31.75 178 LYS D O 1
ATOM 5896 N N . TYR D 1 179 ? 14.452 -6.073 65.365 1.00 26.33 179 TYR D N 1
ATOM 5897 C CA . TYR D 1 179 ? 14.915 -4.735 65.008 1.00 25.70 179 TYR D CA 1
ATOM 5898 C C . TYR D 1 179 ? 15.665 -3.994 66.085 1.00 29.09 179 TYR D C 1
ATOM 5899 O O . TYR D 1 179 ? 15.617 -2.761 66.121 1.00 25.22 179 TYR D O 1
ATOM 5908 N N . ARG D 1 180 ? 16.350 -4.732 66.943 1.00 37.01 180 ARG D N 1
ATOM 5909 C CA . ARG D 1 180 ? 17.325 -4.070 67.813 1.00 49.29 180 ARG D CA 1
ATOM 5910 C C . ARG D 1 180 ? 18.445 -3.580 66.896 1.00 48.64 180 ARG D C 1
ATOM 5911 O O . ARG D 1 180 ? 18.767 -4.292 65.934 1.00 30.57 180 ARG D O 1
ATOM 5919 N N . ASN D 1 181 ? 18.980 -2.404 67.180 1.00 40.54 181 ASN D N 1
ATOM 5920 C CA . ASN D 1 181 ? 20.021 -1.799 66.354 1.00 58.58 181 ASN D CA 1
ATOM 5921 C C . ASN D 1 181 ? 19.447 -1.266 65.045 1.00 63.61 181 ASN D C 1
ATOM 5922 O O . ASN D 1 181 ? 19.910 -1.658 63.972 1.00 69.91 181 ASN D O 1
ATOM 5927 N N . GLN D 1 182 ? 18.452 -0.390 65.143 1.00 62.22 182 GLN D N 1
ATOM 5928 C CA . GLN D 1 182 ? 17.820 0.179 63.954 1.00 54.35 182 GLN D CA 1
ATOM 5929 C C . GLN D 1 182 ? 18.284 1.617 63.726 1.00 46.81 182 GLN D C 1
ATOM 5930 O O . GLN D 1 182 ? 17.972 2.478 64.555 1.00 36.31 182 GLN D O 1
ATOM 5936 N N . GLN D 1 183 ? 19.004 1.866 62.639 1.00 46.78 183 GLN D N 1
ATOM 5937 C CA . GLN D 1 183 ? 19.519 3.185 62.299 1.00 51.73 183 GLN D CA 1
ATOM 5938 C C . GLN D 1 183 ? 19.423 3.477 60.802 1.00 53.84 183 GLN D C 1
ATOM 5939 O O . GLN D 1 183 ? 20.443 3.494 60.110 1.00 79.29 183 GLN D O 1
ATOM 5945 N N . GLY D 1 184 ? 18.209 3.704 60.328 1.00 42.19 184 GLY D N 1
ATOM 5946 C CA . GLY D 1 184 ? 17.904 3.994 58.934 1.00 32.87 184 GLY D CA 1
ATOM 5947 C C . GLY D 1 184 ? 16.559 3.390 58.562 1.00 28.78 184 GLY D C 1
ATOM 5948 O O . GLY D 1 184 ? 15.847 2.909 59.447 1.00 29.35 184 GLY D O 1
ATOM 5949 N N . ALA D 1 185 ? 16.209 3.407 57.288 1.00 27.78 185 ALA D N 1
ATOM 5950 C CA . ALA D 1 185 ? 15.008 2.754 56.786 1.00 29.28 185 ALA D CA 1
ATOM 5951 C C . ALA D 1 185 ? 15.226 1.253 56.685 1.00 28.77 185 ALA D C 1
ATOM 5952 O O . ALA D 1 185 ? 15.334 0.715 55.581 1.00 30.29 185 ALA D O 1
ATOM 5954 N N . VAL D 1 186 ? 15.300 0.559 57.822 1.00 24.94 186 VAL D N 1
ATOM 5955 C CA . VAL D 1 186 ? 15.520 -0.892 57.765 1.00 25.31 186 VAL D CA 1
ATOM 5956 C C . VAL D 1 186 ? 14.361 -1.641 57.117 1.00 25.17 186 VAL D C 1
ATOM 5957 O O . VAL D 1 186 ? 13.197 -1.468 57.492 1.00 21.94 186 VAL D O 1
ATOM 5961 N N . ALA D 1 187 ? 14.715 -2.482 56.134 1.00 26.60 187 ALA D N 1
ATOM 5962 C CA . ALA D 1 187 ? 13.693 -3.239 55.413 1.00 26.54 187 ALA D CA 1
ATOM 5963 C C . ALA D 1 187 ? 13.268 -4.480 56.196 1.00 27.61 187 ALA D C 1
ATOM 5964 O O . ALA D 1 187 ? 14.030 -4.982 57.020 1.00 31.29 187 ALA D O 1
ATOM 5966 N N . SER D 1 188 ? 12.068 -4.956 55.934 1.00 21.69 188 SER D N 1
ATOM 5967 C CA . SER D 1 188 ? 11.431 -6.084 56.582 1.00 26.24 188 SER D CA 1
ATOM 5968 C C . SER D 1 188 ? 12.387 -7.240 56.863 1.00 29.12 188 SER D C 1
ATOM 5969 O O . SER D 1 188 ? 13.201 -7.581 56.013 1.00 27.84 188 SER D O 1
ATOM 5972 N N . ARG D 1 189 ? 12.308 -7.818 58.056 1.00 28.61 189 ARG D N 1
ATOM 5973 C CA . ARG D 1 189 ? 13.162 -8.959 58.411 1.00 27.22 189 ARG D CA 1
ATOM 5974 C C . ARG D 1 189 ? 12.309 -10.194 58.668 1.00 28.42 189 ARG D C 1
ATOM 5975 O O . ARG D 1 189 ? 12.580 -11.048 59.521 1.00 28.02 189 ARG D O 1
ATOM 5983 N N . ILE D 1 190 ? 11.232 -10.305 57.879 1.00 22.97 190 ILE D N 1
ATOM 5984 C CA . ILE D 1 190 ? 10.276 -11.396 58.000 1.00 21.98 190 ILE D CA 1
ATOM 5985 C C . ILE D 1 190 ? 10.960 -12.748 57.848 1.00 26.70 190 ILE D C 1
ATOM 5986 O O . ILE D 1 190 ? 10.484 -13.768 58.346 1.00 23.96 190 ILE D O 1
ATOM 5991 N N . ASP D 1 191 ? 12.119 -12.786 57.182 1.00 30.19 191 ASP D N 1
ATOM 5992 C CA . ASP D 1 191 ? 12.767 -14.074 56.944 1.00 36.08 191 ASP D CA 1
ATOM 5993 C C . ASP D 1 191 ? 13.459 -14.614 58.188 1.00 38.22 191 ASP D C 1
ATOM 5994 O O . ASP D 1 191 ? 14.272 -15.546 58.130 1.00 33.60 191 ASP D O 1
ATOM 5999 N N . LYS D 1 192 ? 13.177 -14.056 59.357 1.00 44.52 192 LYS D N 1
ATOM 6000 C CA . LYS D 1 192 ? 13.790 -14.471 60.602 1.00 39.68 192 LYS D CA 1
ATOM 6001 C C . LYS D 1 192 ? 12.715 -14.800 61.631 1.00 42.69 192 LYS D C 1
ATOM 6002 O O . LYS D 1 192 ? 12.974 -14.676 62.823 1.00 47.20 192 LYS D O 1
ATOM 6008 N N . ASP D 1 193 ? 11.556 -15.196 61.122 1.00 32.60 193 ASP D N 1
ATOM 6009 C CA . ASP D 1 193 ? 10.461 -15.672 61.954 1.00 33.02 193 ASP D CA 1
ATOM 6010 C C . ASP D 1 193 ? 10.664 -17.120 62.406 1.00 37.47 193 ASP D C 1
ATOM 6011 O O . ASP D 1 193 ? 11.369 -17.864 61.730 1.00 39.12 193 ASP D O 1
ATOM 6017 N N . MET E 1 1 ? -5.696 2.619 79.971 1.00 39.74 1 MET E N 1
ATOM 6018 C CA . MET E 1 1 ? -6.976 2.350 80.608 1.00 30.83 1 MET E CA 1
ATOM 6019 C C . MET E 1 1 ? -8.108 3.130 79.974 1.00 16.29 1 MET E C 1
ATOM 6020 O O . MET E 1 1 ? -8.159 4.359 80.042 1.00 39.00 1 MET E O 1
ATOM 6025 N N . ARG E 1 2 ? -9.080 2.467 79.342 1.00 23.73 2 ARG E N 1
ATOM 6026 C CA . ARG E 1 2 ? -10.192 3.250 78.831 1.00 27.22 2 ARG E CA 1
ATOM 6027 C C . ARG E 1 2 ? -11.338 3.242 79.853 1.00 28.55 2 ARG E C 1
ATOM 6028 O O . ARG E 1 2 ? -11.530 2.272 80.581 1.00 25.36 2 ARG E O 1
ATOM 6036 N N . LEU E 1 3 ? -12.062 4.350 79.831 1.00 23.73 3 LEU E N 1
ATOM 6037 C CA . LEU E 1 3 ? -13.345 4.470 80.479 1.00 21.98 3 LEU E CA 1
ATOM 6038 C C . LEU E 1 3 ? -14.355 3.448 79.974 1.00 33.23 3 LEU E C 1
ATOM 6039 O O . LEU E 1 3 ? -14.614 3.353 78.770 1.00 25.86 3 LEU E O 1
ATOM 6044 N N . CYS E 1 4 ? -14.953 2.685 80.894 1.00 24.91 4 CYS E N 1
ATOM 6045 C CA . CYS E 1 4 ? -15.993 1.747 80.473 1.00 21.32 4 CYS E CA 1
ATOM 6046 C C . CYS E 1 4 ? -17.258 2.514 80.160 1.00 17.11 4 CYS E C 1
ATOM 6047 O O . CYS E 1 4 ? -17.291 3.718 80.435 1.00 32.02 4 CYS E O 1
ATOM 6050 N N . ASP E 1 5 ? -18.291 1.888 79.622 1.00 17.57 5 ASP E N 1
ATOM 6051 C CA . ASP E 1 5 ? -19.520 2.570 79.244 1.00 20.82 5 ASP E CA 1
ATOM 6052 C C . ASP E 1 5 ? -20.131 3.348 80.410 1.00 29.29 5 ASP E C 1
ATOM 6053 O O . ASP E 1 5 ? -20.527 4.511 80.271 1.00 29.45 5 ASP E O 1
ATOM 6058 N N . ARG E 1 6 ? -20.230 2.711 81.571 1.00 18.96 6 ARG E N 1
ATOM 6059 C CA . ARG E 1 6 ? -20.879 3.363 82.703 1.00 18.03 6 ARG E CA 1
ATOM 6060 C C . ARG E 1 6 ? -20.096 4.608 83.087 1.00 20.56 6 ARG E C 1
ATOM 6061 O O . ARG E 1 6 ? -20.714 5.582 83.504 1.00 20.42 6 ARG E O 1
ATOM 6069 N N . ASP E 1 7 ? -18.772 4.549 82.940 1.00 28.42 7 ASP E N 1
ATOM 6070 C CA . ASP E 1 7 ? -17.995 5.737 83.327 1.00 26.45 7 ASP E CA 1
ATOM 6071 C C . ASP E 1 7 ? -18.085 6.810 82.252 1.00 31.96 7 ASP E C 1
ATOM 6072 O O . ASP E 1 7 ? -18.122 8.014 82.542 1.00 26.71 7 ASP E O 1
ATOM 6077 N N . ILE E 1 8 ? -18.149 6.396 80.988 1.00 28.59 8 ILE E N 1
ATOM 6078 C CA . ILE E 1 8 ? -18.354 7.377 79.915 1.00 21.24 8 ILE E CA 1
ATOM 6079 C C . ILE E 1 8 ? -19.633 8.138 80.191 1.00 23.71 8 ILE E C 1
ATOM 6080 O O . ILE E 1 8 ? -19.784 9.339 79.968 1.00 27.96 8 ILE E O 1
ATOM 6085 N N . GLU E 1 9 ? -20.610 7.380 80.709 1.00 19.13 9 GLU E N 1
ATOM 6086 C CA . GLU E 1 9 ? -21.854 8.068 81.065 1.00 28.41 9 GLU E CA 1
ATOM 6087 C C . GLU E 1 9 ? -21.588 9.057 82.197 1.00 27.87 9 GLU E C 1
ATOM 6088 O O . GLU E 1 9 ? -22.047 10.191 82.167 1.00 30.22 9 GLU E O 1
ATOM 6094 N N . ALA E 1 10 ? -20.831 8.616 83.201 1.00 32.26 10 ALA E N 1
ATOM 6095 C CA . ALA E 1 10 ? -20.617 9.444 84.387 1.00 30.87 10 ALA E CA 1
ATOM 6096 C C . ALA E 1 10 ? -19.904 10.748 84.031 1.00 30.00 10 ALA E C 1
ATOM 6097 O O . ALA E 1 10 ? -20.334 11.815 84.480 1.00 31.46 10 ALA E O 1
ATOM 6099 N N . TRP E 1 11 ? -18.837 10.652 83.242 1.00 23.25 11 TRP E N 1
ATOM 6100 C CA . TRP E 1 11 ? -18.137 11.846 82.772 1.00 27.08 11 TRP E CA 1
ATOM 6101 C C . TRP E 1 11 ? -19.073 12.739 81.974 1.00 24.90 11 TRP E C 1
ATOM 6102 O O . TRP E 1 11 ? -19.035 13.971 82.055 1.00 33.43 11 TRP E O 1
ATOM 6113 N N . LEU E 1 12 ? -19.933 12.104 81.171 1.00 22.43 12 LEU E N 1
ATOM 6114 C CA . LEU E 1 12 ? -20.893 12.910 80.416 1.00 23.47 12 LEU E CA 1
ATOM 6115 C C . LEU E 1 12 ? -21.879 13.592 81.364 1.00 27.90 12 LEU E C 1
ATOM 6116 O O . LEU E 1 12 ? -22.271 14.737 81.146 1.00 24.80 12 LEU E O 1
ATOM 6121 N N . ASP E 1 13 ? -22.281 12.860 82.391 1.00 27.91 13 ASP E N 1
ATOM 6122 C CA . ASP E 1 13 ? -23.264 13.327 83.356 1.00 29.87 13 ASP E CA 1
ATOM 6123 C C . ASP E 1 13 ? -22.688 14.468 84.179 1.00 33.32 13 ASP E C 1
ATOM 6124 O O . ASP E 1 13 ? -23.376 15.426 84.529 1.00 37.68 13 ASP E O 1
ATOM 6129 N N . GLU E 1 14 ? -21.403 14.351 84.501 1.00 37.19 14 GLU E N 1
ATOM 6130 C CA . GLU E 1 14 ? -20.749 15.372 85.314 1.00 35.57 14 GLU E CA 1
ATOM 6131 C C . GLU E 1 14 ? -20.381 16.572 84.448 1.00 36.50 14 GLU E C 1
ATOM 6132 O O . GLU E 1 14 ? -20.080 17.651 84.957 1.00 37.75 14 GLU E O 1
ATOM 6138 N N . GLY E 1 15 ? -20.422 16.352 83.133 1.00 35.10 15 GLY E N 1
ATOM 6139 C CA . GLY E 1 15 ? -20.113 17.421 82.190 1.00 32.66 15 GLY E CA 1
ATOM 6140 C C . GLY E 1 15 ? -18.626 17.531 81.919 1.00 34.18 15 GLY E C 1
ATOM 6141 O O . GLY E 1 15 ? -18.177 18.449 81.228 1.00 39.75 15 GLY E O 1
ATOM 6142 N N . ARG E 1 16 ? -17.845 16.587 82.438 1.00 36.83 16 ARG E N 1
ATOM 6143 C CA . ARG E 1 16 ? -16.400 16.539 82.241 1.00 44.76 16 ARG E CA 1
ATOM 6144 C C . ARG E 1 16 ? -16.047 16.371 80.764 1.00 40.89 16 ARG E C 1
ATOM 6145 O O . ARG E 1 16 ? -14.953 16.686 80.302 1.00 37.20 16 ARG E O 1
ATOM 6153 N N . LEU E 1 17 ? -17.018 15.853 80.040 1.00 35.94 17 LEU E N 1
ATOM 6154 C CA . LEU E 1 17 ? -16.980 15.510 78.634 1.00 31.54 17 LEU E CA 1
ATOM 6155 C C . LEU E 1 17 ? -18.280 15.927 77.975 1.00 18.85 17 LEU E C 1
ATOM 6156 O O . LEU E 1 17 ? -19.340 15.869 78.599 1.00 20.64 17 LEU E O 1
ATOM 6161 N N . SER E 1 18 ? -18.219 16.355 76.724 1.00 23.99 18 SER E N 1
ATOM 6162 C CA . SER E 1 18 ? -19.374 16.730 75.937 1.00 29.76 18 SER E CA 1
ATOM 6163 C C . SER E 1 18 ? -19.421 15.986 74.599 1.00 19.53 18 SER E C 1
ATOM 6164 O O . SER E 1 18 ? -18.390 15.994 73.932 1.00 22.64 18 SER E O 1
ATOM 6167 N N . ILE E 1 19 ? -20.560 15.416 74.276 1.00 24.31 19 ILE E N 1
ATOM 6168 C CA . ILE E 1 19 ? -20.858 14.875 72.956 1.00 30.70 19 ILE E CA 1
ATOM 6169 C C . ILE E 1 19 ? -22.229 15.394 72.542 1.00 30.17 19 ILE E C 1
ATOM 6170 O O . ILE E 1 19 ? -23.257 15.123 73.147 1.00 27.68 19 ILE E O 1
ATOM 6175 N N . ASN E 1 20 ? -22.181 16.192 71.479 1.00 23.85 20 ASN E N 1
ATOM 6176 C CA . ASN E 1 20 ? -23.365 16.932 71.073 1.00 28.25 20 ASN E CA 1
ATOM 6177 C C . ASN E 1 20 ? -23.776 16.677 69.640 1.00 19.45 20 ASN E C 1
ATOM 6178 O O . ASN E 1 20 ? -23.027 16.984 68.713 1.00 19.03 20 ASN E O 1
ATOM 6183 N N . PRO E 1 21 ? -24.966 16.166 69.396 1.00 27.09 21 PRO E N 1
ATOM 6184 C CA . PRO E 1 21 ? -25.907 15.656 70.391 1.00 26.99 21 PRO E CA 1
ATOM 6185 C C . PRO E 1 21 ? -25.440 14.368 71.073 1.00 35.57 21 PRO E C 1
ATOM 6186 O O . PRO E 1 21 ? -24.655 13.583 70.538 1.00 23.74 21 PRO E O 1
ATOM 6190 N N . ARG E 1 22 ? -25.941 14.169 72.288 1.00 28.48 22 ARG E N 1
ATOM 6191 C CA . ARG E 1 22 ? -25.590 13.027 73.122 1.00 31.53 22 ARG E CA 1
ATOM 6192 C C . ARG E 1 22 ? -26.237 11.750 72.602 1.00 29.51 22 ARG E C 1
ATOM 6193 O O . ARG E 1 22 ? -27.457 11.639 72.525 1.00 26.61 22 ARG E O 1
ATOM 6201 N N . PRO E 1 23 ? -25.422 10.784 72.188 1.00 28.83 23 PRO E N 1
ATOM 6202 C CA . PRO E 1 23 ? -25.944 9.477 71.773 1.00 29.16 23 PRO E CA 1
ATOM 6203 C C . PRO E 1 23 ? -26.682 8.785 72.917 1.00 31.99 23 PRO E C 1
ATOM 6204 O O . PRO E 1 23 ? -26.302 8.914 74.081 1.00 27.89 23 PRO E O 1
ATOM 6208 N N . PRO E 1 24 ? -27.722 8.046 72.559 1.00 36.27 24 PRO E N 1
ATOM 6209 C CA . PRO E 1 24 ? -28.561 7.385 73.568 1.00 37.02 24 PRO E CA 1
ATOM 6210 C C . PRO E 1 24 ? -27.799 6.262 74.256 1.00 30.05 24 PRO E C 1
ATOM 6211 O O . PRO E 1 24 ? -26.695 5.905 73.845 1.00 23.89 24 PRO E O 1
ATOM 6215 N N . VAL E 1 25 ? -28.385 5.738 75.336 1.00 25.70 25 VAL E N 1
ATOM 6216 C CA . VAL E 1 25 ? -27.681 4.705 76.105 1.00 32.05 25 VAL E CA 1
ATOM 6217 C C . VAL E 1 25 ? -27.283 3.541 75.214 1.00 25.31 25 VAL E C 1
ATOM 6218 O O . VAL E 1 25 ? -26.235 2.928 75.403 1.00 20.50 25 VAL E O 1
ATOM 6222 N N . GLU E 1 26 ? -28.092 3.232 74.205 1.00 24.44 26 GLU E N 1
ATOM 6223 C CA . GLU E 1 26 ? -27.819 2.013 73.431 1.00 28.71 26 GLU E CA 1
ATOM 6224 C C . GLU E 1 26 ? -26.620 2.171 72.516 1.00 34.43 26 GLU E C 1
ATOM 6225 O O . GLU E 1 26 ? -26.120 1.185 71.962 1.00 32.27 26 GLU E O 1
ATOM 6231 N N . ARG E 1 27 ? -26.160 3.407 72.374 1.00 25.91 27 ARG E N 1
ATOM 6232 C CA . ARG E 1 27 ? -24.965 3.628 71.553 1.00 26.84 27 ARG E CA 1
ATOM 6233 C C . ARG E 1 27 ? -23.738 3.815 72.415 1.00 23.09 27 ARG E C 1
ATOM 6234 O O . ARG E 1 27 ? -22.643 4.076 71.931 1.00 27.41 27 ARG E O 1
ATOM 6242 N N . ILE E 1 28 ? -23.886 3.683 73.729 1.00 28.30 28 ILE E N 1
ATOM 6243 C CA . ILE E 1 28 ? -22.721 3.764 74.618 1.00 22.73 28 ILE E CA 1
ATOM 6244 C C . ILE E 1 28 ? -22.549 2.404 75.280 1.00 29.84 28 ILE E C 1
ATOM 6245 O O . ILE E 1 28 ? -23.363 2.047 76.136 1.00 24.73 28 ILE E O 1
ATOM 6250 N N . ASN E 1 29 ? -21.542 1.639 74.848 1.00 24.84 29 ASN E N 1
ATOM 6251 C CA . ASN E 1 29 ? -21.429 0.275 75.384 1.00 19.86 29 ASN E CA 1
ATOM 6252 C C . ASN E 1 29 ? -19.985 -0.203 75.356 1.00 26.82 29 ASN E C 1
ATOM 6253 O O . ASN E 1 29 ? -19.154 0.191 74.533 1.00 27.49 29 ASN E O 1
ATOM 6258 N N . GLY E 1 30 ? -19.688 -1.075 76.323 1.00 24.24 30 GLY E N 1
ATOM 6259 C CA . GLY E 1 30 ? -18.353 -1.635 76.444 1.00 24.93 30 GLY E CA 1
ATOM 6260 C C . GLY E 1 30 ? -17.340 -0.574 76.795 1.00 25.17 30 GLY E C 1
ATOM 6261 O O . GLY E 1 30 ? -17.244 -0.205 77.965 1.00 23.04 30 GLY E O 1
ATOM 6262 N N . ALA E 1 31 ? -16.592 -0.080 75.805 1.00 19.32 31 ALA E N 1
ATOM 6263 C CA . ALA E 1 31 ? -15.645 0.997 76.088 1.00 20.44 31 ALA E CA 1
ATOM 6264 C C . ALA E 1 31 ? -15.799 2.096 75.033 1.00 18.13 31 ALA E C 1
ATOM 6265 O O . ALA E 1 31 ? -14.856 2.834 74.785 1.00 21.82 31 ALA E O 1
ATOM 6267 N N . THR E 1 32 ? -16.971 2.171 74.421 1.00 22.10 32 THR E N 1
ATOM 6268 C CA . THR E 1 32 ? -17.128 3.104 73.313 1.00 20.73 32 THR E CA 1
ATOM 6269 C C . THR E 1 32 ? -18.485 3.773 73.281 1.00 21.13 32 THR E C 1
ATOM 6270 O O . THR E 1 32 ? -19.512 3.297 73.727 1.00 18.64 32 THR E O 1
ATOM 6274 N N . VAL E 1 33 ? -18.433 4.949 72.653 1.00 25.61 33 VAL E N 1
ATOM 6275 C CA . VAL E 1 33 ? -19.598 5.625 72.147 1.00 23.06 33 VAL E CA 1
ATOM 6276 C C . VAL E 1 33 ? -19.551 5.610 70.619 1.00 21.15 33 VAL E C 1
ATOM 6277 O O . VAL E 1 33 ? -18.528 6.065 70.104 1.00 32.37 33 VAL E O 1
ATOM 6281 N N . ASP E 1 34 ? -20.577 5.126 69.948 1.00 20.74 34 ASP E N 1
ATOM 6282 C CA . ASP E 1 34 ? -20.658 5.146 68.488 1.00 22.77 34 ASP E CA 1
ATOM 6283 C C . ASP E 1 34 ? -20.830 6.580 67.977 1.00 28.52 34 ASP E C 1
ATOM 6284 O O . ASP E 1 34 ? -21.410 7.406 68.702 1.00 29.04 34 ASP E O 1
ATOM 6289 N N . VAL E 1 35 ? -20.341 6.871 66.778 1.00 17.36 35 VAL E N 1
ATOM 6290 C CA . VAL E 1 35 ? -20.535 8.188 66.155 1.00 15.92 35 VAL E CA 1
ATOM 6291 C C . VAL E 1 35 ? -21.113 8.009 64.751 1.00 22.97 35 VAL E C 1
ATOM 6292 O O . VAL E 1 35 ? -20.919 6.977 64.108 1.00 20.47 35 VAL E O 1
ATOM 6296 N N . ARG E 1 36 ? -21.815 9.042 64.301 1.00 24.24 36 ARG E N 1
ATOM 6297 C CA . ARG E 1 36 ? -22.501 8.959 63.019 1.00 22.91 36 ARG E CA 1
ATOM 6298 C C . ARG E 1 36 ? -21.856 9.905 62.001 1.00 18.27 36 ARG E C 1
ATOM 6299 O O . ARG E 1 36 ? -21.086 10.788 62.378 1.00 20.73 36 ARG E O 1
ATOM 6307 N N . LEU E 1 37 ? -22.165 9.664 60.736 1.00 21.63 37 LEU E N 1
ATOM 6308 C CA . LEU E 1 37 ? -21.716 10.425 59.582 1.00 19.45 37 LEU E CA 1
ATOM 6309 C C . LEU E 1 37 ? -22.512 11.717 59.432 1.00 22.98 37 LEU E C 1
ATOM 6310 O O . LEU E 1 37 ? -23.744 11.640 59.427 1.00 25.29 37 LEU E O 1
ATOM 6315 N N . GLY E 1 38 ? -21.816 12.845 59.310 1.00 23.51 38 GLY E N 1
ATOM 6316 C CA . GLY E 1 38 ? -22.424 14.132 59.044 1.00 22.39 38 GLY E CA 1
ATOM 6317 C C . GLY E 1 38 ? -22.794 14.285 57.577 1.00 28.66 38 GLY E C 1
ATOM 6318 O O . GLY E 1 38 ? -22.785 13.288 56.840 1.00 25.99 38 GLY E O 1
ATOM 6319 N N . ASN E 1 39 ? -23.122 15.496 57.131 1.00 25.24 39 ASN E N 1
ATOM 6320 C CA . ASN E 1 39 ? -23.580 15.647 55.746 1.00 17.07 39 ASN E CA 1
ATOM 6321 C C . ASN E 1 39 ? -22.668 16.496 54.870 1.00 26.42 39 ASN E C 1
ATOM 6322 O O . ASN E 1 39 ? -23.128 17.015 53.846 1.00 29.06 39 ASN E O 1
ATOM 6327 N N . LYS E 1 40 ? -21.386 16.637 55.194 1.00 22.66 40 LYS E N 1
ATOM 6328 C CA . LYS E 1 40 ? -20.445 17.485 54.487 1.00 21.02 40 LYS E CA 1
ATOM 6329 C C . LYS E 1 40 ? -19.238 16.710 53.986 1.00 26.19 40 LYS E C 1
ATOM 6330 O O . LYS E 1 40 ? -18.656 15.888 54.704 1.00 22.49 40 LYS E O 1
ATOM 6336 N N . PHE E 1 41 ? -18.857 16.948 52.733 1.00 20.66 41 PHE E N 1
ATOM 6337 C CA . PHE E 1 41 ? -17.791 16.192 52.109 1.00 19.53 41 PHE E CA 1
ATOM 6338 C C . PHE E 1 41 ? -16.913 17.074 51.237 1.00 23.40 41 PHE E C 1
ATOM 6339 O O . PHE E 1 41 ? -17.355 18.130 50.787 1.00 22.10 41 PHE E O 1
ATOM 6347 N N . ARG E 1 42 ? -15.693 16.623 50.997 1.00 17.72 42 ARG E N 1
ATOM 6348 C CA . ARG E 1 42 ? -14.782 17.258 50.070 1.00 20.01 42 ARG E CA 1
ATOM 6349 C C . ARG E 1 42 ? -13.995 16.205 49.279 1.00 22.69 42 ARG E C 1
ATOM 6350 O O . ARG E 1 42 ? -13.676 15.142 49.807 1.00 20.03 42 ARG E O 1
ATOM 6358 N N . THR E 1 43 ? -13.699 16.567 48.036 1.00 21.89 43 THR E N 1
ATOM 6359 C CA . THR E 1 43 ? -12.933 15.722 47.122 1.00 20.26 43 THR E CA 1
ATOM 6360 C C . THR E 1 43 ? -11.692 16.455 46.634 1.00 22.39 43 THR E C 1
ATOM 6361 O O . THR E 1 43 ? -11.478 17.636 46.963 1.00 23.42 43 THR E O 1
ATOM 6365 N N . PHE E 1 44 ? -10.868 15.776 45.843 1.00 23.08 44 PHE E N 1
ATOM 6366 C CA . PHE E 1 44 ? -9.655 16.372 45.309 1.00 23.86 44 PHE E CA 1
ATOM 6367 C C . PHE E 1 44 ? -9.681 16.456 43.776 1.00 24.87 44 PHE E C 1
ATOM 6368 O O . PHE E 1 44 ? -10.196 15.549 43.135 1.00 30.37 44 PHE E O 1
ATOM 6376 N N . ARG E 1 45 ? -9.127 17.520 43.227 1.00 30.29 45 ARG E N 1
ATOM 6377 C CA . ARG E 1 45 ? -8.923 17.763 41.806 1.00 21.74 45 ARG E CA 1
ATOM 6378 C C . ARG E 1 45 ? -7.438 17.801 41.460 1.00 18.39 45 ARG E C 1
ATOM 6379 O O . ARG E 1 45 ? -6.734 18.780 41.707 1.00 30.25 45 ARG E O 1
ATOM 6387 N N . GLY E 1 46 ? -6.885 16.750 40.848 1.00 20.18 46 GLY E N 1
ATOM 6388 C CA . GLY E 1 46 ? -5.460 16.726 40.563 1.00 20.62 46 GLY E CA 1
ATOM 6389 C C . GLY E 1 46 ? -5.017 17.381 39.276 1.00 13.47 46 GLY E C 1
ATOM 6390 O O . GLY E 1 46 ? -3.822 17.593 39.032 1.00 21.98 46 GLY E O 1
ATOM 6391 N N . HIS E 1 47 ? -5.948 17.725 38.403 1.00 17.47 47 HIS E N 1
ATOM 6392 C CA . HIS E 1 47 ? -5.557 18.207 37.078 1.00 14.07 47 HIS E CA 1
ATOM 6393 C C . HIS E 1 47 ? -4.980 19.615 37.110 1.00 28.93 47 HIS E C 1
ATOM 6394 O O . HIS E 1 47 ? -4.537 20.105 36.064 1.00 27.50 47 HIS E O 1
ATOM 6401 N N . THR E 1 48 ? -4.998 20.215 38.297 1.00 24.59 48 THR E N 1
ATOM 6402 C CA . THR E 1 48 ? -4.579 21.607 38.480 1.00 24.26 48 THR E CA 1
ATOM 6403 C C . THR E 1 48 ? -3.200 21.710 39.090 1.00 29.31 48 THR E C 1
ATOM 6404 O O . THR E 1 48 ? -2.571 22.759 39.119 1.00 26.89 48 THR E O 1
ATOM 6408 N N . ALA E 1 49 ? -2.658 20.595 39.587 1.00 29.98 49 ALA E N 1
ATOM 6409 C CA . ALA E 1 49 ? -1.292 20.616 40.096 1.00 25.99 49 ALA E CA 1
ATOM 6410 C C . ALA E 1 49 ? -0.618 19.256 39.937 1.00 19.75 49 ALA E C 1
ATOM 6411 O O . ALA E 1 49 ? -1.302 18.243 39.858 1.00 23.82 49 ALA E O 1
ATOM 6413 N N . ALA E 1 50 ? 0.700 19.254 39.886 1.00 18.50 50 ALA E N 1
ATOM 6414 C CA . ALA E 1 50 ? 1.536 18.078 39.818 1.00 24.42 50 ALA E CA 1
ATOM 6415 C C . ALA E 1 50 ? 1.842 17.460 41.174 1.00 20.12 50 ALA E C 1
ATOM 6416 O O . ALA E 1 50 ? 2.142 16.269 41.286 1.00 19.08 50 ALA E O 1
ATOM 6418 N N . PHE E 1 51 ? 1.820 18.247 42.249 1.00 18.90 51 PHE E N 1
ATOM 6419 C CA . PHE E 1 51 ? 2.109 17.706 43.577 1.00 19.32 51 PHE E CA 1
ATOM 6420 C C . PHE E 1 51 ? 1.872 18.757 44.663 1.00 25.47 51 PHE E C 1
ATOM 6421 O O . PHE E 1 51 ? 1.605 19.917 44.345 1.00 21.39 51 PHE E O 1
ATOM 6429 N N . ILE E 1 52 ? 2.009 18.347 45.922 1.00 22.99 52 ILE E N 1
ATOM 6430 C CA . ILE E 1 52 ? 1.965 19.293 47.041 1.00 16.77 52 ILE E CA 1
ATOM 6431 C C . ILE E 1 52 ? 3.256 19.152 47.836 1.00 26.97 52 ILE E C 1
ATOM 6432 O O . ILE E 1 52 ? 3.616 18.059 48.290 1.00 23.66 52 ILE E O 1
ATOM 6437 N N . ASP E 1 53 ? 3.972 20.256 48.012 1.00 24.46 53 ASP E N 1
ATOM 6438 C CA . ASP E 1 53 ? 5.215 20.244 48.777 1.00 27.25 53 ASP E CA 1
ATOM 6439 C C . ASP E 1 53 ? 4.898 20.429 50.260 1.00 34.91 53 ASP E C 1
ATOM 6440 O O . ASP E 1 53 ? 4.748 21.552 50.729 1.00 37.75 53 ASP E O 1
ATOM 6445 N N . LEU E 1 54 ? 4.785 19.311 50.960 1.00 36.33 54 LEU E N 1
ATOM 6446 C CA . LEU E 1 54 ? 4.370 19.262 52.357 1.00 36.86 54 LEU E CA 1
ATOM 6447 C C . LEU E 1 54 ? 5.190 20.183 53.243 1.00 40.20 54 LEU E C 1
ATOM 6448 O O . LEU E 1 54 ? 4.707 20.656 54.279 1.00 60.84 54 LEU E O 1
ATOM 6453 N N . SER E 1 55 ? 6.433 20.491 52.875 1.00 23.77 55 SER E N 1
ATOM 6454 C CA . SER E 1 55 ? 7.145 21.450 53.731 1.00 31.37 55 SER E CA 1
ATOM 6455 C C . SER E 1 55 ? 7.711 22.620 52.940 1.00 32.80 55 SER E C 1
ATOM 6456 O O . SER E 1 55 ? 8.635 23.278 53.417 1.00 37.68 55 SER E O 1
ATOM 6459 N N . GLY E 1 56 ? 7.202 22.900 51.747 1.00 44.00 56 GLY E N 1
ATOM 6460 C CA . GLY E 1 56 ? 7.745 23.944 50.897 1.00 43.94 56 GLY E CA 1
ATOM 6461 C C . GLY E 1 56 ? 7.259 25.327 51.284 1.00 45.77 56 GLY E C 1
ATOM 6462 O O . GLY E 1 56 ? 6.627 25.466 52.335 1.00 36.65 56 GLY E O 1
ATOM 6463 N N . PRO E 1 57 ? 7.562 26.316 50.449 1.00 47.30 57 PRO E N 1
ATOM 6464 C CA . PRO E 1 57 ? 7.149 27.698 50.702 1.00 50.37 57 PRO E CA 1
ATOM 6465 C C . PRO E 1 57 ? 5.648 27.804 50.968 1.00 51.24 57 PRO E C 1
ATOM 6466 O O . PRO E 1 57 ? 4.831 27.347 50.170 1.00 55.11 57 PRO E O 1
ATOM 6470 N N . LYS E 1 58 ? 5.331 28.418 52.099 1.00 45.90 58 LYS E N 1
ATOM 6471 C CA . LYS E 1 58 ? 3.984 28.556 52.613 1.00 50.01 58 LYS E CA 1
ATOM 6472 C C . LYS E 1 58 ? 2.982 29.083 51.598 1.00 46.19 58 LYS E C 1
ATOM 6473 O O . LYS E 1 58 ? 1.950 28.444 51.373 1.00 40.70 58 LYS E O 1
ATOM 6479 N N . ASP E 1 59 ? 3.232 30.239 50.981 1.00 39.26 59 ASP E N 1
ATOM 6480 C CA . ASP E 1 59 ? 2.244 30.751 50.028 1.00 41.11 59 ASP E CA 1
ATOM 6481 C C . ASP E 1 59 ? 2.044 29.743 48.898 1.00 38.20 59 ASP E C 1
ATOM 6482 O O . ASP E 1 59 ? 0.943 29.610 48.370 1.00 36.11 59 ASP E O 1
ATOM 6487 N N . GLU E 1 60 ? 3.124 29.051 48.563 1.00 41.10 60 GLU E N 1
ATOM 6488 C CA . GLU E 1 60 ? 3.157 28.025 47.534 1.00 40.17 60 GLU E CA 1
ATOM 6489 C C . GLU E 1 60 ? 2.322 26.799 47.876 1.00 43.54 60 GLU E C 1
ATOM 6490 O O . GLU E 1 60 ? 1.674 26.167 47.031 1.00 20.40 60 GLU E O 1
ATOM 6496 N N . VAL E 1 61 ? 2.311 26.412 49.156 1.00 36.50 61 VAL E N 1
ATOM 6497 C CA . VAL E 1 61 ? 1.498 25.236 49.488 1.00 33.28 61 VAL E CA 1
ATOM 6498 C C . VAL E 1 61 ? 0.052 25.654 49.645 1.00 32.83 61 VAL E C 1
ATOM 6499 O O . VAL E 1 61 ? -0.915 24.947 49.366 1.00 28.94 61 VAL E O 1
ATOM 6503 N N . SER E 1 62 ? -0.113 26.898 50.122 1.00 23.46 62 SER E N 1
ATOM 6504 C CA . SER E 1 62 ? -1.473 27.406 50.221 1.00 19.04 62 SER E CA 1
ATOM 6505 C C . SER E 1 62 ? -2.154 27.402 48.851 1.00 21.86 62 SER E C 1
ATOM 6506 O O . SER E 1 62 ? -3.314 27.022 48.688 1.00 20.68 62 SER E O 1
ATOM 6509 N N . ALA E 1 63 ? -1.402 27.851 47.862 1.00 30.81 63 ALA E N 1
ATOM 6510 C CA . ALA E 1 63 ? -1.803 27.889 46.468 1.00 36.29 63 ALA E CA 1
ATOM 6511 C C . ALA E 1 63 ? -2.220 26.529 45.924 1.00 29.82 63 ALA E C 1
ATOM 6512 O O . ALA E 1 63 ? -3.177 26.395 45.169 1.00 31.19 63 ALA E O 1
ATOM 6514 N N . ALA E 1 64 ? -1.468 25.493 46.294 1.00 30.93 64 ALA E N 1
ATOM 6515 C CA . ALA E 1 64 ? -1.744 24.158 45.777 1.00 31.79 64 ALA E CA 1
ATOM 6516 C C . ALA E 1 64 ? -3.001 23.608 46.429 1.00 29.95 64 ALA E C 1
ATOM 6517 O O . ALA E 1 64 ? -3.900 23.093 45.768 1.00 28.91 64 ALA E O 1
ATOM 6519 N N . LEU E 1 65 ? -3.048 23.725 47.756 1.00 29.25 65 LEU E N 1
ATOM 6520 C CA . LEU E 1 65 ? -4.217 23.264 48.504 1.00 27.97 65 LEU E CA 1
ATOM 6521 C C . LEU E 1 65 ? -5.487 23.877 47.933 1.00 26.26 65 LEU E C 1
ATOM 6522 O O . LEU E 1 65 ? -6.501 23.223 47.721 1.00 22.78 65 LEU E O 1
ATOM 6527 N N . ASP E 1 66 ? -5.414 25.180 47.657 1.00 26.86 66 ASP E N 1
ATOM 6528 C CA . ASP E 1 66 ? -6.573 25.889 47.129 1.00 26.36 66 ASP E CA 1
ATOM 6529 C C . ASP E 1 66 ? -6.891 25.432 45.716 1.00 24.72 66 ASP E C 1
ATOM 6530 O O . ASP E 1 66 ? -8.042 25.393 45.283 1.00 31.43 66 ASP E O 1
ATOM 6535 N N . ARG E 1 67 ? -5.904 25.057 44.896 1.00 21.82 67 ARG E N 1
ATOM 6536 C CA . ARG E 1 67 ? -6.415 24.604 43.590 1.00 29.23 67 ARG E CA 1
ATOM 6537 C C . ARG E 1 67 ? -6.950 23.174 43.686 1.00 37.97 67 ARG E C 1
ATOM 6538 O O . ARG E 1 67 ? -7.862 22.836 42.929 1.00 43.34 67 ARG E O 1
ATOM 6546 N N . VAL E 1 68 ? -6.372 22.359 44.566 1.00 27.59 68 VAL E N 1
ATOM 6547 C CA . VAL E 1 68 ? -6.729 20.936 44.527 1.00 26.58 68 VAL E CA 1
ATOM 6548 C C . VAL E 1 68 ? -7.930 20.565 45.367 1.00 26.08 68 VAL E C 1
ATOM 6549 O O . VAL E 1 68 ? -8.585 19.559 45.062 1.00 30.48 68 VAL E O 1
ATOM 6553 N N . MET E 1 69 ? -8.300 21.287 46.422 1.00 24.24 69 MET E N 1
ATOM 6554 C CA . MET E 1 69 ? -9.468 20.884 47.200 1.00 23.10 69 MET E CA 1
ATOM 6555 C C . MET E 1 69 ? -10.772 21.400 46.609 1.00 31.42 69 MET E C 1
ATOM 6556 O O . MET E 1 69 ? -10.875 22.581 46.267 1.00 30.02 69 MET E O 1
ATOM 6561 N N . SER E 1 70 ? -11.788 20.553 46.520 1.00 26.33 70 SER E N 1
ATOM 6562 C CA . SER E 1 70 ? -13.099 20.987 46.074 1.00 26.22 70 SER E CA 1
ATOM 6563 C C . SER E 1 70 ? -13.788 21.900 47.088 1.00 31.21 70 SER E C 1
ATOM 6564 O O . SER E 1 70 ? -13.321 22.028 48.218 1.00 27.22 70 SER E O 1
ATOM 6567 N N . ASP E 1 71 ? -14.888 22.513 46.673 1.00 31.31 71 ASP E N 1
ATOM 6568 C CA . ASP E 1 71 ? -15.821 23.248 47.502 1.00 21.20 71 ASP E CA 1
ATOM 6569 C C . ASP E 1 71 ? -16.529 22.214 48.384 1.00 23.58 71 ASP E C 1
ATOM 6570 O O . ASP E 1 71 ? -16.739 21.089 47.934 1.00 28.51 71 ASP E O 1
ATOM 6575 N N . GLU E 1 72 ? -16.892 22.605 49.597 1.00 27.32 72 GLU E N 1
ATOM 6576 C CA . GLU E 1 72 ? -17.581 21.634 50.430 1.00 25.38 72 GLU E CA 1
ATOM 6577 C C . GLU E 1 72 ? -18.858 21.142 49.763 1.00 31.30 72 GLU E C 1
ATOM 6578 O O . GLU E 1 72 ? -19.648 21.904 49.201 1.00 29.84 72 GLU E O 1
ATOM 6584 N N . ILE E 1 73 ? -19.059 19.833 49.856 1.00 25.60 73 ILE E N 1
ATOM 6585 C CA . ILE E 1 73 ? -20.293 19.205 49.402 1.00 24.06 73 ILE E CA 1
ATOM 6586 C C . ILE E 1 73 ? -21.255 19.025 50.578 1.00 28.43 73 ILE E C 1
ATOM 6587 O O . ILE E 1 73 ? -20.912 18.356 51.552 1.00 25.67 73 ILE E O 1
ATOM 6592 N N . VAL E 1 74 ? -22.439 19.618 50.501 1.00 25.92 74 VAL E N 1
ATOM 6593 C CA . VAL E 1 74 ? -23.453 19.455 51.534 1.00 27.72 74 VAL E CA 1
ATOM 6594 C C . VAL E 1 74 ? -24.576 18.556 51.017 1.00 31.11 74 VAL E C 1
ATOM 6595 O O . VAL E 1 74 ? -25.235 18.918 50.037 1.00 33.85 74 VAL E O 1
ATOM 6599 N N . LEU E 1 75 ? -24.753 17.393 51.647 1.00 26.17 75 LEU E N 1
ATOM 6600 C CA . LEU E 1 75 ? -25.703 16.417 51.132 1.00 29.05 75 LEU E CA 1
ATOM 6601 C C . LEU E 1 75 ? -27.083 16.615 51.729 1.00 39.25 75 LEU E C 1
ATOM 6602 O O . LEU E 1 75 ? -27.264 16.661 52.947 1.00 35.73 75 LEU E O 1
ATOM 6607 N N . ASP E 1 76 ? -28.102 16.710 50.873 1.00 35.98 76 ASP E N 1
ATOM 6608 C CA . ASP E 1 76 ? -29.442 16.855 51.440 1.00 40.33 76 ASP E CA 1
ATOM 6609 C C . ASP E 1 76 ? -29.884 15.517 52.032 1.00 44.71 76 ASP E C 1
ATOM 6610 O O . ASP E 1 76 ? -29.176 14.521 51.891 1.00 27.63 76 ASP E O 1
ATOM 6615 N N . GLU E 1 77 ? -31.045 15.579 52.660 1.00 50.21 77 GLU E N 1
ATOM 6616 C CA . GLU E 1 77 ? -31.733 14.446 53.246 1.00 53.09 77 GLU E CA 1
ATOM 6617 C C . GLU E 1 77 ? -31.964 13.377 52.182 1.00 48.77 77 GLU E C 1
ATOM 6618 O O . GLU E 1 77 ? -32.546 13.679 51.139 1.00 33.05 77 GLU E O 1
ATOM 6624 N N . GLY E 1 78 ? -31.504 12.167 52.458 1.00 49.49 78 GLY E N 1
ATOM 6625 C CA . GLY E 1 78 ? -31.647 11.051 51.545 1.00 53.07 78 GLY E CA 1
ATOM 6626 C C . GLY E 1 78 ? -30.579 10.984 50.476 1.00 47.14 78 GLY E C 1
ATOM 6627 O O . GLY E 1 78 ? -30.492 10.013 49.713 1.00 27.63 78 GLY E O 1
ATOM 6628 N N . GLU E 1 79 ? -29.732 12.008 50.368 1.00 34.12 79 GLU E N 1
ATOM 6629 C CA . GLU E 1 79 ? -28.739 11.982 49.290 1.00 32.46 79 GLU E CA 1
ATOM 6630 C C . GLU E 1 79 ? -27.536 11.160 49.718 1.00 34.75 79 GLU E C 1
ATOM 6631 O O . GLU E 1 79 ? -27.180 11.064 50.893 1.00 27.73 79 GLU E O 1
ATOM 6637 N N . ALA E 1 80 ? -26.882 10.526 48.740 1.00 30.40 80 ALA E N 1
ATOM 6638 C CA . ALA E 1 80 ? -25.692 9.760 49.083 1.00 27.38 80 ALA E CA 1
ATOM 6639 C C . ALA E 1 80 ? -24.433 10.362 48.462 1.00 27.44 80 ALA E C 1
ATOM 6640 O O . ALA E 1 80 ? -24.513 11.071 47.461 1.00 19.64 80 ALA E O 1
ATOM 6642 N N . PHE E 1 81 ? -23.312 10.048 49.083 1.00 24.75 81 PHE E N 1
ATOM 6643 C CA . PHE E 1 81 ? -21.975 10.245 48.594 1.00 19.19 81 PHE E CA 1
ATOM 6644 C C . PHE E 1 81 ? -21.439 8.891 48.123 1.00 22.76 81 PHE E C 1
ATOM 6645 O O . PHE E 1 81 ? -21.319 7.990 48.954 1.00 20.51 81 PHE E O 1
ATOM 6653 N N . TYR E 1 82 ? -21.075 8.752 46.854 1.00 22.21 82 TYR E N 1
ATOM 6654 C CA . TYR E 1 82 ? -20.553 7.449 46.421 1.00 17.44 82 TYR E CA 1
ATOM 6655 C C . TYR E 1 82 ? -19.044 7.446 46.504 1.00 15.90 82 TYR E C 1
ATOM 6656 O O . TYR E 1 82 ? -18.300 8.188 45.857 1.00 19.07 82 TYR E O 1
ATOM 6665 N N . LEU E 1 83 ? -18.533 6.549 47.351 1.00 16.53 83 LEU E N 1
ATOM 6666 C CA . LEU E 1 83 ? -17.092 6.413 47.501 1.00 14.29 83 LEU E CA 1
ATOM 6667 C C . LEU E 1 83 ? -16.609 5.228 46.673 1.00 19.97 83 LEU E C 1
ATOM 6668 O O . LEU E 1 83 ? -16.874 4.073 47.046 1.00 21.72 83 LEU E O 1
ATOM 6673 N N . HIS E 1 84 ? -15.907 5.514 45.593 1.00 20.62 84 HIS E N 1
ATOM 6674 C CA . HIS E 1 84 ? -15.357 4.506 44.706 1.00 17.71 84 HIS E CA 1
ATOM 6675 C C . HIS E 1 84 ? -14.021 3.991 45.200 1.00 20.56 84 HIS E C 1
ATOM 6676 O O . HIS E 1 84 ? -13.224 4.741 45.762 1.00 23.83 84 HIS E O 1
ATOM 6683 N N . PRO E 1 85 ? -13.788 2.703 44.965 1.00 20.22 85 PRO E N 1
ATOM 6684 C CA . PRO E 1 85 ? -12.473 2.109 45.207 1.00 20.22 85 PRO E CA 1
ATOM 6685 C C . PRO E 1 85 ? -11.349 2.976 44.671 1.00 26.77 85 PRO E C 1
ATOM 6686 O O . PRO E 1 85 ? -11.392 3.446 43.528 1.00 21.79 85 PRO E O 1
ATOM 6690 N N . GLY E 1 86 ? -10.334 3.198 45.502 1.00 20.60 86 GLY E N 1
ATOM 6691 C CA . GLY E 1 86 ? -9.155 3.931 45.055 1.00 20.43 86 GLY E CA 1
ATOM 6692 C C . GLY E 1 86 ? -9.281 5.429 45.287 1.00 19.71 86 GLY E C 1
ATOM 6693 O O . GLY E 1 86 ? -8.309 6.132 45.046 1.00 21.41 86 GLY E O 1
ATOM 6694 N N . GLU E 1 87 ? -10.436 5.864 45.771 1.00 24.67 87 GLU E N 1
ATOM 6695 C CA . GLU E 1 87 ? -10.759 7.246 46.046 1.00 10.84 87 GLU E CA 1
ATOM 6696 C C . GLU E 1 87 ? -10.601 7.613 47.529 1.00 28.02 87 GLU E C 1
ATOM 6697 O O . GLU E 1 87 ? -11.024 6.847 48.395 1.00 29.04 87 GLU E O 1
ATOM 6703 N N . LEU E 1 88 ? -10.005 8.772 47.760 1.00 21.92 88 LEU E N 1
ATOM 6704 C CA . LEU E 1 88 ? -9.896 9.426 49.069 1.00 18.56 88 LEU E CA 1
ATOM 6705 C C . LEU E 1 88 ? -10.921 10.537 49.154 1.00 19.71 88 LEU E C 1
ATOM 6706 O O . LEU E 1 88 ? -11.105 11.312 48.203 1.00 24.77 88 LEU E O 1
ATOM 6711 N N . ALA E 1 89 ? -11.653 10.694 50.253 1.00 18.94 89 ALA E N 1
ATOM 6712 C CA . ALA E 1 89 ? -12.552 11.846 50.357 1.00 16.61 89 ALA E CA 1
ATOM 6713 C C . ALA E 1 89 ? -12.559 12.330 51.807 1.00 21.70 89 ALA E C 1
ATOM 6714 O O . ALA E 1 89 ? -12.263 11.531 52.706 1.00 19.08 89 ALA E O 1
ATOM 6716 N N . LEU E 1 90 ? -12.888 13.595 52.019 1.00 19.99 90 LEU E N 1
ATOM 6717 C CA . LEU E 1 90 ? -12.968 14.073 53.410 1.00 21.32 90 LEU E CA 1
ATOM 6718 C C . LEU E 1 90 ? -14.424 14.059 53.842 1.00 20.87 90 LEU E C 1
ATOM 6719 O O . LEU E 1 90 ? -15.342 14.272 53.046 1.00 19.76 90 LEU E O 1
ATOM 6724 N N . ALA E 1 91 ? -14.667 13.793 55.132 1.00 17.09 91 ALA E N 1
ATOM 6725 C CA . ALA E 1 91 ? -16.032 13.929 55.627 1.00 15.56 91 ALA E CA 1
ATOM 6726 C C . ALA E 1 91 ? -15.944 14.292 57.118 1.00 15.83 91 ALA E C 1
ATOM 6727 O O . ALA E 1 91 ? -14.845 14.554 57.619 1.00 16.50 91 ALA E O 1
ATOM 6729 N N . VAL E 1 92 ? -17.073 14.310 57.795 1.00 21.12 92 VAL E N 1
ATOM 6730 C CA . VAL E 1 92 ? -17.065 14.808 59.175 1.00 22.39 92 VAL E CA 1
ATOM 6731 C C . VAL E 1 92 ? -18.095 14.074 60.012 1.00 20.22 92 VAL E C 1
ATOM 6732 O O . VAL E 1 92 ? -19.125 13.610 59.523 1.00 23.66 92 VAL E O 1
ATOM 6736 N N . THR E 1 93 ? -17.840 13.950 61.318 1.00 22.99 93 THR E N 1
ATOM 6737 C CA . THR E 1 93 ? -18.845 13.307 62.169 1.00 22.91 93 THR E CA 1
ATOM 6738 C C . THR E 1 93 ? -20.021 14.241 62.414 1.00 22.88 93 THR E C 1
ATOM 6739 O O . THR E 1 93 ? -19.868 15.466 62.441 1.00 23.18 93 THR E O 1
ATOM 6743 N N . LEU E 1 94 ? -21.193 13.663 62.600 1.00 19.83 94 LEU E N 1
ATOM 6744 C CA . LEU E 1 94 ? -22.385 14.366 63.029 1.00 21.16 94 LEU E CA 1
ATOM 6745 C C . LEU E 1 94 ? -22.102 15.063 64.363 1.00 24.37 94 LEU E C 1
ATOM 6746 O O . LEU E 1 94 ? -22.416 16.224 64.582 1.00 25.17 94 LEU E O 1
ATOM 6751 N N . GLU E 1 95 ? -21.480 14.301 65.259 1.00 25.56 95 GLU E N 1
ATOM 6752 C CA . GLU E 1 95 ? -21.303 14.724 66.635 1.00 25.89 95 GLU E CA 1
ATOM 6753 C C . GLU E 1 95 ? -20.148 15.680 66.840 1.00 27.09 95 GLU E C 1
ATOM 6754 O O . GLU E 1 95 ? -19.049 15.552 66.312 1.00 24.39 95 GLU E O 1
ATOM 6760 N N . SER E 1 96 ? -20.430 16.680 67.687 1.00 25.72 96 SER E N 1
ATOM 6761 C CA . SER E 1 96 ? -19.357 17.509 68.212 1.00 22.48 96 SER E CA 1
ATOM 6762 C C . SER E 1 96 ? -18.921 16.857 69.530 1.00 21.12 96 SER E C 1
ATOM 6763 O O . SER E 1 96 ? -19.750 16.410 70.323 1.00 26.23 96 SER E O 1
ATOM 6766 N N . VAL E 1 97 ? -17.622 16.822 69.725 1.00 21.99 97 VAL E N 1
ATOM 6767 C CA . VAL E 1 97 ? -17.091 16.201 70.935 1.00 26.03 97 VAL E CA 1
ATOM 6768 C C . VAL E 1 97 ? -16.200 17.197 71.655 1.00 20.58 97 VAL E C 1
ATOM 6769 O O . VAL E 1 97 ? -15.347 17.820 71.042 1.00 22.46 97 VAL E O 1
ATOM 6773 N N . THR E 1 98 ? -16.382 17.353 72.964 1.00 19.98 98 THR E N 1
ATOM 6774 C CA . THR E 1 98 ? -15.475 18.244 73.675 1.00 19.76 98 THR E CA 1
ATOM 6775 C C . THR E 1 98 ? -14.767 17.515 74.814 1.00 13.34 98 THR E C 1
ATOM 6776 O O . THR E 1 98 ? -15.448 16.954 75.662 1.00 23.64 98 THR E O 1
ATOM 6780 N N . LEU E 1 99 ? -13.446 17.556 74.780 1.00 12.56 99 LEU E N 1
ATOM 6781 C CA . LEU E 1 99 ? -12.617 16.885 75.761 1.00 20.86 99 LEU E CA 1
ATOM 6782 C C . LEU E 1 99 ? -11.993 17.857 76.759 1.00 24.13 99 LEU E C 1
ATOM 6783 O O . LEU E 1 99 ? -11.481 18.914 76.403 1.00 21.96 99 LEU E O 1
ATOM 6788 N N . PRO E 1 100 ? -12.029 17.466 78.023 1.00 27.18 100 PRO E N 1
ATOM 6789 C CA . PRO E 1 100 ? -11.331 18.261 79.051 1.00 26.11 100 PRO E CA 1
ATOM 6790 C C . PRO E 1 100 ? -9.830 18.088 78.892 1.00 26.88 100 PRO E C 1
ATOM 6791 O O . PRO E 1 100 ? -9.370 17.417 77.966 1.00 23.68 100 PRO E O 1
ATOM 6795 N N . ALA E 1 101 ? -9.017 18.675 79.749 1.00 22.06 101 ALA E N 1
ATOM 6796 C CA . ALA E 1 101 ? -7.573 18.624 79.638 1.00 20.64 101 ALA E CA 1
ATOM 6797 C C . ALA E 1 101 ? -6.948 17.321 80.120 1.00 20.26 101 ALA E C 1
ATOM 6798 O O . ALA E 1 101 ? -5.751 17.100 79.878 1.00 20.84 101 ALA E O 1
ATOM 6800 N N . ASP E 1 102 ? -7.677 16.474 80.819 1.00 21.15 102 ASP E N 1
ATOM 6801 C CA . ASP E 1 102 ? -7.065 15.285 81.419 1.00 28.05 102 ASP E CA 1
ATOM 6802 C C . ASP E 1 102 ? -7.611 14.010 80.793 1.00 25.63 102 ASP E C 1
ATOM 6803 O O . ASP E 1 102 ? -7.666 12.950 81.416 1.00 25.41 102 ASP E O 1
ATOM 6808 N N . LEU E 1 103 ? -8.026 14.140 79.543 1.00 23.62 103 LEU E N 1
ATOM 6809 C CA . LEU E 1 103 ? -8.584 13.047 78.770 1.00 21.09 103 LEU E CA 1
ATOM 6810 C C . LEU E 1 103 ? -8.100 13.106 77.323 1.00 28.79 103 LEU E C 1
ATOM 6811 O O . LEU E 1 103 ? -7.971 14.202 76.768 1.00 19.85 103 LEU E O 1
ATOM 6816 N N . VAL E 1 104 ? -7.841 11.950 76.722 1.00 24.23 104 VAL E N 1
ATOM 6817 C CA . VAL E 1 104 ? -7.577 11.882 75.279 1.00 21.71 104 VAL E CA 1
ATOM 6818 C C . VAL E 1 104 ? -8.556 10.901 74.656 1.00 25.91 104 VAL E C 1
ATOM 6819 O O . VAL 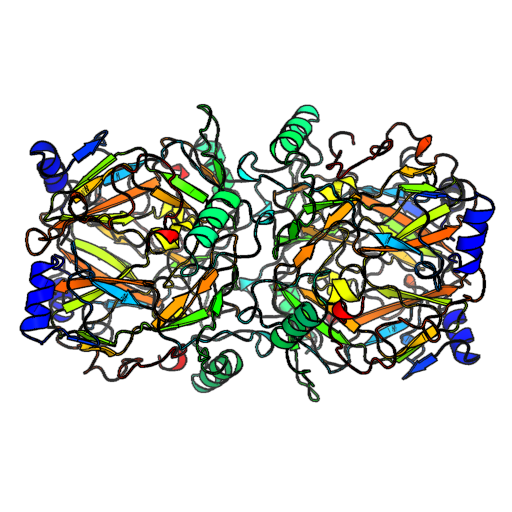E 1 104 ? -8.989 9.919 75.274 1.00 21.67 104 VAL E O 1
ATOM 6823 N N . GLY E 1 105 ? -8.969 11.161 73.418 1.00 18.65 105 GLY E N 1
ATOM 6824 C CA . GLY E 1 105 ? -9.957 10.348 72.714 1.00 18.77 105 GLY E CA 1
ATOM 6825 C C . GLY E 1 105 ? -9.291 9.582 71.582 1.00 20.35 105 GLY E C 1
ATOM 6826 O O . GLY E 1 105 ? -8.181 9.912 71.163 1.00 22.29 105 GLY E O 1
ATOM 6827 N N . TRP E 1 106 ? -9.939 8.543 71.077 1.00 22.60 106 TRP E N 1
ATOM 6828 C CA . TRP E 1 106 ? -9.382 7.774 69.959 1.00 24.03 106 TRP E CA 1
ATOM 6829 C C . TRP E 1 106 ? -10.532 7.310 69.077 1.00 21.43 106 TRP E C 1
ATOM 6830 O O . TRP E 1 106 ? -11.523 6.792 69.601 1.00 22.19 106 TRP E O 1
ATOM 6841 N N . LEU E 1 107 ? -10.396 7.503 67.777 1.00 22.08 107 LEU E N 1
ATOM 6842 C CA . LEU E 1 107 ? -11.465 7.127 66.865 1.00 21.96 107 LEU E CA 1
ATOM 6843 C C . LEU E 1 107 ? -11.174 5.771 66.207 1.00 14.02 107 LEU E C 1
ATOM 6844 O O . LEU E 1 107 ? -10.067 5.581 65.718 1.00 20.90 107 LEU E O 1
ATOM 6849 N N . ASP E 1 108 ? -12.185 4.907 66.225 1.00 21.87 108 ASP E N 1
ATOM 6850 C CA . ASP E 1 108 ? -12.189 3.647 65.501 1.00 23.36 108 ASP E CA 1
ATOM 6851 C C . ASP E 1 108 ? -13.146 3.752 64.310 1.00 21.59 108 ASP E C 1
ATOM 6852 O O . ASP E 1 108 ? -14.144 4.468 64.400 1.00 16.42 108 ASP E O 1
ATOM 6857 N N . GLY E 1 109 ? -12.883 3.006 63.233 1.00 20.08 109 GLY E N 1
ATOM 6858 C CA . GLY E 1 109 ? -13.952 2.826 62.237 1.00 16.38 109 GLY E CA 1
ATOM 6859 C C . GLY E 1 109 ? -14.897 1.745 62.762 1.00 29.80 109 GLY E C 1
ATOM 6860 O O . GLY E 1 109 ? -15.209 1.747 63.960 1.00 19.78 109 GLY E O 1
ATOM 6861 N N . ARG E 1 110 ? -15.348 0.822 61.912 1.00 25.56 110 ARG E N 1
ATOM 6862 C CA . ARG E 1 110 ? -16.279 -0.222 62.346 1.00 17.33 110 ARG E CA 1
ATOM 6863 C C . ARG E 1 110 ? -15.917 -1.525 61.628 1.00 21.02 110 ARG E C 1
ATOM 6864 O O . ARG E 1 110 ? -15.623 -1.492 60.427 1.00 16.08 110 ARG E O 1
ATOM 6872 N N . SER E 1 111 ? -15.961 -2.634 62.364 1.00 20.01 111 SER E N 1
ATOM 6873 C CA . SER E 1 111 ? -15.627 -3.911 61.741 1.00 18.42 111 SER E CA 1
ATOM 6874 C C . SER E 1 111 ? -16.474 -4.197 60.515 1.00 18.50 111 SER E C 1
ATOM 6875 O O . SER E 1 111 ? -15.948 -4.747 59.541 1.00 22.45 111 SER E O 1
ATOM 6878 N N . SER E 1 112 ? -17.755 -3.859 60.549 1.00 21.09 112 SER E N 1
ATOM 6879 C CA . SER E 1 112 ? -18.676 -4.051 59.451 1.00 14.87 112 SER E CA 1
ATOM 6880 C C . SER E 1 112 ? -18.253 -3.237 58.218 1.00 22.68 112 SER E C 1
ATOM 6881 O O . SER E 1 112 ? -18.501 -3.671 57.089 1.00 28.35 112 SER E O 1
ATOM 6884 N N . LEU E 1 113 ? -17.644 -2.086 58.460 1.00 21.52 113 LEU E N 1
ATOM 6885 C CA . LEU E 1 113 ? -17.154 -1.220 57.390 1.00 20.99 113 LEU E CA 1
ATOM 6886 C C . LEU E 1 113 ? -15.768 -1.651 56.947 1.00 25.83 113 LEU E C 1
ATOM 6887 O O . LEU E 1 113 ? -15.406 -1.585 55.762 1.00 20.93 113 LEU E O 1
ATOM 6892 N N . ALA E 1 114 ? -14.975 -2.117 57.909 1.00 15.88 114 ALA E N 1
ATOM 6893 C CA . ALA E 1 114 ? -13.641 -2.598 57.609 1.00 14.88 114 ALA E CA 1
ATOM 6894 C C . ALA E 1 114 ? -13.731 -3.740 56.577 1.00 16.84 114 ALA E C 1
ATOM 6895 O O . ALA E 1 114 ? -12.832 -3.863 55.749 1.00 18.06 114 ALA E O 1
ATOM 6897 N N . ARG E 1 115 ? -14.789 -4.527 56.696 1.00 15.50 115 ARG E N 1
ATOM 6898 C CA . ARG E 1 115 ? -14.890 -5.761 55.903 1.00 17.61 115 ARG E CA 1
ATOM 6899 C C . ARG E 1 115 ? -15.381 -5.464 54.490 1.00 20.24 115 ARG E C 1
ATOM 6900 O O . ARG E 1 115 ? -15.541 -6.391 53.698 1.00 20.53 115 ARG E O 1
ATOM 6908 N N . LEU E 1 116 ? -15.605 -4.180 54.201 1.00 20.17 116 LEU E N 1
ATOM 6909 C CA . LEU E 1 116 ? -15.869 -3.758 52.817 1.00 20.25 116 LEU E CA 1
ATOM 6910 C C . LEU E 1 116 ? -14.766 -2.842 52.283 1.00 15.30 116 LEU E C 1
ATOM 6911 O O . LEU E 1 116 ? -14.900 -2.365 51.169 1.00 23.65 116 LEU E O 1
ATOM 6916 N N . GLY E 1 117 ? -13.705 -2.649 53.055 1.00 18.01 117 GLY E N 1
ATOM 6917 C CA . GLY E 1 117 ? -12.503 -1.925 52.778 1.00 16.16 117 GLY E CA 1
ATOM 6918 C C . GLY E 1 117 ? -12.542 -0.444 53.142 1.00 18.95 117 GLY E C 1
ATOM 6919 O O . GLY E 1 117 ? -11.652 0.325 52.806 1.00 17.38 117 GLY E O 1
ATOM 6920 N N . LEU E 1 118 ? -13.543 -0.021 53.904 1.00 17.19 118 LEU E N 1
ATOM 6921 C CA . LEU E 1 118 ? -13.655 1.385 54.239 1.00 18.51 118 LEU E CA 1
ATOM 6922 C C . LEU E 1 118 ? -12.855 1.823 55.451 1.00 19.50 118 LEU E C 1
ATOM 6923 O O . LEU E 1 118 ? -13.250 1.581 56.595 1.00 19.38 118 LEU E O 1
ATOM 6928 N N . MET E 1 119 ? -11.747 2.503 55.203 1.00 17.64 119 MET E N 1
ATOM 6929 C CA . MET E 1 119 ? -10.973 3.185 56.222 1.00 19.81 119 MET E CA 1
ATOM 6930 C C . MET E 1 119 ? -11.661 4.518 56.564 1.00 20.18 119 MET E C 1
ATOM 6931 O O . MET E 1 119 ? -12.111 5.167 55.618 1.00 21.65 119 MET E O 1
ATOM 6936 N N . VAL E 1 120 ? -11.733 4.889 57.834 1.00 16.83 120 VAL E N 1
ATOM 6937 C CA . VAL E 1 120 ? -12.340 6.157 58.236 1.00 16.40 120 VAL E CA 1
ATOM 6938 C C . VAL E 1 120 ? -11.315 7.181 58.687 1.00 13.66 120 VAL E C 1
ATOM 6939 O O . VAL E 1 120 ? -11.666 8.344 58.951 1.00 20.67 120 VAL E O 1
ATOM 6943 N N . HIS E 1 121 ? -10.042 6.864 58.747 1.00 15.26 121 HIS E N 1
ATOM 6944 C CA . HIS E 1 121 ? -8.937 7.775 58.929 1.00 16.41 121 HIS E CA 1
ATOM 6945 C C . HIS E 1 121 ? -7.708 7.198 58.233 1.00 19.09 121 HIS E C 1
ATOM 6946 O O . HIS E 1 121 ? -7.682 6.032 57.852 1.00 25.45 121 HIS E O 1
ATOM 6953 N N . VAL E 1 122 ? -6.731 8.077 58.062 1.00 20.85 122 VAL E N 1
ATOM 6954 C CA . VAL E 1 122 ? -5.459 7.799 57.413 1.00 19.82 122 VAL E CA 1
ATOM 6955 C C . VAL E 1 122 ? -4.324 8.037 58.408 1.00 18.49 122 VAL E C 1
ATOM 6956 O O . VAL E 1 122 ? -3.678 9.078 58.427 1.00 16.35 122 VAL E O 1
ATOM 6960 N N . THR E 1 123 ? -4.108 7.043 59.259 1.00 20.14 123 THR E N 1
ATOM 6961 C CA . THR E 1 123 ? -3.242 7.021 60.418 1.00 16.14 123 THR E CA 1
ATOM 6962 C C . THR E 1 123 ? -3.202 8.409 61.097 1.00 13.17 123 THR E C 1
ATOM 6963 O O . THR E 1 123 ? -2.142 8.982 61.227 1.00 18.32 123 THR E O 1
ATOM 6967 N N . ALA E 1 124 ? -4.365 8.864 61.504 1.00 13.41 124 ALA E N 1
ATOM 6968 C CA . ALA E 1 124 ? -4.561 10.030 62.364 1.00 16.98 124 ALA E CA 1
ATOM 6969 C C . ALA E 1 124 ? -5.935 9.974 63.013 1.00 20.17 124 ALA E C 1
ATOM 6970 O O . ALA E 1 124 ? -6.938 10.425 62.440 1.00 21.24 124 ALA E O 1
ATOM 6972 N N . HIS E 1 125 ? -6.024 9.384 64.222 1.00 14.12 125 HIS E N 1
ATOM 6973 C CA . HIS E 1 125 ? -7.303 9.192 64.882 1.00 7.50 125 HIS E CA 1
ATOM 6974 C C . HIS E 1 125 ? -7.264 9.609 66.358 1.00 23.74 125 HIS E C 1
ATOM 6975 O O . HIS E 1 125 ? -8.094 9.161 67.155 1.00 21.30 125 HIS E O 1
ATOM 6982 N N . ARG E 1 126 ? -6.304 10.442 66.720 1.00 19.29 126 ARG E N 1
ATOM 6983 C CA . ARG E 1 126 ? -6.178 10.926 68.098 1.00 18.45 126 ARG E CA 1
ATOM 6984 C C . ARG E 1 126 ? -6.935 12.239 68.270 1.00 23.41 126 ARG E C 1
ATOM 6985 O O . ARG E 1 126 ? -6.764 13.179 67.485 1.00 17.42 126 ARG E O 1
ATOM 6993 N N . ILE E 1 127 ? -7.779 12.285 69.294 1.00 18.56 127 ILE E N 1
ATOM 6994 C CA . ILE E 1 127 ? -8.545 13.477 69.653 1.00 16.17 127 ILE E CA 1
ATOM 6995 C C . ILE E 1 127 ? -8.004 14.001 70.989 1.00 24.59 127 ILE E C 1
ATOM 6996 O O . ILE E 1 127 ? -8.104 13.301 72.003 1.00 19.15 127 ILE E O 1
ATOM 7001 N N . ASP E 1 128 ? -7.437 15.192 70.957 1.00 24.19 128 ASP E N 1
ATOM 7002 C CA . ASP E 1 128 ? -6.592 15.718 72.014 1.00 23.44 128 ASP E CA 1
ATOM 7003 C C . ASP E 1 128 ? -7.345 16.282 73.208 1.00 23.30 128 ASP E C 1
ATOM 7004 O O . ASP E 1 128 ? -8.513 16.666 73.190 1.00 23.27 128 ASP E O 1
ATOM 7009 N N . PRO E 1 129 ? -6.640 16.321 74.335 1.00 24.46 129 PRO E N 1
ATOM 7010 C CA . PRO E 1 129 ? -7.154 17.071 75.485 1.00 21.69 129 PRO E CA 1
ATOM 7011 C C . PRO E 1 129 ? -7.415 18.528 75.061 1.00 12.38 129 PRO E C 1
ATOM 7012 O O . PRO E 1 129 ? -6.522 19.191 74.551 1.00 21.30 129 PRO E O 1
ATOM 7016 N N . GLY E 1 130 ? -8.632 18.988 75.280 1.00 16.83 130 GLY E N 1
ATOM 7017 C CA . GLY E 1 130 ? -8.926 20.397 75.020 1.00 25.51 130 GLY E CA 1
ATOM 7018 C C . GLY E 1 130 ? -9.656 20.542 73.700 1.00 23.13 130 GLY E C 1
ATOM 7019 O O . GLY E 1 130 ? -10.089 21.626 73.309 1.00 22.38 130 GLY E O 1
ATOM 7020 N N . TRP E 1 131 ? -9.768 19.413 72.997 1.00 24.68 131 TRP E N 1
ATOM 7021 C CA . TRP E 1 131 ? -10.441 19.390 71.713 1.00 24.09 131 TRP E CA 1
ATOM 7022 C C . TRP E 1 131 ? -11.898 19.792 71.873 1.00 28.63 131 TRP E C 1
ATOM 7023 O O . TRP E 1 131 ? -12.556 19.437 72.854 1.00 26.22 131 TRP E O 1
ATOM 7034 N N . SER E 1 132 ? -12.425 20.537 70.899 1.00 20.52 132 SER E N 1
ATOM 7035 C CA . SER E 1 132 ? -13.853 20.788 70.900 1.00 16.41 132 SER E CA 1
ATOM 7036 C C . SER E 1 132 ? -14.350 20.981 69.475 1.00 23.57 132 SER E C 1
ATOM 7037 O O . SER E 1 132 ? -13.945 21.939 68.811 1.00 33.61 132 SER E O 1
ATOM 7040 N N . GLY E 1 133 ? -15.208 20.085 68.989 1.00 23.85 133 GLY E N 1
ATOM 7041 C CA . GLY E 1 133 ? -15.596 20.213 67.591 1.00 25.17 133 GLY E CA 1
ATOM 7042 C C . GLY E 1 133 ? -15.901 18.878 66.944 1.00 28.18 133 GLY E C 1
ATOM 7043 O O . GLY E 1 133 ? -15.579 17.816 67.487 1.00 27.75 133 GLY E O 1
ATOM 7044 N N . CYS E 1 134 ? -16.538 18.950 65.783 1.00 19.47 134 CYS E N 1
ATOM 7045 C CA . CYS E 1 134 ? -16.842 17.767 64.983 1.00 21.92 134 CYS E CA 1
ATOM 7046 C C . CYS E 1 134 ? -15.525 17.148 64.536 1.00 21.66 134 CYS E C 1
ATOM 7047 O O . CYS E 1 134 ? -14.536 17.867 64.400 1.00 24.89 134 CYS E O 1
ATOM 7050 N N . ILE E 1 135 ? -15.508 15.832 64.345 1.00 22.16 135 ILE E N 1
ATOM 7051 C CA . ILE E 1 135 ? -14.280 15.137 63.984 1.00 16.49 135 ILE E CA 1
ATOM 7052 C C . ILE E 1 135 ? -14.256 14.877 62.473 1.00 14.46 135 ILE E C 1
ATOM 7053 O O . ILE E 1 135 ? -15.236 14.363 61.936 1.00 19.51 135 ILE E O 1
ATOM 7058 N N . VAL E 1 136 ? -13.155 15.270 61.843 1.00 16.60 136 VAL E N 1
ATOM 7059 C CA . VAL E 1 136 ? -12.998 15.018 60.410 1.00 19.91 136 VAL E CA 1
ATOM 7060 C C . VAL E 1 136 ? -12.495 13.588 60.210 1.00 17.71 136 VAL E C 1
ATOM 7061 O O . VAL E 1 136 ? -11.609 13.117 60.924 1.00 18.61 136 VAL E O 1
ATOM 7065 N N . LEU E 1 137 ? -13.097 12.938 59.233 1.00 20.92 137 LEU E N 1
ATOM 7066 C CA . LEU E 1 137 ? -12.780 11.600 58.782 1.00 16.79 137 LEU E CA 1
ATOM 7067 C C . LEU E 1 137 ? -12.098 11.668 57.413 1.00 18.59 137 LEU E C 1
ATOM 7068 O O . LEU E 1 137 ? -12.415 12.534 56.596 1.00 19.06 137 LEU E O 1
ATOM 7073 N N . GLU E 1 138 ? -11.181 10.751 57.178 1.00 16.35 138 GLU E N 1
ATOM 7074 C CA . GLU E 1 138 ? -10.547 10.639 55.859 1.00 17.57 138 GLU E CA 1
ATOM 7075 C C . GLU E 1 138 ? -10.921 9.242 55.361 1.00 20.18 138 GLU E C 1
ATOM 7076 O O . GLU E 1 138 ? -10.368 8.239 55.793 1.00 20.91 138 GLU E O 1
ATOM 7082 N N . PHE E 1 139 ? -11.911 9.230 54.486 1.00 19.89 139 PHE E N 1
ATOM 7083 C CA . PHE E 1 139 ? -12.418 7.988 53.920 1.00 21.54 139 PHE E CA 1
ATOM 7084 C C . PHE E 1 139 ? -11.533 7.504 52.780 1.00 19.86 139 PHE E C 1
ATOM 7085 O O . PHE E 1 139 ? -11.138 8.285 51.926 1.00 18.89 139 PHE E O 1
ATOM 7093 N N . TYR E 1 140 ? -11.228 6.213 52.766 1.00 18.99 140 TYR E N 1
ATOM 7094 C CA . TYR E 1 140 ? -10.498 5.626 51.654 1.00 11.17 140 TYR E CA 1
ATOM 7095 C C . TYR E 1 140 ? -11.102 4.241 51.407 1.00 16.77 140 TYR E C 1
ATOM 7096 O O . TYR E 1 140 ? -11.183 3.427 52.321 1.00 19.05 140 TYR E O 1
ATOM 7105 N N . ASN E 1 141 ? -11.517 3.990 50.170 1.00 17.53 141 ASN E N 1
ATOM 7106 C CA . ASN E 1 141 ? -12.138 2.706 49.836 1.00 17.47 141 ASN E CA 1
ATOM 7107 C C . ASN E 1 141 ? -11.070 1.779 49.265 1.00 21.40 141 ASN E C 1
ATOM 7108 O O . ASN E 1 141 ? -10.690 1.917 48.102 1.00 17.49 141 ASN E O 1
ATOM 7113 N N . SER E 1 142 ? -10.598 0.874 50.116 1.00 17.82 142 SER E N 1
ATOM 7114 C CA . SER E 1 142 ? -9.570 -0.075 49.733 1.00 19.92 142 SER E CA 1
ATOM 7115 C C . SER E 1 142 ? -10.187 -1.378 49.242 1.00 14.41 142 SER E C 1
ATOM 7116 O O . SER E 1 142 ? -9.487 -2.359 49.018 1.00 20.80 142 SER E O 1
ATOM 7119 N N . GLY E 1 143 ? -11.499 -1.396 49.086 1.00 12.86 143 GLY E N 1
ATOM 7120 C CA . GLY E 1 143 ? -12.277 -2.525 48.665 1.00 19.90 143 GLY E CA 1
ATOM 7121 C C . GLY E 1 143 ? -12.537 -2.635 47.179 1.00 19.55 143 GLY E C 1
ATOM 7122 O O . GLY E 1 143 ? -11.841 -1.985 46.400 1.00 19.71 143 GLY E O 1
ATOM 7123 N N . LYS E 1 144 ? -13.499 -3.463 46.772 1.00 21.46 144 LYS E N 1
ATOM 7124 C CA . LYS E 1 144 ? -13.676 -3.753 45.351 1.00 15.46 144 LYS E CA 1
ATOM 7125 C C . LYS E 1 144 ? -14.950 -3.131 44.826 1.00 20.42 144 LYS E C 1
ATOM 7126 O O . LYS E 1 144 ? -15.192 -3.020 43.626 1.00 36.30 144 LYS E O 1
ATOM 7137 N N . LEU E 1 145 ? -15.788 -2.706 45.786 1.00 15.78 145 LEU E N 1
ATOM 7138 C CA . LEU E 1 145 ? -17.050 -2.111 45.398 1.00 22.34 145 LEU E CA 1
ATOM 7139 C C . LEU E 1 145 ? -17.225 -0.690 45.932 1.00 23.75 145 LEU E C 1
ATOM 7140 O O . LEU E 1 145 ? -16.788 -0.424 47.050 1.00 16.64 145 LEU E O 1
ATOM 7145 N N . PRO E 1 146 ? -17.826 0.126 45.078 1.00 19.76 146 PRO E N 1
ATOM 7146 C CA . PRO E 1 146 ? -18.334 1.439 45.437 1.00 18.31 146 PRO E CA 1
ATOM 7147 C C . PRO E 1 146 ? -19.317 1.357 46.606 1.00 25.65 146 PRO E C 1
ATOM 7148 O O . PRO E 1 146 ? -20.188 0.490 46.561 1.00 20.00 146 PRO E O 1
ATOM 7152 N N . LEU E 1 147 ? -19.184 2.229 47.597 1.00 21.51 147 LEU E N 1
ATOM 7153 C CA . LEU E 1 147 ? -20.070 2.263 48.759 1.00 20.91 147 LEU E CA 1
ATOM 7154 C C . LEU E 1 147 ? -20.887 3.549 48.795 1.00 19.30 147 LEU E C 1
ATOM 7155 O O . LEU E 1 147 ? -20.324 4.649 48.773 1.00 22.49 147 LEU E O 1
ATOM 7160 N N . ALA E 1 148 ? -22.209 3.459 48.853 1.00 19.05 148 ALA E N 1
ATOM 7161 C CA . ALA E 1 148 ? -22.992 4.670 49.062 1.00 22.96 148 ALA E CA 1
ATOM 7162 C C . ALA E 1 148 ? -22.994 5.010 50.559 1.00 26.08 148 ALA E C 1
ATOM 7163 O O . ALA E 1 148 ? -23.399 4.203 51.389 1.00 21.21 148 ALA E O 1
ATOM 7165 N N . LEU E 1 149 ? -22.518 6.208 50.874 1.00 26.16 149 LEU E N 1
ATOM 7166 C CA . LEU E 1 149 ? -22.490 6.713 52.248 1.00 19.37 149 LEU E CA 1
ATOM 7167 C C . LEU E 1 149 ? -23.573 7.764 52.424 1.00 26.51 149 LEU E C 1
ATOM 7168 O O . LEU E 1 149 ? -23.685 8.663 51.594 1.00 21.65 149 LEU E O 1
ATOM 7173 N N . ARG E 1 150 ? -24.374 7.657 53.478 1.00 28.02 150 ARG E N 1
ATOM 7174 C CA . ARG E 1 150 ? -25.435 8.632 53.717 1.00 19.46 150 ARG E CA 1
ATOM 7175 C C . ARG E 1 150 ? -25.377 9.129 55.162 1.00 28.80 150 ARG E C 1
ATOM 7176 O O . ARG E 1 150 ? -25.185 8.362 56.101 1.00 21.57 150 ARG E O 1
ATOM 7184 N N . PRO E 1 151 ? -25.538 10.435 5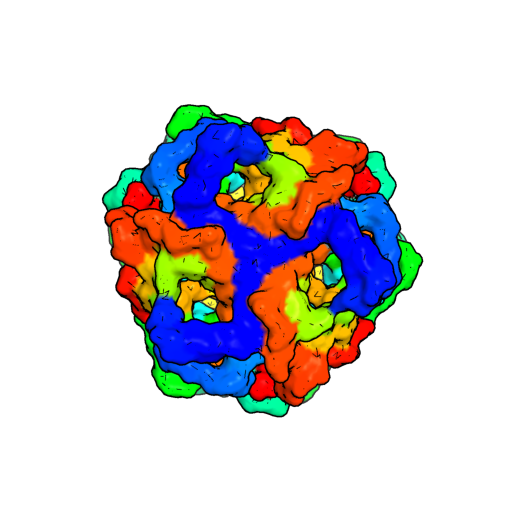5.327 1.00 32.65 151 PRO E N 1
ATOM 7185 C CA . PRO E 1 151 ? -25.605 11.061 56.645 1.00 26.53 151 PRO E CA 1
ATOM 7186 C C . PRO E 1 151 ? -26.496 10.308 57.618 1.00 24.59 151 PRO E C 1
ATOM 7187 O O . PRO E 1 151 ? -27.588 9.852 57.276 1.00 22.76 151 PRO E O 1
ATOM 7191 N N . GLY E 1 152 ? -26.039 10.163 58.865 1.00 24.55 152 GLY E N 1
ATOM 7192 C CA . GLY E 1 152 ? -26.870 9.503 59.865 1.00 25.54 152 GLY E CA 1
ATOM 7193 C C . GLY E 1 152 ? -26.360 8.117 60.199 1.00 28.27 152 GLY E C 1
ATOM 7194 O O . GLY E 1 152 ? -26.482 7.641 61.331 1.00 25.66 152 GLY E O 1
ATOM 7195 N N . MET E 1 153 ? -25.760 7.436 59.217 1.00 28.20 153 MET E N 1
ATOM 7196 C CA . MET E 1 153 ? -25.299 6.078 59.453 1.00 21.86 153 MET E CA 1
ATOM 7197 C C . MET E 1 153 ? -24.218 6.045 60.526 1.00 20.26 153 MET E C 1
ATOM 7198 O O . MET E 1 153 ? -23.394 6.948 60.598 1.00 24.88 153 MET E O 1
ATOM 7203 N N . LEU E 1 154 ? -24.211 4.987 61.333 1.00 19.87 154 LEU E N 1
ATOM 7204 C CA . LEU E 1 154 ? -23.114 4.723 62.247 1.00 17.61 154 LEU E CA 1
ATOM 7205 C C . LEU E 1 154 ? -21.813 4.569 61.472 1.00 22.25 154 LEU E C 1
ATOM 7206 O O . LEU E 1 154 ? -21.705 3.689 60.608 1.00 24.34 154 LEU E O 1
ATOM 7211 N N . ILE E 1 155 ? -20.827 5.405 61.767 1.00 20.37 155 ILE E N 1
ATOM 7212 C CA . ILE E 1 155 ? -19.622 5.443 60.926 1.00 19.98 155 ILE E CA 1
ATOM 7213 C C . ILE E 1 155 ? -18.352 5.108 61.662 1.00 26.02 155 ILE E C 1
ATOM 7214 O O . ILE E 1 155 ? -17.286 4.851 61.094 1.00 20.91 155 ILE E O 1
ATOM 7219 N N . GLY E 1 156 ? -18.373 5.116 63.004 1.00 21.64 156 GLY E N 1
ATOM 7220 C CA . GLY E 1 156 ? -17.143 4.817 63.720 1.00 16.01 156 GLY E CA 1
ATOM 7221 C C . GLY E 1 156 ? -17.360 4.906 65.225 1.00 17.91 156 GLY E C 1
ATOM 7222 O O . GLY E 1 156 ? -18.505 5.021 65.663 1.00 21.46 156 GLY E O 1
ATOM 7223 N N . ALA E 1 157 ? -16.296 4.850 66.017 1.00 19.14 157 ALA E N 1
ATOM 7224 C CA . ALA E 1 157 ? -16.511 4.933 67.467 1.00 24.75 157 ALA E CA 1
ATOM 7225 C C . ALA E 1 157 ? -15.360 5.652 68.150 1.00 23.66 157 ALA E C 1
ATOM 7226 O O . ALA E 1 157 ? -14.247 5.730 67.637 1.00 25.17 157 ALA E O 1
ATOM 7228 N N . LEU E 1 158 ? -15.640 6.200 69.328 1.00 20.74 158 LEU E N 1
ATOM 7229 C CA . LEU E 1 158 ? -14.646 6.856 70.148 1.00 16.84 158 LEU E CA 1
ATOM 7230 C C . LEU E 1 158 ? -14.521 6.137 71.496 1.00 17.29 158 LEU E C 1
ATOM 7231 O O . LEU E 1 158 ? -15.543 5.750 72.065 1.00 22.05 158 LEU E O 1
ATOM 7236 N N . SER E 1 159 ? -13.301 6.012 71.948 1.00 18.14 159 SER E N 1
ATOM 7237 C CA . SER E 1 159 ? -12.948 5.536 73.278 1.00 25.46 159 SER E CA 1
ATOM 7238 C C . SER E 1 159 ? -12.213 6.669 73.992 1.00 24.97 159 SER E C 1
ATOM 7239 O O . SER E 1 159 ? -11.709 7.580 73.319 1.00 26.97 159 SER E O 1
ATOM 7242 N N . PHE E 1 160 ? -12.173 6.642 75.310 1.00 20.20 160 PHE E N 1
ATOM 7243 C CA . PHE E 1 160 ? -11.639 7.784 76.052 1.00 21.92 160 PHE E CA 1
ATOM 7244 C C . PHE E 1 160 ? -10.679 7.310 77.131 1.00 23.55 160 PHE E C 1
ATOM 7245 O O . PHE E 1 160 ? -10.984 6.364 77.852 1.00 23.29 160 PHE E O 1
ATOM 7253 N N . GLU E 1 161 ? -9.541 7.980 77.178 1.00 23.53 161 GLU E N 1
ATOM 7254 C CA . GLU E 1 161 ? -8.437 7.505 78.010 1.00 30.01 161 GLU E CA 1
ATOM 7255 C C . GLU E 1 161 ? -7.939 8.605 78.923 1.00 22.96 161 GLU E C 1
ATOM 7256 O O . GLU E 1 161 ? -7.398 9.622 78.477 1.00 26.21 161 GLU E O 1
ATOM 7262 N N . PRO E 1 162 ? -8.084 8.454 80.227 1.00 24.26 162 PRO E N 1
ATOM 7263 C CA . PRO E 1 162 ? -7.600 9.517 81.123 1.00 17.96 162 PRO E CA 1
ATOM 7264 C C . PRO E 1 162 ? -6.108 9.691 80.962 1.00 14.11 162 PRO E C 1
ATOM 7265 O O . PRO E 1 162 ? -5.346 8.808 80.582 1.00 24.09 162 PRO E O 1
ATOM 7269 N N . LEU E 1 163 ? -5.642 10.909 81.236 1.00 22.99 163 LEU E N 1
ATOM 7270 C CA . LEU E 1 163 ? -4.214 11.165 81.183 1.00 23.43 163 LEU E CA 1
ATOM 7271 C C . LEU E 1 163 ? -3.657 11.037 82.598 1.00 26.94 163 LEU E C 1
ATOM 7272 O O . LEU E 1 163 ? -4.435 10.974 83.553 1.00 28.91 163 LEU E O 1
ATOM 7277 N N . SER E 1 164 ? -2.340 11.016 82.709 1.00 26.63 164 SER E N 1
ATOM 7278 C CA . SER E 1 164 ? -1.702 10.968 84.021 1.00 27.06 164 SER E CA 1
ATOM 7279 C C . SER E 1 164 ? -2.039 12.228 84.818 1.00 31.52 164 SER E C 1
ATOM 7280 O O . SER E 1 164 ? -1.975 12.228 86.046 1.00 31.19 164 SER E O 1
ATOM 7283 N N . GLY E 1 165 ? -2.417 13.295 84.116 1.00 22.94 165 GLY E N 1
ATOM 7284 C CA . GLY E 1 165 ? -2.772 14.552 84.758 1.00 27.98 165 GLY E CA 1
ATOM 7285 C C . GLY E 1 165 ? -3.261 15.521 83.695 1.00 28.14 165 GLY E C 1
ATOM 7286 O O . GLY E 1 165 ? -3.072 15.267 82.505 1.00 24.31 165 GLY E O 1
ATOM 7287 N N . PRO E 1 166 ? -3.904 16.600 84.111 1.00 30.10 166 PRO E N 1
ATOM 7288 C CA . PRO E 1 166 ? -4.383 17.562 83.106 1.00 31.76 166 PRO E CA 1
ATOM 7289 C C . PRO E 1 166 ? -3.211 18.084 82.299 1.00 23.59 166 PRO E C 1
ATOM 7290 O O . PRO E 1 166 ? -2.131 18.400 82.789 1.00 22.32 166 PRO E O 1
ATOM 7294 N N . ALA E 1 167 ? -3.392 18.168 80.973 1.00 26.19 167 ALA E N 1
ATOM 7295 C CA . ALA E 1 167 ? -2.284 18.664 80.165 1.00 22.95 167 ALA E CA 1
ATOM 7296 C C . ALA E 1 167 ? -2.080 20.168 80.349 1.00 23.26 167 ALA E C 1
ATOM 7297 O O . ALA E 1 167 ? -3.061 20.871 80.562 1.00 30.80 167 ALA E O 1
ATOM 7299 N N . VAL E 1 168 ? -0.831 20.594 80.217 1.00 24.06 168 VAL E N 1
ATOM 7300 C CA . VAL E 1 168 ? -0.480 22.000 80.412 1.00 33.40 168 VAL E CA 1
ATOM 7301 C C . VAL E 1 168 ? -0.659 22.787 79.121 1.00 41.25 168 VAL E C 1
ATOM 7302 O O . VAL E 1 168 ? -0.810 24.011 79.138 1.00 40.21 168 VAL E O 1
ATOM 7309 N N . ARG E 1 169 ? -0.671 22.077 77.991 1.00 36.64 169 ARG E N 1
ATOM 7310 C CA . ARG E 1 169 ? -0.869 22.695 76.685 1.00 30.53 169 ARG E CA 1
ATOM 7311 C C . ARG E 1 169 ? -1.916 21.920 75.883 1.00 28.54 169 ARG E C 1
ATOM 7312 O O . ARG E 1 169 ? -1.587 21.284 74.884 1.00 20.33 169 ARG E O 1
ATOM 7320 N N . PRO E 1 170 ? -3.146 22.045 76.352 1.00 21.98 170 PRO E N 1
ATOM 7321 C CA . PRO E 1 170 ? -4.311 21.431 75.730 1.00 20.30 170 PRO E CA 1
ATOM 7322 C C . PRO E 1 170 ? -4.589 22.143 74.404 1.00 23.79 170 PRO E C 1
ATOM 7323 O O . PRO E 1 170 ? -4.036 23.222 74.153 1.00 22.19 170 PRO E O 1
ATOM 7327 N N . TYR E 1 171 ? -5.418 21.502 73.589 1.00 21.54 171 TYR E N 1
ATOM 7328 C CA . TYR E 1 171 ? -5.578 21.939 72.214 1.00 21.12 171 TYR E CA 1
ATOM 7329 C C . TYR E 1 171 ? -6.190 23.339 72.151 1.00 23.29 171 TYR E C 1
ATOM 7330 O O . TYR E 1 171 ? -5.797 24.132 71.295 1.00 24.68 171 TYR E O 1
ATOM 7339 N N . ASN E 1 172 ? -7.124 23.601 73.057 1.00 20.87 172 ASN E N 1
ATOM 7340 C CA . ASN E 1 172 ? -7.886 24.842 73.124 1.00 22.38 172 ASN E CA 1
ATOM 7341 C C . ASN E 1 172 ? -7.006 26.019 73.533 1.00 21.12 172 ASN E C 1
ATOM 7342 O O . ASN E 1 172 ? -7.452 27.174 73.474 1.00 37.34 172 ASN E O 1
ATOM 7347 N N . ARG E 1 173 ? -5.754 25.802 73.909 1.00 22.77 173 ARG E N 1
ATOM 7348 C CA . ARG E 1 173 ? -4.886 26.931 74.224 1.00 38.69 173 ARG E CA 1
ATOM 7349 C C . ARG E 1 173 ? -3.639 26.994 73.342 1.00 43.30 173 ARG E C 1
ATOM 7350 O O . ARG E 1 173 ? -3.077 28.083 73.148 1.00 26.00 173 ARG E O 1
ATOM 7358 N N . ARG E 1 174 ? -3.187 25.862 72.815 1.00 30.53 174 ARG E N 1
ATOM 7359 C CA . ARG E 1 174 ? -1.977 25.816 72.000 1.00 25.25 174 ARG E CA 1
ATOM 7360 C C . ARG E 1 174 ? -2.089 26.810 70.840 1.00 20.59 174 ARG E C 1
ATOM 7361 O O . ARG E 1 174 ? -3.057 26.741 70.094 1.00 25.65 174 ARG E O 1
ATOM 7369 N N . GLU E 1 175 ? -1.111 27.695 70.747 1.00 28.10 175 GLU E N 1
ATOM 7370 C CA . GLU E 1 175 ? -1.197 28.851 69.864 1.00 30.69 175 GLU E CA 1
ATOM 7371 C C . GLU E 1 175 ? -1.197 28.434 68.403 1.00 39.42 175 GLU E C 1
ATOM 7372 O O . GLU E 1 175 ? -1.715 29.130 67.530 1.00 33.06 175 GLU E O 1
ATOM 7378 N N . ASP E 1 176 ? -0.607 27.270 68.129 1.00 35.93 176 ASP E N 1
ATOM 7379 C CA . ASP E 1 176 ? -0.547 26.854 66.721 1.00 32.99 176 ASP E CA 1
ATOM 7380 C C . ASP E 1 176 ? -1.352 25.592 66.462 1.00 30.79 176 ASP E C 1
ATOM 7381 O O . ASP E 1 176 ? -1.073 24.813 65.546 1.00 29.86 176 ASP E O 1
ATOM 7386 N N . ALA E 1 177 ? -2.400 25.382 67.252 1.00 29.26 177 ALA E N 1
ATOM 7387 C CA . ALA E 1 177 ? -3.378 24.345 66.935 1.00 25.02 177 ALA E CA 1
ATOM 7388 C C . ALA E 1 177 ? -4.090 24.728 65.638 1.00 34.78 177 ALA E C 1
ATOM 7389 O O . ALA E 1 177 ? -4.587 25.858 65.564 1.00 25.09 177 ALA E O 1
ATOM 7391 N N . LYS E 1 178 ? -4.140 23.838 64.652 1.00 31.26 178 LYS E N 1
ATOM 7392 C CA . LYS E 1 178 ? -4.679 24.133 63.324 1.00 21.10 178 LYS E CA 1
ATOM 7393 C C . LYS E 1 178 ? -6.187 24.072 63.226 1.00 21.57 178 LYS E C 1
ATOM 7394 O O . LYS E 1 178 ? -6.798 24.783 62.407 1.00 24.66 178 LYS E O 1
ATOM 7400 N N . TYR E 1 179 ? -6.830 23.221 64.018 1.00 17.63 179 TYR E N 1
ATOM 7401 C CA . TYR E 1 179 ? -8.210 22.828 63.780 1.00 21.48 179 TYR E CA 1
ATOM 7402 C C . TYR E 1 179 ? -9.209 23.141 64.865 1.00 20.48 179 TYR E C 1
ATOM 7403 O O . TYR E 1 179 ? -10.188 22.428 65.088 1.00 19.60 179 TYR E O 1
ATOM 7412 N N . ARG E 1 180 ? -9.063 24.270 65.578 1.00 23.08 180 ARG E N 1
ATOM 7413 C CA . ARG E 1 180 ? -10.199 24.706 66.395 1.00 24.61 180 ARG E CA 1
ATOM 7414 C C . ARG E 1 180 ? -11.355 25.171 65.520 1.00 26.19 180 ARG E C 1
ATOM 7415 O O . ARG E 1 180 ? -11.132 25.501 64.353 1.00 23.20 180 ARG E O 1
ATOM 7423 N N . ASN E 1 181 ? -12.547 25.192 66.101 1.00 22.64 181 ASN E N 1
ATOM 7424 C CA . ASN E 1 181 ? -13.777 25.577 65.443 1.00 28.94 181 ASN E CA 1
ATOM 7425 C C . ASN E 1 181 ? -13.927 24.845 64.108 1.00 34.82 181 ASN E C 1
ATOM 7426 O O . ASN E 1 181 ? -14.125 25.509 63.088 1.00 34.10 181 ASN E O 1
ATOM 7431 N N . GLN E 1 182 ? -13.822 23.524 64.164 1.00 27.86 182 GLN E N 1
ATOM 7432 C CA . GLN E 1 182 ? -13.995 22.684 62.966 1.00 29.86 182 GLN E CA 1
ATOM 7433 C C . GLN E 1 182 ? -15.457 22.311 62.809 1.00 27.62 182 GLN E C 1
ATOM 7434 O O . GLN E 1 182 ? -16.012 21.520 63.571 1.00 25.70 182 GLN E O 1
ATOM 7440 N N . GLN E 1 183 ? -16.153 22.879 61.822 1.00 42.04 183 GLN E N 1
ATOM 7441 C CA . GLN E 1 183 ? -17.587 22.653 61.684 1.00 47.61 183 GLN E CA 1
ATOM 7442 C C . GLN E 1 183 ? -17.929 21.602 60.637 1.00 41.40 183 GLN E C 1
ATOM 7443 O O . GLN E 1 183 ? -18.981 20.955 60.705 1.00 37.48 183 GLN E O 1
ATOM 7449 N N . GLY E 1 184 ? -17.086 21.395 59.626 1.00 39.04 184 GLY E N 1
ATOM 7450 C CA . GLY E 1 184 ? -17.500 20.531 58.521 1.00 28.55 184 GLY E CA 1
ATOM 7451 C C . GLY E 1 184 ? -16.330 19.738 57.971 1.00 29.27 184 GLY E C 1
ATOM 7452 O O . GLY E 1 184 ? -15.481 19.358 58.780 1.00 20.13 184 GLY E O 1
ATOM 7453 N N . ALA E 1 185 ? -16.285 19.499 56.658 1.00 26.64 185 ALA E N 1
ATOM 7454 C CA . ALA E 1 185 ? -15.197 18.694 56.103 1.00 27.75 185 ALA E CA 1
ATOM 7455 C C . ALA E 1 185 ? -13.975 19.547 55.818 1.00 29.78 185 ALA E C 1
ATOM 7456 O O . ALA E 1 185 ? -13.669 19.911 54.681 1.00 21.67 185 ALA E O 1
ATOM 7458 N N . VAL E 1 186 ? -13.247 19.880 56.873 1.00 21.64 186 VAL E N 1
ATOM 7459 C CA . VAL E 1 186 ? -12.142 20.820 56.762 1.00 22.99 186 VAL E CA 1
ATOM 7460 C C . VAL E 1 186 ? -10.899 20.226 56.114 1.00 25.06 186 VAL E C 1
ATOM 7461 O O . VAL E 1 186 ? -10.401 19.159 56.488 1.00 21.25 186 VAL E O 1
ATOM 7465 N N . ALA E 1 187 ? -10.378 20.968 55.128 1.00 20.50 187 ALA E N 1
ATOM 7466 C CA . ALA E 1 187 ? -9.188 20.581 54.401 1.00 23.79 187 ALA E CA 1
ATOM 7467 C C . ALA E 1 187 ? -7.922 20.663 55.242 1.00 24.71 187 ALA E C 1
ATOM 7468 O O . ALA E 1 187 ? -7.866 21.467 56.172 1.00 25.19 187 ALA E O 1
ATOM 7470 N N . SER E 1 188 ? -6.902 19.882 54.898 1.00 20.46 188 SER E N 1
ATOM 7471 C CA . SER E 1 188 ? -5.577 19.991 55.472 1.00 19.99 188 SER E CA 1
ATOM 7472 C C . SER E 1 188 ? -5.095 21.444 55.531 1.00 30.19 188 SER E C 1
ATOM 7473 O O . SER E 1 188 ? -5.202 22.200 54.571 1.00 21.72 188 SER E O 1
ATOM 7476 N N . ARG E 1 189 ? -4.555 21.827 56.684 1.00 26.04 189 ARG E N 1
ATOM 7477 C CA . ARG E 1 189 ? -3.954 23.151 56.841 1.00 19.64 189 ARG E CA 1
ATOM 7478 C C . ARG E 1 189 ? -2.472 22.978 57.114 1.00 20.18 189 ARG E C 1
ATOM 7479 O O . ARG E 1 189 ? -1.817 23.659 57.897 1.00 24.88 189 ARG E O 1
ATOM 7487 N N . ILE E 1 190 ? -1.891 21.999 56.413 1.00 20.72 190 ILE E N 1
ATOM 7488 C CA . ILE E 1 190 ? -0.472 21.698 56.532 1.00 16.56 190 ILE E CA 1
ATOM 7489 C C . ILE E 1 190 ? 0.382 22.928 56.237 1.00 23.16 190 ILE E C 1
ATOM 7490 O O . ILE E 1 190 ? 1.515 23.064 56.716 1.00 24.78 190 ILE E O 1
ATOM 7495 N N . ASP E 1 191 ? -0.154 23.835 55.422 1.00 25.21 191 ASP E N 1
ATOM 7496 C CA . ASP E 1 191 ? 0.581 25.054 55.101 1.00 32.94 191 ASP E CA 1
ATOM 7497 C C . ASP E 1 191 ? 0.803 25.935 56.324 1.00 31.80 191 ASP E C 1
ATOM 7498 O O . ASP E 1 191 ? 1.649 26.817 56.268 1.00 24.67 191 ASP E O 1
ATOM 7503 N N . LYS E 1 192 ? 0.067 25.708 57.406 1.00 32.94 192 LYS E N 1
ATOM 7504 C CA . LYS E 1 192 ? 0.254 26.546 58.596 1.00 27.20 192 LYS E CA 1
ATOM 7505 C C . LYS E 1 192 ? 1.406 26.081 59.461 1.00 34.67 192 LYS E C 1
ATOM 7506 O O . LYS E 1 192 ? 1.726 26.689 60.489 1.00 29.04 192 LYS E O 1
ATOM 7512 N N . ASP E 1 193 ? 2.066 24.981 59.086 1.00 31.68 193 ASP E N 1
ATOM 7513 C CA . ASP E 1 193 ? 3.215 24.558 59.883 1.00 32.16 193 ASP E CA 1
ATOM 7514 C C . ASP E 1 193 ? 4.269 25.666 59.943 1.00 37.11 193 ASP E C 1
ATOM 7515 O O . ASP E 1 193 ? 4.365 26.462 59.007 1.00 38.85 193 ASP E O 1
ATOM 7521 N N . MET F 1 1 ? -3.104 2.070 80.429 1.00 50.37 1 MET F N 1
ATOM 7522 C CA . MET F 1 1 ? -2.423 0.939 81.024 1.00 43.00 1 MET F CA 1
ATOM 7523 C C . MET F 1 1 ? -2.693 -0.371 80.282 1.00 29.20 1 MET F C 1
ATOM 7524 O O . MET F 1 1 ? -3.799 -0.900 80.398 1.00 30.11 1 MET F O 1
ATOM 7529 N N . ARG F 1 2 ? -1.681 -0.842 79.569 1.00 24.76 2 ARG F N 1
ATOM 7530 C CA . ARG F 1 2 ? -1.727 -2.142 78.927 1.00 27.94 2 ARG F CA 1
ATOM 7531 C C . ARG F 1 2 ? -1.077 -3.199 79.834 1.00 24.44 2 ARG F C 1
ATOM 7532 O O . ARG F 1 2 ? -0.123 -2.868 80.540 1.00 24.05 2 ARG F O 1
ATOM 7540 N N . LEU F 1 3 ? -1.595 -4.418 79.760 1.00 26.32 3 LEU F N 1
ATOM 7541 C CA . LEU F 1 3 ? -1.014 -5.500 80.551 1.00 26.38 3 LEU F CA 1
ATOM 7542 C C . LEU F 1 3 ? 0.394 -5.837 80.093 1.00 28.61 3 LEU F C 1
ATOM 7543 O O . LEU F 1 3 ? 0.612 -6.160 78.925 1.00 29.20 3 LEU F O 1
ATOM 7548 N N . CYS F 1 4 ? 1.372 -5.806 80.986 1.00 20.90 4 CYS F N 1
ATOM 7549 C CA . CYS F 1 4 ? 2.677 -6.343 80.631 1.00 20.59 4 CYS F CA 1
ATOM 7550 C C . CYS F 1 4 ? 2.536 -7.850 80.389 1.00 19.26 4 CYS F C 1
ATOM 7551 O O . CYS F 1 4 ? 1.500 -8.410 80.750 1.00 22.52 4 CYS F O 1
ATOM 7554 N N . ASP F 1 5 ? 3.557 -8.434 79.779 1.00 19.36 5 ASP F N 1
ATOM 7555 C CA . ASP F 1 5 ? 3.521 -9.868 79.485 1.00 20.95 5 ASP F CA 1
ATOM 7556 C C . ASP F 1 5 ? 3.229 -10.663 80.755 1.00 28.08 5 ASP F C 1
ATOM 7557 O O . ASP F 1 5 ? 2.371 -11.540 80.731 1.00 28.88 5 ASP F O 1
ATOM 7562 N N . ARG F 1 6 ? 3.888 -10.370 81.885 1.00 36.94 6 ARG F N 1
ATOM 7563 C CA . ARG F 1 6 ? 3.640 -11.246 83.042 1.00 36.64 6 ARG F CA 1
ATOM 7564 C C . ARG F 1 6 ? 2.220 -11.088 83.546 1.00 25.52 6 ARG F C 1
ATOM 7565 O O . ARG F 1 6 ? 1.603 -12.038 84.035 1.00 24.23 6 ARG F O 1
ATOM 7573 N N . ASP F 1 7 ? 1.638 -9.882 83.446 1.00 26.56 7 ASP F N 1
ATOM 7574 C CA . ASP F 1 7 ? 0.256 -9.798 83.936 1.00 25.79 7 ASP F CA 1
ATOM 7575 C C . ASP F 1 7 ? -0.671 -10.491 82.958 1.00 28.72 7 ASP F C 1
ATOM 7576 O O . ASP F 1 7 ? -1.698 -11.076 83.308 1.00 30.72 7 ASP F O 1
ATOM 7581 N N . ILE F 1 8 ? -0.287 -10.433 81.685 1.00 28.82 8 ILE F N 1
ATOM 7582 C CA . ILE F 1 8 ? -1.036 -11.142 80.663 1.00 24.28 8 ILE F CA 1
ATOM 7583 C C . ILE F 1 8 ? -1.173 -12.621 81.041 1.00 21.70 8 ILE F C 1
ATOM 7584 O O . ILE F 1 8 ? -2.243 -13.209 80.947 1.00 25.61 8 ILE F O 1
ATOM 7589 N N . GLU F 1 9 ? -0.052 -13.189 81.465 1.00 24.18 9 GLU F N 1
ATOM 7590 C CA . GLU F 1 9 ? -0.046 -14.607 81.845 1.00 32.77 9 GLU F CA 1
ATOM 7591 C C . GLU F 1 9 ? -0.968 -14.816 83.050 1.00 35.47 9 GLU F C 1
ATOM 7592 O O . GLU F 1 9 ? -1.686 -15.812 83.114 1.00 29.51 9 GLU F O 1
ATOM 7598 N N . ALA F 1 10 ? -0.901 -13.843 83.944 1.00 31.39 10 ALA F N 1
ATOM 7599 C CA . ALA F 1 10 ? -1.643 -13.763 85.195 1.00 29.45 10 ALA F CA 1
ATOM 7600 C C . ALA F 1 10 ? -3.142 -13.755 84.950 1.00 29.32 10 ALA F C 1
ATOM 7601 O O . ALA F 1 10 ? -3.935 -14.341 85.688 1.00 38.07 10 ALA F O 1
ATOM 7603 N N . TRP F 1 11 ? -3.549 -13.065 83.888 1.00 28.59 11 TRP F N 1
ATOM 7604 C CA . TRP F 1 11 ? -4.966 -13.056 83.527 1.00 26.61 11 TRP F CA 1
ATOM 7605 C C . TRP F 1 11 ? -5.358 -14.359 82.843 1.00 23.45 11 TRP F C 1
ATOM 7606 O O . TRP F 1 11 ? -6.491 -14.834 82.991 1.00 30.85 11 TRP F O 1
ATOM 7617 N N . LEU F 1 12 ? -4.456 -14.953 82.061 1.00 20.40 12 LEU F N 1
ATOM 7618 C CA . LEU F 1 12 ? -4.838 -16.179 81.359 1.00 20.62 12 LEU F CA 1
ATOM 7619 C C . LEU F 1 12 ? -4.986 -17.340 82.341 1.00 24.17 12 LEU F C 1
ATOM 7620 O O . LEU F 1 12 ? -5.951 -18.095 82.266 1.00 30.29 12 LEU F O 1
ATOM 7625 N N . ASP F 1 13 ? -4.026 -17.460 83.241 1.00 33.28 13 ASP F N 1
ATOM 7626 C CA . ASP F 1 13 ? -4.022 -18.475 84.287 1.00 29.14 13 ASP F CA 1
ATOM 7627 C C . ASP F 1 13 ? -5.280 -18.379 85.139 1.00 30.81 13 ASP F C 1
ATOM 7628 O O . ASP F 1 13 ? -5.858 -19.389 85.536 1.00 35.15 13 ASP F O 1
ATOM 7633 N N . GLU F 1 14 ? -5.741 -17.160 85.428 1.00 27.73 14 GLU F N 1
ATOM 7634 C CA . GLU F 1 14 ? -6.938 -17.023 86.251 1.00 27.50 14 GLU F CA 1
ATOM 7635 C C . GLU F 1 14 ? -8.197 -17.445 85.515 1.00 40.10 14 GLU F C 1
ATOM 7636 O O . GLU F 1 14 ? -9.131 -17.989 86.115 1.00 42.81 14 GLU F O 1
ATOM 7642 N N . GLY F 1 15 ? -8.300 -17.207 84.206 1.00 52.16 15 GLY F N 1
ATOM 7643 C CA . GLY F 1 15 ? -9.522 -17.617 83.525 1.00 49.02 15 GLY F CA 1
ATOM 7644 C C . GLY F 1 15 ? -10.618 -16.576 83.478 1.00 40.03 15 GLY F C 1
ATOM 7645 O O . GLY F 1 15 ? -11.797 -16.870 83.697 1.00 35.58 15 GLY F O 1
ATOM 7646 N N . ARG F 1 16 ? -10.257 -15.338 83.180 1.00 44.31 16 ARG F N 1
ATOM 7647 C CA . ARG F 1 16 ? -11.220 -14.279 82.881 1.00 52.04 16 ARG F CA 1
ATOM 7648 C C . ARG F 1 16 ? -11.073 -13.889 81.401 1.00 28.36 16 ARG F C 1
ATOM 7649 O O . ARG F 1 16 ? -12.047 -13.636 80.701 1.00 37.75 16 ARG F O 1
ATOM 7657 N N . LEU F 1 17 ? -9.825 -13.875 81.002 1.00 25.39 17 LEU F N 1
ATOM 7658 C CA . LEU F 1 17 ? -9.256 -13.703 79.683 1.00 25.66 17 LEU F CA 1
ATOM 7659 C C . LEU F 1 17 ? -8.894 -15.058 79.105 1.00 30.41 17 LEU F C 1
ATOM 7660 O O . LEU F 1 17 ? -8.149 -15.818 79.738 1.00 47.90 17 LEU F O 1
ATOM 7665 N N . SER F 1 18 ? -9.357 -15.423 77.918 1.00 29.81 18 SER F N 1
ATOM 7666 C CA . SER F 1 18 ? -8.840 -16.694 77.394 1.00 33.27 18 SER F CA 1
ATOM 7667 C C . SER F 1 18 ? -8.417 -16.540 75.934 1.00 30.48 18 SER F C 1
ATOM 7668 O O . SER F 1 18 ? -9.063 -15.788 75.208 1.00 30.17 18 SER F O 1
ATOM 7671 N N . ILE F 1 19 ? -7.371 -17.263 75.567 1.00 31.29 19 ILE F N 1
ATOM 7672 C CA . ILE F 1 19 ? -6.870 -17.400 74.204 1.00 29.34 19 ILE F CA 1
ATOM 7673 C C . ILE F 1 19 ? -6.674 -18.896 73.905 1.00 30.30 19 ILE F C 1
ATOM 7674 O O . ILE F 1 19 ? -5.840 -19.559 74.519 1.00 28.60 19 ILE F O 1
ATOM 7679 N N . ASN F 1 20 ? -7.481 -19.391 72.985 1.00 28.69 20 ASN F N 1
ATOM 7680 C CA . ASN F 1 20 ? -7.604 -20.776 72.578 1.00 29.03 20 ASN F CA 1
ATOM 7681 C C . ASN F 1 20 ? -7.148 -20.990 71.144 1.00 30.51 20 ASN F C 1
ATOM 7682 O O . ASN F 1 20 ? -7.781 -20.488 70.217 1.00 29.62 20 ASN F O 1
ATOM 7687 N N . PRO F 1 21 ? -6.071 -21.720 70.917 1.00 28.35 21 PRO F N 1
ATOM 7688 C CA . PRO F 1 21 ? -5.222 -22.279 71.966 1.00 34.70 21 PRO F CA 1
ATOM 7689 C C . PRO F 1 21 ? -4.339 -21.201 72.583 1.00 34.91 21 PRO F C 1
ATOM 7690 O O . PRO F 1 21 ? -4.215 -20.152 71.940 1.00 35.93 21 PRO F O 1
ATOM 7694 N N . ARG F 1 22 ? -3.775 -21.431 73.755 1.00 31.58 22 ARG F N 1
ATOM 7695 C CA . ARG F 1 22 ? -2.958 -20.440 74.450 1.00 30.07 22 ARG F CA 1
ATOM 7696 C C . ARG F 1 22 ? -1.527 -20.444 73.946 1.00 30.66 22 ARG F C 1
ATOM 7697 O O . ARG F 1 22 ? -0.753 -21.383 74.129 1.00 33.29 22 ARG F O 1
ATOM 7705 N N . PRO F 1 23 ? -1.117 -19.362 73.282 1.00 33.09 23 PRO F N 1
ATOM 7706 C CA . PRO F 1 23 ? 0.229 -19.271 72.726 1.00 27.42 23 PRO F CA 1
ATOM 7707 C C . PRO F 1 23 ? 1.303 -19.503 73.783 1.00 33.23 23 PRO F C 1
ATOM 7708 O O . PRO F 1 23 ? 1.134 -19.170 74.951 1.00 33.32 23 PRO F O 1
ATOM 7712 N N . PRO F 1 24 ? 2.432 -20.054 73.349 1.00 35.20 24 PRO F N 1
ATOM 7713 C CA . PRO F 1 24 ? 3.520 -20.377 74.265 1.00 36.71 24 PRO F CA 1
ATOM 7714 C C . PRO F 1 24 ? 4.140 -19.099 74.826 1.00 36.27 24 PRO F C 1
ATOM 7715 O O . PRO F 1 24 ? 3.878 -17.989 74.344 1.00 32.21 24 PRO F O 1
ATOM 7719 N N . VAL F 1 25 ? 4.979 -19.298 75.839 1.00 27.88 25 VAL F N 1
ATOM 7720 C CA . VAL F 1 25 ? 5.636 -18.195 76.519 1.00 30.80 25 VAL F CA 1
ATOM 7721 C C . VAL F 1 25 ? 6.439 -17.358 75.532 1.00 33.01 25 VAL F C 1
ATOM 7722 O O . VAL F 1 25 ? 6.632 -16.162 75.736 1.00 31.26 25 VAL F O 1
ATOM 7726 N N . GLU F 1 26 ? 6.907 -18.023 74.486 1.00 32.38 26 GLU F N 1
ATOM 7727 C CA . GLU F 1 26 ? 7.733 -17.373 73.482 1.00 25.17 26 GLU F CA 1
ATOM 7728 C C . GLU F 1 26 ? 6.924 -16.318 72.735 1.00 26.28 26 GLU F C 1
ATOM 7729 O O . GLU F 1 26 ? 7.458 -15.402 72.113 1.00 32.10 26 GLU F O 1
ATOM 7735 N N . ARG F 1 27 ? 5.604 -16.455 72.797 1.00 30.92 27 ARG F N 1
ATOM 7736 C CA . ARG F 1 27 ? 4.772 -15.537 72.017 1.00 30.71 27 ARG F CA 1
ATOM 7737 C C . ARG F 1 27 ? 4.025 -14.551 72.898 1.00 30.23 27 ARG F C 1
ATOM 7738 O O . ARG F 1 27 ? 3.160 -13.815 72.432 1.00 30.80 27 ARG F O 1
ATOM 7746 N N . ILE F 1 28 ? 4.358 -14.521 74.179 1.00 29.45 28 ILE F N 1
ATOM 7747 C CA . ILE F 1 28 ? 3.863 -13.518 75.114 1.00 26.85 28 ILE F CA 1
ATOM 7748 C C . ILE F 1 28 ? 5.044 -12.729 75.655 1.00 30.70 28 ILE F C 1
ATOM 7749 O O . ILE F 1 28 ? 5.876 -13.272 76.380 1.00 27.08 28 ILE F O 1
ATOM 7754 N N . ASN F 1 29 ? 5.131 -11.449 75.280 1.00 27.00 29 ASN F N 1
ATOM 7755 C CA . ASN F 1 29 ? 6.261 -10.630 75.678 1.00 19.20 29 ASN F CA 1
ATOM 7756 C C . ASN F 1 29 ? 5.997 -9.144 75.440 1.00 26.06 29 ASN F C 1
ATOM 7757 O O . ASN F 1 29 ? 5.199 -8.772 74.575 1.00 29.11 29 ASN F O 1
ATOM 7762 N N . GLY F 1 30 ? 6.681 -8.317 76.228 1.00 26.69 30 GLY F N 1
ATOM 7763 C CA . GLY F 1 30 ? 6.430 -6.877 76.182 1.00 24.83 30 GLY F CA 1
ATOM 7764 C C . GLY F 1 30 ? 5.071 -6.582 76.802 1.00 27.38 30 GLY F C 1
ATOM 7765 O O . GLY F 1 30 ? 4.926 -6.651 78.028 1.00 27.35 30 GLY F O 1
ATOM 7766 N N . ALA F 1 31 ? 4.112 -6.257 75.948 1.00 22.12 31 ALA F N 1
ATOM 7767 C CA . ALA F 1 31 ? 2.723 -6.042 76.322 1.00 19.93 31 ALA F CA 1
ATOM 7768 C C . ALA F 1 31 ? 1.800 -6.620 75.260 1.00 20.77 31 ALA F C 1
ATOM 7769 O O . ALA F 1 31 ? 0.676 -6.162 75.033 1.00 23.27 31 ALA F O 1
ATOM 7771 N N . THR F 1 32 ? 2.252 -7.670 74.579 1.00 25.16 32 THR F N 1
ATOM 7772 C CA . THR F 1 32 ? 1.417 -8.311 73.580 1.00 19.56 32 THR F CA 1
ATOM 7773 C C . THR F 1 32 ? 1.494 -9.841 73.595 1.00 20.72 32 THR F C 1
ATOM 7774 O O . THR F 1 32 ? 2.426 -10.442 74.118 1.00 25.47 32 THR F O 1
ATOM 7778 N N . VAL F 1 33 ? 0.476 -10.411 72.971 1.00 20.34 33 VAL F N 1
ATOM 7779 C CA . VAL F 1 33 ? 0.453 -11.801 72.537 1.00 25.81 33 VAL F CA 1
ATOM 7780 C C . VAL F 1 33 ? 0.383 -11.865 71.012 1.00 24.12 33 VAL F C 1
ATOM 7781 O O . VAL F 1 33 ? -0.594 -11.384 70.435 1.00 19.92 33 VAL F O 1
ATOM 7785 N N . ASP F 1 34 ? 1.370 -12.452 70.347 1.00 27.38 34 ASP F N 1
ATOM 7786 C CA . ASP F 1 34 ? 1.284 -12.667 68.903 1.00 24.61 34 ASP F CA 1
ATOM 7787 C C . ASP F 1 34 ? 0.120 -13.594 68.566 1.00 25.61 34 ASP F C 1
ATOM 7788 O O . ASP F 1 34 ? -0.226 -14.506 69.325 1.00 26.83 34 ASP F O 1
ATOM 7793 N N . VAL F 1 35 ? -0.476 -13.359 67.399 1.00 18.91 35 VAL F N 1
ATOM 7794 C CA . VAL F 1 35 ? -1.583 -14.179 66.916 1.00 20.60 35 VAL F CA 1
ATOM 7795 C C . VAL F 1 35 ? -1.204 -14.749 65.552 1.00 21.97 35 VAL F C 1
ATOM 7796 O O . VAL F 1 35 ? -0.373 -14.202 64.831 1.00 22.34 35 VAL F O 1
ATOM 7800 N N . ARG F 1 36 ? -1.801 -15.891 65.234 1.00 31.38 36 ARG F N 1
ATOM 7801 C CA . ARG F 1 36 ? -1.429 -16.610 64.023 1.00 26.32 36 ARG F CA 1
ATOM 7802 C C . ARG F 1 36 ? -2.528 -16.513 62.987 1.00 22.44 36 ARG F C 1
ATOM 7803 O O . ARG F 1 36 ? -3.684 -16.232 63.301 1.00 20.99 36 ARG F O 1
ATOM 7811 N N . LEU F 1 37 ? -2.201 -16.776 61.716 1.00 23.53 37 LEU F N 1
ATOM 7812 C CA . LEU F 1 37 ? -3.209 -16.772 60.660 1.00 19.58 37 LEU F CA 1
ATOM 7813 C C . LEU F 1 37 ? -4.022 -18.058 60.645 1.00 24.50 37 LEU F C 1
ATOM 7814 O O . LEU F 1 37 ? -3.444 -19.135 60.824 1.00 30.46 37 LEU F O 1
ATOM 7819 N N . GLY F 1 38 ? -5.311 -17.944 60.417 1.00 20.08 38 GLY F N 1
ATOM 7820 C CA . GLY F 1 38 ? -6.228 -19.050 60.236 1.00 23.89 38 GLY F CA 1
ATOM 7821 C C . GLY F 1 38 ? -6.141 -19.607 58.815 1.00 27.24 38 GLY F C 1
ATOM 7822 O O . GLY F 1 38 ? -5.144 -19.421 58.120 1.00 21.22 38 GLY F O 1
ATOM 7823 N N . ASN F 1 39 ? -7.196 -20.287 58.409 1.00 27.63 39 ASN F N 1
ATOM 7824 C CA . ASN F 1 39 ? -7.239 -21.012 57.148 1.00 23.12 39 ASN F CA 1
ATOM 7825 C C . ASN F 1 39 ? -8.652 -21.004 56.614 1.00 26.37 39 ASN F C 1
ATOM 7826 O O . ASN F 1 39 ? -9.179 -22.008 56.150 1.00 46.65 39 ASN F O 1
ATOM 7835 N N . LYS F 1 40 ? -9.256 -19.824 56.707 1.00 25.87 40 LYS F N 1
ATOM 7836 C CA . LYS F 1 40 ? -10.523 -19.484 56.080 1.00 18.21 40 LYS F CA 1
ATOM 7837 C C . LYS F 1 40 ? -10.378 -18.105 55.446 1.00 27.30 40 LYS F C 1
ATOM 7838 O O . LYS F 1 40 ? -9.895 -17.158 56.087 1.00 24.90 40 LYS F O 1
ATOM 7844 N N . PHE F 1 41 ? -10.735 -17.970 54.175 1.00 25.43 41 PHE F N 1
ATOM 7845 C CA . PHE F 1 41 ? -10.524 -16.684 53.507 1.00 23.20 41 PHE F CA 1
ATOM 7846 C C . PHE F 1 41 ? -11.747 -16.308 52.698 1.00 20.74 41 PHE F C 1
ATOM 7847 O O . PHE F 1 41 ? -12.514 -17.156 52.256 1.00 25.37 41 PHE F O 1
ATOM 7855 N N . ARG F 1 42 ? -11.930 -15.004 52.482 1.00 19.85 42 ARG F N 1
ATOM 7856 C CA . ARG F 1 42 ? -12.991 -14.568 51.601 1.00 21.68 42 ARG F CA 1
ATOM 7857 C C . ARG F 1 42 ? -12.465 -13.495 50.635 1.00 20.32 42 ARG F C 1
ATOM 7858 O O . ARG F 1 42 ? -11.671 -12.647 51.044 1.00 24.08 42 ARG F O 1
ATOM 7866 N N . THR F 1 43 ? -12.947 -13.577 49.410 1.00 22.01 43 THR F N 1
ATOM 7867 C CA . THR F 1 43 ? -12.643 -12.578 48.385 1.00 18.97 43 THR F CA 1
ATOM 7868 C C . THR F 1 43 ? -13.933 -11.949 47.897 1.00 17.30 43 THR F C 1
ATOM 7869 O O . THR F 1 43 ? -15.018 -12.303 48.356 1.00 20.65 43 THR F O 1
ATOM 7873 N N . PHE F 1 44 ? -13.827 -11.007 46.956 1.00 21.98 44 PHE F N 1
ATOM 7874 C CA . PHE F 1 44 ? -15.001 -10.265 46.506 1.00 24.80 44 PHE F CA 1
ATOM 7875 C C . PHE F 1 44 ? -15.320 -10.524 45.038 1.00 19.49 44 PHE F C 1
ATOM 7876 O O . PHE F 1 44 ? -14.405 -10.787 44.266 1.00 30.43 44 PHE F O 1
ATOM 7884 N N . ARG F 1 45 ? -16.602 -10.450 44.718 1.00 21.06 45 ARG F N 1
ATOM 7885 C CA . ARG F 1 45 ? -17.099 -10.682 43.362 1.00 28.68 45 ARG F CA 1
ATOM 7886 C C . ARG F 1 45 ? -17.759 -9.425 42.810 1.00 24.24 45 ARG F C 1
ATOM 7887 O O . ARG F 1 45 ? -18.975 -9.219 42.850 1.00 31.35 45 ARG F O 1
ATOM 7895 N N . GLY F 1 46 ? -16.940 -8.536 42.266 1.00 20.59 46 GLY F N 1
ATOM 7896 C CA . GLY F 1 46 ? -17.398 -7.222 41.860 1.00 20.95 46 GLY F CA 1
ATOM 7897 C C . GLY F 1 46 ? -18.383 -7.143 40.728 1.00 17.68 46 GLY F C 1
ATOM 7898 O O . GLY F 1 46 ? -19.241 -6.259 40.696 1.00 21.91 46 GLY F O 1
ATOM 7899 N N . HIS F 1 47 ? -18.284 -8.060 39.758 1.00 20.18 47 HIS F N 1
ATOM 7900 C CA . HIS F 1 47 ? -19.059 -8.007 38.525 1.00 18.69 47 HIS F CA 1
ATOM 7901 C C . HIS F 1 47 ? -20.545 -8.253 38.723 1.00 13.50 47 HIS F C 1
ATOM 7902 O O . HIS F 1 47 ? -21.386 -8.040 37.853 1.00 21.57 47 HIS F O 1
ATOM 7909 N N . THR F 1 48 ? -20.927 -8.713 39.927 1.00 26.85 48 THR F N 1
ATOM 7910 C CA . THR F 1 48 ? -22.326 -9.008 40.210 1.00 26.00 48 THR F CA 1
ATOM 7911 C C . THR F 1 48 ? -23.088 -7.820 40.781 1.00 30.44 48 THR F C 1
ATOM 7912 O O . THR F 1 48 ? -24.307 -7.842 40.980 1.00 23.70 48 THR F O 1
ATOM 7916 N N . ALA F 1 49 ? -22.365 -6.743 41.078 1.00 27.11 49 ALA F N 1
ATOM 7917 C CA . ALA F 1 49 ? -23.028 -5.635 41.756 1.00 23.56 49 ALA F CA 1
ATOM 7918 C C . ALA F 1 49 ? -22.340 -4.305 41.444 1.00 18.74 49 ALA F C 1
ATOM 7919 O O . ALA F 1 49 ? -21.122 -4.246 41.313 1.00 23.39 49 ALA F O 1
ATOM 7921 N N . ALA F 1 50 ? -23.154 -3.270 41.329 1.00 23.54 50 ALA F N 1
ATOM 7922 C CA . ALA F 1 50 ? -22.641 -1.945 40.977 1.00 24.60 50 ALA F CA 1
ATOM 7923 C C . ALA F 1 50 ? -22.075 -1.234 42.206 1.00 21.14 50 ALA F C 1
ATOM 7924 O O . ALA F 1 50 ? -21.054 -0.575 42.138 1.00 20.52 50 ALA F O 1
ATOM 7926 N N . PHE F 1 51 ? -22.755 -1.404 43.335 1.00 21.13 51 PHE F N 1
ATOM 7927 C CA . PHE F 1 51 ? -22.332 -0.758 44.566 1.00 19.51 51 PHE F CA 1
ATOM 7928 C C . PHE F 1 51 ? -23.016 -1.438 45.747 1.00 22.42 51 PHE F C 1
ATOM 7929 O O . PHE F 1 51 ? -23.842 -2.328 45.562 1.00 24.05 51 PHE F O 1
ATOM 7937 N N . ILE F 1 52 ? -22.652 -0.985 46.940 1.00 19.58 52 ILE F N 1
ATOM 7938 C CA . ILE F 1 52 ? -23.400 -1.391 48.119 1.00 25.51 52 ILE F CA 1
ATOM 7939 C C . ILE F 1 52 ? -23.834 -0.112 48.848 1.00 27.81 52 ILE F C 1
ATOM 7940 O O . ILE F 1 52 ? -22.990 0.739 49.083 1.00 23.29 52 ILE F O 1
ATOM 7945 N N . ASP F 1 53 ? -25.113 -0.038 49.155 1.00 28.67 53 ASP F N 1
ATOM 7946 C CA . ASP F 1 53 ? -25.690 1.067 49.901 1.00 31.39 53 ASP F CA 1
ATOM 7947 C C . ASP F 1 53 ? -25.688 0.720 51.390 1.00 37.01 53 ASP F C 1
ATOM 7948 O O . ASP F 1 53 ? -26.563 0.002 51.876 1.00 40.63 53 ASP F O 1
ATOM 7953 N N . LEU F 1 54 ? -24.682 1.235 52.083 1.00 35.12 54 LEU F N 1
ATOM 7954 C CA . LEU F 1 54 ? -24.453 0.907 53.489 1.00 34.99 54 LEU F CA 1
ATOM 7955 C C . LEU F 1 54 ? -25.630 1.332 54.353 1.00 42.73 54 LEU F C 1
ATOM 7956 O O . LEU F 1 54 ? -25.790 0.857 55.482 1.00 62.12 54 LEU F O 1
ATOM 7961 N N . SER F 1 55 ? -26.504 2.208 53.862 1.00 32.61 55 SER F N 1
ATOM 7962 C CA . SER F 1 55 ? -27.658 2.645 54.647 1.00 32.66 55 SER F CA 1
ATOM 7963 C C . SER F 1 55 ? -28.925 2.589 53.805 1.00 44.38 55 SER F C 1
ATOM 7964 O O . SER F 1 55 ? -29.600 3.597 53.597 1.00 49.30 55 SER F O 1
ATOM 7967 N N . GLY F 1 56 ? -29.230 1.389 53.310 1.00 45.52 56 GLY F N 1
ATOM 7968 C CA . GLY F 1 56 ? -30.356 1.151 52.438 1.00 40.73 56 GLY F CA 1
ATOM 7969 C C . GLY F 1 56 ? -31.183 -0.054 52.860 1.00 46.38 56 GLY F C 1
ATOM 7970 O O . GLY F 1 56 ? -30.899 -0.666 53.893 1.00 34.04 56 GLY F O 1
ATOM 7971 N N . PRO F 1 57 ? -32.199 -0.368 52.060 1.00 46.49 57 PRO F N 1
ATOM 7972 C CA . PRO F 1 57 ? -33.084 -1.505 52.326 1.00 50.60 57 PRO F CA 1
ATOM 7973 C C . PRO F 1 57 ? -32.304 -2.778 52.643 1.00 51.05 57 PRO F C 1
ATOM 7974 O O . PRO F 1 57 ? -31.481 -3.244 51.861 1.00 52.89 57 PRO F O 1
ATOM 7978 N N . LYS F 1 58 ? -32.597 -3.314 53.821 1.00 48.86 58 LYS F N 1
ATOM 7979 C CA . LYS F 1 58 ? -31.902 -4.444 54.408 1.00 49.26 58 LYS F CA 1
ATOM 7980 C C . LYS F 1 58 ? -31.816 -5.633 53.462 1.00 47.55 58 LYS F C 1
ATOM 7981 O O . LYS F 1 58 ? -30.759 -6.246 53.311 1.00 44.48 58 LYS F O 1
ATOM 7987 N N . ASP F 1 59 ? -32.940 -5.958 52.833 1.00 44.22 59 ASP F N 1
ATOM 7988 C CA . ASP F 1 59 ? -32.986 -7.125 51.953 1.00 43.13 59 ASP F CA 1
ATOM 7989 C C . ASP F 1 59 ? -32.061 -6.917 50.758 1.00 40.20 59 ASP F C 1
ATOM 7990 O O . ASP F 1 59 ? -31.200 -7.747 50.463 1.00 36.82 59 ASP F O 1
ATOM 7995 N N . GLU F 1 60 ? -32.236 -5.789 50.081 1.00 36.21 60 GLU F N 1
ATOM 7996 C CA . GLU F 1 60 ? -31.352 -5.449 48.967 1.00 33.59 60 GLU F CA 1
ATOM 7997 C C . GLU F 1 60 ? -29.903 -5.434 49.402 1.00 30.08 60 GLU F C 1
ATOM 7998 O O . GLU F 1 60 ? -28.973 -5.845 48.706 1.00 29.27 60 GLU F O 1
ATOM 8004 N N . VAL F 1 61 ? -29.623 -4.974 50.629 1.00 37.03 61 VAL F N 1
ATOM 8005 C CA . VAL F 1 61 ? -28.199 -4.946 50.992 1.00 32.27 61 VAL F CA 1
ATOM 8006 C C . VAL F 1 61 ? -27.681 -6.341 51.311 1.00 35.38 61 VAL F C 1
ATOM 8007 O O . VAL F 1 61 ? -26.617 -6.751 50.844 1.00 27.48 61 VAL F O 1
ATOM 8011 N N . SER F 1 62 ? -28.441 -7.077 52.120 1.00 29.90 62 SER F N 1
ATOM 8012 C CA . SER F 1 62 ? -28.139 -8.474 52.365 1.00 30.49 62 SER F CA 1
ATOM 8013 C C . SER F 1 62 ? -27.899 -9.229 51.060 1.00 34.07 62 SER F C 1
ATOM 8014 O O . SER F 1 62 ? -26.927 -9.974 50.965 1.00 33.52 62 SER F O 1
ATOM 8017 N N . ALA F 1 63 ? -28.767 -9.044 50.070 1.00 35.13 63 ALA F N 1
ATOM 8018 C CA . ALA F 1 63 ? -28.620 -9.721 48.781 1.00 34.74 63 ALA F CA 1
ATOM 8019 C C . ALA F 1 63 ? -27.379 -9.243 48.045 1.00 33.19 63 ALA F C 1
ATOM 8020 O O . ALA F 1 63 ? -26.597 -10.051 47.544 1.00 35.44 63 ALA F O 1
ATOM 8022 N N . ALA F 1 64 ? -27.164 -7.935 47.967 1.00 33.49 64 ALA F N 1
ATOM 8023 C CA . ALA F 1 64 ? -25.919 -7.382 47.448 1.00 33.39 64 ALA F CA 1
ATOM 8024 C C . ALA F 1 64 ? -24.706 -8.057 48.082 1.00 35.22 64 ALA F C 1
ATOM 8025 O O . ALA F 1 64 ? -23.761 -8.467 47.403 1.00 34.11 64 ALA F O 1
ATOM 8027 N N . LEU F 1 65 ? -24.761 -8.175 49.410 1.00 29.95 65 LEU F N 1
ATOM 8028 C CA . LEU F 1 65 ? -23.605 -8.729 50.118 1.00 29.43 65 LEU F CA 1
ATOM 8029 C C . LEU F 1 65 ? -23.351 -10.159 49.665 1.00 27.43 65 LEU F C 1
ATOM 8030 O O . LEU F 1 65 ? -22.275 -10.509 49.187 1.00 25.06 65 LEU F O 1
ATOM 8035 N N . ASP F 1 66 ? -24.379 -10.988 49.789 1.00 31.25 66 ASP F N 1
ATOM 8036 C CA . ASP F 1 66 ? -24.310 -12.379 49.350 1.00 30.41 66 ASP F CA 1
ATOM 8037 C C . ASP F 1 66 ? -23.909 -12.477 47.879 1.00 31.70 66 ASP F C 1
ATOM 8038 O O . ASP F 1 66 ? -23.189 -13.406 47.507 1.00 36.05 66 ASP F O 1
ATOM 8043 N N . ARG F 1 67 ? -24.345 -11.526 47.065 1.00 26.64 67 ARG F N 1
ATOM 8044 C CA . ARG F 1 67 ? -23.905 -11.420 45.677 1.00 24.60 67 ARG F CA 1
ATOM 8045 C C . ARG F 1 67 ? -22.395 -11.300 45.581 1.00 32.85 67 ARG F C 1
ATOM 8046 O O . ARG F 1 67 ? -21.703 -12.114 44.970 1.00 34.55 67 ARG F O 1
ATOM 8054 N N . VAL F 1 68 ? -21.873 -10.238 46.200 1.00 26.01 68 VAL F N 1
ATOM 8055 C CA . VAL F 1 68 ? -20.473 -9.874 46.030 1.00 22.52 68 VAL F CA 1
ATOM 8056 C C . VAL F 1 68 ? -19.521 -10.666 46.899 1.00 23.37 68 VAL F C 1
ATOM 8057 O O . VAL F 1 68 ? -18.319 -10.744 46.612 1.00 24.26 68 VAL F O 1
ATOM 8061 N N . MET F 1 69 ? -19.971 -11.302 47.986 1.00 26.74 69 MET F N 1
ATOM 8062 C CA . MET F 1 69 ? -18.959 -12.049 48.757 1.00 27.14 69 MET F CA 1
ATOM 8063 C C . MET F 1 69 ? -18.632 -13.410 48.169 1.00 28.16 69 MET F C 1
ATOM 8064 O O . MET F 1 69 ? -19.521 -14.145 47.730 1.00 29.11 69 MET F O 1
ATOM 8069 N N . SER F 1 70 ? -17.358 -13.786 48.160 1.00 22.57 70 SER F N 1
ATOM 8070 C CA . SER F 1 70 ? -17.027 -15.146 47.727 1.00 26.84 70 SER F CA 1
ATOM 8071 C C . SER F 1 70 ? -17.464 -16.162 48.780 1.00 31.98 70 SER F C 1
ATOM 8072 O O . SER F 1 70 ? -17.648 -15.842 49.954 1.00 27.48 70 SER F O 1
ATOM 8075 N N . ASP F 1 71 ? -17.629 -17.416 48.350 1.00 36.37 71 ASP F N 1
ATOM 8076 C CA . ASP F 1 71 ? -17.796 -18.463 49.352 1.00 29.52 71 ASP F CA 1
ATOM 8077 C C . ASP F 1 71 ? -16.526 -18.447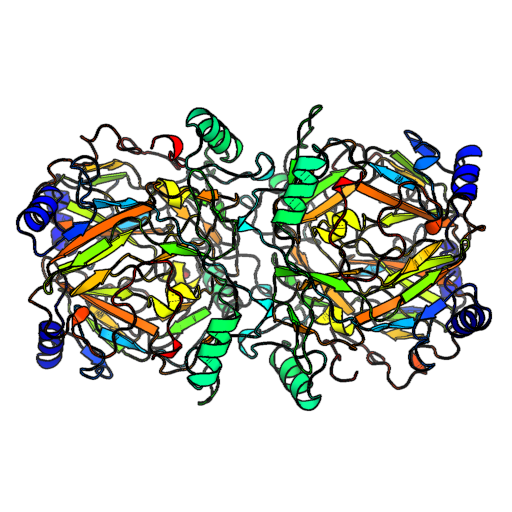 50.193 1.00 27.24 71 ASP F C 1
ATOM 8078 O O . ASP F 1 71 ? -15.505 -17.901 49.764 1.00 34.50 71 ASP F O 1
ATOM 8083 N N . GLU F 1 72 ? -16.558 -19.044 51.375 1.00 25.35 72 GLU F N 1
ATOM 8084 C CA . GLU F 1 72 ? -15.316 -19.119 52.142 1.00 26.85 72 GLU F CA 1
ATOM 8085 C C . GLU F 1 72 ? -14.309 -20.026 51.443 1.00 31.35 72 GLU F C 1
ATOM 8086 O O . GLU F 1 72 ? -14.657 -21.090 50.919 1.00 32.11 72 GLU F O 1
ATOM 8092 N N . ILE F 1 73 ? -13.061 -19.583 51.419 1.00 23.88 73 ILE F N 1
ATOM 8093 C CA . ILE F 1 73 ? -11.941 -20.297 50.833 1.00 24.85 73 ILE F CA 1
ATOM 8094 C C . ILE F 1 73 ? -11.192 -21.040 51.930 1.00 29.68 73 ILE F C 1
ATOM 8095 O O . ILE F 1 73 ? -10.639 -20.419 52.841 1.00 21.55 73 ILE F O 1
ATOM 8100 N N . VAL F 1 74 ? -11.159 -22.372 51.869 1.00 28.71 74 VAL F N 1
ATOM 8101 C CA . VAL F 1 74 ? -10.362 -23.092 52.870 1.00 29.04 74 VAL F CA 1
ATOM 8102 C C . VAL F 1 74 ? -9.101 -23.635 52.223 1.00 29.91 74 VAL F C 1
ATOM 8103 O O . VAL F 1 74 ? -9.188 -24.460 51.314 1.00 33.61 74 VAL F O 1
ATOM 8107 N N . LEU F 1 75 ? -7.946 -23.183 52.686 1.00 24.76 75 LEU F N 1
ATOM 8108 C CA . LEU F 1 75 ? -6.670 -23.604 52.134 1.00 27.81 75 LEU F CA 1
ATOM 8109 C C . LEU F 1 75 ? -6.419 -25.102 52.297 1.00 41.74 75 LEU F C 1
ATOM 8110 O O . LEU F 1 75 ? -6.770 -25.656 53.342 1.00 32.68 75 LEU F O 1
ATOM 8115 N N . ASP F 1 76 ? -5.829 -25.731 51.285 1.00 37.53 76 ASP F N 1
ATOM 8116 C CA . ASP F 1 76 ? -5.486 -27.140 51.367 1.00 50.78 76 ASP F CA 1
ATOM 8117 C C . ASP F 1 76 ? -3.980 -27.298 51.629 1.00 56.25 76 ASP F C 1
ATOM 8118 O O . ASP F 1 76 ? -3.229 -26.474 51.111 1.00 48.08 76 ASP F O 1
ATOM 8123 N N . GLU F 1 77 ? -3.691 -28.333 52.386 1.00 59.95 77 GLU F N 1
ATOM 8124 C CA . GLU F 1 77 ? -2.401 -28.835 52.799 1.00 59.90 77 GLU F CA 1
ATOM 8125 C C . GLU F 1 77 ? -1.278 -28.303 51.921 1.00 63.29 77 GLU F C 1
ATOM 8126 O O . GLU F 1 77 ? -1.241 -28.549 50.713 1.00 70.69 77 GLU F O 1
ATOM 8132 N N . GLY F 1 78 ? -0.371 -27.552 52.541 1.00 62.66 78 GLY F N 1
ATOM 8133 C CA . GLY F 1 78 ? 0.733 -26.966 51.814 1.00 60.76 78 GLY F CA 1
ATOM 8134 C C . GLY F 1 78 ? 0.359 -25.915 50.799 1.00 54.66 78 GLY F C 1
ATOM 8135 O O . GLY F 1 78 ? 1.208 -25.532 49.983 1.00 36.22 78 GLY F O 1
ATOM 8136 N N . GLU F 1 79 ? -0.873 -25.391 50.773 1.00 43.63 79 GLU F N 1
ATOM 8137 C CA . GLU F 1 79 ? -1.098 -24.320 49.791 1.00 42.10 79 GLU F CA 1
ATOM 8138 C C . GLU F 1 79 ? -1.207 -22.959 50.480 1.00 37.16 79 GLU F C 1
ATOM 8139 O O . GLU F 1 79 ? -1.387 -22.849 51.691 1.00 25.61 79 GLU F O 1
ATOM 8145 N N . ALA F 1 80 ? -1.064 -21.902 49.696 1.00 34.36 80 ALA F N 1
ATOM 8146 C CA . ALA F 1 80 ? -0.951 -20.513 50.119 1.00 28.75 80 ALA F CA 1
ATOM 8147 C C . ALA F 1 80 ? -2.100 -19.675 49.587 1.00 26.15 80 ALA F C 1
ATOM 8148 O O . ALA F 1 80 ? -2.711 -20.104 48.611 1.00 20.25 80 ALA F O 1
ATOM 8150 N N . PHE F 1 81 ? -2.414 -18.545 50.211 1.00 27.05 81 PHE F N 1
ATOM 8151 C CA . PHE F 1 81 ? -3.351 -17.545 49.698 1.00 25.75 81 PHE F CA 1
ATOM 8152 C C . PHE F 1 81 ? -2.476 -16.418 49.114 1.00 21.73 81 PHE F C 1
ATOM 8153 O O . PHE F 1 81 ? -1.722 -15.810 49.870 1.00 18.62 81 PHE F O 1
ATOM 8161 N N . TYR F 1 82 ? -2.605 -16.136 47.831 1.00 20.70 82 TYR F N 1
ATOM 8162 C CA . TYR F 1 82 ? -1.807 -15.094 47.190 1.00 19.28 82 TYR F CA 1
ATOM 8163 C C . TYR F 1 82 ? -2.488 -13.740 47.263 1.00 14.30 82 TYR F C 1
ATOM 8164 O O . TYR F 1 82 ? -3.506 -13.494 46.622 1.00 19.68 82 TYR F O 1
ATOM 8173 N N . LEU F 1 83 ? -1.930 -12.860 48.083 1.00 23.22 83 LEU F N 1
ATOM 8174 C CA . LEU F 1 83 ? -2.510 -11.533 48.262 1.00 18.94 83 LEU F CA 1
ATOM 8175 C C . LEU F 1 83 ? -1.779 -10.531 47.350 1.00 11.09 83 LEU F C 1
ATOM 8176 O O . LEU F 1 83 ? -0.631 -10.192 47.626 1.00 14.57 83 LEU F O 1
ATOM 8181 N N . HIS F 1 84 ? -2.509 -10.146 46.304 1.00 14.42 84 HIS F N 1
ATOM 8182 C CA . HIS F 1 84 ? -1.873 -9.307 45.284 1.00 17.76 84 HIS F CA 1
ATOM 8183 C C . HIS F 1 84 ? -2.034 -7.834 45.606 1.00 11.24 84 HIS F C 1
ATOM 8184 O O . HIS F 1 84 ? -2.974 -7.485 46.313 1.00 15.01 84 HIS F O 1
ATOM 8191 N N . PRO F 1 85 ? -1.110 -7.025 45.129 1.00 15.44 85 PRO F N 1
ATOM 8192 C CA . PRO F 1 85 ? -1.254 -5.563 45.315 1.00 25.70 85 PRO F CA 1
ATOM 8193 C C . PRO F 1 85 ? -2.635 -5.090 44.914 1.00 23.47 85 PRO F C 1
ATOM 8194 O O . PRO F 1 85 ? -3.210 -5.521 43.922 1.00 24.17 85 PRO F O 1
ATOM 8198 N N . GLY F 1 86 ? -3.242 -4.195 45.691 1.00 22.38 86 GLY F N 1
ATOM 8199 C CA . GLY F 1 86 ? -4.537 -3.636 45.390 1.00 17.15 86 GLY F CA 1
ATOM 8200 C C . GLY F 1 86 ? -5.726 -4.449 45.783 1.00 20.34 86 GLY F C 1
ATOM 8201 O O . GLY F 1 86 ? -6.881 -4.062 45.621 1.00 23.94 86 GLY F O 1
ATOM 8202 N N . GLU F 1 87 ? -5.503 -5.659 46.315 1.00 26.81 87 GLU F N 1
ATOM 8203 C CA . GLU F 1 87 ? -6.633 -6.536 46.552 1.00 24.05 87 GLU F CA 1
ATOM 8204 C C . GLU F 1 87 ? -6.983 -6.607 48.029 1.00 28.82 87 GLU F C 1
ATOM 8205 O O . GLU F 1 87 ? -6.193 -6.698 48.956 1.00 43.07 87 GLU F O 1
ATOM 8211 N N . LEU F 1 88 ? -8.273 -6.572 48.329 1.00 21.51 88 LEU F N 1
ATOM 8212 C CA . LEU F 1 88 ? -8.705 -6.733 49.709 1.00 17.30 88 LEU F CA 1
ATOM 8213 C C . LEU F 1 88 ? -9.118 -8.180 49.955 1.00 23.03 88 LEU F C 1
ATOM 8214 O O . LEU F 1 88 ? -9.788 -8.807 49.122 1.00 19.98 88 LEU F O 1
ATOM 8219 N N . ALA F 1 89 ? -8.728 -8.723 51.101 1.00 18.76 89 ALA F N 1
ATOM 8220 C CA . ALA F 1 89 ? -9.174 -10.073 51.451 1.00 20.53 89 ALA F CA 1
ATOM 8221 C C . ALA F 1 89 ? -9.595 -10.129 52.918 1.00 26.18 89 ALA F C 1
ATOM 8222 O O . ALA F 1 89 ? -8.998 -9.415 53.721 1.00 17.43 89 ALA F O 1
ATOM 8224 N N . LEU F 1 90 ? -10.586 -10.948 53.248 1.00 23.63 90 LEU F N 1
ATOM 8225 C CA . LEU F 1 90 ? -10.935 -11.198 54.643 1.00 17.26 90 LEU F CA 1
ATOM 8226 C C . LEU F 1 90 ? -10.259 -12.505 55.079 1.00 25.44 90 LEU F C 1
ATOM 8227 O O . LEU F 1 90 ? -10.145 -13.457 54.297 1.00 19.43 90 LEU F O 1
ATOM 8232 N N . ALA F 1 91 ? -9.808 -12.546 56.325 1.00 19.58 91 ALA F N 1
ATOM 8233 C CA . ALA F 1 91 ? -9.231 -13.760 56.894 1.00 16.83 91 ALA F CA 1
ATOM 8234 C C . ALA F 1 91 ? -9.570 -13.782 58.392 1.00 23.44 91 ALA F C 1
ATOM 8235 O O . ALA F 1 91 ? -10.386 -12.984 58.859 1.00 19.96 91 ALA F O 1
ATOM 8237 N N . VAL F 1 92 ? -8.951 -14.700 59.119 1.00 25.01 92 VAL F N 1
ATOM 8238 C CA . VAL F 1 92 ? -9.329 -14.912 60.524 1.00 27.65 92 VAL F CA 1
ATOM 8239 C C . VAL F 1 92 ? -8.122 -15.368 61.315 1.00 26.15 92 VAL F C 1
ATOM 8240 O O . VAL F 1 92 ? -7.189 -15.960 60.759 1.00 25.33 92 VAL F O 1
ATOM 8244 N N . THR F 1 93 ? -8.069 -15.098 62.611 1.00 20.71 93 THR F N 1
ATOM 8245 C CA . THR F 1 93 ? -7.016 -15.618 63.461 1.00 17.85 93 THR F CA 1
ATOM 8246 C C . THR F 1 93 ? -7.209 -17.110 63.760 1.00 18.67 93 THR F C 1
ATOM 8247 O O . THR F 1 93 ? -8.336 -17.581 63.779 1.00 22.39 93 THR F O 1
ATOM 8251 N N . LEU F 1 94 ? -6.118 -17.812 64.020 1.00 23.38 94 LEU F N 1
ATOM 8252 C CA . LEU F 1 94 ? -6.197 -19.189 64.499 1.00 25.47 94 LEU F CA 1
ATOM 8253 C C . LEU F 1 94 ? -6.852 -19.165 65.886 1.00 26.10 94 LEU F C 1
ATOM 8254 O O . LEU F 1 94 ? -7.764 -19.946 66.139 1.00 29.68 94 LEU F O 1
ATOM 8259 N N . GLU F 1 95 ? -6.381 -18.240 66.718 1.00 25.39 95 GLU F N 1
ATOM 8260 C CA . GLU F 1 95 ? -6.860 -18.155 68.092 1.00 27.64 95 GLU F CA 1
ATOM 8261 C C . GLU F 1 95 ? -8.269 -17.602 68.210 1.00 32.67 95 GLU F C 1
ATOM 8262 O O . GLU F 1 95 ? -8.658 -16.614 67.579 1.00 25.39 95 GLU F O 1
ATOM 8268 N N . SER F 1 96 ? -9.027 -18.284 69.064 1.00 24.28 96 SER F N 1
ATOM 8269 C CA . SER F 1 96 ? -10.262 -17.742 69.588 1.00 26.74 96 SER F CA 1
ATOM 8270 C C . SER F 1 96 ? -9.890 -16.908 70.811 1.00 25.88 96 SER F C 1
ATOM 8271 O O . SER F 1 96 ? -8.970 -17.292 71.537 1.00 29.53 96 SER F O 1
ATOM 8274 N N . VAL F 1 97 ? -10.551 -15.780 71.006 1.00 27.35 97 VAL F N 1
ATOM 8275 C CA . VAL F 1 97 ? -10.197 -14.936 72.150 1.00 17.95 97 VAL F CA 1
ATOM 8276 C C . VAL F 1 97 ? -11.451 -14.629 72.947 1.00 22.97 97 VAL F C 1
ATOM 8277 O O . VAL F 1 97 ? -12.476 -14.323 72.350 1.00 22.48 97 VAL F O 1
ATOM 8281 N N . THR F 1 98 ? -11.350 -14.715 74.279 1.00 23.84 98 THR F N 1
ATOM 8282 C CA . THR F 1 98 ? -12.491 -14.367 75.133 1.00 19.71 98 THR F CA 1
ATOM 8283 C C . THR F 1 98 ? -12.068 -13.280 76.105 1.00 17.82 98 THR F C 1
ATOM 8284 O O . THR F 1 98 ? -11.047 -13.448 76.773 1.00 22.06 98 THR F O 1
ATOM 8288 N N . LEU F 1 99 ? -12.795 -12.170 76.127 1.00 19.66 99 LEU F N 1
ATOM 8289 C CA . LEU F 1 99 ? -12.480 -11.070 77.024 1.00 19.91 99 LEU F CA 1
ATOM 8290 C C . LEU F 1 99 ? -13.618 -10.862 78.017 1.00 16.87 99 LEU F C 1
ATOM 8291 O O . LEU F 1 99 ? -14.783 -10.823 77.632 1.00 18.41 99 LEU F O 1
ATOM 8296 N N . PRO F 1 100 ? -13.254 -10.670 79.276 1.00 23.53 100 PRO F N 1
ATOM 8297 C CA . PRO F 1 100 ? -14.258 -10.301 80.273 1.00 28.73 100 PRO F CA 1
ATOM 8298 C C . PRO F 1 100 ? -14.762 -8.883 80.012 1.00 32.11 100 PRO F C 1
ATOM 8299 O O . PRO F 1 100 ? -14.275 -8.169 79.125 1.00 27.61 100 PRO F O 1
ATOM 8303 N N . ALA F 1 101 ? -15.748 -8.482 80.805 1.00 25.92 101 ALA F N 1
ATOM 8304 C CA . ALA F 1 101 ? -16.370 -7.177 80.726 1.00 19.97 101 ALA F CA 1
ATOM 8305 C C . ALA F 1 101 ? -15.470 -6.037 81.169 1.00 22.09 101 ALA F C 1
ATOM 8306 O O . ALA F 1 101 ? -15.811 -4.888 80.850 1.00 25.89 101 ALA F O 1
ATOM 8308 N N . ASP F 1 102 ? -14.363 -6.287 81.862 1.00 23.03 102 ASP F N 1
ATOM 8309 C CA . ASP F 1 102 ? -13.520 -5.203 82.362 1.00 26.12 102 ASP F CA 1
ATOM 8310 C C . ASP F 1 102 ? -12.182 -5.148 81.630 1.00 29.00 102 ASP F C 1
ATOM 8311 O O . ASP F 1 102 ? -11.155 -4.682 82.127 1.00 23.00 102 ASP F O 1
ATOM 8316 N N . LEU F 1 103 ? -12.188 -5.637 80.383 1.00 20.88 103 LEU F N 1
ATOM 8317 C CA . LEU F 1 103 ? -10.981 -5.566 79.571 1.00 25.15 103 LEU F CA 1
ATOM 8318 C C . LEU F 1 103 ? -11.351 -5.265 78.115 1.00 25.58 103 LEU F C 1
ATOM 8319 O O . LEU F 1 103 ? -12.296 -5.877 77.630 1.00 21.15 103 LEU F O 1
ATOM 8324 N N . VAL F 1 104 ? -10.614 -4.368 77.482 1.00 28.98 104 VAL F N 1
ATOM 8325 C CA . VAL F 1 104 ? -10.731 -4.145 76.038 1.00 21.12 104 VAL F CA 1
ATOM 8326 C C . VAL F 1 104 ? -9.405 -4.538 75.395 1.00 21.08 104 VAL F C 1
ATOM 8327 O O . VAL F 1 104 ? -8.331 -4.348 75.991 1.00 21.48 104 VAL F O 1
ATOM 8331 N N . GLY F 1 105 ? -9.470 -5.113 74.184 1.00 19.28 105 GLY F N 1
ATOM 8332 C CA . GLY F 1 105 ? -8.213 -5.488 73.542 1.00 15.19 105 GLY F CA 1
ATOM 8333 C C . GLY F 1 105 ? -8.033 -4.722 72.232 1.00 19.07 105 GLY F C 1
ATOM 8334 O O . GLY F 1 105 ? -8.999 -4.131 71.746 1.00 20.12 105 GLY F O 1
ATOM 8335 N N . TRP F 1 106 ? -6.822 -4.736 71.708 1.00 24.34 106 TRP F N 1
ATOM 8336 C CA . TRP F 1 106 ? -6.447 -4.013 70.499 1.00 22.25 106 TRP F CA 1
ATOM 8337 C C . TRP F 1 106 ? -5.575 -4.859 69.587 1.00 21.51 106 TRP F C 1
ATOM 8338 O O . TRP F 1 106 ? -4.604 -5.431 70.093 1.00 26.81 106 TRP F O 1
ATOM 8349 N N . LEU F 1 107 ? -5.900 -4.926 68.308 1.00 23.28 107 LEU F N 1
ATOM 8350 C CA . LEU F 1 107 ? -5.162 -5.747 67.352 1.00 20.86 107 LEU F CA 1
ATOM 8351 C C . LEU F 1 107 ? -4.114 -4.959 66.584 1.00 20.77 107 LEU F C 1
ATOM 8352 O O . LEU F 1 107 ? -4.431 -3.918 65.993 1.00 26.41 107 LEU F O 1
ATOM 8357 N N . ASP F 1 108 ? -2.867 -5.413 66.584 1.00 20.73 108 ASP F N 1
ATOM 8358 C CA . ASP F 1 108 ? -1.820 -4.769 65.789 1.00 22.80 108 ASP F CA 1
ATOM 8359 C C . ASP F 1 108 ? -1.393 -5.717 64.670 1.00 20.73 108 ASP F C 1
ATOM 8360 O O . ASP F 1 108 ? -1.554 -6.927 64.811 1.00 22.73 108 ASP F O 1
ATOM 8365 N N . GLY F 1 109 ? -0.845 -5.168 63.590 1.00 17.97 109 GLY F N 1
ATOM 8366 C CA . GLY F 1 109 ? -0.177 -6.065 62.648 1.00 21.08 109 GLY F CA 1
ATOM 8367 C C . GLY F 1 109 ? 1.221 -6.336 63.177 1.00 23.34 109 GLY F C 1
ATOM 8368 O O . GLY F 1 109 ? 1.373 -6.459 64.391 1.00 26.60 109 GLY F O 1
ATOM 8369 N N . ARG F 1 110 ? 2.212 -6.417 62.312 1.00 18.09 110 ARG F N 1
ATOM 8370 C CA . ARG F 1 110 ? 3.599 -6.621 62.698 1.00 13.21 110 ARG F CA 1
ATOM 8371 C C . ARG F 1 110 ? 4.495 -5.716 61.874 1.00 20.85 110 ARG F C 1
ATOM 8372 O O . ARG F 1 110 ? 4.246 -5.595 60.673 1.00 23.76 110 ARG F O 1
ATOM 8380 N N . SER F 1 111 ? 5.508 -5.092 62.453 1.00 19.89 111 SER F N 1
ATOM 8381 C CA . SER F 1 111 ? 6.410 -4.247 61.680 1.00 18.90 111 SER F CA 1
ATOM 8382 C C . SER F 1 111 ? 6.974 -4.923 60.440 1.00 26.01 111 SER F C 1
ATOM 8383 O O . SER F 1 111 ? 7.102 -4.274 59.391 1.00 22.99 111 SER F O 1
ATOM 8386 N N . SER F 1 112 ? 7.337 -6.198 60.519 1.00 25.70 112 SER F N 1
ATOM 8387 C CA . SER F 1 112 ? 7.923 -6.969 59.429 1.00 21.58 112 SER F CA 1
ATOM 8388 C C . SER F 1 112 ? 6.993 -7.076 58.223 1.00 21.95 112 SER F C 1
ATOM 8389 O O . SER F 1 112 ? 7.442 -7.119 57.077 1.00 27.29 112 SER F O 1
ATOM 8392 N N . LEU F 1 113 ? 5.710 -7.149 58.516 1.00 19.92 113 LEU F N 1
ATOM 8393 C CA . LEU F 1 113 ? 4.628 -7.287 57.568 1.00 19.62 113 LEU F CA 1
ATOM 8394 C C . LEU F 1 113 ? 4.304 -5.921 56.950 1.00 24.25 113 LEU F C 1
ATOM 8395 O O . LEU F 1 113 ? 4.130 -5.866 55.735 1.00 21.20 113 LEU F O 1
ATOM 8400 N N . ALA F 1 114 ? 4.232 -4.901 57.792 1.00 21.41 114 ALA F N 1
ATOM 8401 C CA . ALA F 1 114 ? 3.985 -3.536 57.345 1.00 21.74 114 ALA F CA 1
ATOM 8402 C C . ALA F 1 114 ? 5.074 -3.062 56.393 1.00 17.23 114 ALA F C 1
ATOM 8403 O O . ALA F 1 114 ? 4.822 -2.230 55.504 1.00 22.15 114 ALA F O 1
ATOM 8405 N N . ARG F 1 115 ? 6.298 -3.552 56.592 1.00 16.84 115 ARG F N 1
ATOM 8406 C CA . ARG F 1 115 ? 7.383 -3.056 55.738 1.00 16.53 115 ARG F CA 1
ATOM 8407 C C . ARG F 1 115 ? 7.350 -3.700 54.343 1.00 19.19 115 ARG F C 1
ATOM 8408 O O . ARG F 1 115 ? 8.188 -3.337 53.519 1.00 22.04 115 ARG F O 1
ATOM 8416 N N . LEU F 1 116 ? 6.391 -4.588 54.117 1.00 22.50 116 LEU F N 1
ATOM 8417 C CA . LEU F 1 116 ? 6.046 -5.089 52.789 1.00 22.83 116 LEU F CA 1
ATOM 8418 C C . LEU F 1 116 ? 4.626 -4.686 52.397 1.00 17.50 116 LEU F C 1
ATOM 8419 O O . LEU F 1 116 ? 4.055 -5.262 51.470 1.00 21.09 116 LEU F O 1
ATOM 8424 N N . GLY F 1 117 ? 4.038 -3.712 53.082 1.00 19.07 117 GLY F N 1
ATOM 8425 C CA . GLY F 1 117 ? 2.762 -3.106 52.827 1.00 15.70 117 GLY F CA 1
ATOM 8426 C C . GLY F 1 117 ? 1.544 -3.820 53.322 1.00 16.23 117 GLY F C 1
ATOM 8427 O O . GLY F 1 117 ? 0.400 -3.476 53.023 1.00 15.20 117 GLY F O 1
ATOM 8428 N N . LEU F 1 118 ? 1.691 -4.886 54.128 1.00 19.25 118 LEU F N 1
ATOM 8429 C CA . LEU F 1 118 ? 0.499 -5.658 54.465 1.00 15.58 118 LEU F CA 1
ATOM 8430 C C . LEU F 1 118 ? -0.302 -5.067 55.614 1.00 21.05 118 LEU F C 1
ATOM 8431 O O . LEU F 1 118 ? 0.160 -5.091 56.756 1.00 19.95 118 LEU F O 1
ATOM 8436 N N . MET F 1 119 ? -1.495 -4.573 55.353 1.00 20.60 119 MET F N 1
ATOM 8437 C CA . MET F 1 119 ? -2.428 -4.178 56.406 1.00 20.09 119 MET F CA 1
ATOM 8438 C C . MET F 1 119 ? -3.191 -5.386 56.924 1.00 22.58 119 MET F C 1
ATOM 8439 O O . MET F 1 119 ? -3.590 -6.221 56.108 1.00 15.74 119 MET F O 1
ATOM 8444 N N . VAL F 1 120 ? -3.421 -5.488 58.237 1.00 19.64 120 VAL F N 1
ATOM 8445 C CA . VAL F 1 120 ? -4.183 -6.636 58.754 1.00 17.60 120 VAL F CA 1
ATOM 8446 C C . VAL F 1 120 ? -5.576 -6.223 59.199 1.00 20.81 120 VAL F C 1
ATOM 8447 O O . VAL F 1 120 ? -6.446 -7.063 59.421 1.00 19.91 120 VAL F O 1
ATOM 8451 N N . HIS F 1 121 ? -5.853 -4.925 59.347 1.00 13.69 121 HIS F N 1
ATOM 8452 C CA . HIS F 1 121 ? -7.195 -4.439 59.614 1.00 11.79 121 HIS F CA 1
ATOM 8453 C C . HIS F 1 121 ? -7.390 -3.111 58.851 1.00 13.73 121 HIS F C 1
ATOM 8454 O O . HIS F 1 121 ? -6.385 -2.467 58.523 1.00 17.85 121 HIS F O 1
ATOM 8461 N N . VAL F 1 122 ? -8.618 -2.761 58.554 1.00 14.09 122 VAL F N 1
ATOM 8462 C CA . VAL F 1 122 ? -8.973 -1.519 57.860 1.00 18.01 122 VAL F CA 1
ATOM 8463 C C . VAL F 1 122 ? -9.697 -0.609 58.847 1.00 14.13 122 VAL F C 1
ATOM 8464 O O . VAL F 1 122 ? -10.924 -0.652 58.946 1.00 17.54 122 VAL F O 1
ATOM 8468 N N . THR F 1 123 ? -8.900 0.162 59.569 1.00 19.21 123 THR F N 1
ATOM 8469 C CA . THR F 1 123 ? -9.283 0.975 60.711 1.00 18.34 123 THR F CA 1
ATOM 8470 C C . THR F 1 123 ? -10.420 0.339 61.512 1.00 19.83 123 THR F C 1
ATOM 8471 O O . THR F 1 123 ? -11.407 0.994 61.834 1.00 23.03 123 THR F O 1
ATOM 8475 N N . ALA F 1 124 ? -10.261 -0.940 61.844 1.00 18.34 124 ALA F N 1
ATOM 8476 C CA . ALA F 1 124 ? -11.150 -1.527 62.849 1.00 17.98 124 ALA F CA 1
ATOM 8477 C C . ALA F 1 124 ? -10.399 -2.615 63.616 1.00 26.35 124 ALA F C 1
ATOM 8478 O O . ALA F 1 124 ? -10.330 -3.764 63.180 1.00 20.13 124 ALA F O 1
ATOM 8480 N N . HIS F 1 125 ? -9.831 -2.219 64.766 1.00 14.98 125 HIS F N 1
ATOM 8481 C CA . HIS F 1 125 ? -8.988 -3.171 65.484 1.00 17.05 125 HIS F CA 1
ATOM 8482 C C . HIS F 1 125 ? -9.288 -3.223 66.986 1.00 13.37 125 HIS F C 1
ATOM 8483 O O . HIS F 1 125 ? -8.377 -3.583 67.727 1.00 16.44 125 HIS F O 1
ATOM 8490 N N . ARG F 1 126 ? -10.496 -2.826 67.338 1.00 13.84 126 ARG F N 1
ATOM 8491 C CA . ARG F 1 126 ? -10.898 -2.926 68.738 1.00 22.63 126 ARG F CA 1
ATOM 8492 C C . ARG F 1 126 ? -11.608 -4.251 68.998 1.00 17.89 126 ARG F C 1
ATOM 8493 O O . ARG F 1 126 ? -12.573 -4.641 68.337 1.00 19.67 126 ARG F O 1
ATOM 8501 N N . ILE F 1 127 ? -11.119 -4.938 70.029 1.00 20.46 127 ILE F N 1
ATOM 8502 C CA . ILE F 1 127 ? -11.704 -6.204 70.463 1.00 12.46 127 ILE F CA 1
ATOM 8503 C C . ILE F 1 127 ? -12.445 -5.964 71.776 1.00 22.04 127 ILE F C 1
ATOM 8504 O O . ILE F 1 127 ? -11.814 -5.636 72.786 1.00 21.00 127 ILE F O 1
ATOM 8509 N N . ASP F 1 128 ? -13.766 -6.071 71.771 1.00 22.77 128 ASP F N 1
ATOM 8510 C CA . ASP F 1 128 ? -14.590 -5.504 72.841 1.00 22.10 128 ASP F CA 1
ATOM 8511 C C . ASP F 1 128 ? -14.655 -6.337 74.109 1.00 26.59 128 ASP F C 1
ATOM 8512 O O . ASP F 1 128 ? -14.516 -7.556 74.103 1.00 21.73 128 ASP F O 1
ATOM 8517 N N . PRO F 1 129 ? -14.881 -5.651 75.225 1.00 23.08 129 PRO F N 1
ATOM 8518 C CA . PRO F 1 129 ? -15.204 -6.365 76.474 1.00 21.14 129 PRO F CA 1
ATOM 8519 C C . PRO F 1 129 ? -16.390 -7.280 76.211 1.00 19.29 129 PRO F C 1
ATOM 8520 O O . PRO F 1 129 ? -17.429 -6.877 75.664 1.00 27.02 129 PRO F O 1
ATOM 8524 N N . GLY F 1 130 ? -16.286 -8.552 76.601 1.00 21.16 130 GLY F N 1
ATOM 8525 C CA . GLY F 1 130 ? -17.443 -9.415 76.352 1.00 20.05 130 GLY F CA 1
ATOM 8526 C C . GLY F 1 130 ? -17.275 -10.188 75.052 1.00 23.70 130 GLY F C 1
ATOM 8527 O O . GLY F 1 130 ? -18.109 -11.055 74.770 1.00 24.73 130 GLY F O 1
ATOM 8528 N N . TRP F 1 131 ? -16.237 -9.849 74.290 1.00 23.23 131 TRP F N 1
ATOM 8529 C CA . TRP F 1 131 ? -16.042 -10.508 72.996 1.00 25.57 131 TRP F CA 1
ATOM 8530 C C . TRP F 1 131 ? -15.712 -11.986 73.186 1.00 26.11 131 TRP F C 1
ATOM 8531 O O . TRP F 1 131 ? -14.972 -12.330 74.106 1.00 25.82 131 TRP F O 1
ATOM 8542 N N . SER F 1 132 ? -16.227 -12.834 72.294 1.00 21.55 132 SER F N 1
ATOM 8543 C CA . SER F 1 132 ? -15.788 -14.235 72.334 1.00 19.68 132 SER F CA 1
ATOM 8544 C C . SER F 1 132 ? -15.758 -14.808 70.925 1.00 19.85 132 SER F C 1
ATOM 8545 O O . SER F 1 132 ? -16.817 -14.956 70.311 1.00 31.91 132 SER F O 1
ATOM 8548 N N . GLY F 1 133 ? -14.559 -15.103 70.417 1.00 26.92 133 GLY F N 1
ATOM 8549 C CA . GLY F 1 133 ? -14.516 -15.625 69.054 1.00 24.43 133 GLY F CA 1
ATOM 8550 C C . GLY F 1 133 ? -13.149 -15.513 68.422 1.00 24.55 133 GLY F C 1
ATOM 8551 O O . GLY F 1 133 ? -12.203 -14.950 68.964 1.00 22.01 133 GLY F O 1
ATOM 8552 N N . CYS F 1 134 ? -13.050 -16.100 67.217 1.00 24.72 134 CYS F N 1
ATOM 8553 C CA . CYS F 1 134 ? -11.880 -15.821 66.393 1.00 15.40 134 CYS F CA 1
ATOM 8554 C C . CYS F 1 134 ? -12.060 -14.392 65.861 1.00 11.68 134 CYS F C 1
ATOM 8555 O O . CYS F 1 134 ? -13.193 -13.975 65.674 1.00 19.80 134 CYS F O 1
ATOM 8558 N N . ILE F 1 135 ? -10.956 -13.719 65.641 1.00 21.30 135 ILE F N 1
ATOM 8559 C CA . ILE F 1 135 ? -10.920 -12.354 65.139 1.00 16.02 135 ILE F CA 1
ATOM 8560 C C . ILE F 1 135 ? -10.718 -12.336 63.621 1.00 22.16 135 ILE F C 1
ATOM 8561 O O . ILE F 1 135 ? -9.795 -12.954 63.068 1.00 18.95 135 ILE F O 1
ATOM 8566 N N . VAL F 1 136 ? -11.607 -11.617 62.967 1.00 20.80 136 VAL F N 1
ATOM 8567 C CA . VAL F 1 136 ? -11.576 -11.444 61.517 1.00 18.98 136 VAL F CA 1
ATOM 8568 C C . VAL F 1 136 ? -10.578 -10.345 61.168 1.00 25.95 136 VAL F C 1
ATOM 8569 O O . VAL F 1 136 ? -10.406 -9.348 61.875 1.00 18.18 136 VAL F O 1
ATOM 8573 N N . LEU F 1 137 ? -9.893 -10.607 60.056 1.00 23.16 137 LEU F N 1
ATOM 8574 C CA . LEU F 1 137 ? -8.820 -9.759 59.579 1.00 16.64 137 LEU F CA 1
ATOM 8575 C C . LEU F 1 137 ? -9.189 -9.235 58.193 1.00 18.92 137 LEU F C 1
ATOM 8576 O O . LEU F 1 137 ? -9.792 -9.952 57.405 1.00 20.98 137 LEU F O 1
ATOM 8581 N N . GLU F 1 138 ? -8.803 -7.980 57.955 1.00 17.47 138 GLU F N 1
ATOM 8582 C CA . GLU F 1 138 ? -9.037 -7.369 56.642 1.00 23.48 138 GLU F CA 1
ATOM 8583 C C . GLU F 1 138 ? -7.650 -7.079 56.084 1.00 22.08 138 GLU F C 1
ATOM 8584 O O . GLU F 1 138 ? -7.002 -6.142 56.540 1.00 16.58 138 GLU F O 1
ATOM 8590 N N . PHE F 1 139 ? -7.225 -7.933 55.161 1.00 19.59 139 PHE F N 1
ATOM 8591 C CA . PHE F 1 139 ? -5.926 -7.843 54.532 1.00 18.38 139 PHE F CA 1
ATOM 8592 C C . PHE F 1 139 ? -5.978 -6.910 53.318 1.00 17.24 139 PHE F C 1
ATOM 8593 O O . PHE F 1 139 ? -6.884 -7.019 52.497 1.00 18.27 139 PHE F O 1
ATOM 8601 N N . TYR F 1 140 ? -5.024 -6.002 53.233 1.00 19.28 140 TYR F N 1
ATOM 8602 C CA . TYR F 1 140 ? -4.951 -5.102 52.078 1.00 13.64 140 TYR F CA 1
ATOM 8603 C C . TYR F 1 140 ? -3.480 -4.994 51.742 1.00 14.66 140 TYR F C 1
ATOM 8604 O O . TYR F 1 140 ? -2.678 -4.581 52.581 1.00 19.76 140 TYR F O 1
ATOM 8613 N N . ASN F 1 141 ? -3.101 -5.384 50.525 1.00 12.24 141 ASN F N 1
ATOM 8614 C CA . ASN F 1 141 ? -1.695 -5.303 50.157 1.00 11.98 141 ASN F CA 1
ATOM 8615 C C . ASN F 1 141 ? -1.400 -3.951 49.523 1.00 20.62 141 ASN F C 1
ATOM 8616 O O . ASN F 1 141 ? -1.699 -3.748 48.339 1.00 18.62 141 ASN F O 1
ATOM 8621 N N . SER F 1 142 ? -0.792 -3.067 50.308 1.00 15.45 142 SER F N 1
ATOM 8622 C CA . SER F 1 142 ? -0.474 -1.731 49.829 1.00 19.38 142 SER F CA 1
ATOM 8623 C C . SER F 1 142 ? 0.906 -1.650 49.199 1.00 23.24 142 SER F C 1
ATOM 8624 O O . SER F 1 142 ? 1.352 -0.542 48.885 1.00 19.84 142 SER F O 1
ATOM 8627 N N . GLY F 1 143 ? 1.554 -2.803 49.031 1.00 16.22 143 GLY F N 1
ATOM 8628 C CA . GLY F 1 143 ? 2.930 -2.830 48.580 1.00 13.28 143 GLY F CA 1
ATOM 8629 C C . GLY F 1 143 ? 3.063 -3.140 47.093 1.00 16.75 143 GLY F C 1
ATOM 8630 O O . GLY F 1 143 ? 2.120 -3.042 46.313 1.00 18.70 143 GLY F O 1
ATOM 8631 N N . LYS F 1 144 ? 4.278 -3.512 46.706 1.00 22.25 144 LYS F N 1
ATOM 8632 C CA . LYS F 1 144 ? 4.622 -3.677 45.309 1.00 26.58 144 LYS F CA 1
ATOM 8633 C C . LYS F 1 144 ? 4.680 -5.129 44.865 1.00 30.09 144 LYS F C 1
ATOM 8634 O O . LYS F 1 144 ? 4.716 -5.346 43.652 1.00 24.49 144 LYS F O 1
ATOM 8640 N N . LEU F 1 145 ? 4.687 -6.072 45.806 1.00 20.25 145 LEU F N 1
ATOM 8641 C CA . LEU F 1 145 ? 4.791 -7.479 45.414 1.00 21.47 145 LEU F CA 1
ATOM 8642 C C . LEU F 1 145 ? 3.756 -8.337 46.128 1.00 22.19 145 LEU F C 1
ATOM 8643 O O . LEU F 1 145 ? 3.465 -8.079 47.301 1.00 21.02 145 LEU F O 1
ATOM 8648 N N . PRO F 1 146 ? 3.215 -9.297 45.395 1.00 17.97 146 PRO F N 1
ATOM 8649 C CA . PRO F 1 146 ? 2.326 -10.324 45.928 1.00 19.53 146 PRO F CA 1
ATOM 8650 C C . PRO F 1 146 ? 2.968 -10.956 47.171 1.00 12.58 146 PRO F C 1
ATOM 8651 O O . PRO F 1 146 ? 4.184 -11.092 47.213 1.00 16.25 146 PRO F O 1
ATOM 8655 N N . LEU F 1 147 ? 2.089 -11.280 48.114 1.00 22.05 147 LEU F N 1
ATOM 8656 C CA . LEU F 1 147 ? 2.474 -11.903 49.373 1.00 20.13 147 LEU F CA 1
ATOM 8657 C C . LEU F 1 147 ? 1.741 -13.233 49.544 1.00 14.70 147 LEU F C 1
ATOM 8658 O O . LEU F 1 147 ? 0.515 -13.319 49.429 1.00 17.42 147 LEU F O 1
ATOM 8663 N N . ALA F 1 148 ? 2.517 -14.290 49.782 1.00 22.33 148 ALA F N 1
ATOM 8664 C CA . ALA F 1 148 ? 1.901 -15.610 49.968 1.00 19.97 148 ALA F CA 1
ATOM 8665 C C . ALA F 1 148 ? 1.668 -15.803 51.474 1.00 19.65 148 ALA F C 1
ATOM 8666 O O . ALA F 1 148 ? 2.611 -15.755 52.256 1.00 22.14 148 ALA F O 1
ATOM 8668 N N . LEU F 1 149 ? 0.411 -15.987 51.834 1.00 22.94 149 LEU F N 1
ATOM 8669 C CA . LEU F 1 149 ? 0.033 -16.085 53.241 1.00 26.17 149 LEU F CA 1
ATOM 8670 C C . LEU F 1 149 ? -0.352 -17.528 53.570 1.00 20.10 149 LEU F C 1
ATOM 8671 O O . LEU F 1 149 ? -1.271 -18.047 52.962 1.00 25.13 149 LEU F O 1
ATOM 8676 N N . ARG F 1 150 ? 0.360 -18.110 54.522 1.00 19.58 150 ARG F N 1
ATOM 8677 C CA . ARG F 1 150 ? 0.109 -19.496 54.898 1.00 25.73 150 ARG F CA 1
ATOM 8678 C C . ARG F 1 150 ? -0.388 -19.595 56.351 1.00 17.64 150 ARG F C 1
ATOM 8679 O O . ARG F 1 150 ? 0.218 -18.930 57.189 1.00 28.52 150 ARG F O 1
ATOM 8687 N N . PRO F 1 151 ? -1.394 -20.438 56.517 1.00 30.59 151 PRO F N 1
ATOM 8688 C CA . PRO F 1 151 ? -2.011 -20.700 57.827 1.00 28.68 151 PRO F CA 1
ATOM 8689 C C . PRO F 1 151 ? -0.939 -20.989 58.858 1.00 23.34 151 PRO F C 1
ATOM 8690 O O . PRO F 1 151 ? 0.069 -21.647 58.555 1.00 24.56 151 PRO F O 1
ATOM 8694 N N . GLY F 1 152 ? -1.120 -20.483 60.082 1.00 26.45 152 GLY F N 1
ATOM 8695 C CA . GLY F 1 152 ? -0.103 -20.673 61.092 1.00 23.54 152 GLY F CA 1
ATOM 8696 C C . GLY F 1 152 ? 0.953 -19.610 61.203 1.00 27.98 152 GLY F C 1
ATOM 8697 O O . GLY F 1 152 ? 1.697 -19.539 62.182 1.00 28.07 152 GLY F O 1
ATOM 8698 N N . MET F 1 153 ? 1.092 -18.730 60.205 1.00 27.30 153 MET F N 1
ATOM 8699 C CA . MET F 1 153 ? 2.104 -17.694 60.313 1.00 26.00 153 MET F CA 1
ATOM 8700 C C . MET F 1 153 ? 1.722 -16.622 61.348 1.00 15.89 153 MET F C 1
ATOM 8701 O O . MET F 1 153 ? 0.541 -16.393 61.589 1.00 23.36 153 MET F O 1
ATOM 8706 N N . LEU F 1 154 ? 2.740 -16.007 61.904 1.00 17.58 154 LEU F N 1
ATOM 8707 C CA . LEU F 1 154 ? 2.605 -14.906 62.854 1.00 19.68 154 LEU F CA 1
ATOM 8708 C C . LEU F 1 154 ? 2.040 -13.704 62.106 1.00 21.42 154 LEU F C 1
ATOM 8709 O O . LEU F 1 154 ? 2.761 -13.139 61.292 1.00 30.60 154 LEU F O 1
ATOM 8714 N N . ILE F 1 155 ? 0.792 -13.370 62.366 1.00 20.68 155 ILE F N 1
ATOM 8715 C CA . ILE F 1 155 ? 0.074 -12.411 61.538 1.00 18.31 155 ILE F CA 1
ATOM 8716 C C . ILE F 1 155 ? -0.159 -11.102 62.273 1.00 27.40 155 ILE F C 1
ATOM 8717 O O . ILE F 1 155 ? -0.475 -10.071 61.668 1.00 23.26 155 ILE F O 1
ATOM 8722 N N . GLY F 1 156 ? 0.011 -11.105 63.600 1.00 20.08 156 GLY F N 1
ATOM 8723 C CA . GLY F 1 156 ? -0.251 -9.845 64.295 1.00 20.78 156 GLY F CA 1
ATOM 8724 C C . GLY F 1 156 ? -0.116 -9.985 65.796 1.00 24.59 156 GLY F C 1
ATOM 8725 O O . GLY F 1 156 ? 0.376 -11.014 66.272 1.00 20.97 156 GLY F O 1
ATOM 8726 N N . ALA F 1 157 ? -0.551 -8.956 66.523 1.00 23.22 157 ALA F N 1
ATOM 8727 C CA . ALA F 1 157 ? -0.406 -8.972 67.979 1.00 21.77 157 ALA F CA 1
ATOM 8728 C C . ALA F 1 157 ? -1.621 -8.379 68.672 1.00 24.74 157 ALA F C 1
ATOM 8729 O O . ALA F 1 157 ? -2.274 -7.468 68.150 1.00 26.65 157 ALA F O 1
ATOM 8731 N N . LEU F 1 158 ? -1.943 -8.899 69.853 1.00 21.00 158 LEU F N 1
ATOM 8732 C CA . LEU F 1 158 ? -3.011 -8.353 70.686 1.00 16.40 158 LEU F CA 1
ATOM 8733 C C . LEU F 1 158 ? -2.388 -7.749 71.948 1.00 23.32 158 LEU F C 1
ATOM 8734 O O . LEU F 1 158 ? -1.464 -8.342 72.504 1.00 25.09 158 LEU F O 1
ATOM 8739 N N . SER F 1 159 ? -2.892 -6.594 72.366 1.00 22.46 159 SER F N 1
ATOM 8740 C CA . SER F 1 159 ? -2.510 -6.011 73.661 1.00 23.64 159 SER F CA 1
ATOM 8741 C C . SER F 1 159 ? -3.813 -5.838 74.431 1.00 23.34 159 SER F C 1
ATOM 8742 O O . SER F 1 159 ? -4.893 -5.886 73.831 1.00 21.94 159 SER F O 1
ATOM 8745 N N . PHE F 1 160 ? -3.724 -5.692 75.750 1.00 28.30 160 PHE F N 1
ATOM 8746 C CA . PHE F 1 160 ? -4.938 -5.728 76.563 1.00 22.93 160 PHE F CA 1
ATOM 8747 C C . PHE F 1 160 ? -4.947 -4.572 77.560 1.00 15.60 160 PHE F C 1
ATOM 8748 O O . PHE F 1 160 ? -3.925 -4.273 78.152 1.00 24.09 160 PHE F O 1
ATOM 8756 N N . GLU F 1 161 ? -6.116 -3.979 77.689 1.00 20.62 161 GLU F N 1
ATOM 8757 C CA . GLU F 1 161 ? -6.293 -2.754 78.459 1.00 28.43 161 GLU F CA 1
ATOM 8758 C C . GLU F 1 161 ? -7.469 -2.894 79.417 1.00 23.06 161 GLU F C 1
ATOM 8759 O O . GLU F 1 161 ? -8.618 -3.034 78.997 1.00 19.48 161 GLU F O 1
ATOM 8765 N N . PRO F 1 162 ? -7.198 -2.849 80.722 1.00 29.76 162 PRO F N 1
ATOM 8766 C CA . PRO F 1 162 ? -8.265 -2.828 81.726 1.00 25.99 162 PRO F CA 1
ATOM 8767 C C . PRO F 1 162 ? -9.153 -1.602 81.520 1.00 27.37 162 PRO F C 1
ATOM 8768 O O . PRO F 1 162 ? -8.663 -0.524 81.162 1.00 36.42 162 PRO F O 1
ATOM 8772 N N . LEU F 1 163 ? -10.453 -1.755 81.739 1.00 22.18 163 LEU F N 1
ATOM 8773 C CA . LEU F 1 163 ? -11.350 -0.616 81.636 1.00 22.49 163 LEU F CA 1
ATOM 8774 C C . LEU F 1 163 ? -11.494 0.073 82.989 1.00 29.67 163 LEU F C 1
ATOM 8775 O O . LEU F 1 163 ? -11.156 -0.496 84.035 1.00 25.59 163 LEU F O 1
ATOM 8780 N N . SER F 1 164 ? -12.012 1.295 82.969 1.00 24.89 164 SER F N 1
ATOM 8781 C CA . SER F 1 164 ? -12.166 2.040 84.220 1.00 29.82 164 SER F CA 1
ATOM 8782 C C . SER F 1 164 ? -13.005 1.257 85.232 1.00 29.69 164 SER F C 1
ATOM 8783 O O . SER F 1 164 ? -12.713 1.299 86.429 1.00 27.19 164 SER F O 1
ATOM 8786 N N . GLY F 1 165 ? -14.011 0.537 84.755 1.00 24.49 165 GLY F N 1
ATOM 8787 C CA . GLY F 1 165 ? -14.808 -0.393 85.542 1.00 27.49 165 GLY F CA 1
ATOM 8788 C C . GLY F 1 165 ? -15.263 -1.566 84.690 1.00 30.59 165 GLY F C 1
ATOM 8789 O O . GLY F 1 165 ? -15.006 -1.535 83.474 1.00 28.28 165 GLY F O 1
ATOM 8790 N N . PRO F 1 166 ? -15.900 -2.604 85.212 1.00 34.61 166 PRO F N 1
ATOM 8791 C CA . PRO F 1 166 ? -16.504 -3.627 84.339 1.00 27.85 166 PRO F CA 1
ATOM 8792 C C . PRO F 1 166 ? -17.633 -3.064 83.488 1.00 29.97 166 PRO F C 1
ATOM 8793 O O . PRO F 1 166 ? -18.554 -2.444 84.028 1.00 23.03 166 PRO F O 1
ATOM 8797 N N . ALA F 1 167 ? -17.587 -3.280 82.169 1.00 24.29 167 ALA F N 1
ATOM 8798 C CA . ALA F 1 167 ? -18.644 -2.797 81.293 1.00 23.03 167 ALA F CA 1
ATOM 8799 C C . ALA F 1 167 ? -20.037 -3.181 81.782 1.00 19.30 167 ALA F C 1
ATOM 8800 O O . ALA F 1 167 ? -20.194 -4.312 82.239 1.00 32.12 167 ALA F O 1
ATOM 8802 N N . VAL F 1 168 ? -20.989 -2.279 81.688 1.00 13.92 168 VAL F N 1
ATOM 8803 C CA . VAL F 1 168 ? -22.394 -2.459 81.940 1.00 16.27 168 VAL F CA 1
ATOM 8804 C C . VAL F 1 168 ? -23.081 -3.119 80.745 1.00 29.80 168 VAL F C 1
ATOM 8805 O O . VAL F 1 168 ? -24.026 -3.900 80.896 1.00 28.42 168 VAL F O 1
ATOM 8809 N N . ARG F 1 169 ? -22.605 -2.802 79.541 1.00 27.60 169 ARG F N 1
ATOM 8810 C CA . ARG F 1 169 ? -23.236 -3.395 78.357 1.00 28.40 169 ARG F CA 1
ATOM 8811 C C . ARG F 1 169 ? -22.191 -4.039 77.453 1.00 31.05 169 ARG F C 1
ATOM 8812 O O . ARG F 1 169 ? -21.925 -3.562 76.343 1.00 18.70 169 ARG F O 1
ATOM 8820 N N . PRO F 1 170 ? -21.609 -5.129 77.945 1.00 26.21 170 PRO F N 1
ATOM 8821 C CA . PRO F 1 170 ? -20.497 -5.816 77.273 1.00 23.18 170 PRO F CA 1
ATOM 8822 C C . PRO F 1 170 ? -21.001 -6.640 76.094 1.00 16.55 170 PRO F C 1
ATOM 8823 O O . PRO F 1 170 ? -22.179 -6.949 75.983 1.00 20.51 170 PRO F O 1
ATOM 8827 N N . TYR F 1 171 ? -20.093 -6.936 75.174 1.00 21.41 171 TYR F N 1
ATOM 8828 C CA . TYR F 1 171 ? -20.492 -7.352 73.828 1.00 21.91 171 TYR F CA 1
ATOM 8829 C C . TYR F 1 171 ? -21.371 -8.583 73.817 1.00 18.28 171 TYR F C 1
ATOM 8830 O O . TYR F 1 171 ? -22.344 -8.690 73.074 1.00 25.66 171 TYR F O 1
ATOM 8839 N N . ASN F 1 172 ? -21.074 -9.563 74.655 1.00 24.52 172 ASN F N 1
ATOM 8840 C CA . ASN F 1 172 ? -21.796 -10.832 74.595 1.00 24.46 172 ASN F CA 1
ATOM 8841 C C . ASN F 1 172 ? -23.256 -10.724 74.982 1.00 30.21 172 ASN F C 1
ATOM 8842 O O . ASN F 1 172 ? -24.049 -11.565 74.547 1.00 27.87 172 ASN F O 1
ATOM 8847 N N . ARG F 1 173 ? -23.653 -9.728 75.773 1.00 27.44 173 ARG F N 1
ATOM 8848 C CA . ARG F 1 173 ? -25.062 -9.549 76.086 1.00 27.71 173 ARG F CA 1
ATOM 8849 C C . ARG F 1 173 ? -25.772 -8.537 75.184 1.00 28.29 173 ARG F C 1
ATOM 8850 O O . ARG F 1 173 ? -27.000 -8.398 75.258 1.00 29.22 173 ARG F O 1
ATOM 8858 N N . ARG F 1 174 ? -25.052 -7.786 74.350 1.00 23.19 174 ARG F N 1
ATOM 8859 C CA . ARG F 1 174 ? -25.691 -6.705 73.599 1.00 26.70 174 ARG F CA 1
ATOM 8860 C C . ARG F 1 174 ? -26.620 -7.258 72.515 1.00 18.82 174 ARG F C 1
ATOM 8861 O O . ARG F 1 174 ? -26.136 -8.002 71.669 1.00 27.99 174 ARG F O 1
ATOM 8869 N N . GLU F 1 175 ? -27.887 -6.893 72.582 1.00 29.60 175 GLU F N 1
ATOM 8870 C CA . GLU F 1 175 ? -28.910 -7.414 71.694 1.00 39.56 175 GLU F CA 1
ATOM 8871 C C . GLU F 1 175 ? -28.539 -7.194 70.234 1.00 35.06 175 GLU F C 1
ATOM 8872 O O . GLU F 1 175 ? -28.760 -8.095 69.426 1.00 28.37 175 GLU F O 1
ATOM 8878 N N . ASP F 1 176 ? -27.996 -6.028 69.886 1.00 33.87 176 ASP F N 1
ATOM 8879 C CA . ASP F 1 176 ? -27.758 -5.792 68.461 1.00 35.18 176 ASP F CA 1
ATOM 8880 C C . ASP F 1 176 ? -26.284 -5.865 68.088 1.00 31.46 176 ASP F C 1
ATOM 8881 O O . ASP F 1 176 ? -25.894 -5.341 67.043 1.00 32.22 176 ASP F O 1
ATOM 8886 N N . ALA F 1 177 ? -25.452 -6.528 68.883 1.00 26.79 177 ALA F N 1
ATOM 8887 C CA . ALA F 1 177 ? -24.080 -6.818 68.465 1.00 25.20 177 ALA F CA 1
ATOM 8888 C C . ALA F 1 177 ? -24.149 -7.822 67.313 1.00 30.95 177 ALA F C 1
ATOM 8889 O O . ALA F 1 177 ? -25.011 -8.703 67.353 1.00 24.87 177 ALA F O 1
ATOM 8891 N N . LYS F 1 178 ? -23.308 -7.709 66.291 1.00 27.74 178 LYS F N 1
ATOM 8892 C CA . LYS F 1 178 ? -23.470 -8.519 65.088 1.00 24.32 178 LYS F CA 1
ATOM 8893 C C . LYS F 1 178 ? -22.566 -9.747 65.007 1.00 27.87 178 LYS F C 1
ATOM 8894 O O . LYS F 1 178 ? -22.945 -10.631 64.230 1.00 24.50 178 LYS F O 1
ATOM 8900 N N . TYR F 1 179 ? -21.448 -9.809 65.711 1.00 24.96 179 TYR F N 1
ATOM 8901 C CA . TYR F 1 179 ? -20.410 -10.808 65.546 1.00 24.04 179 TYR F CA 1
ATOM 8902 C C . TYR F 1 179 ? -20.151 -11.685 66.766 1.00 23.07 179 TYR F C 1
ATOM 8903 O O . TYR F 1 179 ? -19.051 -12.214 66.939 1.00 22.37 179 TYR F O 1
ATOM 8912 N N . ARG F 1 180 ? -21.121 -11.881 67.649 1.00 27.34 180 ARG F N 1
ATOM 8913 C CA . ARG F 1 180 ? -20.869 -12.790 68.781 1.00 33.47 180 ARG F CA 1
ATOM 8914 C C . ARG F 1 180 ? -20.528 -14.193 68.289 1.00 17.74 180 ARG F C 1
ATOM 8915 O O . ARG F 1 180 ? -21.184 -14.654 67.349 1.00 24.44 180 ARG F O 1
ATOM 8923 N N . ASN F 1 181 ? -19.542 -14.814 68.886 1.00 28.10 181 ASN F N 1
ATOM 8924 C CA . ASN F 1 181 ? -18.946 -16.121 68.696 1.00 37.25 181 ASN F CA 1
ATOM 8925 C C . ASN F 1 181 ? -18.628 -16.417 67.231 1.00 36.50 181 ASN F C 1
ATOM 8926 O O . ASN F 1 181 ? -18.854 -17.521 66.737 1.00 30.81 181 ASN F O 1
ATOM 8931 N N . GLN F 1 182 ? -18.093 -15.412 66.556 1.00 35.50 182 GLN F N 1
ATOM 8932 C CA . GLN F 1 182 ? -17.696 -15.512 65.146 1.00 35.29 182 GLN F CA 1
ATOM 8933 C C . GLN F 1 182 ? -16.601 -16.540 64.982 1.00 32.15 182 GLN F C 1
ATOM 8934 O O . GLN F 1 182 ? -15.602 -16.619 65.713 1.00 25.22 182 GLN F O 1
ATOM 8940 N N . GLN F 1 183 ? -16.713 -17.450 63.993 1.00 35.91 183 GLN F N 1
ATOM 8941 C CA . GLN F 1 183 ? -15.610 -18.430 63.973 1.00 31.78 183 GLN F CA 1
ATOM 8942 C C . GLN F 1 183 ? -15.009 -18.612 62.589 1.00 34.79 183 GLN F C 1
ATOM 8943 O O . GLN F 1 183 ? -13.989 -19.305 62.464 1.00 54.60 183 GLN F O 1
ATOM 8949 N N . GLY F 1 184 ? -15.605 -18.013 61.566 1.00 37.30 184 GLY F N 1
ATOM 8950 C CA . GLY F 1 184 ? -15.040 -18.073 60.216 1.00 33.29 184 GLY F CA 1
ATOM 8951 C C . GLY F 1 184 ? -14.670 -16.682 59.731 1.00 30.63 184 GLY F C 1
ATOM 8952 O O . GLY F 1 184 ? -14.884 -15.695 60.442 1.00 29.32 184 GLY F O 1
ATOM 8953 N N . ALA F 1 185 ? -14.121 -16.567 58.527 1.00 30.31 185 ALA F N 1
ATOM 8954 C CA . ALA F 1 185 ? -13.881 -15.267 57.914 1.00 28.98 185 ALA F CA 1
ATOM 8955 C C . ALA F 1 185 ? -15.224 -14.630 57.550 1.00 31.75 185 ALA F C 1
ATOM 8956 O O . ALA F 1 185 ? -15.649 -14.603 56.393 1.00 23.03 185 ALA F O 1
ATOM 8958 N N . VAL F 1 186 ? -15.904 -14.126 58.589 1.00 22.19 186 VAL F N 1
ATOM 8959 C CA . VAL F 1 186 ? -17.270 -13.649 58.407 1.00 23.24 186 VAL F CA 1
ATOM 8960 C C . VAL F 1 186 ? -17.335 -12.383 57.566 1.00 24.13 186 VAL F C 1
ATOM 8961 O O . VAL F 1 186 ? -16.636 -11.415 57.864 1.00 27.66 186 VAL F O 1
ATOM 8965 N N . ALA F 1 187 ? -18.177 -12.357 56.542 1.00 22.36 187 ALA F N 1
ATOM 8966 C CA . ALA F 1 187 ? -18.364 -11.145 55.745 1.00 28.60 187 ALA F CA 1
ATOM 8967 C C . ALA F 1 187 ? -18.967 -10.023 56.587 1.00 28.91 187 ALA F C 1
ATOM 8968 O O . ALA F 1 187 ? -19.466 -10.287 57.686 1.00 29.22 187 ALA F O 1
ATOM 8970 N N . SER F 1 188 ? -18.928 -8.800 56.076 1.00 25.58 188 SER F N 1
ATOM 8971 C CA . SER F 1 188 ? -19.540 -7.681 56.800 1.00 24.63 188 SER F CA 1
ATOM 8972 C C . SER F 1 188 ? -21.033 -7.918 56.968 1.00 28.07 188 SER F C 1
ATOM 8973 O O . SER F 1 188 ? -21.661 -8.467 56.060 1.00 29.28 188 SER F O 1
ATOM 8976 N N . ARG F 1 189 ? -21.587 -7.511 58.100 1.00 28.72 189 ARG F N 1
ATOM 8977 C CA . ARG F 1 189 ? -23.009 -7.608 58.384 1.00 24.19 189 ARG F CA 1
ATOM 8978 C C . ARG F 1 189 ? -23.600 -6.213 58.596 1.00 26.32 189 ARG F C 1
ATOM 8979 O O . ARG F 1 189 ? -24.497 -5.995 59.418 1.00 29.51 189 ARG F O 1
ATOM 8987 N N . ILE F 1 190 ? -23.098 -5.233 57.848 1.00 24.48 190 ILE F N 1
ATOM 8988 C CA . ILE F 1 190 ? -23.613 -3.860 57.916 1.00 16.73 190 ILE F CA 1
ATOM 8989 C C . ILE F 1 190 ? -25.103 -3.813 57.658 1.00 20.36 190 ILE F C 1
ATOM 8990 O O . ILE F 1 190 ? -25.820 -2.939 58.155 1.00 29.10 190 ILE F O 1
ATOM 8995 N N . ASP F 1 191 ? -25.661 -4.760 56.911 1.00 24.30 191 ASP F N 1
ATOM 8996 C CA . ASP F 1 191 ? -27.105 -4.805 56.721 1.00 32.47 191 ASP F CA 1
ATOM 8997 C C . ASP F 1 191 ? -27.867 -5.046 58.023 1.00 33.33 191 ASP F C 1
ATOM 8998 O O . ASP F 1 191 ? -29.095 -4.897 58.045 1.00 33.05 191 ASP F O 1
ATOM 9003 N N . LYS F 1 192 ? -27.175 -5.419 59.104 1.00 28.81 192 LYS F N 1
ATOM 9004 C CA . LYS F 1 192 ? -27.949 -5.583 60.346 1.00 30.56 192 LYS F CA 1
ATOM 9005 C C . LYS F 1 192 ? -28.132 -4.249 61.058 1.00 32.56 192 LYS F C 1
ATOM 9006 O O . LYS F 1 192 ? -28.819 -4.193 62.084 1.00 37.22 192 LYS F O 1
ATOM 9012 N N . ASP F 1 193 ? -27.532 -3.163 60.568 1.00 32.60 193 ASP F N 1
ATOM 9013 C CA . ASP F 1 193 ? -27.694 -1.893 61.285 1.00 30.45 193 ASP F CA 1
ATOM 9014 C C . ASP F 1 193 ? -29.172 -1.513 61.356 1.00 38.08 193 ASP F C 1
ATOM 9015 O O . ASP F 1 193 ? -29.927 -1.753 60.411 1.00 39.08 193 ASP F O 1
#

Radius of gyration: 30.81 Å; Cα contacts (8 Å, |Δi|>4): 3368; chains: 6; bounding box: 55×60×91 Å

Foldseek 3Di:
DWDFQVVVVVCVVVPQKHKVVDDDSVQGGGQKGWWWFAFKKKFFAPVQDDDADLPPQLVVNVVVLVVTIDPIGGADPPAWDWAFAFGKMKWWIPMWIAAAQQKKKFKFWDPVVVVQQWAFADPDGIQWHGATEIGMTIIHRNHDGIDTHDTPDGTIIMIMDGHPDGHPCTLNNDDLRDAHHHYTRDTDPSSSD/DWDAQVVVVVCCVVVQKHKVPDDDSVQGGGQKGWWWFAFKKKFFAPVQDDDAPLADPLVVNVVVLVRTIDDIGGADAVGWDKADAPGKMKGWTPIKIFHAQFKKKFKFFDPVCVVQQWDFADPDTIQWHRATEIGMTIIHRNHDDIDTHHGGHGTIIMIMDTHPDGDPCTQVRDPLRDQHPPYTRDTDSSSSD/DWDALVVVVVCVVVPQKHKVVDDDSVQGHGQKGWWFFAFKKKFFQPVVDDDADLDDDLVRRVVNLVRTIDDIGGDDPPAWDKAFAFTKMKGWTPMWIAAAQFKKKFKAWDPVQVVQQWDFADPDTIQWHGATEIGMTIIHGNHHGIDIHDGGHGTIIMIMDTHPDGDPATQNRNVQRDQHPYYIRDDDPSSSD/DWDALVVVVVCCVVVQKHKPPQDDSVQGHGQKGWWWWAFKKKFFDCVQDPDADLPDQLVVNVVVLVRTIGDIGGADPPGWDKAFAFGKMKTWIPMKIAAAQFKKKFKFFDPVCVVQQWAFADPDGIQWHGDTTIGMTIIHRNHDGIDIHDGGHGTIIMIMDGHPDGDPCTQNNDVLRDCHPPDHRDDDPSSSD/DWDALVVVVVCVVVVQKDKVPDDDSVQRHGQWHWWWFAFKKKFWDPVVDDDADLPDQLVRNVVVLVVTIDDIGGADPPGWDKAFAPGKMKWWIPIKIFHAQFKKKFKFWDPVCVVQQWAFADPDTIGWHGATTIGMTIIHGNHDDIDIGDTPDGTIIMIMDTHPDGDPQTLNRPPQNPDHPPYIRDDDPSSSD/DWDALVVVVVVCVVPQKHKVPDDDSVQRHGQKGFWWWAFKKKFWAPVQDDDADLPDDLVVNVVVQVRTIDDIGGDDDPAWDKAFAAGKMKTWTPIWIAAAQFKKKFKFFDPVCVVQPWAFADPDTIQWHGATAIDMTIIHGNHDGIDTGDTGHRTTIMIMDTHPDRHPQTQNNHPQRDQHHNYHSDGDSSSSD

Sequence (1158 aa):
MRLCDRDIEAWLDEGRLSINPRPPVERINGATVDVRLGNKFRTFRGHTAAFIDLSGPKDEVSAALDRVMSDEIVLDEGEAFYLHPGELALAVTLESVTLPADLVGWLDGRSSLARLGLMVHVTAHRIDPGWSGCIVLEFYNSGKLPLALRPGMLIGALSFEPLSGPAVRPYNRREDAKYRNQQGAVASRIDKDMRLCDRDIEAWLDEGRLSINPRPPVERINGATVDVRLGNKFRTFRGHTAAFIDLSGPKDEVSAALDRVMSDEIVLDEGEAFYLHPGELALAVTLESVTLPADLVGWLDGRSSLARLGLMVHVTAHRIDPGWSGCIVLEFYNSGKLPLALRPGMLIGALSFEPLSGPAVRPYNRREDAKYRNQQGAVASRIDKDMRLCDRDIEAWLDEGRLSINPRPPVERINGATVDVRLGNKFRTFRGHTAAFIDLSGPKDEVSAALDRVMSDEIVLDEGEAFYLHPGELALAVTLESVTLPADLVGWLDGRSSLARLGLMVHVTAHRIDPGWSGCIVLEFYNSGKLPLALRPGMLIGALSFEPLSGPAVRPYNRREDAKYRNQQGAVASRIDKDMRLCDRDIEAWLDEGRLSINPRPPVERINGATVDVRLGNKFRTFRGHTAAFIDLSGPKDEVSAALDRVMSDEIVLDEGEAFYLHPGELALAVTLESVTLPADLVGWLDGRSSLARLGLMVHVTAHRIDPGWSGCIVLEFYNSGKLPLALRPGMLIGALSFEPLSGPAVRPYNRREDAKYRNQQGAVASRIDKDMRLCDRDIEAWLDEGRLSINPRPPVERINGATVDVRLGNKFRTFRGHTAAFIDLSGPKDEVSAALDRVMSDEIVLDEGEAFYLHPGELALAVTLESVTLPADLVGWLDGRSSLARLGLMVHVTAHRIDPGWSGCIVLEFYNSGKLPLALRPGMLIGALSFEPLSGPAVRPYNRREDAKYRNQQGAVASRIDKDMRLCDRDIEAWLDEGRLSINPRPPVERINGATVDVRLGNKFRTFRGHTAAFIDLSGPKDEVSAALDRVMSDEIVLDEGEAFYLHPGELALAVTLESVTLPADLVGWLDGRSSLARLGLMVHVTAHRIDPGWSGCIVLEFYNSGKLPLALRPGMLIGALSFEPLSGPAVRPYNRREDAKYRNQQGAVASRIDKD